Protein AF-A0A8X7XKI8-F1 (afdb_monomer)

Solvent-accessible surface area (backbone atoms only — not comparable to full-atom 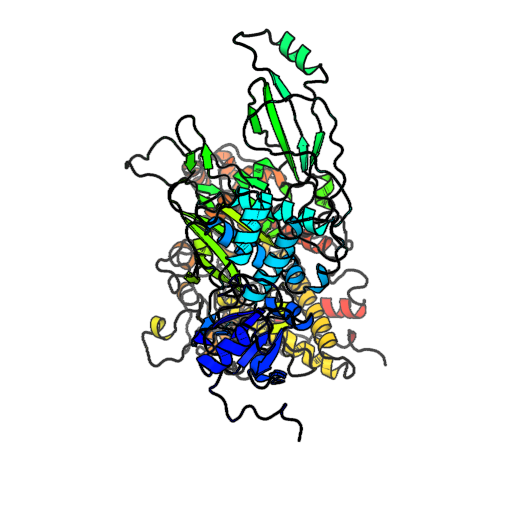values): 49864 Å² total; per-residue (Å²): 131,81,79,54,76,74,74,88,84,61,87,75,66,38,64,89,49,58,65,86,49,62,82,71,33,8,79,81,78,65,38,65,64,62,23,27,33,31,42,64,69,33,50,34,17,28,37,76,48,90,88,21,52,34,20,47,44,11,65,76,69,71,45,36,50,29,34,31,75,81,79,74,44,35,31,35,32,71,85,65,44,64,51,72,59,82,89,63,60,68,78,62,74,77,64,50,76,70,56,58,76,39,56,57,48,50,60,66,74,30,58,16,75,82,65,44,71,34,39,60,62,62,47,15,34,56,60,88,70,28,33,35,33,55,45,38,44,54,50,51,50,53,71,34,63,60,52,31,54,49,36,41,34,58,78,76,57,71,79,59,54,70,55,91,88,58,61,48,46,46,45,53,53,33,47,22,52,48,46,24,59,43,50,31,69,61,33,57,49,58,51,47,56,51,54,56,41,49,50,34,41,22,62,63,49,72,60,72,46,42,55,84,44,67,56,57,42,64,61,49,48,55,51,48,55,51,46,46,51,56,41,71,50,35,73,62,86,74,85,77,82,89,77,81,92,77,79,90,77,91,79,89,77,96,70,90,79,83,74,77,74,67,78,67,66,96,89,58,63,43,50,70,49,67,69,50,35,26,43,36,35,37,46,36,62,43,54,65,70,73,91,66,93,72,60,73,67,60,57,54,57,49,55,72,36,78,75,43,35,85,43,79,46,66,42,68,70,80,53,50,79,28,63,64,78,81,74,78,92,69,65,51,102,79,74,44,84,75,73,49,74,42,32,44,43,66,36,50,40,50,28,45,56,72,40,72,42,83,41,78,57,100,72,34,34,28,39,33,21,27,22,32,55,50,85,49,76,34,43,35,42,36,41,58,36,76,44,77,58,100,87,52,69,45,65,55,71,52,25,44,34,57,71,60,55,71,44,66,48,52,80,29,33,38,76,86,36,51,61,71,56,83,77,49,37,25,21,55,45,27,40,30,29,57,46,82,51,86,89,76,45,51,40,31,24,38,37,50,41,69,34,66,76,45,38,32,36,37,46,39,65,45,74,42,84,44,60,79,78,57,61,39,74,35,46,60,32,37,37,31,29,36,69,78,79,56,67,76,56,47,34,60,67,45,20,82,44,78,38,54,36,53,68,49,34,36,78,91,56,62,54,22,33,60,43,52,33,87,88,53,62,45,95,85,37,76,32,51,22,64,49,88,57,101,66,63,86,24,40,58,46,30,71,76,70,72,36,87,85,55,83,73,48,58,35,57,46,61,25,32,93,61,42,40,51,31,55,66,53,33,34,52,54,29,38,53,52,40,46,43,37,53,47,9,56,48,45,46,70,64,33,74,85,55,48,18,66,57,31,31,51,53,32,47,52,51,53,12,36,50,50,45,47,47,44,63,70,62,48,43,42,50,36,38,4,63,71,34,34,58,72,45,57,48,86,85,88,58,64,35,85,74,40,68,29,64,74,52,68,61,39,74,48,24,46,67,51,54,58,63,28,30,54,56,61,48,50,46,22,20,41,96,83,74,42,76,19,87,88,44,55,63,38,52,40,37,79,29,41,23,35,53,47,46,41,74,73,51,69,31,47,48,23,39,52,48,19,64,39,46,46,69,68,35,69,72,38,84,93,53,48,70,53,57,44,40,46,53,27,30,50,41,71,78,40,101,59,47,35,38,50,65,60,50,38,49,51,46,31,54,31,61,52,56,66,21,26,31,57,55,23,49,76,66,74,40,86,62,47,81,45,53,67,50,37,10,61,67,39,73,34,53,69,59,25,46,53,50,35,73,74,46,71,39,50,56,57,30,49,42,45,63,48,34,64,46,31,55,54,35,76,73,26,72,33,5,67,58,31,16,44,54,48,31,48,51,52,33,25,30,53,32,29,30,82,76,33,60,85,25,86,86,65,48,54,72,62,38,45,62,44,58,74,68,64,50,71,68,46,53,46,40,74,46,44,86,54,54,62,40,54,89,40,68,90,48,69,46,76,92,53,93,72,43,42,47,47,87,78,47,73,78,85,70,65,70,66,74,47,74,82,130

Foldseek 3Di:
DDPQPPPPPADDQPLLQADPQDDQAAPPPRDNAQWKQQRNHNGIWHDLDCPTRVQVCCVVVVRFWIARPVVRWIAGPPVGDTHDDPVSPLNAQADDPVRLVCLLQDPDWAAAQVRDTARQLLFFEAQPAACLLVRQLLSVQLLFSLSLSCLNHCVNQVPFAADPPDLLLQLSVLSSRVSSQSRRSHHNDSHHYSVSNQVSVCVVVVNPRHSNAHDHSVVCNVVSVVSNLVSQVHPDDDDDDDDDPDDADDDDDDDDDDDDWRDGPPRRQDQFHGDWKKWWKKFQFAFPPPDDDDDPVVVVVSCPDPSRDIDTDIDGDPAAEFEDDAQDPDDDPVNDRDQAEEFPVVSLCQQLQPDWDWDDYPGTIMIIGIATADGGQKHKYFYDFWDQDPPGIGGRRYQYAAAQFFQACLSSHDPVRSLVDQWRTKGWAKFKAWDDGPRPIAIWMWGQSSNQRWIWIHGRRDIHTDDSVVRSVTRTGMIMIHTFDLFLQPLQAQARDPSLNVQQFDPVAFLLAGDFDPPFDQVPFTAAHFRPDPDALFFFPCVLVVHPPDDGDGDGRGSDPCCQQFPLSRLVSSLLSRQLSVQSVVCCVLAVPDTNVRSNVVSSLLSSLLSLCCCLPFNLCLALHDVLCCVQVPDFPFADSSQRLHDDLCVVLALVCLCQQQDDQWQAFADLLLHADPQQGIDGGLSGGRHCVCCRPVNHSFRSLSSLQAPGGHAQDLVRRHDCSQQFRRNVSNDVGRHGNVVVSLVSLSSSVPWAQQVLCVVLVHDRDFDLVSLCVQLVHSPSSVVQCVVQVGSRRHRNRVSFSSGDADVSHRTHSSSSSSVSNSSSSSQRNDCLRPPHPPNADPVVVVLSNLDDPLLSCLSRYPRFWGAPGSNDHDHDDPNTHGNVRRDHRDPNSVRDDD

InterPro domains:
  IPR001607 Zinc finger, UBP-type [PF02148] (26-87)
  IPR001607 Zinc finger, UBP-type [PS50271] (2-102)
  IPR001607 Zinc finger, UBP-type [SM00290] (25-74)
  IPR010255 Haem peroxidase superfamily [SSF48113] (476-900)
  IPR013083 Zinc finger, RING/FYVE/PHD-type [G3DSA:3.30.40.10] (12-94)
  IPR019791 Haem peroxidase, animal-type [PF03098] (476-875)
  IPR019791 Haem peroxidase, animal-type [PR00457] (556-574)
  IPR019791 Haem peroxidase, animal-type [PR00457] (574-594)
  IPR019791 Haem peroxidase, animal-type [PR00457] (599-625)
  IPR019791 Haem peroxidase, animal-type [PR00457] (653-663)
  IPR019791 Haem peroxidase, animal-type [PR00457] (781-801)
  IPR019791 Haem peroxidase, animal-type [PR00457] (852-866)
  IPR019791 Haem peroxidase, animal-type [PS50292] (335-902)
  IPR028889 Ubiquitin specific protease UPS, catalytic domain [PS50235] (123-484)
  IPR033809 USP39 [cd02669] (14-479)
  IPR037120 Haem peroxidase domain superfamily, animal type [G3DSA:1.10.640.10] (458-901)
  IPR038765 Papain-like cysteine peptidase superfamily [SSF54001] (114-479)

Structure (mmCIF, N/CA/C/O backbone):
data_AF-A0A8X7XKI8-F1
#
_entry.id   AF-A0A8X7XKI8-F1
#
loop_
_atom_site.group_PDB
_atom_site.id
_atom_site.type_symbol
_atom_site.label_atom_id
_atom_site.label_alt_id
_atom_site.label_comp_id
_atom_site.label_asym_id
_atom_site.label_entity_id
_atom_site.label_seq_id
_atom_site.pdbx_PDB_ins_code
_atom_site.Cartn_x
_atom_site.Cartn_y
_atom_site.Cartn_z
_atom_site.occupancy
_atom_site.B_iso_or_equiv
_atom_site.auth_seq_id
_atom_site.auth_comp_id
_atom_site.auth_asym_id
_atom_site.auth_atom_id
_atom_site.pdbx_PDB_model_num
ATOM 1 N N . MET A 1 1 ? -40.555 -46.086 19.972 1.00 31.30 1 MET A N 1
ATOM 2 C CA . MET A 1 1 ? -39.617 -44.953 19.784 1.00 31.30 1 MET A CA 1
ATOM 3 C C . MET A 1 1 ? -38.862 -45.158 18.476 1.00 31.30 1 MET A C 1
ATOM 5 O O . MET A 1 1 ? -38.449 -46.289 18.243 1.00 31.30 1 MET A O 1
ATOM 9 N N . PRO A 1 2 ? -38.700 -44.150 17.600 1.00 39.44 2 PRO A N 1
ATOM 10 C CA . PRO A 1 2 ? -37.952 -44.333 16.360 1.00 39.44 2 PRO A CA 1
ATOM 11 C C . PRO A 1 2 ? -36.458 -44.473 16.683 1.00 39.44 2 PRO A C 1
ATOM 13 O O . PRO A 1 2 ? -35.900 -43.626 17.376 1.00 39.44 2 PRO A O 1
ATOM 16 N N . LYS A 1 3 ? -35.811 -45.527 16.170 1.00 48.75 3 LYS A N 1
ATOM 17 C CA . LYS A 1 3 ? -34.384 -45.859 16.378 1.00 48.75 3 LYS A CA 1
ATOM 18 C C . LYS A 1 3 ? -33.384 -44.771 15.920 1.00 48.75 3 LYS A C 1
ATOM 20 O O . LYS A 1 3 ? -32.195 -44.903 16.174 1.00 48.75 3 LYS A O 1
ATOM 25 N N . GLY A 1 4 ? -33.839 -43.681 15.298 1.00 43.78 4 GLY A N 1
ATOM 26 C CA . GLY A 1 4 ? -32.994 -42.650 14.679 1.00 43.78 4 GLY A CA 1
ATOM 27 C C . GLY A 1 4 ? -32.200 -41.725 15.617 1.00 43.78 4 GLY A C 1
ATOM 28 O O . GLY A 1 4 ? -31.599 -40.784 15.117 1.00 43.78 4 GLY A O 1
ATOM 29 N N . LYS A 1 5 ? -32.196 -41.939 16.945 1.00 44.00 5 LYS A N 1
ATOM 30 C CA . LYS A 1 5 ? -31.480 -41.082 17.924 1.00 44.00 5 LYS A CA 1
ATOM 31 C C . LYS A 1 5 ? -30.510 -41.808 18.875 1.00 44.00 5 LYS A C 1
ATOM 33 O O . LYS A 1 5 ? -29.902 -41.154 19.714 1.00 44.00 5 LYS A O 1
ATOM 38 N N . LEU A 1 6 ? -30.346 -43.132 18.786 1.00 46.47 6 LEU A N 1
ATOM 39 C CA . LEU A 1 6 ? -29.453 -43.885 19.684 1.00 46.47 6 LEU A CA 1
ATOM 40 C C . LEU A 1 6 ? -28.097 -44.167 19.015 1.00 46.47 6 LEU A C 1
ATOM 42 O O . LEU A 1 6 ? -27.876 -45.243 18.472 1.00 46.47 6 LEU A O 1
ATOM 46 N N . PHE A 1 7 ? -27.177 -43.201 19.084 1.00 48.62 7 PHE A N 1
ATOM 47 C CA . PHE A 1 7 ? -25.768 -43.364 18.678 1.00 48.62 7 PHE A CA 1
ATOM 48 C C . PHE A 1 7 ? -24.886 -43.980 19.795 1.00 48.62 7 PHE A C 1
ATOM 50 O O . PHE A 1 7 ? -23.698 -44.204 19.607 1.00 48.62 7 PHE A O 1
ATOM 57 N N . LEU A 1 8 ? -25.449 -44.276 20.974 1.00 45.81 8 LEU A N 1
ATOM 58 C CA . LEU A 1 8 ? -24.689 -44.599 22.197 1.00 45.81 8 LEU A CA 1
ATOM 59 C C . LEU A 1 8 ? -24.107 -46.027 22.287 1.00 45.81 8 LEU A C 1
ATOM 61 O O . LEU A 1 8 ? -23.495 -46.351 23.299 1.00 45.81 8 LEU A O 1
ATOM 65 N N . THR A 1 9 ? -24.292 -46.896 21.287 1.00 47.06 9 THR A N 1
ATOM 66 C CA . THR A 1 9 ? -23.933 -48.333 21.390 1.00 47.06 9 THR A CA 1
ATOM 67 C C . THR A 1 9 ? -22.872 -48.823 20.402 1.00 47.06 9 THR A C 1
ATOM 69 O O . THR A 1 9 ? -22.491 -49.988 20.473 1.00 47.06 9 THR A O 1
ATOM 72 N N . PHE A 1 10 ? -22.345 -47.966 19.521 1.00 54.78 10 PHE A N 1
ATOM 73 C CA . PHE A 1 10 ? -21.377 -48.375 18.495 1.00 54.78 10 PHE A CA 1
ATOM 74 C C . PHE A 1 10 ? -20.021 -47.674 18.662 1.00 54.78 10 PHE A C 1
ATOM 76 O O . PHE A 1 10 ? -19.984 -46.529 19.118 1.00 54.78 10 PHE A O 1
ATOM 83 N N . PRO A 1 11 ? -18.898 -48.326 18.295 1.00 53.81 11 PRO A N 1
ATOM 84 C CA . PRO A 1 11 ? -17.582 -47.694 18.322 1.00 53.81 11 PRO A CA 1
ATOM 85 C C . PRO A 1 11 ? -17.582 -46.407 17.485 1.00 53.81 11 PRO A C 1
ATOM 87 O O . PRO A 1 11 ? -18.062 -46.392 16.348 1.00 53.81 11 PRO A O 1
ATOM 90 N N . PHE A 1 12 ? -17.068 -45.321 18.072 1.00 58.25 12 PHE A N 1
ATOM 91 C CA . PHE A 1 12 ? -17.040 -44.005 17.436 1.00 58.25 12 PHE A CA 1
ATOM 92 C C . PHE A 1 12 ? -16.298 -44.055 16.086 1.00 58.25 12 PHE A C 1
ATOM 94 O O . PHE A 1 12 ? -15.262 -44.718 15.987 1.00 58.25 12 PHE A O 1
ATOM 101 N N . PRO A 1 13 ? -16.782 -43.332 15.056 1.00 60.78 13 PRO A N 1
ATOM 102 C CA . PRO A 1 13 ? -16.089 -43.191 13.779 1.00 60.78 13 PRO A CA 1
ATOM 103 C C . PRO A 1 13 ? -14.624 -42.795 13.974 1.00 60.78 13 PRO A C 1
ATOM 105 O O . PRO A 1 13 ? -14.326 -41.772 14.601 1.00 60.78 13 PRO A O 1
ATOM 108 N N . ASN A 1 14 ? -13.701 -43.581 13.419 1.00 66.56 14 ASN A N 1
ATOM 109 C CA . ASN A 1 14 ? -12.286 -43.249 13.474 1.00 66.56 14 ASN A CA 1
ATOM 110 C C . ASN A 1 14 ? -11.953 -42.267 12.344 1.00 66.56 14 ASN A C 1
ATOM 112 O O . ASN A 1 14 ? -11.643 -42.659 11.223 1.00 66.56 14 ASN A O 1
ATOM 116 N N . ARG A 1 15 ? -11.997 -40.968 12.648 1.00 70.56 15 ARG A N 1
ATOM 117 C CA . ARG A 1 15 ? -11.736 -39.899 11.669 1.00 70.56 15 ARG A CA 1
ATOM 118 C C . ARG A 1 15 ? -10.315 -39.923 11.083 1.00 70.56 15 ARG A C 1
ATOM 120 O O . ARG A 1 15 ? -10.110 -39.368 10.012 1.00 70.56 15 ARG A O 1
ATOM 127 N N . SER A 1 16 ? -9.352 -40.597 11.724 1.00 67.00 16 SER A N 1
ATOM 128 C CA . SER A 1 16 ? -7.964 -40.678 11.229 1.00 67.00 16 SER A CA 1
ATOM 129 C C . SER A 1 16 ? -7.794 -41.541 9.971 1.00 67.00 16 SER A C 1
ATOM 131 O O . SER A 1 16 ? -6.854 -41.330 9.208 1.00 67.00 16 SER A O 1
ATOM 133 N N . VAL A 1 17 ? -8.712 -42.485 9.727 1.00 73.06 17 VAL A N 1
ATOM 134 C CA . VAL A 1 17 ? -8.670 -43.396 8.567 1.00 73.06 17 VAL A CA 1
ATOM 135 C C . VAL A 1 17 ? -9.597 -42.963 7.432 1.00 73.06 17 VAL A C 1
ATOM 137 O O . VAL A 1 17 ? -9.664 -43.632 6.403 1.00 73.06 17 VAL A O 1
ATOM 140 N N . LEU A 1 18 ? -10.337 -41.866 7.615 1.00 73.81 18 LEU A N 1
ATOM 141 C CA . LEU A 1 18 ? -11.233 -41.342 6.595 1.00 73.81 18 LEU A CA 1
ATOM 142 C C . LEU A 1 18 ? -10.432 -40.544 5.577 1.00 73.81 18 LEU A C 1
ATOM 144 O O . LEU A 1 18 ? -9.862 -39.499 5.883 1.00 73.81 18 LEU A O 1
ATOM 148 N N . ASP A 1 19 ? -10.426 -41.049 4.352 1.00 70.50 19 ASP A N 1
ATOM 149 C CA . ASP A 1 19 ? -9.867 -40.362 3.205 1.00 70.50 19 ASP A CA 1
ATOM 150 C C . ASP A 1 19 ? -10.939 -40.300 2.120 1.00 70.50 19 ASP A C 1
ATOM 152 O O . ASP A 1 19 ? -11.390 -41.332 1.620 1.00 70.50 19 ASP A O 1
ATOM 156 N N . PHE A 1 20 ? -11.409 -39.090 1.821 1.00 73.50 20 PHE A N 1
ATOM 157 C CA . PHE A 1 20 ? -12.444 -38.819 0.819 1.00 73.50 20 PHE A CA 1
ATOM 158 C C . PHE A 1 20 ? -11.851 -38.213 -0.462 1.00 73.50 20 PHE A C 1
ATOM 160 O O . PHE A 1 20 ? -12.576 -37.627 -1.276 1.00 73.50 20 PHE A O 1
ATOM 167 N N . ASP A 1 21 ? -10.529 -38.311 -0.633 1.00 66.56 21 ASP A N 1
ATOM 168 C CA . ASP A 1 21 ? -9.806 -37.750 -1.774 1.00 66.56 21 ASP A CA 1
ATOM 169 C C . ASP A 1 21 ? -9.619 -38.722 -2.939 1.00 66.56 21 ASP A C 1
ATOM 171 O O . ASP A 1 21 ? -9.117 -38.314 -3.984 1.00 66.56 21 ASP A O 1
ATOM 175 N N . PHE A 1 22 ? -10.065 -39.969 -2.791 1.00 68.62 22 PHE A N 1
ATOM 176 C CA . PHE A 1 22 ? -9.957 -41.011 -3.809 1.00 68.62 22 PHE A CA 1
ATOM 177 C C . PHE A 1 22 ? -11.282 -41.294 -4.523 1.00 68.62 22 PHE A C 1
ATOM 179 O O . PHE A 1 22 ? -12.366 -40.885 -4.092 1.00 68.62 22 PHE A O 1
ATOM 186 N N . GLU A 1 23 ? -11.180 -42.037 -5.622 1.00 74.25 23 GLU A N 1
ATOM 187 C CA . GLU A 1 23 ? -12.305 -42.391 -6.472 1.00 74.25 23 GLU A CA 1
ATOM 188 C C . GLU A 1 23 ? -13.380 -43.161 -5.692 1.00 74.25 23 GLU A C 1
ATOM 190 O O . GLU A 1 23 ? -13.117 -44.140 -4.989 1.00 74.25 23 GLU A O 1
ATOM 195 N N . LYS A 1 24 ? -14.631 -42.713 -5.823 1.00 82.38 24 LYS A N 1
ATOM 196 C CA . LYS A 1 24 ? -15.785 -43.230 -5.073 1.00 82.38 24 LYS A CA 1
ATOM 197 C C . LYS A 1 24 ? -16.304 -44.541 -5.677 1.00 82.38 24 LYS A C 1
ATOM 199 O O . LYS A 1 24 ? -17.436 -44.596 -6.157 1.00 82.38 24 LYS A O 1
ATOM 204 N N . LEU A 1 25 ? -15.477 -45.584 -5.684 1.00 85.19 25 LEU A N 1
ATOM 205 C CA . LEU A 1 25 ? -15.806 -46.924 -6.182 1.00 85.19 25 LEU A CA 1
ATOM 206 C C . LEU A 1 25 ? -15.772 -47.966 -5.067 1.00 85.19 25 LEU A C 1
ATOM 208 O O . LEU A 1 25 ? -15.088 -47.805 -4.061 1.00 85.19 25 LEU A O 1
ATOM 212 N N . CYS A 1 26 ? -16.513 -49.057 -5.230 1.00 87.00 26 CYS A N 1
ATOM 213 C CA . CYS A 1 26 ? -16.440 -50.167 -4.290 1.00 87.00 26 CYS A CA 1
ATOM 214 C C . CYS A 1 26 ? -15.079 -50.867 -4.372 1.00 87.00 26 CYS A C 1
ATOM 216 O O . CYS A 1 26 ? -14.704 -51.363 -5.427 1.00 87.00 26 CYS A O 1
ATOM 218 N N . SER A 1 27 ? -14.398 -51.032 -3.239 1.00 87.62 27 SER A N 1
ATOM 219 C CA . SER A 1 27 ? -13.110 -51.731 -3.138 1.00 87.62 27 SER A CA 1
ATOM 220 C C . SER A 1 27 ? -13.171 -53.231 -3.473 1.00 87.62 27 SER A C 1
ATOM 222 O O . SER A 1 27 ? -12.138 -53.889 -3.461 1.00 87.62 27 SER A O 1
ATOM 224 N N . VAL A 1 28 ? -14.364 -53.781 -3.732 1.00 87.44 28 VAL A N 1
ATOM 225 C CA . VAL A 1 28 ? -14.582 -55.192 -4.088 1.00 87.44 28 VAL A CA 1
ATOM 226 C C . VAL A 1 28 ? -15.076 -55.320 -5.528 1.00 87.44 28 VAL A C 1
ATOM 228 O O . VAL A 1 28 ? -14.433 -55.974 -6.337 1.00 87.44 28 VAL A O 1
ATOM 231 N N . SER A 1 29 ? -16.203 -54.683 -5.864 1.00 86.75 29 SER A N 1
ATOM 232 C CA . SER A 1 29 ? -16.816 -54.800 -7.196 1.00 86.75 29 SER A CA 1
ATOM 233 C C . SER A 1 29 ? -16.337 -53.763 -8.210 1.00 86.75 29 SER A C 1
ATOM 235 O O . SER A 1 29 ? -16.736 -53.834 -9.369 1.00 86.75 29 SER A O 1
ATOM 237 N N . LEU A 1 30 ? -15.554 -52.767 -7.781 1.00 85.31 30 LEU A N 1
ATOM 238 C CA . LEU A 1 30 ? -15.132 -51.605 -8.577 1.00 85.31 30 LEU A CA 1
ATOM 239 C C . LEU A 1 30 ? -16.291 -50.758 -9.140 1.00 85.31 30 LEU A C 1
ATOM 241 O O . LEU A 1 30 ? -16.087 -49.878 -9.967 1.00 85.31 30 LEU A O 1
ATOM 245 N N . SER A 1 31 ? -17.521 -50.986 -8.671 1.00 83.69 31 SER A N 1
ATOM 246 C CA . SER A 1 31 ? -18.710 -50.252 -9.111 1.00 83.69 31 SER A CA 1
ATOM 247 C C . SER A 1 31 ? -18.796 -48.859 -8.484 1.00 83.69 31 SER A C 1
ATOM 249 O O . SER A 1 31 ? -18.539 -48.698 -7.289 1.00 83.69 31 SER A O 1
ATOM 251 N N . HIS A 1 32 ? -19.265 -47.881 -9.266 1.00 80.94 32 HIS A N 1
ATOM 252 C CA . HIS A 1 32 ? -19.565 -46.509 -8.827 1.00 80.94 32 HIS A CA 1
ATOM 253 C C . HIS A 1 32 ? -21.018 -46.319 -8.349 1.00 80.94 32 HIS A C 1
ATOM 255 O O . HIS A 1 32 ? -21.407 -45.236 -7.911 1.00 80.94 32 HIS A O 1
ATOM 261 N N . ILE A 1 33 ? -21.859 -47.352 -8.451 1.00 83.75 33 ILE A N 1
ATOM 262 C CA . ILE A 1 33 ? -23.299 -47.241 -8.184 1.00 83.75 33 ILE A CA 1
ATOM 263 C C . ILE A 1 33 ? -23.583 -47.527 -6.709 1.00 83.75 33 ILE A C 1
ATOM 265 O O . ILE A 1 33 ? -23.323 -48.632 -6.237 1.00 83.75 33 ILE A O 1
ATOM 269 N N . ASN A 1 34 ? -24.219 -46.576 -6.012 1.00 87.31 34 ASN A N 1
ATOM 270 C CA . ASN A 1 34 ? -24.615 -46.700 -4.601 1.00 87.31 34 ASN A CA 1
ATOM 271 C C . ASN A 1 34 ? -23.440 -47.094 -3.695 1.00 87.31 34 ASN A C 1
ATOM 273 O O . ASN A 1 34 ? -23.491 -48.120 -3.019 1.00 87.31 34 ASN A O 1
ATOM 277 N N . VAL A 1 35 ? -22.372 -46.300 -3.708 1.00 91.56 35 VAL A N 1
ATOM 278 C CA . VAL A 1 35 ? -21.162 -46.567 -2.923 1.00 91.56 35 VAL A CA 1
ATOM 279 C C . VAL A 1 35 ? -21.267 -45.943 -1.531 1.00 91.56 35 VAL A C 1
ATOM 281 O O . VAL A 1 35 ? -21.688 -44.795 -1.370 1.00 91.56 35 VAL A O 1
ATOM 284 N N . TYR A 1 36 ? -20.874 -46.721 -0.529 1.00 90.94 36 TYR A N 1
ATOM 285 C CA . TYR A 1 36 ? -20.927 -46.398 0.888 1.00 90.94 36 TYR A CA 1
ATOM 286 C C . TYR A 1 36 ? -19.522 -46.439 1.493 1.00 90.94 36 TYR A C 1
ATOM 288 O O . TYR A 1 36 ? -18.858 -47.472 1.433 1.00 90.94 36 TYR A O 1
ATOM 296 N N . ALA A 1 37 ? -19.075 -45.345 2.105 1.00 89.50 37 ALA A N 1
ATOM 297 C CA . ALA A 1 37 ? -17.833 -45.309 2.868 1.00 89.50 37 ALA A CA 1
ATOM 298 C C . ALA A 1 37 ? -18.064 -45.821 4.288 1.00 89.50 37 ALA A C 1
ATOM 300 O O . ALA A 1 37 ? -18.897 -45.288 5.017 1.00 89.50 37 ALA A O 1
ATOM 301 N N . CYS A 1 38 ? -17.316 -46.844 4.686 1.00 89.75 38 CYS A N 1
ATOM 302 C CA . CYS A 1 38 ? -17.315 -47.360 6.046 1.00 89.75 38 CYS A CA 1
ATOM 303 C C . CYS A 1 38 ? -16.558 -46.392 6.965 1.00 89.75 38 CYS A C 1
ATOM 305 O O . CYS A 1 38 ? -15.335 -46.279 6.869 1.00 89.75 38 CYS A O 1
ATOM 307 N N . LEU A 1 39 ? -17.247 -45.749 7.911 1.00 85.44 39 LEU A N 1
ATOM 308 C CA . LEU A 1 39 ? -16.647 -44.705 8.751 1.00 85.44 39 LEU A CA 1
ATOM 309 C C . LEU A 1 39 ? -15.686 -45.226 9.837 1.00 85.44 39 LEU A C 1
ATOM 311 O O . LEU A 1 39 ? -15.090 -44.443 10.573 1.00 85.44 39 LEU A O 1
ATOM 315 N N . ILE A 1 40 ? -15.539 -46.547 9.948 1.00 85.06 40 ILE A N 1
ATOM 316 C CA . ILE A 1 40 ? -14.622 -47.188 10.901 1.00 85.06 40 ILE A CA 1
ATOM 317 C C . ILE A 1 40 ? -13.258 -47.499 10.273 1.00 85.06 40 ILE A C 1
ATOM 319 O O . ILE A 1 40 ? -12.244 -47.415 10.956 1.00 85.06 40 ILE A O 1
ATOM 323 N N . CYS A 1 41 ? -13.209 -47.829 8.975 1.00 84.88 41 CYS A N 1
ATOM 324 C CA . CYS A 1 41 ? -11.970 -48.223 8.288 1.00 84.88 41 CYS A CA 1
ATOM 325 C C . CYS A 1 41 ? -11.650 -47.432 7.016 1.00 84.88 41 CYS A C 1
ATOM 327 O O . CYS A 1 41 ? -10.650 -47.727 6.371 1.00 84.88 41 CYS A O 1
ATOM 329 N N . GLY A 1 42 ? -12.508 -46.494 6.609 1.00 83.69 42 GLY A N 1
ATOM 330 C CA . GLY A 1 42 ? -12.312 -45.652 5.426 1.00 83.69 42 GLY A CA 1
ATOM 331 C C . GLY A 1 42 ? -12.568 -46.331 4.074 1.00 83.69 42 GLY A C 1
ATOM 332 O O . GLY A 1 42 ? -12.630 -45.639 3.065 1.00 83.69 42 GLY A O 1
ATOM 333 N N . LYS A 1 43 ? -12.760 -47.658 4.019 1.00 88.19 43 LYS A N 1
ATOM 334 C CA . LYS A 1 43 ? -12.988 -48.400 2.761 1.00 88.19 43 LYS A CA 1
ATOM 335 C C . LYS A 1 43 ? -14.391 -48.187 2.187 1.00 88.19 43 LYS A C 1
ATOM 337 O O . LYS A 1 43 ? -15.350 -47.951 2.925 1.00 88.19 43 LYS A O 1
ATOM 342 N N . TYR A 1 44 ? -14.515 -48.320 0.868 1.00 92.62 44 TYR A N 1
ATOM 343 C CA . TYR A 1 44 ? -15.746 -48.052 0.125 1.00 92.62 44 TYR A CA 1
ATOM 344 C C . TYR A 1 44 ? -16.406 -49.349 -0.357 1.00 92.62 44 TYR A C 1
ATOM 346 O O . TYR A 1 44 ? -15.756 -50.223 -0.930 1.00 92.62 44 TYR A O 1
ATOM 354 N N . PHE A 1 45 ? -17.719 -49.476 -0.181 1.00 92.31 45 PHE A N 1
ATOM 355 C CA . PHE A 1 45 ? -18.461 -50.695 -0.500 1.00 92.31 45 PHE A CA 1
ATOM 356 C C . PHE A 1 45 ? -19.760 -50.412 -1.252 1.00 92.31 45 PHE A C 1
ATOM 358 O O . PHE A 1 45 ? -20.434 -49.417 -1.008 1.00 92.31 45 PHE A O 1
ATOM 365 N N . GLN A 1 46 ? -20.131 -51.299 -2.174 1.00 94.19 46 GLN A N 1
ATOM 366 C CA . GLN A 1 46 ? -21.334 -51.140 -2.984 1.00 94.19 46 GLN A CA 1
ATOM 367 C C . GLN A 1 46 ? -22.587 -51.603 -2.237 1.00 94.19 46 GLN A C 1
ATOM 369 O O . GLN A 1 46 ? -22.612 -52.710 -1.697 1.00 94.19 46 GLN A O 1
ATOM 374 N N . GLY A 1 47 ? -23.646 -50.796 -2.330 1.00 90.38 47 GLY A N 1
ATOM 375 C CA . GLY A 1 47 ? -25.034 -51.099 -1.985 1.00 90.38 47 GLY A CA 1
ATOM 376 C C . GLY A 1 47 ? -25.310 -51.231 -0.487 1.00 90.38 47 GLY A C 1
ATOM 377 O O . GLY A 1 47 ? -24.410 -51.481 0.300 1.00 90.38 47 GLY A O 1
ATOM 378 N N . ARG A 1 48 ? -26.587 -51.151 -0.098 1.00 90.94 48 ARG A N 1
ATOM 379 C CA . ARG A 1 48 ? -27.058 -51.323 1.298 1.00 90.94 48 ARG A CA 1
ATOM 380 C C . ARG A 1 48 ? -27.937 -52.556 1.546 1.00 90.94 48 ARG A C 1
ATOM 382 O O . ARG A 1 48 ? -28.336 -52.807 2.674 1.00 90.94 48 ARG A O 1
ATOM 389 N N . GLY A 1 49 ? -28.328 -53.265 0.485 1.00 86.75 49 GLY A N 1
ATOM 390 C CA . GLY A 1 49 ? -29.219 -54.424 0.594 1.00 86.75 49 GLY A CA 1
ATOM 391 C C . GLY A 1 49 ? -28.518 -55.648 1.190 1.00 86.75 49 GLY A C 1
ATOM 392 O O . GLY A 1 49 ? -27.299 -55.721 1.177 1.00 86.75 49 GLY A O 1
ATOM 393 N N . LEU A 1 50 ? -29.287 -56.648 1.623 1.00 84.19 50 LEU A N 1
ATOM 394 C CA . LEU A 1 50 ? -28.803 -57.867 2.303 1.00 84.19 50 LEU A CA 1
ATOM 395 C C . LEU A 1 50 ? -27.645 -58.610 1.603 1.00 84.19 50 LEU A C 1
ATOM 397 O O . LEU A 1 50 ? -26.852 -59.269 2.262 1.00 84.19 50 LEU A O 1
ATOM 401 N N . LYS A 1 51 ? -27.545 -58.517 0.271 1.00 86.88 51 LYS A N 1
ATOM 402 C CA . LYS A 1 51 ? -26.488 -59.159 -0.539 1.00 86.88 51 LYS A CA 1
ATOM 403 C C . LYS A 1 51 ? -25.387 -58.194 -0.992 1.00 86.88 51 LYS A C 1
ATOM 405 O O . LYS A 1 51 ? -24.601 -58.523 -1.875 1.00 86.88 51 LYS A O 1
ATOM 410 N N . SER A 1 52 ? -25.377 -56.970 -0.476 1.00 91.12 52 SER A N 1
ATOM 411 C CA . SER A 1 52 ? -24.431 -55.945 -0.896 1.00 91.12 52 SER A CA 1
ATOM 412 C C . SER A 1 52 ? -23.087 -56.102 -0.191 1.00 91.12 52 SER A C 1
ATOM 414 O O . SER A 1 52 ? -22.983 -56.716 0.876 1.00 91.12 52 SER A O 1
ATOM 416 N N . HIS A 1 53 ? -22.044 -55.506 -0.766 1.00 92.94 53 HIS A N 1
ATOM 417 C CA . HIS A 1 53 ? -20.724 -55.522 -0.148 1.00 92.94 53 HIS A CA 1
ATOM 418 C C . HIS A 1 53 ? -20.699 -54.710 1.148 1.00 92.94 53 HIS A C 1
ATOM 420 O O . HIS A 1 53 ? -20.039 -55.136 2.087 1.00 92.94 53 HIS A O 1
ATOM 426 N N . ALA A 1 54 ? -21.441 -53.596 1.247 1.00 91.25 54 ALA A N 1
ATOM 427 C CA . ALA A 1 54 ? -21.465 -52.818 2.491 1.00 91.25 54 ALA A CA 1
ATOM 428 C C . ALA A 1 54 ? -22.200 -53.567 3.613 1.00 91.25 54 ALA A C 1
ATOM 430 O O . ALA A 1 54 ? -21.734 -53.571 4.749 1.00 91.25 54 ALA A O 1
ATOM 431 N N . TYR A 1 55 ? -23.296 -54.266 3.288 1.00 91.88 55 TYR A N 1
ATOM 432 C CA . TYR A 1 55 ? -24.013 -55.106 4.248 1.00 91.88 55 TYR A CA 1
ATOM 433 C C . TYR A 1 55 ? -23.133 -56.269 4.719 1.00 91.88 55 TYR A C 1
ATOM 435 O O . TYR A 1 55 ? -22.948 -56.455 5.920 1.00 91.88 55 TYR A O 1
ATOM 443 N N . THR A 1 56 ? -22.516 -56.996 3.783 1.00 90.94 56 THR A N 1
ATOM 444 C CA . THR A 1 56 ? -21.616 -58.118 4.101 1.00 90.94 56 THR A CA 1
ATOM 445 C C . THR A 1 56 ? -20.434 -57.653 4.952 1.00 90.94 56 THR A C 1
ATOM 447 O O . THR A 1 56 ? -20.142 -58.259 5.979 1.00 90.94 56 THR A O 1
ATOM 450 N N . HIS A 1 57 ? -19.813 -56.525 4.587 1.00 91.88 57 HIS A N 1
ATOM 451 C CA . HIS A 1 57 ? -18.722 -55.908 5.346 1.00 91.88 57 HIS A CA 1
ATOM 452 C C . HIS A 1 57 ? -19.150 -55.537 6.772 1.00 91.88 57 HIS A C 1
ATOM 454 O O . HIS A 1 57 ? -18.403 -55.780 7.718 1.00 91.88 57 HIS A O 1
ATOM 460 N N . SER A 1 58 ? -20.363 -54.999 6.937 1.00 91.19 58 SER A N 1
ATOM 461 C CA . SER A 1 58 ? -20.883 -54.604 8.251 1.00 91.19 58 SER A CA 1
ATOM 462 C C . SER A 1 58 ? -21.032 -55.774 9.219 1.00 91.19 58 SER A C 1
ATOM 464 O O . SER A 1 58 ? -20.714 -55.643 10.397 1.00 91.19 58 SER A O 1
ATOM 466 N N . VAL A 1 59 ? -21.461 -56.932 8.709 1.00 88.88 59 VAL A N 1
ATOM 467 C CA . VAL A 1 59 ? -21.633 -58.153 9.501 1.00 88.88 59 VAL A CA 1
ATOM 468 C C . VAL A 1 59 ? -20.284 -58.829 9.742 1.00 88.88 59 VAL A C 1
ATOM 470 O O . VAL A 1 59 ? -20.012 -59.268 10.853 1.00 88.88 59 VAL A O 1
ATOM 473 N N . GLN A 1 60 ? -19.424 -58.887 8.721 1.00 89.75 60 GLN A N 1
ATOM 474 C CA . GLN A 1 60 ? -18.141 -59.589 8.782 1.00 89.75 60 GLN A CA 1
ATOM 475 C C . GLN A 1 60 ? -17.128 -58.911 9.711 1.00 89.75 60 GLN A C 1
ATOM 477 O O . GLN A 1 60 ? -16.402 -59.597 10.426 1.00 89.75 60 GLN A O 1
ATOM 482 N N . PHE A 1 61 ? -17.057 -57.580 9.684 1.00 85.44 61 PHE A N 1
ATOM 483 C CA . PHE A 1 61 ? -16.053 -56.807 10.422 1.00 85.44 61 PHE A CA 1
ATOM 484 C C . PHE A 1 61 ? -16.644 -56.001 11.579 1.00 85.44 61 PHE A C 1
ATOM 486 O O . PHE A 1 61 ? -15.944 -55.156 12.120 1.00 85.44 61 PHE A O 1
ATOM 493 N N . THR A 1 62 ? -17.929 -56.201 11.905 1.00 86.50 62 THR A N 1
ATOM 494 C CA . THR A 1 62 ? -18.674 -55.419 12.915 1.00 86.50 62 THR A CA 1
ATOM 495 C C . THR A 1 62 ? -18.554 -53.900 12.723 1.00 86.50 62 THR A C 1
ATOM 497 O O . THR A 1 62 ? -18.587 -53.110 13.669 1.00 86.50 62 THR A O 1
ATOM 500 N N . HIS A 1 63 ? -18.422 -53.461 11.465 1.00 89.88 63 HIS A N 1
ATOM 501 C CA . HIS A 1 63 ? -18.375 -52.047 11.117 1.00 89.88 63 HIS A CA 1
ATOM 502 C C . HIS A 1 63 ? -19.762 -51.548 10.759 1.00 89.88 63 HIS A C 1
ATOM 504 O O . HIS A 1 63 ? -20.230 -51.798 9.655 1.00 89.88 63 HIS A O 1
ATOM 510 N N . HIS A 1 64 ? -20.407 -50.826 11.670 1.00 88.75 64 HIS A N 1
ATOM 511 C CA . HIS A 1 64 ? -21.835 -50.552 11.530 1.00 88.75 64 HIS A CA 1
ATOM 512 C C . HIS A 1 64 ? -22.184 -49.205 10.900 1.00 88.75 64 HIS A C 1
ATOM 514 O O . HIS A 1 64 ? -23.312 -49.027 10.462 1.00 88.75 64 HIS A O 1
ATOM 520 N N . VAL A 1 65 ? -21.246 -48.262 10.795 1.00 88.06 65 VAL A N 1
ATOM 521 C CA . VAL A 1 65 ? -21.546 -46.890 10.351 1.00 88.06 65 VAL A CA 1
ATOM 522 C C . VAL A 1 65 ? -21.028 -46.639 8.937 1.00 88.06 65 VAL A C 1
ATOM 524 O O . VAL A 1 65 ? -19.825 -46.735 8.682 1.00 88.06 65 VAL A O 1
ATOM 527 N N . PHE A 1 66 ? -21.927 -46.261 8.026 1.00 88.88 66 PHE A N 1
ATOM 528 C CA . PHE A 1 66 ? -21.614 -46.005 6.622 1.00 88.88 66 PHE A CA 1
ATOM 529 C C . PHE A 1 66 ? -22.157 -44.662 6.136 1.00 88.88 66 PHE A C 1
ATOM 531 O O . PHE A 1 66 ? -23.274 -44.282 6.465 1.00 88.88 66 PHE A O 1
ATOM 538 N N . LEU A 1 67 ? -21.407 -43.974 5.279 1.00 87.88 67 LEU A N 1
ATOM 539 C CA . LEU A 1 67 ? -21.835 -42.769 4.569 1.00 87.88 67 LEU A CA 1
ATOM 540 C C . LEU A 1 67 ? -22.111 -43.099 3.104 1.00 87.88 67 LEU A C 1
ATOM 542 O O . LEU A 1 67 ? -21.215 -43.555 2.400 1.00 87.88 67 LEU A O 1
ATOM 546 N N . ASN A 1 68 ? -23.317 -42.823 2.613 1.00 88.19 68 ASN A N 1
ATOM 547 C CA . ASN A 1 68 ? -23.581 -42.853 1.178 1.00 88.19 68 ASN A CA 1
ATOM 548 C C . ASN A 1 68 ? -22.837 -41.691 0.498 1.00 88.19 68 ASN A C 1
ATOM 550 O O . ASN A 1 68 ? -23.137 -40.526 0.748 1.00 88.19 68 ASN A O 1
ATOM 554 N N . LEU A 1 69 ? -21.891 -42.007 -0.387 1.00 82.94 69 LEU A N 1
ATOM 555 C CA . LEU A 1 69 ? -20.999 -41.024 -1.013 1.00 82.94 69 LEU A CA 1
ATOM 556 C C . LEU A 1 69 ? -21.664 -40.161 -2.101 1.00 82.94 69 LEU A C 1
ATOM 558 O O . LEU A 1 69 ? -21.030 -39.224 -2.603 1.00 82.94 69 LEU A O 1
ATOM 562 N N . HIS A 1 70 ? -22.909 -40.482 -2.470 1.00 78.94 70 HIS A N 1
ATOM 563 C CA . HIS A 1 70 ? -23.725 -39.730 -3.422 1.00 78.94 70 HIS A CA 1
ATOM 564 C C . HIS A 1 70 ? -24.781 -38.872 -2.719 1.00 78.94 70 HIS A C 1
ATOM 566 O O . HIS A 1 70 ? -24.872 -37.679 -2.980 1.00 78.94 70 HIS A O 1
ATOM 572 N N . THR A 1 71 ? -25.564 -39.460 -1.810 1.00 81.06 71 THR A N 1
ATOM 573 C CA . THR A 1 71 ? -26.642 -38.736 -1.114 1.00 81.06 71 THR A CA 1
ATOM 574 C C . THR A 1 71 ? -26.171 -38.012 0.143 1.00 81.06 71 THR A C 1
ATOM 576 O O . THR A 1 71 ? -26.964 -37.291 0.736 1.00 81.06 71 THR A O 1
ATOM 579 N N . LEU A 1 72 ? -24.931 -38.254 0.586 1.00 78.44 72 LEU A N 1
ATOM 580 C CA . LEU A 1 72 ? -24.344 -37.722 1.822 1.00 78.44 72 LEU A CA 1
ATOM 581 C C . LEU A 1 72 ? -25.151 -38.062 3.086 1.00 78.44 72 LEU A C 1
ATOM 583 O O . LEU A 1 72 ? -25.135 -37.337 4.074 1.00 78.44 72 LEU A O 1
ATOM 587 N N . LYS A 1 73 ? -25.869 -39.188 3.045 1.00 83.31 73 LYS A N 1
ATOM 588 C CA . LYS A 1 73 ? -26.683 -39.687 4.157 1.00 83.31 73 LYS A CA 1
ATOM 589 C C . LYS A 1 73 ? -25.957 -40.810 4.873 1.00 83.31 73 LYS A C 1
ATOM 591 O O . LYS A 1 73 ? -25.390 -41.694 4.222 1.00 83.31 73 LYS A O 1
ATOM 596 N N . PHE A 1 74 ? -26.023 -40.800 6.196 1.00 87.00 74 PHE A N 1
ATOM 597 C CA . PHE A 1 74 ? -25.426 -41.827 7.036 1.00 87.00 74 PHE A CA 1
ATOM 598 C C . PHE A 1 74 ? -26.406 -42.974 7.250 1.00 87.00 74 PHE A C 1
ATOM 600 O O . PHE A 1 74 ? -27.609 -42.763 7.365 1.00 87.00 74 PHE A O 1
ATOM 607 N N . TYR A 1 75 ? -25.896 -44.195 7.301 1.00 88.31 75 TYR A N 1
ATOM 608 C CA . TYR A 1 75 ? -26.679 -45.405 7.489 1.00 88.31 75 TYR A CA 1
ATOM 609 C C . TYR A 1 75 ? -25.977 -46.337 8.464 1.00 88.31 75 TYR A C 1
ATOM 611 O O . TYR A 1 75 ? -24.760 -46.520 8.400 1.00 88.31 75 TYR A O 1
ATOM 619 N N . CYS A 1 76 ? -26.767 -46.945 9.343 1.00 88.19 76 CYS A N 1
ATOM 620 C CA . CYS A 1 76 ? -26.322 -48.058 10.160 1.00 88.19 76 CYS A CA 1
ATOM 621 C C . CYS A 1 76 ? -26.579 -49.354 9.386 1.00 88.19 76 CYS A C 1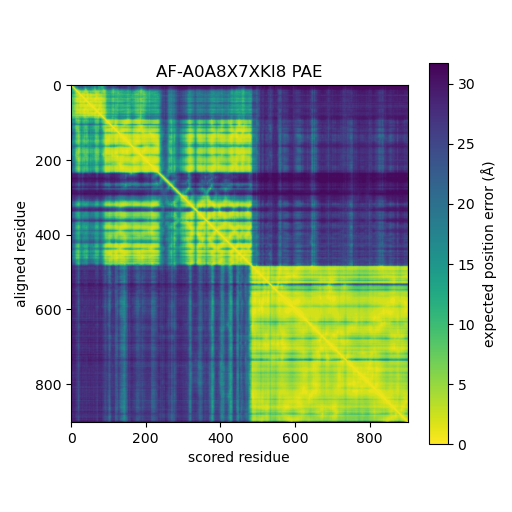
ATOM 623 O O . CYS A 1 76 ? -27.709 -49.575 8.964 1.00 88.19 76 CYS A O 1
ATOM 625 N N . LEU A 1 77 ? -25.572 -50.199 9.172 1.00 88.25 77 LEU A N 1
ATOM 626 C CA . LEU A 1 77 ? -25.725 -51.550 8.614 1.00 88.25 77 LEU A CA 1
ATOM 627 C C . LEU A 1 77 ? -25.222 -52.568 9.648 1.00 88.25 77 LEU A C 1
ATOM 629 O O . LEU A 1 77 ? -24.269 -52.262 10.358 1.00 88.25 77 LEU A O 1
ATOM 633 N N . PRO A 1 78 ? -25.822 -53.763 9.777 1.00 84.19 78 PRO A N 1
ATOM 634 C CA . PRO A 1 78 ? -26.830 -54.354 8.892 1.00 84.19 78 PRO A CA 1
ATOM 635 C C . PRO A 1 78 ? -28.266 -53.843 9.100 1.00 84.19 78 PRO A C 1
ATOM 637 O O . PRO A 1 78 ? -29.097 -54.027 8.217 1.00 84.19 78 PRO A O 1
ATOM 640 N N . ASP A 1 79 ? -28.560 -53.161 10.210 1.00 84.50 79 ASP A N 1
ATOM 641 C CA . ASP A 1 79 ? -29.928 -52.760 10.598 1.00 84.50 79 ASP A CA 1
ATOM 642 C C . ASP A 1 79 ? -30.639 -51.817 9.605 1.00 84.50 79 ASP A C 1
ATOM 644 O O . ASP A 1 79 ? -31.859 -51.655 9.650 1.00 84.50 79 ASP A O 1
ATOM 648 N N . ASN A 1 80 ? -29.878 -51.201 8.701 1.00 86.81 80 ASN A N 1
ATOM 649 C CA . ASN A 1 80 ? -30.305 -50.415 7.547 1.00 86.81 80 ASN A CA 1
ATOM 650 C C . ASN A 1 80 ? -31.275 -49.266 7.872 1.00 86.81 80 ASN A C 1
ATOM 652 O O . ASN A 1 80 ? -32.271 -49.058 7.175 1.00 86.81 80 ASN A O 1
ATOM 656 N N . TYR A 1 81 ? -30.962 -48.486 8.909 1.00 84.56 81 TYR A N 1
ATOM 657 C CA . TYR A 1 81 ? -31.646 -47.227 9.214 1.00 84.56 81 TYR A CA 1
ATOM 658 C C . TYR A 1 81 ? -30.746 -46.017 8.947 1.00 84.56 81 TYR A C 1
ATOM 660 O O . TYR A 1 81 ? -29.524 -46.095 9.075 1.00 84.56 81 TYR A O 1
ATOM 668 N N . GLU A 1 82 ? -31.358 -44.898 8.555 1.00 85.31 82 GLU A N 1
ATOM 669 C CA . GLU A 1 82 ? -30.656 -43.626 8.358 1.00 85.31 82 GLU A CA 1
ATOM 670 C C . GLU A 1 82 ? -30.244 -43.044 9.711 1.00 85.31 82 GLU A C 1
ATOM 672 O O . GLU A 1 82 ? -31.038 -43.008 10.655 1.00 85.31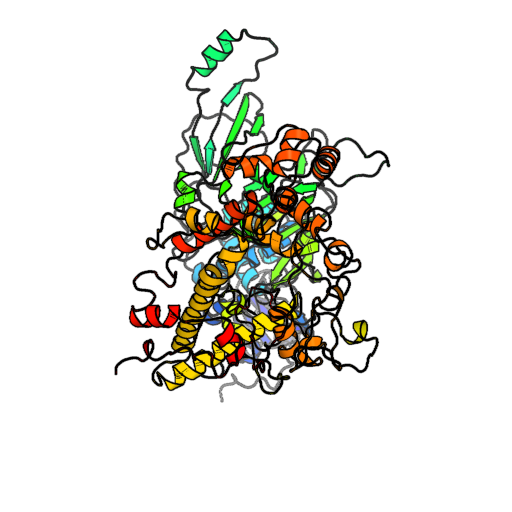 82 GLU A O 1
ATOM 677 N N . ILE A 1 83 ? -28.998 -42.596 9.797 1.00 81.06 83 ILE A N 1
ATOM 678 C CA . ILE A 1 83 ? -28.453 -41.949 10.977 1.00 81.06 83 ILE A CA 1
ATOM 679 C C . ILE A 1 83 ? -28.487 -40.438 10.751 1.00 81.06 83 ILE A C 1
ATOM 681 O O . ILE A 1 83 ? -27.944 -39.937 9.768 1.00 81.06 83 ILE A O 1
ATOM 685 N N . ILE A 1 84 ? -29.133 -39.715 11.663 1.00 77.56 84 ILE A N 1
ATOM 686 C CA . ILE A 1 84 ? -29.257 -38.257 11.613 1.00 77.56 84 ILE A CA 1
ATOM 687 C C . ILE A 1 84 ? -28.548 -37.713 12.850 1.00 77.56 84 ILE A C 1
ATOM 689 O O . ILE A 1 84 ? -29.112 -37.722 13.943 1.00 77.56 84 ILE A O 1
ATOM 693 N N . ASP A 1 85 ? -27.297 -37.287 12.681 1.00 69.38 85 ASP A N 1
ATOM 694 C CA . ASP A 1 85 ? -26.457 -36.781 13.766 1.00 69.38 85 ASP A CA 1
ATOM 695 C C . ASP A 1 85 ? -25.644 -35.567 13.297 1.00 69.38 85 ASP A C 1
ATOM 697 O O . ASP A 1 85 ? -24.909 -35.637 12.311 1.00 69.38 85 ASP A O 1
ATOM 701 N N . SER A 1 86 ? -25.768 -34.454 14.023 1.00 64.44 86 SER A N 1
ATOM 702 C CA . SER A 1 86 ? -25.074 -33.196 13.727 1.00 64.44 86 SER A CA 1
ATOM 703 C C . SER A 1 86 ? -23.549 -33.287 13.880 1.00 64.44 86 SER A C 1
ATOM 705 O O . SER A 1 86 ? -22.823 -32.458 13.339 1.00 64.44 86 SER A O 1
ATOM 707 N N . SER A 1 87 ? -23.031 -34.285 14.603 1.00 64.31 87 SER A N 1
ATOM 708 C CA . SER A 1 87 ? -21.588 -34.504 14.783 1.00 64.31 87 SER A CA 1
ATOM 709 C C . SER A 1 87 ? -20.880 -35.090 13.554 1.00 64.31 87 SER A C 1
ATOM 711 O O . SER A 1 87 ? -19.651 -35.177 13.561 1.00 64.31 87 SER A O 1
ATOM 713 N N . LEU A 1 88 ? -21.635 -35.479 12.519 1.00 65.31 88 LEU A N 1
ATOM 714 C CA . LEU A 1 88 ? -21.135 -36.049 11.261 1.00 65.31 88 LEU A CA 1
ATOM 715 C C . LEU A 1 88 ? -21.238 -35.078 10.068 1.00 65.31 88 LEU A C 1
ATOM 717 O O . LEU A 1 88 ? -20.881 -35.430 8.942 1.00 65.31 88 LEU A O 1
ATOM 721 N N . GLU A 1 89 ? -21.725 -33.852 10.289 1.00 62.69 89 GLU A N 1
ATOM 722 C CA . GLU A 1 89 ? -21.838 -32.810 9.253 1.00 62.69 89 GLU A CA 1
ATOM 723 C C . GLU A 1 89 ? -20.473 -32.273 8.770 1.00 62.69 89 GLU A C 1
ATOM 725 O O . GLU A 1 89 ? -20.397 -31.587 7.755 1.00 62.69 89 GLU A O 1
ATOM 730 N N . ASP A 1 90 ? -19.378 -32.590 9.465 1.00 62.09 90 ASP A N 1
ATOM 731 C CA . ASP A 1 90 ? -18.001 -32.189 9.145 1.00 62.09 90 ASP A CA 1
ATOM 732 C C . ASP A 1 90 ? -17.417 -32.873 7.893 1.00 62.09 90 ASP A C 1
ATOM 734 O O . ASP A 1 90 ? -16.391 -32.435 7.375 1.00 62.09 90 ASP A O 1
ATOM 738 N N . ILE A 1 91 ? -18.071 -33.915 7.373 1.00 62.78 91 ILE A N 1
ATOM 739 C CA . ILE A 1 91 ? -17.504 -34.798 6.344 1.00 62.78 91 ILE A CA 1
ATOM 740 C C . ILE A 1 91 ? -17.592 -34.228 4.912 1.00 62.78 91 ILE A C 1
ATOM 742 O O . ILE A 1 91 ? -16.791 -34.614 4.059 1.00 62.78 91 ILE A O 1
ATOM 746 N N . THR A 1 92 ? -18.504 -33.288 4.621 1.00 63.59 92 THR A N 1
ATOM 747 C CA . THR A 1 92 ? -18.609 -32.690 3.271 1.00 63.59 92 THR A CA 1
ATOM 748 C C . THR A 1 92 ? -18.563 -31.161 3.323 1.00 63.59 92 THR A C 1
ATOM 750 O O . THR A 1 92 ? -19.453 -30.552 3.914 1.00 63.59 92 THR A O 1
ATOM 753 N N . PRO A 1 93 ? -17.568 -30.505 2.696 1.00 75.44 93 PRO A N 1
ATOM 754 C CA . PRO A 1 93 ? -17.416 -29.061 2.808 1.00 75.44 93 PRO A CA 1
ATOM 755 C C . PRO A 1 93 ? -18.465 -28.315 1.972 1.00 75.44 93 PRO A C 1
ATOM 757 O O . PRO A 1 93 ? -18.441 -28.339 0.740 1.00 75.44 93 PRO A O 1
ATOM 760 N N . THR A 1 94 ? -19.367 -27.606 2.649 1.00 80.69 94 THR A N 1
ATOM 761 C CA . THR A 1 94 ? -20.334 -26.681 2.040 1.00 80.69 94 THR A CA 1
ATOM 762 C C . THR A 1 94 ? -20.067 -25.250 2.492 1.00 80.69 94 THR A C 1
ATOM 764 O O . THR A 1 94 ? -19.803 -25.007 3.671 1.00 80.69 94 THR A O 1
ATOM 767 N N . PHE A 1 95 ? -20.185 -24.289 1.576 1.00 85.06 95 PHE A N 1
ATOM 768 C CA . PHE A 1 95 ? -19.940 -22.876 1.855 1.00 85.06 95 PHE A CA 1
ATOM 769 C C . PHE A 1 95 ? -21.203 -22.054 1.631 1.00 85.06 95 PHE A C 1
ATOM 771 O O . PHE A 1 95 ? -21.847 -22.156 0.592 1.00 85.06 95 PHE A O 1
ATOM 778 N N . THR A 1 96 ? -21.547 -21.214 2.606 1.00 86.19 96 THR A N 1
ATOM 779 C CA . THR A 1 96 ? -22.621 -20.227 2.462 1.00 86.19 96 THR A CA 1
ATOM 780 C C . THR A 1 96 ? -22.059 -18.912 1.923 1.00 86.19 96 THR A C 1
ATOM 782 O O . THR A 1 96 ? -20.910 -18.566 2.202 1.00 86.19 96 THR A O 1
ATOM 785 N N . LYS A 1 97 ? -22.888 -18.110 1.243 1.00 82.31 97 LYS A N 1
ATOM 786 C CA . LYS A 1 97 ? -22.517 -16.764 0.752 1.00 82.31 97 LYS A CA 1
ATOM 787 C C . LYS A 1 97 ? -21.879 -15.880 1.827 1.00 82.31 97 LYS A C 1
ATOM 789 O O . LYS A 1 97 ? -20.915 -15.164 1.566 1.00 82.31 97 LYS A O 1
ATOM 794 N N . GLN A 1 98 ? -22.403 -15.946 3.053 1.00 79.00 98 GLN A N 1
ATOM 795 C CA . GLN A 1 98 ? -21.866 -15.202 4.195 1.00 79.00 98 GLN A CA 1
ATOM 796 C C . GLN A 1 98 ? -20.476 -15.700 4.604 1.00 79.00 98 GLN A C 1
ATOM 798 O O . GLN A 1 98 ? -19.593 -14.883 4.864 1.00 79.00 98 GLN A O 1
ATOM 803 N N . HIS A 1 99 ? -20.271 -17.020 4.622 1.00 82.75 99 HIS A N 1
ATOM 804 C CA . HIS A 1 99 ? -18.975 -17.616 4.923 1.00 82.75 99 HIS A CA 1
ATOM 805 C C . HIS A 1 99 ? -17.942 -17.231 3.855 1.00 82.75 99 HIS A C 1
ATOM 807 O O . HIS A 1 99 ? -16.879 -16.722 4.204 1.00 82.75 99 HIS A O 1
ATOM 813 N N . ILE A 1 100 ? -18.293 -17.331 2.569 1.00 81.88 100 ILE A N 1
ATOM 814 C CA . ILE A 1 100 ? -17.424 -16.953 1.442 1.00 81.88 100 ILE A CA 1
ATOM 815 C C . ILE A 1 100 ? -17.007 -15.484 1.515 1.00 81.88 100 ILE A C 1
ATOM 817 O O . ILE A 1 100 ? -15.825 -15.171 1.398 1.00 81.88 100 ILE A O 1
ATOM 821 N N . ALA A 1 101 ? -17.944 -14.576 1.802 1.00 75.06 101 ALA A N 1
ATOM 822 C CA . ALA A 1 101 ? -17.655 -13.149 1.962 1.00 75.06 101 ALA A CA 1
ATOM 823 C C . ALA A 1 101 ? -16.735 -12.820 3.160 1.00 75.06 101 ALA A C 1
ATOM 825 O O . ALA A 1 101 ? -16.266 -11.681 3.286 1.00 75.06 101 ALA A O 1
ATOM 826 N N . SER A 1 102 ? -16.513 -13.786 4.057 1.00 79.69 102 SER A N 1
ATOM 827 C CA . SER A 1 102 ? -15.639 -13.666 5.225 1.00 79.69 102 SER A CA 1
ATOM 828 C C . SER A 1 102 ? -14.296 -14.392 5.089 1.00 79.69 102 SER A C 1
ATOM 830 O O . SER A 1 102 ? -13.413 -14.101 5.889 1.00 79.69 102 SER A O 1
ATOM 832 N N . LEU A 1 103 ? -14.112 -15.261 4.084 1.00 79.31 103 LEU A N 1
ATOM 833 C CA . LEU A 1 103 ? -12.893 -16.071 3.918 1.00 79.31 103 LEU A CA 1
ATOM 834 C C . LEU A 1 103 ? -11.633 -15.208 3.780 1.00 79.31 103 LEU A C 1
ATOM 836 O O . LEU A 1 103 ? -10.663 -15.424 4.495 1.00 79.31 103 LEU A O 1
ATOM 840 N N . ASP A 1 104 ? -11.677 -14.161 2.952 1.00 69.75 104 ASP A N 1
ATOM 841 C CA . ASP A 1 104 ? -10.544 -13.231 2.780 1.00 69.75 104 ASP A CA 1
ATOM 842 C C . ASP A 1 104 ? -10.333 -12.287 3.969 1.00 69.75 104 ASP A C 1
ATOM 844 O O . ASP A 1 104 ? -9.447 -11.434 3.936 1.00 69.75 104 ASP A O 1
ATOM 848 N N . LYS A 1 105 ? -11.190 -12.379 4.994 1.00 70.69 105 LYS A N 1
ATOM 849 C CA . LYS A 1 105 ? -11.212 -11.456 6.132 1.00 70.69 105 LYS A CA 1
ATOM 850 C C . LYS A 1 105 ? -10.762 -12.069 7.444 1.00 70.69 105 LYS A C 1
ATOM 852 O O . LYS A 1 105 ? -10.734 -11.378 8.453 1.00 70.69 105 LYS A O 1
ATOM 857 N N . GLN A 1 106 ? -10.487 -13.368 7.460 1.00 65.94 106 GLN A N 1
ATOM 858 C CA . GLN A 1 106 ? -10.198 -14.098 8.684 1.00 65.94 106 GLN A CA 1
ATOM 859 C C . GLN A 1 106 ? -8.770 -14.633 8.640 1.00 65.94 106 GLN A C 1
ATOM 861 O O . GLN A 1 106 ? -8.424 -15.433 7.782 1.00 65.94 106 GLN A O 1
ATOM 866 N N . GLY A 1 107 ? -7.946 -14.218 9.603 1.00 69.44 107 GLY A N 1
ATOM 867 C CA . GLY A 1 107 ? -6.602 -14.760 9.828 1.00 69.44 107 GLY A CA 1
ATOM 868 C C . GLY A 1 107 ? -6.548 -15.934 10.805 1.00 69.44 107 GLY A C 1
ATOM 869 O O . GLY A 1 107 ? -5.487 -16.245 11.341 1.00 69.44 107 GLY A O 1
ATOM 870 N N . ARG A 1 108 ? -7.694 -16.555 11.104 1.00 76.19 108 ARG A N 1
ATOM 871 C CA . ARG A 1 108 ? -7.790 -17.593 12.131 1.00 76.19 108 ARG A CA 1
ATOM 872 C C . ARG A 1 108 ? -7.170 -18.896 11.634 1.00 76.19 108 ARG A C 1
ATOM 874 O O . ARG A 1 108 ? -7.612 -19.440 10.630 1.00 76.19 108 ARG A O 1
ATOM 881 N N . LEU A 1 109 ? -6.227 -19.439 12.403 1.00 82.31 109 LEU A N 1
ATOM 882 C CA . LEU A 1 109 ? -5.772 -20.815 12.224 1.00 82.31 109 LEU A CA 1
ATOM 883 C C . LEU A 1 109 ? -6.871 -21.800 12.618 1.00 82.31 109 LEU A C 1
ATOM 885 O O . LEU A 1 109 ? -7.475 -21.699 13.692 1.00 82.31 109 LEU A O 1
ATOM 889 N N . TYR A 1 110 ? -7.091 -22.775 11.750 1.00 85.69 110 TYR A N 1
ATOM 890 C CA . TYR A 1 110 ? -7.970 -23.904 11.993 1.00 85.69 110 TYR A CA 1
ATOM 891 C C . TYR A 1 110 ? -7.136 -25.109 12.384 1.00 85.69 110 TYR A C 1
ATOM 893 O O . TYR A 1 110 ? -5.967 -25.224 12.019 1.00 85.69 110 TYR A O 1
ATOM 901 N N . ARG A 1 111 ? -7.735 -25.990 13.179 1.00 83.31 111 ARG A N 1
ATOM 902 C CA . ARG A 1 111 ? -7.082 -27.203 13.647 1.00 83.31 111 ARG A CA 1
ATOM 903 C C . ARG A 1 111 ? -7.701 -28.389 12.932 1.00 83.31 111 ARG A C 1
ATOM 905 O O . ARG A 1 111 ? -8.912 -28.585 13.016 1.00 83.31 111 ARG A O 1
ATOM 912 N N . ALA A 1 112 ? -6.865 -29.140 12.231 1.00 82.44 112 ALA A N 1
ATOM 913 C CA . ALA A 1 112 ? -7.236 -30.419 11.664 1.00 82.44 112 ALA A CA 1
ATOM 914 C C . ALA A 1 112 ? -7.469 -31.454 12.778 1.00 82.44 112 ALA A C 1
ATOM 916 O O . ALA A 1 112 ? -7.067 -31.253 13.929 1.00 82.44 112 ALA A O 1
ATOM 917 N N . TYR A 1 113 ? -8.131 -32.565 12.451 1.00 74.50 113 TYR A N 1
ATOM 918 C CA . TYR A 1 113 ? -8.445 -33.609 13.433 1.00 74.50 113 TYR A CA 1
ATOM 919 C C . TYR A 1 113 ? -7.187 -34.260 14.035 1.00 74.50 113 TYR A C 1
ATOM 921 O O . TYR A 1 113 ? -7.173 -34.599 15.215 1.00 74.50 113 TYR A O 1
ATOM 929 N N . ASP A 1 114 ? -6.114 -34.375 13.251 1.00 74.00 114 ASP A N 1
ATOM 930 C CA . ASP A 1 114 ? -4.793 -34.844 13.700 1.00 74.00 114 ASP A CA 1
ATOM 931 C C . ASP A 1 114 ? -4.061 -33.859 14.640 1.00 74.00 114 ASP A C 1
ATOM 933 O O . ASP A 1 114 ? -2.994 -34.162 15.169 1.00 74.00 114 ASP A O 1
ATOM 937 N N . GLY A 1 115 ? -4.648 -32.686 14.885 1.00 76.25 115 GLY A N 1
ATOM 938 C CA . GLY A 1 115 ? -4.115 -31.655 15.760 1.00 76.25 115 GLY A CA 1
ATOM 939 C C . GLY A 1 115 ? -3.257 -30.608 15.052 1.00 76.25 115 GLY A C 1
ATOM 940 O O . GLY A 1 115 ? -2.922 -29.615 15.705 1.00 76.25 115 GLY A O 1
ATOM 941 N N . THR A 1 116 ? -2.957 -30.780 13.762 1.00 83.06 116 THR A N 1
ATOM 942 C CA . THR A 1 116 ? -2.146 -29.855 12.958 1.00 83.06 116 THR A CA 1
ATOM 943 C C . THR A 1 116 ? -2.917 -28.573 12.662 1.00 83.06 116 THR A C 1
ATOM 945 O O . THR A 1 116 ? -4.105 -28.603 12.339 1.00 83.06 116 THR A O 1
ATOM 948 N N . THR A 1 117 ? -2.260 -27.422 12.764 1.00 89.00 117 THR A N 1
ATOM 949 C CA . THR A 1 117 ? -2.881 -26.127 12.457 1.00 89.00 117 THR A CA 1
ATOM 950 C C . THR A 1 117 ? -2.629 -25.713 11.015 1.00 89.00 117 THR A C 1
ATOM 952 O O . THR A 1 117 ? -1.514 -25.871 10.528 1.00 89.00 117 THR A O 1
ATOM 955 N N . TYR A 1 118 ? -3.626 -25.129 10.356 1.00 89.75 118 TYR A N 1
ATOM 956 C CA . TYR A 1 118 ? -3.516 -24.638 8.981 1.00 89.75 118 TYR A CA 1
ATOM 957 C C . TYR A 1 118 ? -4.433 -23.430 8.736 1.00 89.75 118 TYR A C 1
ATOM 959 O O . TYR A 1 118 ? -5.345 -23.156 9.523 1.00 89.75 118 TYR A O 1
ATOM 967 N N . LEU A 1 119 ? -4.197 -22.700 7.643 1.00 90.12 119 LEU A N 1
ATOM 968 C CA . LEU A 1 119 ? -5.107 -21.663 7.146 1.00 90.12 119 LEU A CA 1
ATOM 969 C C . LEU A 1 119 ? -5.857 -22.198 5.916 1.00 90.12 119 LEU A C 1
ATOM 971 O O . LEU A 1 119 ? -5.216 -22.754 5.025 1.00 90.12 119 LEU A O 1
ATOM 975 N N . PRO A 1 120 ? -7.188 -22.039 5.825 1.00 91.06 120 PRO A N 1
ATOM 976 C CA . PRO A 1 120 ? -7.942 -22.351 4.617 1.00 91.06 120 PRO A CA 1
ATOM 977 C C . PRO A 1 120 ? -7.320 -21.692 3.383 1.00 91.06 120 PRO A C 1
ATOM 979 O O . PRO A 1 120 ? -6.975 -20.514 3.409 1.00 91.06 120 PRO A O 1
ATOM 982 N N . GLY A 1 121 ? -7.140 -22.464 2.313 1.00 88.62 121 GLY A N 1
ATOM 983 C CA . GLY A 1 121 ? -6.455 -22.020 1.097 1.00 88.62 121 GLY A CA 1
ATOM 984 C C . GLY A 1 121 ? -4.923 -22.089 1.159 1.00 88.62 121 GLY A C 1
ATOM 985 O O . GLY A 1 121 ? -4.301 -22.233 0.113 1.00 88.62 121 GLY A O 1
ATOM 986 N N . ILE A 1 122 ? -4.313 -22.073 2.349 1.00 93.38 122 ILE A N 1
ATOM 987 C CA . ILE A 1 122 ? -2.872 -22.288 2.569 1.00 93.38 122 ILE A CA 1
ATOM 988 C C . ILE A 1 122 ? -2.677 -23.704 3.127 1.00 93.38 122 ILE A C 1
ATOM 990 O O . ILE A 1 122 ? -2.381 -23.926 4.302 1.00 93.38 122 ILE A O 1
ATOM 994 N N . VAL A 1 123 ? -2.934 -24.681 2.265 1.00 91.56 123 VAL A N 1
ATOM 995 C CA . VAL A 1 123 ? -2.968 -26.108 2.601 1.00 91.56 123 VAL A CA 1
ATOM 996 C C . VAL A 1 123 ? -2.118 -26.850 1.589 1.00 91.56 123 VAL A C 1
ATOM 998 O O . VAL A 1 123 ? -2.306 -26.643 0.395 1.00 91.56 123 VAL A O 1
ATOM 1001 N N . GLY A 1 124 ? -1.207 -27.712 2.038 1.00 90.62 124 GLY A N 1
ATOM 1002 C CA . GLY A 1 124 ? -0.338 -28.461 1.132 1.00 90.62 124 GLY A CA 1
ATOM 1003 C C . GLY A 1 124 ? -1.123 -29.389 0.194 1.00 90.62 124 GLY A C 1
ATOM 1004 O O . GLY A 1 124 ? -2.119 -29.994 0.599 1.00 90.62 124 GLY A O 1
ATOM 1005 N N . LEU A 1 125 ? -0.673 -29.517 -1.055 1.00 91.44 125 LEU A N 1
ATOM 1006 C CA . LEU A 1 125 ? -1.212 -30.478 -2.020 1.00 91.44 125 LEU A CA 1
ATOM 1007 C C . LEU A 1 125 ? -0.280 -31.677 -2.146 1.00 91.44 125 LEU A C 1
ATOM 1009 O O . LEU A 1 125 ? 0.929 -31.526 -2.295 1.00 91.44 125 LEU A O 1
ATOM 1013 N N . ASN A 1 126 ? -0.846 -32.881 -2.115 1.00 87.81 126 ASN A N 1
ATOM 1014 C CA . ASN A 1 126 ? -0.042 -34.094 -2.193 1.00 87.81 126 ASN A CA 1
ATOM 1015 C C . ASN A 1 126 ? 0.646 -34.242 -3.565 1.00 87.81 126 ASN A C 1
ATOM 1017 O O . ASN A 1 126 ? 0.012 -34.113 -4.621 1.00 87.81 126 ASN A O 1
ATOM 1021 N N . ASN A 1 127 ? 1.942 -34.549 -3.547 1.00 82.88 127 ASN A N 1
ATOM 1022 C CA . ASN A 1 127 ? 2.702 -34.903 -4.738 1.00 82.88 127 ASN A CA 1
ATOM 1023 C C . ASN A 1 127 ? 2.749 -36.422 -4.855 1.00 82.88 127 ASN A C 1
ATOM 1025 O O . ASN A 1 127 ? 3.420 -37.116 -4.098 1.00 82.88 127 ASN A O 1
ATOM 1029 N N . ILE A 1 128 ? 1.963 -36.942 -5.788 1.00 76.62 128 ILE A N 1
ATOM 1030 C CA . ILE A 1 128 ? 1.780 -38.376 -5.986 1.00 76.62 128 ILE A CA 1
ATOM 1031 C C . ILE A 1 128 ? 3.017 -38.957 -6.672 1.00 76.62 128 ILE A C 1
ATOM 1033 O O . ILE A 1 128 ? 3.443 -40.057 -6.325 1.00 76.62 128 ILE A O 1
ATOM 1037 N N . LYS A 1 129 ? 3.579 -38.226 -7.645 1.00 81.94 129 LYS A N 1
ATOM 1038 C CA . LYS A 1 129 ? 4.867 -38.526 -8.285 1.00 81.94 129 LYS A CA 1
ATOM 1039 C C . LYS A 1 129 ? 5.533 -37.250 -8.800 1.00 81.94 129 LYS A C 1
ATOM 1041 O O . LYS A 1 129 ? 6.517 -36.807 -8.231 1.00 81.94 129 LYS A O 1
ATOM 1046 N N . ALA A 1 130 ? 5.018 -36.704 -9.899 1.00 84.94 130 ALA A N 1
ATOM 1047 C CA . ALA A 1 130 ? 5.626 -35.589 -10.617 1.00 84.94 130 ALA A CA 1
ATOM 1048 C C . ALA A 1 130 ? 4.550 -34.571 -11.027 1.00 84.94 130 ALA A C 1
ATOM 1050 O O . ALA A 1 130 ? 4.444 -34.203 -12.194 1.00 84.94 130 ALA A O 1
ATOM 1051 N N . ASN A 1 131 ? 3.676 -34.199 -10.084 1.00 87.19 131 ASN A N 1
ATOM 1052 C CA . ASN A 1 131 ? 2.515 -33.328 -10.321 1.00 87.19 131 ASN A CA 1
ATOM 1053 C C . ASN A 1 131 ? 2.597 -31.968 -9.612 1.00 87.19 131 ASN A C 1
ATOM 1055 O O . ASN A 1 131 ? 1.601 -31.247 -9.552 1.00 87.19 131 ASN A O 1
ATOM 1059 N N . ASP A 1 132 ? 3.770 -31.606 -9.111 1.00 90.69 132 ASP A N 1
ATOM 1060 C CA . ASP A 1 132 ? 4.075 -30.307 -8.509 1.00 90.69 132 ASP A CA 1
ATOM 1061 C C . ASP A 1 132 ? 3.753 -29.121 -9.446 1.00 90.69 132 ASP A C 1
ATOM 1063 O O . ASP A 1 132 ? 3.162 -28.139 -8.999 1.00 90.69 132 ASP A O 1
ATOM 1067 N N . TYR A 1 133 ? 4.003 -29.245 -10.758 1.00 92.25 133 TYR A N 1
ATOM 1068 C CA . TYR A 1 133 ? 3.632 -28.242 -11.776 1.00 92.25 133 TYR A CA 1
ATOM 1069 C C . TYR A 1 133 ? 2.129 -27.922 -11.784 1.00 92.25 133 TYR A C 1
ATOM 1071 O O . TYR A 1 133 ? 1.722 -26.770 -11.947 1.00 92.25 133 TYR A O 1
ATOM 1079 N N . ALA A 1 134 ? 1.286 -28.940 -11.593 1.00 93.19 134 ALA A N 1
ATOM 1080 C CA . ALA A 1 134 ? -0.157 -28.775 -11.521 1.00 93.19 134 ALA A CA 1
ATOM 1081 C C . ALA A 1 134 ? -0.573 -28.259 -10.141 1.00 93.19 134 ALA A C 1
ATOM 1083 O O . ALA A 1 134 ? -1.437 -27.388 -10.055 1.00 93.19 134 ALA A O 1
ATOM 1084 N N . ASN A 1 135 ? 0.072 -28.735 -9.070 1.00 94.56 135 ASN A N 1
ATOM 1085 C CA . ASN A 1 135 ? -0.189 -28.292 -7.702 1.00 94.56 135 ASN A CA 1
ATOM 1086 C C . ASN A 1 135 ? -0.010 -26.778 -7.567 1.00 94.56 135 ASN A C 1
ATOM 1088 O O . ASN A 1 135 ? -0.936 -26.098 -7.126 1.00 94.56 135 ASN A O 1
ATOM 1092 N N . VAL A 1 136 ? 1.128 -26.229 -8.003 1.00 94.56 136 VAL A N 1
ATOM 1093 C CA . VAL A 1 136 ? 1.389 -24.784 -7.903 1.00 94.56 136 VAL A CA 1
ATOM 1094 C C . VAL A 1 136 ? 0.385 -23.955 -8.704 1.00 94.56 136 VAL A C 1
ATOM 1096 O O . VAL A 1 136 ? -0.053 -22.909 -8.238 1.00 94.56 136 VAL A O 1
ATOM 1099 N N . VAL A 1 137 ? -0.060 -24.432 -9.869 1.00 93.06 137 VAL A N 1
ATOM 1100 C CA . VAL A 1 137 ? -1.079 -23.740 -10.673 1.00 93.06 137 VAL A CA 1
ATOM 1101 C C . VAL A 1 137 ? -2.444 -23.780 -9.993 1.00 93.06 137 VAL A C 1
ATOM 1103 O O . VAL A 1 137 ? -3.126 -22.758 -9.919 1.00 93.06 137 VAL A O 1
ATOM 1106 N N . LEU A 1 138 ? -2.847 -24.936 -9.465 1.00 94.75 138 LEU A N 1
ATOM 1107 C CA . LEU A 1 138 ? -4.106 -25.081 -8.736 1.00 94.75 138 LEU A CA 1
ATOM 1108 C C . LEU A 1 138 ? -4.115 -24.202 -7.476 1.00 94.75 138 LEU A C 1
ATOM 1110 O O . LEU A 1 138 ? -5.132 -23.571 -7.201 1.00 94.75 138 LEU A O 1
ATOM 1114 N N . GLN A 1 139 ? -2.984 -24.084 -6.774 1.00 94.12 139 GLN A N 1
ATOM 1115 C CA . GLN A 1 139 ? -2.818 -23.169 -5.637 1.00 94.12 139 GLN A CA 1
ATOM 1116 C C . GLN A 1 139 ? -2.878 -21.699 -6.053 1.00 94.12 139 GLN A C 1
ATOM 1118 O O . GLN A 1 139 ? -3.585 -20.909 -5.426 1.00 94.12 139 GLN A O 1
ATOM 1123 N N . ALA A 1 140 ? -2.202 -21.329 -7.144 1.00 89.06 140 ALA A N 1
ATOM 1124 C CA . ALA A 1 140 ? -2.248 -19.969 -7.673 1.00 89.06 140 ALA A CA 1
ATOM 1125 C C . ALA A 1 140 ? -3.688 -19.550 -8.000 1.00 89.06 140 ALA A C 1
ATOM 1127 O O . ALA A 1 140 ? -4.120 -18.462 -7.629 1.00 89.06 140 ALA A O 1
ATOM 1128 N N . LEU A 1 141 ? -4.454 -20.435 -8.647 1.00 88.12 141 LEU A N 1
ATOM 1129 C CA . LEU A 1 141 ? -5.859 -20.201 -8.984 1.00 88.12 141 LEU A CA 1
ATOM 1130 C C . LEU A 1 141 ? -6.786 -20.254 -7.759 1.00 88.12 141 LEU A C 1
ATOM 1132 O O . LEU A 1 141 ? -7.776 -19.525 -7.713 1.00 88.12 141 LEU A O 1
ATOM 1136 N N . SER A 1 142 ? -6.460 -21.080 -6.762 1.00 92.31 142 SER A N 1
ATOM 1137 C CA . SER A 1 142 ? -7.172 -21.173 -5.480 1.00 92.31 142 SER A CA 1
ATOM 1138 C C . SER A 1 142 ? -7.161 -19.854 -4.719 1.00 92.31 142 SER A C 1
ATOM 1140 O O . SER A 1 142 ? -8.164 -19.474 -4.112 1.00 92.31 142 SER A O 1
ATOM 1142 N N . ASN A 1 143 ? -6.054 -19.116 -4.806 1.00 86.00 143 ASN A N 1
ATOM 1143 C CA . ASN A 1 143 ? -5.903 -17.827 -4.147 1.00 86.00 143 ASN A CA 1
ATOM 1144 C C . ASN A 1 143 ? -6.446 -16.642 -4.966 1.00 86.00 143 ASN A C 1
ATOM 1146 O O . ASN A 1 143 ? -6.211 -15.501 -4.597 1.00 86.00 143 ASN A O 1
ATOM 1150 N N . VAL A 1 144 ? -7.179 -16.870 -6.064 1.00 82.19 144 VAL A N 1
ATOM 1151 C CA . VAL A 1 144 ? -7.868 -15.808 -6.819 1.00 82.19 144 VAL A CA 1
ATOM 1152 C C . VAL A 1 144 ? -9.314 -15.697 -6.311 1.00 82.19 144 VAL A C 1
ATOM 1154 O O . VAL A 1 144 ? -10.144 -16.533 -6.682 1.00 82.19 144 VAL A O 1
ATOM 1157 N N . PRO A 1 145 ? -9.676 -14.676 -5.504 1.00 81.25 145 PRO A N 1
ATOM 1158 C CA . PRO A 1 145 ? -10.952 -14.645 -4.789 1.00 81.25 145 PRO A CA 1
ATOM 1159 C C . PRO A 1 145 ? -12.202 -14.796 -5.668 1.00 81.25 145 PRO A C 1
ATOM 1161 O O . PRO A 1 145 ? -13.049 -15.619 -5.324 1.00 81.25 145 PRO A O 1
ATOM 1164 N N . PRO A 1 146 ? -12.358 -14.103 -6.817 1.00 74.44 146 PRO A N 1
ATOM 1165 C CA . PRO A 1 146 ? -13.559 -14.273 -7.639 1.00 74.44 146 PRO A CA 1
ATOM 1166 C C . PRO A 1 146 ? -13.690 -15.678 -8.241 1.00 74.44 146 PRO A C 1
ATOM 1168 O O . PRO A 1 146 ? -14.789 -16.231 -8.275 1.00 74.44 146 PRO A O 1
ATOM 1171 N N . LEU A 1 147 ? -12.571 -16.264 -8.686 1.00 80.69 147 LEU A N 1
ATOM 1172 C CA . LEU A 1 147 ? -12.522 -17.622 -9.235 1.00 80.69 147 LEU A CA 1
ATOM 1173 C C . LEU A 1 147 ? -12.860 -18.640 -8.147 1.00 80.69 147 LEU A C 1
ATOM 1175 O O . LEU A 1 147 ? -13.765 -19.453 -8.314 1.00 80.69 147 LEU A O 1
ATOM 1179 N N . ARG A 1 148 ? -12.181 -18.542 -7.004 1.00 89.06 148 ARG A N 1
ATOM 1180 C CA . ARG A 1 148 ? -12.429 -19.374 -5.832 1.00 89.06 148 ARG A CA 1
ATOM 1181 C C . ARG A 1 148 ? -13.894 -19.318 -5.415 1.00 89.06 148 ARG A C 1
ATOM 1183 O O . ARG A 1 148 ? -14.536 -20.357 -5.328 1.00 89.06 148 ARG A O 1
ATOM 1190 N N . ASN A 1 149 ? -14.438 -18.122 -5.190 1.00 84.62 149 ASN A N 1
ATOM 1191 C CA . ASN A 1 149 ? -15.805 -17.935 -4.694 1.00 84.62 149 ASN A CA 1
ATOM 1192 C C . ASN A 1 149 ? -16.842 -18.595 -5.606 1.00 84.62 149 ASN A C 1
ATOM 1194 O O . ASN A 1 149 ? -17.786 -19.208 -5.116 1.00 84.62 149 ASN A O 1
ATOM 1198 N N . TYR A 1 150 ? -16.635 -18.520 -6.922 1.00 83.94 150 TYR A N 1
ATOM 1199 C CA . TYR A 1 150 ? -17.491 -19.194 -7.890 1.00 83.94 150 TYR A CA 1
ATOM 1200 C C . TYR A 1 150 ? -17.481 -20.713 -7.715 1.00 83.94 150 TYR A C 1
ATOM 1202 O O . TYR A 1 150 ? -18.540 -21.332 -7.712 1.00 83.94 150 TYR A O 1
ATOM 1210 N N . PHE A 1 151 ? -16.296 -21.300 -7.537 1.00 91.12 151 PHE A N 1
ATOM 1211 C CA . PHE A 1 151 ? -16.112 -22.746 -7.421 1.00 91.12 151 PHE A CA 1
ATOM 1212 C C . PHE A 1 151 ? -16.443 -23.322 -6.034 1.00 91.12 151 PHE A C 1
ATOM 1214 O O . PHE A 1 151 ? -16.733 -24.517 -5.934 1.00 91.12 151 PHE A O 1
ATOM 1221 N N . LEU A 1 152 ? -16.457 -22.491 -4.986 1.00 89.56 152 LEU A N 1
ATOM 1222 C CA . LEU A 1 152 ? -16.905 -22.875 -3.640 1.00 89.56 152 LEU A CA 1
ATOM 1223 C C . LEU A 1 152 ? -18.419 -23.126 -3.559 1.00 89.56 152 LEU A C 1
ATOM 1225 O O . LEU A 1 152 ? -18.857 -23.925 -2.731 1.00 89.56 152 LEU A O 1
ATOM 1229 N N . GLU A 1 153 ? -19.209 -22.485 -4.421 1.00 87.50 153 GLU A N 1
ATOM 1230 C CA . GLU A 1 153 ? -20.659 -22.680 -4.527 1.00 87.50 153 GLU A CA 1
ATOM 1231 C C . GLU A 1 153 ? -20.996 -23.541 -5.747 1.00 87.50 153 GLU A C 1
ATOM 1233 O O . GLU A 1 153 ? -20.952 -23.083 -6.885 1.00 87.50 153 GLU A O 1
ATOM 1238 N N . GLU A 1 154 ? -21.379 -24.797 -5.521 1.00 86.50 154 GLU A N 1
ATOM 1239 C CA . GLU A 1 154 ? -21.690 -25.731 -6.614 1.00 86.50 154 GLU A CA 1
ATOM 1240 C C . GLU A 1 154 ? -22.888 -25.293 -7.471 1.00 86.50 154 GLU A C 1
ATOM 1242 O O . GLU A 1 154 ? -22.894 -25.498 -8.688 1.00 86.50 154 GLU A O 1
ATOM 1247 N N . GLU A 1 155 ? -23.858 -24.596 -6.873 1.00 84.94 155 GLU A N 1
ATOM 1248 C CA . GLU A 1 155 ? -25.024 -24.034 -7.568 1.00 84.94 155 GLU A CA 1
ATOM 1249 C C . GLU A 1 155 ? -24.638 -23.127 -8.749 1.00 84.94 155 GLU A C 1
ATOM 1251 O O . GLU A 1 155 ? -25.371 -23.055 -9.741 1.00 84.94 155 GLU A O 1
ATOM 1256 N N . ASN A 1 156 ? -23.467 -22.481 -8.680 1.00 82.88 156 ASN A N 1
ATOM 1257 C CA . ASN A 1 156 ? -22.991 -21.558 -9.707 1.00 82.88 156 ASN A CA 1
ATOM 1258 C C . ASN A 1 156 ? -22.688 -22.237 -11.048 1.00 82.88 156 ASN A C 1
ATOM 1260 O O . ASN A 1 156 ? -22.736 -21.570 -12.086 1.00 82.88 156 ASN A O 1
ATOM 1264 N N . TYR A 1 157 ? -22.368 -23.535 -11.047 1.00 84.88 157 TYR A N 1
ATOM 1265 C CA . TYR A 1 157 ? -21.995 -24.272 -12.258 1.00 84.88 157 TYR A CA 1
ATOM 1266 C C . TYR A 1 157 ? -22.786 -25.566 -12.481 1.00 84.88 157 TYR A C 1
ATOM 1268 O O . TYR A 1 157 ? -22.889 -26.010 -13.623 1.00 84.88 157 TYR A O 1
ATOM 1276 N N . GLN A 1 158 ? -23.412 -26.158 -11.461 1.00 84.19 158 GLN A N 1
ATOM 1277 C CA . GLN A 1 158 ? -24.135 -27.434 -11.581 1.00 84.19 158 GLN A CA 1
ATOM 1278 C C . GLN A 1 158 ? -25.261 -27.410 -12.633 1.00 84.19 158 GLN A C 1
ATOM 1280 O O . GLN A 1 158 ? -25.482 -28.405 -13.334 1.00 84.19 158 GLN A O 1
ATOM 1285 N N . SER A 1 159 ? -25.953 -26.273 -12.757 1.00 81.19 159 SER A N 1
ATOM 1286 C CA . SER A 1 159 ? -27.112 -26.071 -13.640 1.00 81.19 159 SER A CA 1
ATOM 1287 C C . SER A 1 159 ? -26.754 -25.756 -15.103 1.00 81.19 159 SER A C 1
ATOM 1289 O O . SER A 1 159 ? -27.646 -25.618 -15.945 1.00 81.19 159 SER A O 1
ATOM 1291 N N . ILE A 1 160 ? -25.462 -25.666 -15.442 1.00 82.69 160 ILE A N 1
ATOM 1292 C CA . ILE A 1 160 ? -25.006 -25.388 -16.809 1.00 82.69 160 ILE A CA 1
ATOM 1293 C C . ILE A 1 160 ? -25.355 -26.570 -17.729 1.00 82.69 160 ILE A C 1
ATOM 1295 O O . ILE A 1 160 ? -25.067 -27.734 -17.431 1.00 82.69 160 ILE A O 1
ATOM 1299 N N . LYS A 1 161 ? -25.986 -26.264 -18.872 1.00 79.38 161 LYS A N 1
ATOM 1300 C CA . LYS A 1 161 ? -26.370 -27.256 -19.892 1.00 79.38 161 LYS A CA 1
ATOM 1301 C C . LYS A 1 161 ? -25.135 -27.810 -20.598 1.00 79.38 161 LYS A C 1
ATOM 1303 O O . LYS A 1 161 ? -24.339 -27.037 -21.124 1.00 79.38 161 LYS A O 1
ATOM 1308 N N . ARG A 1 162 ? -25.032 -29.138 -20.674 1.00 80.50 162 ARG A N 1
ATOM 1309 C CA . ARG A 1 162 ? -23.870 -29.866 -21.205 1.00 80.50 162 ARG A CA 1
ATOM 1310 C C . ARG A 1 162 ? -24.208 -30.600 -22.507 1.00 80.50 162 ARG A C 1
ATOM 1312 O O . ARG A 1 162 ? -25.324 -31.114 -22.623 1.00 80.50 162 ARG A O 1
ATOM 1319 N N . PRO A 1 163 ? -23.280 -30.684 -23.472 1.00 78.44 163 PRO A N 1
ATOM 1320 C CA . PRO A 1 163 ? -23.396 -31.617 -24.587 1.00 78.44 163 PRO A CA 1
ATOM 1321 C C . PRO A 1 163 ? -23.424 -33.081 -24.096 1.00 78.44 163 PRO A C 1
ATOM 1323 O O . PRO A 1 163 ? -22.750 -33.407 -23.115 1.00 78.44 163 PRO A O 1
ATOM 1326 N N . PRO A 1 164 ? -24.158 -33.992 -24.761 1.00 75.94 164 PRO A N 1
ATOM 1327 C CA . PRO A 1 164 ? -24.078 -35.422 -24.465 1.00 75.94 164 PRO A CA 1
ATOM 1328 C C . PRO A 1 164 ? -22.642 -35.940 -24.649 1.00 75.94 164 PRO A C 1
ATOM 1330 O O . PRO A 1 164 ? -22.029 -35.689 -25.684 1.00 75.94 164 PRO A O 1
ATOM 1333 N N . GLY A 1 165 ? -22.107 -36.655 -23.654 1.00 77.06 165 GLY A N 1
ATOM 1334 C CA . GLY A 1 165 ? -20.738 -37.194 -23.692 1.00 77.06 165 GLY A CA 1
ATOM 1335 C C . GLY A 1 165 ? -19.621 -36.180 -23.400 1.00 77.06 165 GLY A C 1
ATOM 1336 O O . GLY A 1 165 ? -18.455 -36.485 -23.644 1.00 77.06 165 GLY A O 1
ATOM 1337 N N . ASP A 1 166 ? -19.945 -34.986 -22.891 1.00 81.88 166 ASP A N 1
ATOM 1338 C CA . ASP A 1 166 ? -18.946 -33.976 -22.531 1.00 81.88 166 ASP A CA 1
ATOM 1339 C C . ASP A 1 166 ? -18.129 -34.375 -21.293 1.00 81.88 166 ASP A C 1
ATOM 1341 O O . ASP A 1 166 ? -18.573 -34.242 -20.150 1.00 81.88 166 ASP A O 1
ATOM 1345 N N . ILE A 1 167 ? -16.903 -34.838 -21.536 1.00 86.50 167 ILE A N 1
ATOM 1346 C CA . ILE A 1 167 ? -15.934 -35.153 -20.484 1.00 86.50 167 ILE A CA 1
ATOM 1347 C C . ILE A 1 167 ? -15.310 -33.897 -19.858 1.00 86.50 167 ILE A C 1
ATOM 1349 O O . ILE A 1 167 ? -14.856 -33.964 -18.722 1.00 86.50 167 ILE A O 1
ATOM 1353 N N . MET A 1 168 ? -15.301 -32.747 -20.546 1.00 85.38 168 MET A N 1
ATOM 1354 C CA . MET A 1 168 ? -14.580 -31.545 -20.095 1.00 85.38 168 MET A CA 1
ATOM 1355 C C . MET A 1 168 ? -15.227 -30.923 -18.859 1.00 85.38 168 MET A C 1
ATOM 1357 O O . MET A 1 168 ? -14.535 -30.348 -18.020 1.00 85.38 168 MET A O 1
ATOM 1361 N N . PHE A 1 169 ? -16.542 -31.081 -18.697 1.00 87.38 169 PHE A N 1
ATOM 1362 C CA . PHE A 1 169 ? -17.248 -30.615 -17.506 1.00 87.38 169 PHE A CA 1
ATOM 1363 C C . PHE A 1 169 ? -16.791 -31.322 -16.219 1.00 87.38 169 PHE A C 1
ATOM 1365 O O . PHE A 1 169 ? -16.910 -30.754 -15.133 1.00 87.38 169 PHE A O 1
ATOM 1372 N N . LEU A 1 170 ? -16.190 -32.514 -16.326 1.00 87.81 170 LEU A N 1
ATOM 1373 C CA . LEU A 1 170 ? -15.581 -33.189 -15.181 1.00 87.81 170 LEU A CA 1
ATOM 1374 C C . LEU A 1 170 ? -14.487 -32.324 -14.535 1.00 87.81 170 LEU A C 1
ATOM 1376 O O . LEU A 1 170 ? -14.372 -32.319 -13.312 1.00 87.81 170 LEU A O 1
ATOM 1380 N N . LEU A 1 171 ? -13.744 -31.529 -15.321 1.00 90.81 171 LEU A N 1
ATOM 1381 C CA . LEU A 1 171 ? -12.759 -30.577 -14.789 1.00 90.81 171 LEU A CA 1
ATOM 1382 C C . LEU A 1 171 ? -13.411 -29.528 -13.896 1.00 90.81 171 LEU A C 1
ATOM 1384 O O . LEU A 1 171 ? -12.890 -29.235 -12.829 1.00 90.81 171 LEU A O 1
ATOM 1388 N N . VAL A 1 172 ? -14.555 -28.981 -14.312 1.00 89.75 172 VAL A N 1
ATOM 1389 C CA . VAL A 1 172 ? -15.294 -27.963 -13.550 1.00 89.75 172 VAL A CA 1
ATOM 1390 C C . VAL A 1 172 ? -15.739 -28.541 -12.207 1.00 89.75 172 VAL A C 1
ATOM 1392 O O . VAL A 1 172 ? -15.531 -27.923 -11.164 1.00 89.75 172 VAL A O 1
ATOM 1395 N N . GLN A 1 173 ? -16.294 -29.756 -12.223 1.00 89.00 173 GLN A N 1
ATOM 1396 C CA . GLN A 1 173 ? -16.765 -30.430 -11.014 1.00 89.00 173 GLN A CA 1
ATOM 1397 C C . GLN A 1 173 ? -15.611 -30.763 -10.064 1.00 89.00 173 GLN A C 1
ATOM 1399 O O . GLN A 1 173 ? -15.657 -30.387 -8.894 1.00 89.00 173 GLN A O 1
ATOM 1404 N N . ARG A 1 174 ? -14.549 -31.407 -10.564 1.00 90.94 174 ARG A N 1
ATOM 1405 C CA . ARG A 1 174 ? -13.394 -31.791 -9.739 1.00 90.94 174 ARG A CA 1
ATOM 1406 C C . ARG A 1 174 ? -12.603 -30.591 -9.235 1.00 90.94 174 ARG A C 1
ATOM 1408 O O . ARG A 1 174 ? -12.126 -30.622 -8.104 1.00 90.94 174 ARG A O 1
ATOM 1415 N N . PHE A 1 175 ? -12.528 -29.511 -10.008 1.00 93.94 175 PHE A N 1
ATOM 1416 C CA . PHE A 1 175 ? -11.901 -28.274 -9.554 1.00 93.94 175 PHE A CA 1
ATOM 1417 C C . PHE A 1 175 ? -12.714 -27.619 -8.437 1.00 93.94 175 PHE A C 1
ATOM 1419 O O . PHE A 1 175 ? -12.148 -27.211 -7.429 1.00 93.94 175 PHE A O 1
ATOM 1426 N N . GLY A 1 176 ? -14.044 -27.597 -8.555 1.00 91.19 176 GLY A N 1
ATOM 1427 C CA . GLY A 1 176 ? -14.927 -27.130 -7.487 1.00 91.19 176 GLY A CA 1
ATOM 1428 C C . GLY A 1 176 ? -14.873 -27.988 -6.221 1.00 91.19 176 GLY A C 1
ATOM 1429 O O . GLY A 1 176 ? -14.892 -27.464 -5.109 1.00 91.19 176 GLY A O 1
ATOM 1430 N N . GLU A 1 177 ? -14.769 -29.310 -6.353 1.00 89.50 177 GLU A N 1
ATOM 1431 C CA . GLU A 1 177 ? -14.518 -30.210 -5.219 1.00 89.50 177 GLU A CA 1
ATOM 1432 C C . GLU A 1 177 ? -13.168 -29.914 -4.550 1.00 89.50 177 GLU A C 1
ATOM 1434 O O . GLU A 1 177 ? -13.112 -29.771 -3.329 1.00 89.50 177 GLU A O 1
ATOM 1439 N N . LEU A 1 178 ? -12.096 -29.761 -5.336 1.00 92.50 178 LEU A N 1
ATOM 1440 C CA . LEU A 1 178 ? -10.766 -29.436 -4.823 1.00 92.50 178 LEU A CA 1
ATOM 1441 C C . LEU A 1 178 ? -10.748 -28.082 -4.103 1.00 92.50 178 LEU A C 1
ATOM 1443 O O . LEU A 1 178 ? -10.211 -27.990 -3.003 1.00 92.50 178 LEU A O 1
ATOM 1447 N N . MET A 1 179 ? -11.381 -27.051 -4.673 1.00 93.12 179 MET A N 1
ATOM 1448 C CA . MET A 1 179 ? -11.496 -25.728 -4.047 1.00 93.12 179 MET A CA 1
ATOM 1449 C C . MET A 1 179 ? -12.182 -25.803 -2.690 1.00 93.12 179 MET A C 1
ATOM 1451 O O . MET A 1 179 ? -11.691 -25.241 -1.712 1.00 93.12 179 MET A O 1
ATOM 1455 N N . ARG A 1 180 ? -13.289 -26.545 -2.604 1.00 91.94 180 ARG A N 1
ATOM 1456 C CA . ARG A 1 180 ? -14.012 -26.726 -1.343 1.00 91.94 180 ARG A CA 1
ATOM 1457 C C . ARG A 1 180 ? -13.177 -27.461 -0.298 1.00 91.94 180 ARG A C 1
ATOM 1459 O O . ARG A 1 180 ? -13.277 -27.113 0.871 1.00 91.94 180 ARG A O 1
ATOM 1466 N N . LYS A 1 181 ? -12.335 -28.419 -0.700 1.00 89.38 181 LYS A N 1
ATOM 1467 C CA . LYS A 1 181 ? -11.402 -29.125 0.198 1.00 89.38 181 LYS A CA 1
ATOM 1468 C C . LYS A 1 181 ? -10.253 -28.231 0.673 1.00 89.38 181 LYS A C 1
ATOM 1470 O O . LYS A 1 181 ? -9.972 -28.185 1.868 1.00 89.38 181 LYS A O 1
ATOM 1475 N N . LEU A 1 182 ? -9.625 -27.481 -0.235 1.00 91.75 182 LEU A N 1
ATOM 1476 C 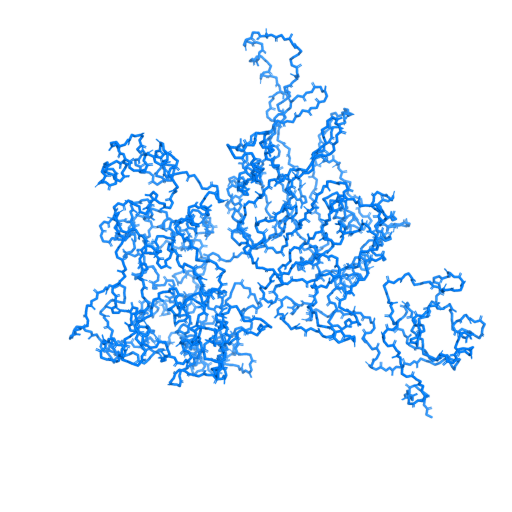CA . LEU A 1 182 ? -8.530 -26.555 0.088 1.00 91.75 182 LEU A CA 1
ATOM 1477 C C . LEU A 1 182 ? -8.969 -25.456 1.061 1.00 91.75 182 LEU A C 1
ATOM 1479 O O . LEU A 1 182 ? -8.240 -25.115 1.990 1.00 91.75 182 LEU A O 1
ATOM 1483 N N . TRP A 1 183 ? -10.177 -24.926 0.877 1.00 92.25 183 TRP A N 1
ATOM 1484 C CA . TRP A 1 183 ? -10.728 -23.854 1.709 1.00 92.25 183 TRP A CA 1
ATOM 1485 C C . TRP A 1 183 ? -11.590 -24.356 2.870 1.00 92.25 183 TRP A C 1
ATOM 1487 O O . TRP A 1 183 ? -12.238 -23.554 3.542 1.00 92.25 183 TRP A O 1
ATOM 1497 N N . ASN A 1 184 ? -11.627 -25.666 3.123 1.00 89.12 184 ASN A N 1
ATOM 1498 C CA . ASN A 1 184 ? -12.428 -26.227 4.203 1.00 89.12 184 ASN A CA 1
ATOM 1499 C C . ASN A 1 184 ? -11.823 -25.851 5.571 1.00 89.12 184 ASN A C 1
ATOM 1501 O O . ASN A 1 184 ? -10.691 -26.240 5.867 1.00 89.12 184 ASN A O 1
ATOM 1505 N N . PRO A 1 185 ? -12.565 -25.163 6.455 1.00 85.56 185 PRO A N 1
ATOM 1506 C CA . PRO A 1 185 ? -12.107 -24.861 7.813 1.00 85.56 185 PRO A CA 1
ATOM 1507 C C . PRO A 1 185 ? -12.102 -26.073 8.761 1.00 85.56 185 PRO A C 1
ATOM 1509 O O . PRO A 1 185 ? -11.664 -25.953 9.902 1.00 85.56 185 PRO A O 1
ATOM 1512 N N . ARG A 1 186 ? -12.642 -27.224 8.344 1.00 83.44 186 ARG A N 1
ATOM 1513 C CA . ARG A 1 186 ? -12.782 -28.437 9.164 1.00 83.44 186 ARG A CA 1
ATOM 1514 C C . ARG A 1 186 ? -12.181 -29.657 8.463 1.00 83.44 186 ARG A C 1
ATOM 1516 O O . ARG A 1 186 ? -12.842 -30.678 8.313 1.00 83.44 186 ARG A O 1
ATOM 1523 N N . ASN A 1 187 ? -10.951 -29.543 7.970 1.00 80.44 187 ASN A N 1
ATOM 1524 C CA . ASN A 1 187 ? -10.267 -30.677 7.358 1.00 80.44 187 ASN A CA 1
ATOM 1525 C C . ASN A 1 187 ? -9.838 -31.699 8.410 1.00 80.44 187 ASN A C 1
ATOM 1527 O O . ASN A 1 187 ? -9.461 -31.357 9.529 1.00 80.44 187 ASN A O 1
ATOM 1531 N N . PHE A 1 188 ? -9.830 -32.971 8.019 1.00 79.12 188 PHE A N 1
ATOM 1532 C CA . PHE A 1 188 ? -9.276 -34.036 8.854 1.00 79.12 188 PHE A CA 1
ATOM 1533 C C . PHE A 1 188 ? -7.746 -33.960 8.941 1.00 79.12 188 PHE A C 1
ATOM 1535 O O . PHE A 1 188 ? -7.187 -34.312 9.977 1.00 79.12 188 PHE A O 1
ATOM 1542 N N . LYS A 1 189 ? -7.096 -33.454 7.882 1.00 80.00 189 LYS A N 1
ATOM 1543 C CA . LYS A 1 189 ? -5.641 -33.307 7.736 1.00 80.00 189 LYS A CA 1
ATOM 1544 C C . LYS A 1 189 ? -5.295 -31.907 7.220 1.00 80.00 189 LYS A C 1
ATOM 1546 O O . LYS A 1 189 ? -6.067 -31.319 6.467 1.00 80.00 189 LYS A O 1
ATOM 1551 N N . ALA A 1 190 ? -4.116 -31.387 7.555 1.00 83.00 190 ALA A N 1
ATOM 1552 C CA . ALA A 1 190 ? -3.619 -30.092 7.059 1.00 83.00 190 ALA A CA 1
ATOM 1553 C C . ALA A 1 190 ? -3.068 -30.135 5.611 1.00 83.00 190 ALA A C 1
ATOM 1555 O O . ALA A 1 190 ? -2.262 -29.293 5.217 1.00 83.00 190 ALA A O 1
ATOM 1556 N N . HIS A 1 191 ? -3.488 -31.119 4.817 1.00 85.62 191 HIS A N 1
ATOM 1557 C CA . HIS A 1 191 ? -3.141 -31.280 3.407 1.00 85.62 191 HIS A CA 1
ATOM 1558 C C . HIS A 1 191 ? -4.300 -31.933 2.646 1.00 85.62 191 HIS A C 1
ATOM 1560 O O . HIS A 1 191 ? -5.129 -32.619 3.245 1.00 85.62 191 HIS A O 1
ATOM 1566 N N . VAL A 1 192 ? -4.343 -31.734 1.328 1.00 88.81 192 VAL A N 1
ATOM 1567 C CA . VAL A 1 192 ? -5.379 -32.277 0.436 1.00 88.81 192 VAL A CA 1
ATOM 1568 C C . VAL A 1 192 ? -4.721 -33.039 -0.708 1.00 88.81 192 VAL A C 1
ATOM 1570 O O . VAL A 1 192 ? -3.723 -32.594 -1.278 1.00 88.81 192 VAL A O 1
ATOM 1573 N N . SER A 1 193 ? -5.270 -34.193 -1.079 1.00 86.75 193 SER A N 1
ATOM 1574 C CA . SER A 1 193 ? -4.818 -34.916 -2.265 1.00 86.75 193 SER A CA 1
ATOM 1575 C C . SER A 1 193 ? -5.546 -34.408 -3.519 1.00 86.75 193 SER A C 1
ATOM 1577 O O . SER A 1 193 ? -6.775 -34.479 -3.599 1.00 86.75 193 SER A O 1
ATOM 1579 N N . PRO A 1 194 ? -4.818 -33.926 -4.546 1.00 89.31 194 PRO A N 1
ATOM 1580 C CA . PRO A 1 194 ? -5.416 -33.492 -5.805 1.00 89.31 194 PRO A CA 1
ATOM 1581 C C . PRO A 1 194 ? -5.706 -34.661 -6.765 1.00 89.31 194 PRO A C 1
ATOM 1583 O O . PRO A 1 194 ? -5.969 -34.415 -7.939 1.00 89.31 194 PRO A O 1
ATOM 1586 N N . HIS A 1 195 ? -5.656 -35.924 -6.319 1.00 85.62 195 HIS A N 1
ATOM 1587 C CA . HIS A 1 195 ? -5.712 -37.102 -7.197 1.00 85.62 195 HIS A CA 1
ATOM 1588 C C . HIS A 1 195 ? -6.894 -37.089 -8.176 1.00 85.62 195 HIS A C 1
ATOM 1590 O O . HIS A 1 195 ? -6.676 -37.156 -9.382 1.00 85.62 195 HIS A O 1
ATOM 1596 N N . GLU A 1 196 ? -8.128 -36.932 -7.687 1.00 84.88 196 GLU A N 1
ATOM 1597 C CA . GLU A 1 196 ? -9.333 -36.884 -8.535 1.00 84.88 196 GLU A CA 1
ATOM 1598 C C . GLU A 1 196 ? -9.294 -35.742 -9.553 1.00 84.88 196 GLU A C 1
ATOM 1600 O O . GLU A 1 196 ? -9.701 -35.898 -10.707 1.00 84.88 196 GLU A O 1
ATOM 1605 N N . MET A 1 197 ? -8.774 -34.586 -9.131 1.00 91.88 197 MET A N 1
ATOM 1606 C CA . MET A 1 197 ? -8.593 -33.444 -10.015 1.00 91.88 197 MET A CA 1
ATOM 1607 C C . MET A 1 197 ? -7.594 -33.776 -11.122 1.00 91.88 197 MET A C 1
ATOM 1609 O O . MET A 1 197 ? -7.850 -33.511 -12.295 1.00 91.88 197 MET A O 1
ATOM 1613 N N . LEU A 1 198 ? -6.478 -34.412 -10.772 1.00 90.38 198 LEU A N 1
ATOM 1614 C CA . LEU A 1 198 ? -5.453 -34.799 -11.729 1.00 90.38 198 LEU A CA 1
ATOM 1615 C C . LEU A 1 198 ? -5.906 -35.933 -12.654 1.00 90.38 198 LEU A C 1
ATOM 1617 O O . LEU A 1 198 ? -5.538 -35.925 -13.823 1.00 90.38 198 LEU A O 1
ATOM 1621 N N . GLN A 1 199 ? -6.743 -36.867 -12.200 1.00 88.12 199 GLN A N 1
ATOM 1622 C CA . GLN A 1 199 ? -7.349 -37.874 -13.079 1.00 88.12 199 GLN A CA 1
ATOM 1623 C C . GLN A 1 199 ? -8.269 -37.225 -14.115 1.00 88.12 199 GLN A C 1
ATOM 1625 O O . GLN A 1 199 ? -8.183 -37.535 -15.306 1.00 88.12 199 GLN A O 1
ATOM 1630 N N . ALA A 1 200 ? -9.090 -36.257 -13.695 1.00 90.38 200 ALA A N 1
ATOM 1631 C CA . ALA A 1 200 ? -9.889 -35.465 -14.625 1.00 90.38 200 ALA A CA 1
ATOM 1632 C C . ALA A 1 200 ? -8.998 -34.702 -15.616 1.00 90.38 200 ALA A C 1
ATOM 1634 O O . ALA A 1 200 ? -9.299 -34.676 -16.809 1.00 90.38 200 ALA A O 1
ATOM 1635 N N . VAL A 1 201 ? -7.870 -34.148 -15.157 1.00 92.75 201 VAL A N 1
ATOM 1636 C CA . VAL A 1 201 ? -6.860 -33.516 -16.019 1.00 92.75 201 VAL A CA 1
ATOM 1637 C C . VAL A 1 201 ? -6.295 -34.500 -17.038 1.00 92.75 201 VAL A C 1
ATOM 1639 O O . VAL A 1 201 ? -6.296 -34.193 -18.228 1.00 92.75 201 VAL A O 1
ATOM 1642 N N . VAL A 1 202 ? -5.854 -35.685 -16.618 1.00 92.31 202 VAL A N 1
ATOM 1643 C CA . VAL A 1 202 ? -5.300 -36.719 -17.507 1.00 92.31 202 VAL A CA 1
ATOM 1644 C C . VAL A 1 202 ? -6.319 -37.109 -18.574 1.00 92.31 202 VAL A C 1
ATOM 1646 O O . VAL A 1 202 ? -5.985 -37.165 -19.759 1.00 92.31 202 VAL A O 1
ATOM 1649 N N . LEU A 1 203 ? -7.571 -37.336 -18.173 1.00 90.06 203 LEU A N 1
ATOM 1650 C CA . LEU A 1 203 ? -8.648 -37.723 -19.076 1.00 90.06 203 LEU A CA 1
ATOM 1651 C C . LEU A 1 203 ? -8.970 -36.610 -20.083 1.00 90.06 203 LEU A C 1
ATOM 1653 O O . LEU A 1 203 ? -8.964 -36.840 -21.293 1.00 90.06 203 LEU A O 1
ATOM 1657 N N . CYS A 1 204 ? -9.204 -35.390 -19.598 1.00 91.06 204 CYS A N 1
ATOM 1658 C CA . CYS A 1 204 ? -9.647 -34.264 -20.421 1.00 91.06 204 CYS A CA 1
ATOM 1659 C C . CYS A 1 204 ? -8.530 -33.700 -21.305 1.00 91.06 204 CYS A C 1
ATOM 1661 O O . CYS A 1 204 ? -8.788 -33.202 -22.400 1.00 91.06 204 CYS A O 1
ATOM 1663 N N . SER A 1 205 ? -7.276 -33.807 -20.864 1.00 90.50 205 SER A N 1
ATOM 1664 C CA . SER A 1 205 ? -6.101 -33.434 -21.656 1.00 90.50 205 SER A CA 1
ATOM 1665 C C . SER A 1 205 ? -5.653 -34.531 -22.622 1.00 90.50 205 SER A C 1
ATOM 1667 O O . SER A 1 205 ? -4.682 -34.333 -23.347 1.00 90.50 205 SER A O 1
ATOM 1669 N N . LYS A 1 206 ? -6.332 -35.691 -22.637 1.00 91.38 206 LYS A N 1
ATOM 1670 C CA . LYS A 1 206 ? -5.960 -36.873 -23.432 1.00 91.38 206 LYS A CA 1
ATOM 1671 C C . LYS A 1 206 ? -4.515 -37.322 -23.174 1.00 91.38 206 LYS A C 1
ATOM 1673 O O . LYS A 1 206 ? -3.790 -37.660 -24.103 1.00 91.38 206 LYS A O 1
ATOM 1678 N N . LYS A 1 207 ? -4.120 -37.357 -21.897 1.00 88.62 207 LYS A N 1
ATOM 1679 C CA . LYS A 1 207 ? -2.780 -37.724 -21.398 1.00 88.62 207 LYS A CA 1
ATOM 1680 C C . LYS A 1 207 ? -1.654 -36.741 -21.752 1.00 88.62 207 LYS A C 1
ATOM 1682 O O . LYS A 1 207 ? -0.486 -37.108 -21.608 1.00 88.62 207 LYS A O 1
ATOM 1687 N N . ASN A 1 208 ? -1.968 -35.507 -22.153 1.00 87.00 208 ASN A N 1
ATOM 1688 C CA . ASN A 1 208 ? -0.948 -34.464 -22.321 1.00 87.00 208 ASN A CA 1
ATOM 1689 C C . ASN A 1 208 ? -0.350 -34.034 -20.973 1.00 87.00 208 ASN A C 1
ATOM 1691 O O . ASN A 1 208 ? 0.858 -33.839 -20.879 1.00 87.00 208 ASN A O 1
ATOM 1695 N N . PHE A 1 209 ? -1.173 -33.958 -19.923 1.00 91.50 209 PHE A N 1
ATOM 1696 C CA . PHE A 1 209 ? -0.735 -33.674 -18.555 1.00 91.50 209 PHE A CA 1
ATOM 1697 C C . PHE A 1 209 ? -0.918 -34.927 -17.703 1.00 91.50 209 PHE A C 1
ATOM 1699 O O . PHE A 1 209 ? -2.042 -35.383 -17.494 1.00 91.50 209 PHE A O 1
ATOM 1706 N N . GLN A 1 210 ? 0.194 -35.526 -17.274 1.00 87.81 210 GLN A N 1
ATOM 1707 C CA . GLN A 1 210 ? 0.216 -36.795 -16.544 1.00 87.81 210 GLN A CA 1
ATOM 1708 C C . GLN A 1 210 ? 0.621 -36.589 -15.084 1.00 87.81 210 GLN A C 1
ATOM 1710 O O . GLN A 1 210 ? 1.247 -35.594 -14.732 1.00 87.81 210 GLN A O 1
ATOM 1715 N N . ILE A 1 211 ? 0.272 -37.557 -14.234 1.00 86.75 211 ILE A N 1
ATOM 1716 C CA . ILE A 1 211 ? 0.676 -37.582 -12.818 1.00 86.75 211 ILE A CA 1
ATOM 1717 C C . ILE A 1 211 ? 2.103 -38.131 -12.677 1.00 86.75 211 ILE A C 1
ATOM 1719 O O . ILE A 1 211 ? 2.860 -37.730 -11.799 1.00 86.75 211 ILE A O 1
ATOM 1723 N N . THR A 1 212 ? 2.476 -39.073 -13.548 1.00 85.81 212 THR A N 1
ATOM 1724 C CA . THR A 1 212 ? 3.763 -39.783 -13.507 1.00 85.81 212 THR A CA 1
ATOM 1725 C C . THR A 1 212 ? 4.889 -39.068 -14.243 1.00 85.81 212 THR A C 1
ATOM 1727 O O . THR A 1 212 ? 6.035 -39.489 -14.126 1.00 85.81 212 THR A O 1
ATOM 1730 N N . LYS A 1 213 ? 4.572 -38.033 -15.024 1.00 86.94 213 LYS A N 1
ATOM 1731 C CA . LYS A 1 213 ? 5.531 -37.248 -15.797 1.00 86.94 213 LYS A CA 1
ATOM 1732 C C . LYS A 1 213 ? 5.235 -35.770 -15.580 1.00 86.94 213 LYS A C 1
ATOM 1734 O O . LYS A 1 213 ? 4.121 -35.338 -15.873 1.00 86.94 213 LYS A O 1
ATOM 1739 N N . GLN A 1 214 ? 6.239 -35.035 -15.112 1.00 85.56 214 GLN A N 1
ATOM 1740 C CA . GLN A 1 214 ? 6.151 -33.594 -14.914 1.00 85.56 214 GLN A CA 1
ATOM 1741 C C . GLN A 1 214 ? 5.880 -32.900 -16.251 1.00 85.56 214 GLN A C 1
ATOM 1743 O O . GLN A 1 214 ? 6.527 -33.196 -17.262 1.00 85.56 214 GLN A O 1
ATOM 1748 N N . GLY A 1 215 ? 4.878 -32.028 -16.260 1.00 87.62 215 GLY A N 1
ATOM 1749 C CA . GLY A 1 215 ? 4.606 -31.103 -17.351 1.00 87.62 215 GLY A CA 1
ATOM 1750 C C . GLY A 1 215 ? 5.134 -29.712 -17.025 1.00 87.62 215 GLY A C 1
ATOM 1751 O O . GLY A 1 215 ? 5.614 -29.458 -15.922 1.00 87.62 215 GLY A O 1
ATOM 1752 N N . ASP A 1 216 ? 5.001 -28.796 -17.978 1.00 89.00 216 ASP A N 1
ATOM 1753 C CA . ASP A 1 216 ? 5.280 -27.389 -17.729 1.00 89.00 216 ASP A CA 1
ATOM 1754 C C . ASP A 1 216 ? 4.065 -26.706 -17.076 1.00 89.00 216 ASP A C 1
ATOM 1756 O O . ASP A 1 216 ? 2.928 -26.834 -17.548 1.00 89.00 216 ASP A O 1
ATOM 1760 N N . ALA A 1 217 ? 4.291 -25.967 -15.984 1.00 90.19 217 ALA A N 1
ATOM 1761 C CA . ALA A 1 217 ? 3.226 -25.264 -15.271 1.00 9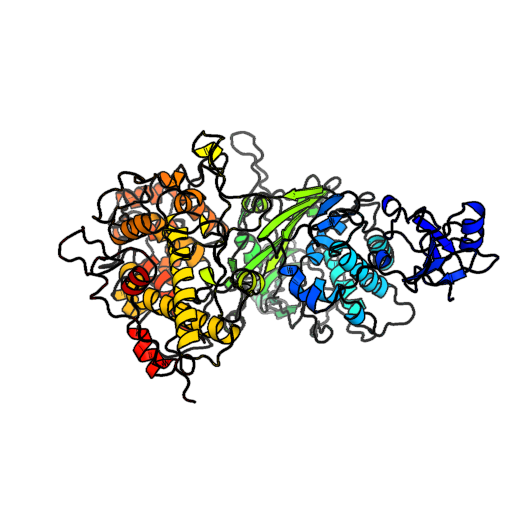0.19 217 ALA A CA 1
ATOM 1762 C C . ALA A 1 217 ? 2.503 -24.212 -16.141 1.00 90.19 217 ALA A C 1
ATOM 1764 O O . ALA A 1 217 ? 1.298 -24.015 -15.972 1.00 90.19 217 ALA A O 1
ATOM 1765 N N . VAL A 1 218 ? 3.177 -23.558 -17.098 1.00 87.75 218 VAL A N 1
ATOM 1766 C CA . VAL A 1 218 ? 2.523 -22.594 -17.997 1.00 87.75 218 VAL A CA 1
ATOM 1767 C C . VAL A 1 218 ? 1.622 -23.296 -19.002 1.00 87.75 218 VAL A C 1
ATOM 1769 O O . VAL A 1 218 ? 0.503 -22.840 -19.235 1.00 87.75 218 VAL A O 1
ATOM 1772 N N . ASP A 1 219 ? 2.072 -24.416 -19.569 1.00 88.50 219 ASP A N 1
ATOM 1773 C CA . ASP A 1 219 ? 1.293 -25.177 -20.545 1.00 88.50 219 ASP A CA 1
ATOM 1774 C C . ASP A 1 219 ? 0.034 -25.721 -19.874 1.00 88.50 219 ASP A C 1
ATOM 1776 O O . ASP A 1 219 ? -1.071 -25.614 -20.417 1.00 88.50 219 ASP A O 1
ATOM 1780 N N . PHE A 1 220 ? 0.192 -26.223 -18.645 1.00 91.75 220 PHE A N 1
ATOM 1781 C CA . PHE A 1 220 ? -0.918 -26.663 -17.818 1.00 91.75 220 PHE A CA 1
ATOM 1782 C C . PHE A 1 220 ? -1.877 -25.515 -17.496 1.00 91.75 220 PHE A C 1
ATOM 1784 O O . PHE A 1 220 ? -3.067 -25.660 -17.754 1.00 91.75 220 PHE A O 1
ATOM 1791 N N . LEU A 1 221 ? -1.397 -24.363 -17.009 1.00 86.31 221 LEU A N 1
ATOM 1792 C CA . LEU A 1 221 ? -2.232 -23.184 -16.732 1.00 86.31 221 LEU A CA 1
ATOM 1793 C C . LEU A 1 221 ? -3.023 -22.743 -17.971 1.00 86.31 221 LEU A C 1
ATOM 1795 O O . LEU A 1 221 ? -4.228 -22.493 -17.891 1.00 86.31 221 LEU A O 1
ATOM 1799 N N . SER A 1 222 ? -2.347 -22.671 -19.116 1.00 82.62 222 SER A N 1
ATOM 1800 C CA . SER A 1 222 ? -2.913 -22.233 -20.393 1.00 82.62 222 SER A CA 1
ATOM 1801 C C . SER A 1 222 ? -4.017 -23.166 -20.858 1.00 82.62 222 SER A C 1
ATOM 1803 O O . SER A 1 222 ? -5.124 -22.725 -21.173 1.00 82.62 222 SER A O 1
ATOM 1805 N N . TRP A 1 223 ? -3.740 -24.468 -20.884 1.00 90.94 223 TRP A N 1
ATOM 1806 C CA . TRP A 1 223 ? -4.735 -25.473 -21.228 1.00 90.94 223 TRP A CA 1
ATOM 1807 C C . TRP A 1 223 ? -5.884 -25.475 -20.220 1.00 90.94 223 TRP A C 1
ATOM 1809 O O . TRP A 1 223 ? -7.045 -25.497 -20.622 1.00 90.94 223 TRP A O 1
ATOM 1819 N N . PHE A 1 224 ? -5.578 -25.403 -18.927 1.00 88.62 224 PHE A N 1
ATOM 1820 C CA . PHE A 1 224 ? -6.554 -25.552 -17.860 1.00 88.62 224 PHE A CA 1
ATOM 1821 C C . PHE A 1 224 ? -7.560 -24.399 -17.827 1.00 88.62 224 PHE A C 1
ATOM 1823 O O . PHE A 1 224 ? -8.765 -24.644 -17.797 1.00 88.62 224 PHE A O 1
ATOM 1830 N N . LEU A 1 225 ? -7.101 -23.145 -17.925 1.00 81.19 225 LEU A N 1
ATOM 1831 C CA . LEU A 1 225 ? -7.995 -21.984 -18.002 1.00 81.19 225 LEU A CA 1
ATOM 1832 C C . LEU A 1 225 ? -8.876 -22.016 -19.258 1.00 81.19 225 LEU A C 1
ATOM 1834 O O . LEU A 1 225 ? -10.071 -21.726 -19.177 1.00 81.19 225 LEU A O 1
ATOM 1838 N N . ASN A 1 226 ? -8.316 -22.414 -20.405 1.00 79.88 226 ASN A N 1
ATOM 1839 C CA . ASN A 1 226 ? -9.079 -22.576 -21.644 1.00 79.88 226 ASN A CA 1
ATOM 1840 C C . ASN A 1 226 ? -10.117 -23.701 -21.543 1.00 79.88 226 ASN A C 1
ATOM 1842 O O . ASN A 1 226 ? -11.257 -23.536 -21.977 1.00 79.88 226 ASN A O 1
ATOM 1846 N N . ALA A 1 227 ? -9.742 -24.834 -20.950 1.00 86.56 227 ALA A N 1
ATOM 1847 C CA . ALA A 1 227 ? -10.620 -25.979 -20.754 1.00 86.56 227 ALA A CA 1
ATOM 1848 C C . ALA A 1 227 ? -11.772 -25.642 -19.797 1.00 86.56 227 ALA A C 1
ATOM 1850 O O . ALA A 1 227 ? -12.927 -25.927 -20.118 1.00 86.56 227 ALA A O 1
ATOM 1851 N N . LEU A 1 228 ? -11.485 -24.968 -18.676 1.00 83.50 228 LEU A N 1
ATOM 1852 C CA . LEU A 1 228 ? -12.507 -24.465 -17.755 1.00 83.50 228 LEU A CA 1
ATOM 1853 C C . LEU A 1 228 ? -13.450 -23.480 -18.449 1.00 83.50 228 LEU A C 1
ATOM 1855 O O . LEU A 1 228 ? -14.664 -23.577 -18.279 1.00 83.50 228 LEU A O 1
ATOM 1859 N N . HIS A 1 229 ? -12.912 -22.559 -19.254 1.00 77.81 229 HIS A N 1
ATOM 1860 C CA . HIS A 1 229 ? -13.725 -21.616 -20.017 1.00 77.81 229 HIS A CA 1
ATOM 1861 C C . HIS A 1 229 ? -14.669 -22.314 -20.994 1.00 77.81 229 HIS A C 1
ATOM 1863 O O . HIS A 1 229 ? -15.870 -22.040 -20.991 1.00 77.81 229 HIS A O 1
ATOM 1869 N N . GLY A 1 230 ? -14.137 -23.238 -21.797 1.00 80.12 230 GLY A N 1
ATOM 1870 C CA . GLY A 1 230 ? -14.925 -24.013 -22.749 1.00 80.12 230 GLY A CA 1
ATOM 1871 C C . GLY A 1 230 ? -16.032 -24.812 -22.061 1.00 80.12 230 GLY A C 1
ATOM 1872 O O . GLY A 1 230 ? -17.184 -24.745 -22.484 1.00 80.12 230 GLY A O 1
ATOM 1873 N N . ALA A 1 231 ? -15.707 -25.498 -20.963 1.00 83.50 231 ALA A N 1
ATOM 1874 C CA . ALA A 1 231 ? -16.660 -26.310 -20.209 1.00 83.50 231 ALA A CA 1
ATOM 1875 C C . ALA A 1 231 ? -17.762 -25.474 -19.529 1.00 83.50 231 ALA A C 1
ATOM 1877 O O . ALA A 1 231 ? -18.925 -25.878 -19.497 1.00 83.50 231 ALA A O 1
ATOM 1878 N N . LEU A 1 232 ? -17.433 -24.280 -19.025 1.00 80.81 232 LEU A N 1
ATOM 1879 C CA . LEU A 1 232 ? -18.402 -23.357 -18.420 1.00 80.81 232 LEU A CA 1
ATOM 1880 C C . LEU A 1 232 ? -19.269 -22.614 -19.458 1.00 80.81 232 LEU A C 1
ATOM 1882 O O . LEU A 1 232 ? -20.284 -22.017 -19.097 1.00 80.81 232 LEU A O 1
ATOM 1886 N N . GLY A 1 233 ? -18.917 -22.671 -20.748 1.00 69.69 233 GLY A N 1
ATOM 1887 C CA . GLY A 1 233 ? -19.679 -22.078 -21.856 1.00 69.69 233 GLY A CA 1
ATOM 1888 C C . GLY A 1 233 ? -20.967 -22.829 -22.239 1.00 69.69 233 GLY A C 1
ATOM 1889 O O . GLY A 1 233 ? -21.805 -22.292 -22.975 1.00 69.69 233 GLY A O 1
ATOM 1890 N N . GLY A 1 234 ? -21.159 -24.050 -21.731 1.00 70.31 234 GLY A N 1
ATOM 1891 C CA . GLY A 1 234 ? -22.322 -24.897 -22.003 1.00 70.31 234 GLY A CA 1
ATOM 1892 C C . GLY A 1 234 ? -22.447 -25.323 -23.475 1.00 70.31 234 GLY A C 1
ATOM 1893 O O . GLY A 1 234 ? -21.460 -25.559 -24.160 1.00 70.31 234 GLY A O 1
ATOM 1894 N N . THR A 1 235 ? -23.671 -25.414 -24.008 1.00 64.88 235 THR A N 1
ATOM 1895 C CA . THR A 1 235 ? -23.920 -25.877 -25.395 1.00 64.88 235 THR A CA 1
ATOM 1896 C C . THR A 1 235 ? -23.664 -24.827 -26.483 1.00 64.88 235 THR A C 1
ATOM 1898 O O . THR A 1 235 ? -23.877 -25.094 -27.668 1.00 64.88 235 THR A O 1
ATOM 1901 N N . ARG A 1 236 ? -23.247 -23.608 -26.122 1.00 58.62 236 ARG A N 1
ATOM 1902 C CA . ARG A 1 236 ? -22.988 -22.540 -27.094 1.00 58.62 236 ARG A CA 1
ATOM 1903 C C . ARG A 1 236 ? -21.583 -22.713 -27.674 1.00 58.62 236 ARG A C 1
ATOM 1905 O O . ARG A 1 236 ? -20.605 -22.295 -27.066 1.00 58.62 236 ARG A O 1
ATOM 1912 N N . LYS A 1 237 ? -21.481 -23.274 -28.885 1.00 41.88 237 LYS A N 1
ATOM 1913 C CA . LYS A 1 237 ? -20.249 -23.215 -29.688 1.00 41.88 237 LYS A CA 1
ATOM 1914 C C . LYS A 1 237 ? -19.937 -21.753 -30.022 1.00 41.88 237 LYS A C 1
ATOM 1916 O O . LYS A 1 237 ? -20.565 -21.174 -30.902 1.00 41.88 237 LYS A O 1
ATOM 1921 N N . LYS A 1 238 ? -18.940 -21.169 -29.365 1.00 35.03 238 LYS A N 1
ATOM 1922 C CA . LYS A 1 238 ? -18.156 -20.084 -29.959 1.00 35.03 238 LYS A CA 1
ATOM 1923 C C . LYS A 1 238 ? -16.742 -20.624 -30.179 1.00 35.03 238 LYS A C 1
ATOM 1925 O O . LYS A 1 238 ? -16.036 -20.829 -29.197 1.00 35.03 238 LYS A O 1
ATOM 1930 N N . PRO A 1 239 ? -16.358 -20.957 -31.422 1.00 30.97 239 PRO A N 1
ATOM 1931 C CA . PRO A 1 239 ? -15.014 -21.441 -31.699 1.00 30.97 239 PRO A CA 1
ATOM 1932 C C . PRO A 1 239 ? -13.992 -20.314 -31.499 1.00 30.97 239 PRO A C 1
ATOM 1934 O O . PRO A 1 239 ? -14.236 -19.172 -31.883 1.00 30.97 239 PRO A O 1
ATOM 1937 N N . TRP A 1 240 ? -12.845 -20.664 -30.922 1.00 30.95 240 TRP A N 1
ATOM 1938 C CA . TRP A 1 240 ? -11.602 -19.907 -31.058 1.00 30.95 240 TRP A CA 1
ATOM 1939 C C . TRP A 1 240 ? -10.888 -20.327 -32.352 1.00 30.95 240 TRP A C 1
ATOM 1941 O O . TRP A 1 240 ? -10.831 -21.528 -32.628 1.00 30.95 240 TRP A O 1
ATOM 1951 N N . PRO A 1 241 ? -10.260 -19.400 -33.094 1.00 28.75 241 PRO A N 1
ATOM 1952 C CA . PRO A 1 241 ? -9.046 -19.689 -33.840 1.00 28.75 241 PRO A CA 1
ATOM 1953 C C . PRO A 1 241 ? -7.857 -19.703 -32.867 1.00 28.75 241 PRO A C 1
ATOM 1955 O O . PRO A 1 241 ? -7.712 -18.821 -32.021 1.00 28.75 241 PRO A O 1
ATOM 1958 N N . ILE A 1 242 ? -7.021 -20.730 -32.973 1.00 28.23 242 ILE A N 1
ATOM 1959 C CA . ILE A 1 242 ? -5.789 -20.899 -32.198 1.00 28.23 242 ILE A CA 1
ATOM 1960 C C . ILE A 1 242 ? -4.795 -19.793 -32.578 1.00 28.23 242 ILE A C 1
ATOM 1962 O O . ILE A 1 242 ? -4.484 -19.619 -33.751 1.00 28.23 242 ILE A O 1
ATOM 1966 N N . GLY A 1 243 ? -4.272 -19.085 -31.577 1.00 27.89 243 GLY A N 1
ATOM 1967 C CA . GLY A 1 243 ? -3.148 -18.160 -31.702 1.00 27.89 243 GLY A CA 1
ATOM 1968 C C . GLY A 1 243 ? -2.119 -18.424 -30.607 1.00 27.89 243 GLY A C 1
ATOM 1969 O O . GLY A 1 243 ? -1.983 -17.644 -29.671 1.00 27.89 243 GLY A O 1
ATOM 1970 N N . THR A 1 244 ? -1.416 -19.551 -30.691 1.00 28.50 244 THR A N 1
ATOM 1971 C CA . THR A 1 244 ? -0.176 -19.791 -29.942 1.00 28.50 244 THR A CA 1
ATOM 1972 C C . THR A 1 244 ? 0.907 -18.857 -30.472 1.00 28.50 244 THR A C 1
ATOM 1974 O O . THR A 1 244 ? 1.444 -19.083 -31.553 1.00 28.50 244 THR A O 1
ATOM 1977 N N . ILE A 1 245 ? 1.284 -17.824 -29.717 1.00 32.25 245 ILE A N 1
ATOM 1978 C CA . ILE A 1 245 ? 2.572 -17.156 -29.940 1.00 32.25 245 ILE A CA 1
ATOM 1979 C C . ILE A 1 245 ? 3.623 -17.925 -29.132 1.00 32.25 245 ILE A C 1
ATOM 1981 O O . ILE A 1 245 ? 3.961 -17.557 -28.010 1.00 32.25 245 ILE A O 1
ATOM 1985 N N . GLY A 1 246 ? 4.124 -19.021 -29.711 1.00 24.55 246 GLY A N 1
ATOM 1986 C CA . GLY A 1 246 ? 5.272 -19.754 -29.180 1.00 24.55 246 GLY A CA 1
ATOM 1987 C C . GLY A 1 246 ? 5.465 -21.152 -29.769 1.00 24.55 246 GLY A C 1
ATOM 1988 O O . GLY A 1 246 ? 4.868 -22.099 -29.279 1.00 24.55 246 GLY A O 1
ATOM 1989 N N . GLY A 1 247 ? 6.371 -21.279 -30.746 1.00 24.86 247 GLY A N 1
ATOM 1990 C CA . GLY A 1 247 ? 6.972 -22.556 -31.164 1.00 24.86 247 GLY A CA 1
ATOM 1991 C C . GLY A 1 247 ? 6.705 -22.907 -32.627 1.00 24.86 247 GLY A C 1
ATOM 1992 O O . GLY A 1 247 ? 5.560 -23.082 -33.017 1.00 24.86 247 GLY A O 1
ATOM 1993 N N . GLY A 1 248 ? 7.766 -22.966 -33.435 1.00 28.39 248 GLY A N 1
ATOM 1994 C CA . GLY A 1 248 ? 7.710 -23.066 -34.894 1.00 28.39 248 GLY A CA 1
ATOM 1995 C C . GLY A 1 248 ? 6.978 -24.291 -35.453 1.00 28.39 248 GLY A C 1
ATOM 1996 O O . GLY A 1 248 ? 7.064 -25.395 -34.921 1.00 28.39 248 GLY A O 1
ATOM 1997 N N . GLY A 1 249 ? 6.310 -24.065 -36.584 1.00 22.11 249 GLY A N 1
ATOM 1998 C CA . GLY A 1 249 ? 5.672 -25.079 -37.418 1.00 22.11 249 GLY A CA 1
ATOM 1999 C C . GLY A 1 249 ? 4.735 -24.419 -38.428 1.00 22.11 249 GLY A C 1
ATOM 2000 O O . GLY A 1 249 ? 3.616 -24.056 -38.087 1.00 22.11 249 GLY A O 1
ATOM 2001 N N . CYS A 1 250 ? 5.214 -24.210 -39.655 1.00 25.23 250 CYS A N 1
ATOM 2002 C CA . CYS A 1 250 ? 4.431 -23.708 -40.783 1.00 25.23 250 CYS A CA 1
ATOM 2003 C C . CYS A 1 250 ? 3.202 -24.576 -41.060 1.00 25.23 250 CYS A C 1
ATOM 2005 O O . CYS A 1 250 ? 3.355 -25.788 -41.111 1.00 25.23 250 CYS A O 1
ATOM 2007 N N . LEU A 1 251 ? 2.059 -23.955 -41.371 1.00 22.38 251 LEU A N 1
ATOM 2008 C CA . LEU A 1 251 ? 1.116 -24.382 -42.414 1.00 22.38 251 LEU A CA 1
ATOM 2009 C C . LEU A 1 251 ? 0.253 -23.162 -42.792 1.00 22.38 251 LEU A C 1
ATOM 2011 O O . LEU A 1 251 ? -0.351 -22.530 -41.932 1.00 22.38 251 LEU A O 1
ATOM 2015 N N . GLY A 1 252 ? 0.300 -22.791 -44.074 1.00 23.86 252 GLY A N 1
ATOM 2016 C CA . GLY A 1 252 ? -0.281 -21.567 -44.623 1.00 23.86 252 GLY A CA 1
ATOM 2017 C C . GLY A 1 252 ? -1.809 -21.551 -44.679 1.00 23.86 252 GLY A C 1
ATOM 2018 O O . GLY A 1 252 ? -2.463 -22.591 -44.726 1.00 23.86 252 GLY A O 1
ATOM 2019 N N . GLY A 1 253 ? -2.358 -20.338 -44.722 1.00 20.78 253 GLY A N 1
ATOM 2020 C CA . GLY A 1 253 ? -3.772 -20.081 -44.968 1.00 20.78 253 GLY A CA 1
ATOM 2021 C C . GLY A 1 253 ? -4.132 -18.635 -44.647 1.00 20.78 253 GLY A C 1
ATOM 2022 O O . GLY A 1 253 ? -4.288 -18.271 -43.486 1.00 20.78 253 GLY A O 1
ATOM 2023 N N . SER A 1 254 ? -4.261 -17.815 -45.684 1.00 23.97 254 SER A N 1
ATOM 2024 C CA . SER A 1 254 ? -4.833 -16.472 -45.644 1.00 23.97 254 SER A CA 1
ATOM 2025 C C . SER A 1 254 ? -6.269 -16.517 -45.102 1.00 23.97 254 SER A C 1
ATOM 2027 O O . SER A 1 254 ? -7.157 -17.123 -45.697 1.00 23.97 254 SER A O 1
ATOM 2029 N N . GLY A 1 255 ? -6.514 -15.874 -43.957 1.00 21.31 255 GLY A N 1
ATOM 2030 C CA . GLY A 1 255 ? -7.848 -15.793 -43.363 1.00 21.31 255 GLY A CA 1
ATOM 2031 C C . GLY A 1 255 ? -7.934 -14.736 -42.266 1.00 21.31 255 GLY A C 1
ATOM 2032 O O . GLY A 1 255 ? -7.377 -14.906 -41.186 1.00 21.31 255 GLY A O 1
ATOM 2033 N N . LEU A 1 256 ? -8.662 -13.649 -42.540 1.00 21.84 256 LEU A N 1
ATOM 2034 C CA . LEU A 1 256 ? -9.015 -12.609 -41.569 1.00 21.84 256 LEU A CA 1
ATOM 2035 C C . LEU A 1 256 ? -9.705 -13.216 -40.331 1.00 21.84 256 LEU A C 1
ATOM 2037 O O . LEU A 1 256 ? -10.861 -13.639 -40.396 1.00 21.84 256 LEU A O 1
ATOM 2041 N N . ALA A 1 257 ? -9.031 -13.203 -39.179 1.00 23.89 257 ALA A N 1
ATOM 2042 C CA . ALA A 1 257 ? -9.605 -13.631 -37.907 1.00 23.89 257 ALA A CA 1
ATOM 2043 C C . ALA A 1 257 ? -10.338 -12.462 -37.221 1.00 23.89 257 ALA A C 1
ATOM 2045 O O . ALA A 1 257 ? -9.740 -11.649 -36.522 1.00 23.89 257 ALA A O 1
ATOM 2046 N N . ARG A 1 258 ? -11.664 -12.372 -37.395 1.00 21.31 258 ARG A N 1
ATOM 2047 C CA . ARG A 1 258 ? -12.523 -11.516 -36.555 1.00 21.31 258 ARG A CA 1
ATOM 2048 C C . ARG A 1 258 ? -12.752 -12.195 -35.197 1.00 21.31 258 ARG A C 1
ATOM 2050 O O . ARG A 1 258 ? -13.521 -13.149 -35.109 1.00 21.31 258 ARG A O 1
ATOM 2057 N N . GLY A 1 259 ? -12.106 -11.705 -34.137 1.00 26.44 259 GLY A N 1
ATOM 2058 C CA . GLY A 1 259 ? -12.309 -12.174 -32.760 1.00 26.44 259 GLY A CA 1
ATOM 2059 C C . GLY A 1 259 ? -13.579 -11.595 -32.120 1.00 26.44 259 GLY A C 1
ATOM 2060 O O . GLY A 1 259 ? -13.700 -10.385 -31.944 1.00 26.44 259 GLY A O 1
ATOM 2061 N N . LEU A 1 260 ? -14.542 -12.449 -31.755 1.00 23.47 260 LEU A N 1
ATOM 2062 C CA . LEU A 1 260 ? -15.708 -12.073 -30.939 1.00 23.47 260 LEU A CA 1
ATOM 2063 C C . LEU A 1 260 ? -15.374 -12.157 -29.431 1.00 23.47 260 LEU A C 1
ATOM 2065 O O . LEU A 1 260 ? -14.612 -13.034 -29.031 1.00 23.47 260 LEU A O 1
ATOM 2069 N N . PRO A 1 261 ? -15.973 -11.309 -28.568 1.00 28.53 261 PRO A N 1
ATOM 2070 C CA . PRO A 1 261 ? -15.608 -11.204 -27.152 1.00 28.53 261 PRO A CA 1
ATOM 2071 C C . PRO A 1 261 ? -15.930 -12.460 -26.320 1.00 28.53 261 PRO A C 1
ATOM 2073 O O . PRO A 1 261 ? -17.013 -13.051 -26.439 1.00 28.53 261 PRO A O 1
ATOM 2076 N N . LEU A 1 262 ? -15.010 -12.801 -25.404 1.00 32.31 262 LEU A N 1
ATOM 2077 C CA . LEU A 1 262 ? -15.192 -13.794 -24.338 1.00 32.31 262 LEU A CA 1
ATOM 2078 C C . LEU A 1 262 ? -16.311 -13.338 -23.393 1.00 32.31 262 LEU A C 1
ATOM 2080 O O . LEU A 1 262 ? -16.235 -12.268 -22.790 1.00 32.31 262 LEU A O 1
ATOM 2084 N N . THR A 1 263 ? -17.366 -14.143 -23.276 1.00 33.09 263 THR A N 1
ATOM 2085 C CA . THR A 1 263 ? -18.527 -13.853 -22.420 1.00 33.09 263 THR A CA 1
ATOM 2086 C C . THR A 1 263 ? -18.748 -15.030 -21.476 1.00 33.09 263 THR A C 1
ATOM 2088 O O . THR A 1 263 ? -19.211 -16.086 -21.895 1.00 33.09 263 THR A O 1
ATOM 2091 N N . TRP A 1 264 ? -18.366 -14.851 -20.210 1.00 40.91 264 TRP A N 1
ATOM 2092 C CA . TRP A 1 264 ? -18.667 -15.772 -19.108 1.00 40.91 264 TRP A CA 1
ATOM 2093 C C . TRP A 1 264 ? -20.129 -15.591 -18.638 1.00 40.91 264 TRP A C 1
ATOM 2095 O O . TRP A 1 264 ? -20.750 -14.572 -18.966 1.00 40.91 264 TRP A O 1
ATOM 2105 N N . PRO A 1 265 ? -20.713 -16.542 -17.882 1.00 35.41 265 PRO A N 1
ATOM 2106 C CA . PRO A 1 265 ? -22.034 -16.370 -17.269 1.00 35.41 265 PRO A CA 1
ATOM 2107 C C . PRO A 1 265 ? -22.109 -15.095 -16.404 1.00 35.41 265 PRO A C 1
ATOM 2109 O O . PRO A 1 265 ? -21.123 -14.701 -15.778 1.00 35.41 265 PRO A O 1
ATOM 2112 N N . ARG A 1 266 ? -23.276 -14.428 -16.359 1.00 35.41 266 ARG A N 1
ATOM 2113 C CA . ARG A 1 266 ? -23.471 -13.185 -15.581 1.00 35.41 266 ARG A CA 1
ATOM 2114 C C . ARG A 1 266 ? -23.100 -13.420 -14.107 1.00 35.41 266 ARG A C 1
ATOM 2116 O O . ARG A 1 266 ? -23.720 -14.257 -13.465 1.00 35.41 266 ARG A O 1
ATOM 2123 N N . GLY A 1 267 ? -22.128 -12.662 -13.587 1.00 35.78 267 GLY A N 1
ATOM 2124 C CA . GLY A 1 267 ? -21.691 -12.712 -12.181 1.00 35.78 267 GLY A CA 1
ATOM 2125 C C . GLY A 1 267 ? -20.278 -13.263 -11.943 1.00 35.78 267 GLY A C 1
ATOM 2126 O O . GLY A 1 267 ? -19.736 -13.049 -10.864 1.00 35.78 267 GLY A O 1
ATOM 2127 N N . LEU A 1 268 ? -19.647 -13.897 -12.941 1.00 36.09 268 LEU A N 1
ATOM 2128 C CA . LEU A 1 268 ? -18.273 -14.399 -12.848 1.00 36.09 268 LEU A CA 1
ATOM 2129 C C . LEU A 1 268 ? -17.282 -13.441 -13.542 1.00 36.09 268 LEU A C 1
ATOM 2131 O O . LEU A 1 268 ? -17.054 -13.531 -14.747 1.00 36.09 268 LEU A O 1
ATOM 2135 N N . GLN A 1 269 ? -16.685 -12.515 -12.785 1.00 40.16 269 GLN A N 1
ATOM 2136 C CA . GLN A 1 269 ? -15.529 -11.723 -13.231 1.00 40.16 269 GLN A CA 1
ATOM 2137 C C . GLN A 1 269 ? -14.244 -12.475 -12.876 1.00 40.16 269 GLN A C 1
ATOM 2139 O O . GLN A 1 269 ? -13.655 -12.271 -11.819 1.00 40.16 269 GLN A O 1
ATOM 2144 N N . LEU A 1 270 ? -13.821 -13.391 -13.747 1.00 38.66 270 LEU A N 1
ATOM 2145 C CA . LEU A 1 270 ? -12.479 -13.965 -13.651 1.00 38.66 270 LEU A CA 1
ATOM 2146 C C . LEU A 1 270 ? -11.401 -12.907 -13.942 1.00 38.66 270 LEU A C 1
ATOM 2148 O O . LEU A 1 270 ? -11.721 -11.884 -14.556 1.00 38.66 270 LEU A O 1
ATOM 2152 N N . PRO A 1 271 ? -10.120 -13.208 -13.642 1.00 36.75 271 PRO A N 1
ATOM 2153 C CA . PRO A 1 271 ? -8.934 -12.539 -14.204 1.00 36.75 271 PRO A CA 1
ATOM 2154 C C . PRO A 1 271 ? -8.957 -12.283 -15.728 1.00 36.75 271 PRO A C 1
ATOM 2156 O O . PRO A 1 271 ? -8.004 -11.764 -16.281 1.00 36.75 271 PRO A O 1
ATOM 2159 N N . VAL A 1 272 ? -9.992 -12.714 -16.457 1.00 37.97 272 VAL A N 1
ATOM 2160 C CA . VAL A 1 272 ? -9.978 -12.865 -17.915 1.00 37.97 272 VAL A CA 1
ATOM 2161 C C . VAL A 1 272 ? -11.300 -12.429 -18.589 1.00 37.97 272 VAL A C 1
ATOM 2163 O O . VAL A 1 272 ? -11.646 -12.898 -19.670 1.00 37.97 272 VAL A O 1
ATOM 2166 N N . GLY A 1 273 ? -12.125 -11.586 -17.956 1.00 26.25 273 GLY A N 1
ATOM 2167 C CA . GLY A 1 273 ? -13.572 -11.627 -18.228 1.00 26.25 273 GLY A CA 1
ATOM 2168 C C . GLY A 1 273 ? -14.346 -10.347 -18.528 1.00 26.25 273 GLY A C 1
ATOM 2169 O O . GLY A 1 273 ? -15.483 -10.255 -18.085 1.00 26.25 273 GLY A O 1
ATOM 2170 N N . SER A 1 274 ? -13.827 -9.388 -19.296 1.00 24.17 274 SER A N 1
ATOM 2171 C CA . SER A 1 274 ? -14.678 -8.614 -20.226 1.00 24.17 274 SER A CA 1
ATOM 2172 C C . SER A 1 274 ? -13.785 -7.921 -21.250 1.00 24.17 274 SER A C 1
ATOM 2174 O O . SER A 1 274 ? -13.000 -7.081 -20.864 1.00 24.17 274 SER A O 1
ATOM 2176 N N . GLY A 1 275 ? -13.858 -8.248 -22.541 1.00 33.34 275 GLY A N 1
ATOM 2177 C CA . GLY A 1 275 ? -13.275 -7.420 -23.616 1.00 33.34 275 GLY A CA 1
ATOM 2178 C C . GLY A 1 275 ? -11.771 -7.108 -23.539 1.00 33.34 275 GLY A C 1
ATOM 2179 O O . GLY A 1 275 ? -11.392 -5.964 -23.758 1.00 33.34 275 GLY A O 1
ATOM 2180 N N . LEU A 1 276 ? -10.932 -8.095 -23.213 1.00 39.97 276 LEU A N 1
ATOM 2181 C CA . LEU A 1 276 ? -9.471 -7.967 -23.272 1.00 39.97 276 LEU A CA 1
ATOM 2182 C C . LEU A 1 276 ? -9.018 -7.880 -24.724 1.00 39.97 276 LEU A C 1
ATOM 2184 O O . LEU A 1 276 ? -9.361 -8.749 -25.528 1.00 39.97 276 LEU A O 1
ATOM 2188 N N . ARG A 1 277 ? -8.260 -6.846 -25.054 1.00 38.75 277 ARG A N 1
ATOM 2189 C CA . ARG A 1 277 ? -7.829 -6.556 -26.412 1.00 38.75 277 ARG A CA 1
ATOM 2190 C C . ARG A 1 277 ? -6.350 -6.153 -26.359 1.00 38.75 277 ARG A C 1
ATOM 2192 O O . ARG A 1 277 ? -5.928 -5.336 -25.541 1.00 38.75 277 ARG A O 1
ATOM 2199 N N . LEU A 1 278 ? -5.536 -6.812 -27.159 1.00 37.06 278 LEU A N 1
ATOM 2200 C CA . LEU A 1 278 ? -4.133 -6.521 -27.392 1.00 37.06 278 LEU A CA 1
ATOM 2201 C C . LEU A 1 278 ? -4.054 -6.111 -28.848 1.00 37.06 278 LEU A C 1
ATOM 2203 O O . LEU A 1 278 ? -4.396 -6.922 -29.709 1.00 37.06 278 LEU A O 1
ATOM 2207 N N . LEU A 1 279 ? -3.615 -4.891 -29.120 1.00 39.28 279 LEU A N 1
ATOM 2208 C CA . LEU A 1 279 ? -3.241 -4.512 -30.471 1.00 39.28 279 LEU A CA 1
ATOM 2209 C C . LEU A 1 279 ? -1.910 -5.207 -30.767 1.00 39.28 279 LEU A C 1
ATOM 2211 O O . LEU A 1 279 ? -0.874 -4.844 -30.210 1.00 39.28 279 LEU A O 1
ATOM 2215 N N . GLN A 1 280 ? -1.947 -6.261 -31.582 1.00 38.97 280 GLN A N 1
ATOM 2216 C CA . GLN A 1 280 ? -0.767 -6.725 -32.298 1.00 38.97 280 GLN A CA 1
ATOM 2217 C C . GLN A 1 280 ? -0.609 -5.777 -33.481 1.00 38.97 280 GLN A C 1
ATOM 2219 O O . GLN A 1 280 ? -1.335 -5.883 -34.472 1.00 38.97 280 GLN A O 1
ATOM 2224 N N . GLY A 1 281 ? 0.287 -4.812 -33.335 1.00 32.62 281 GLY A N 1
ATOM 2225 C CA . GLY A 1 281 ? 0.821 -4.101 -34.480 1.00 32.62 281 GLY A CA 1
ATOM 2226 C C . GLY A 1 281 ? 1.935 -4.942 -35.086 1.00 32.62 281 GLY A C 1
ATOM 2227 O O . GLY A 1 281 ? 2.714 -5.551 -34.354 1.00 32.62 281 GLY A O 1
ATOM 2228 N N . LEU A 1 282 ? 2.047 -4.896 -36.408 1.00 38.31 282 LEU A N 1
ATOM 2229 C CA . LEU A 1 282 ? 3.206 -5.319 -37.191 1.00 38.31 282 LEU A CA 1
ATOM 2230 C C . LEU A 1 282 ? 3.243 -6.829 -37.542 1.00 38.31 282 LEU A C 1
ATOM 2232 O O . LEU A 1 282 ? 3.529 -7.703 -36.732 1.00 38.31 282 LEU A O 1
ATOM 2236 N N . GLU A 1 283 ? 2.946 -7.128 -38.804 1.00 33.28 283 GLU A N 1
ATOM 2237 C CA . GLU A 1 283 ? 3.606 -8.182 -39.577 1.00 33.28 283 GLU A CA 1
ATOM 2238 C C . GLU A 1 283 ? 4.374 -7.431 -40.665 1.00 33.28 283 GLU A C 1
ATOM 2240 O O . GLU A 1 283 ? 3.856 -7.220 -41.755 1.00 33.28 283 GLU A O 1
ATOM 2245 N N . LEU A 1 284 ? 5.579 -6.938 -40.367 1.00 34.88 284 LEU A N 1
ATOM 2246 C CA . LEU A 1 284 ? 6.499 -6.597 -41.454 1.00 34.88 284 LEU A CA 1
ATOM 2247 C C . LEU A 1 284 ? 7.031 -7.923 -41.971 1.00 34.88 284 LEU A C 1
ATOM 2249 O O . LEU A 1 284 ? 7.917 -8.480 -41.335 1.00 34.88 284 LEU A O 1
ATOM 2253 N N . GLY A 1 285 ? 6.486 -8.461 -43.058 1.00 33.28 285 GLY A N 1
ATOM 2254 C CA . GLY A 1 285 ? 7.053 -9.642 -43.700 1.00 33.28 285 GLY A CA 1
ATOM 2255 C C . GLY A 1 285 ? 8.435 -9.317 -44.256 1.00 33.28 285 GLY A C 1
ATOM 2256 O O . GLY A 1 285 ? 8.573 -9.037 -45.431 1.00 33.28 285 GLY A O 1
ATOM 2257 N N . VAL A 1 286 ? 9.497 -9.345 -43.456 1.00 38.34 286 VAL A N 1
ATOM 2258 C CA . VAL A 1 286 ? 10.851 -9.404 -44.000 1.00 38.34 286 VAL A CA 1
ATOM 2259 C C . VAL A 1 286 ? 11.042 -10.850 -44.431 1.00 38.34 286 VAL A C 1
ATOM 2261 O O . VAL A 1 286 ? 11.547 -11.684 -43.675 1.00 38.34 286 VAL A O 1
ATOM 2264 N N . HIS A 1 287 ? 10.611 -11.178 -45.652 1.00 36.91 287 HIS A N 1
ATOM 2265 C CA . HIS A 1 287 ? 11.128 -12.364 -46.322 1.00 36.91 287 HIS A CA 1
ATOM 2266 C C . HIS A 1 287 ? 12.637 -12.356 -46.127 1.00 36.91 287 HIS A C 1
ATOM 2268 O O . HIS A 1 287 ? 13.284 -11.324 -46.326 1.00 36.91 287 HIS A O 1
ATOM 2274 N N . SER A 1 288 ? 13.193 -13.481 -45.673 1.00 34.81 288 SER A N 1
ATOM 2275 C CA . SER A 1 288 ? 14.635 -13.640 -45.688 1.00 34.81 288 SER A CA 1
ATOM 2276 C C . SER A 1 288 ? 15.073 -13.388 -47.124 1.00 34.81 288 SER A C 1
ATOM 2278 O O . SER A 1 288 ? 14.847 -14.226 -47.998 1.00 34.81 288 SER A O 1
ATOM 2280 N N . LEU A 1 289 ? 15.646 -12.208 -47.348 1.00 38.91 289 LEU A N 1
ATOM 2281 C CA . LEU A 1 289 ? 16.499 -11.900 -48.472 1.00 38.91 289 LEU A CA 1
ATOM 2282 C C . LEU A 1 289 ? 17.509 -13.042 -48.501 1.00 38.91 289 LEU A C 1
ATOM 2284 O O . LEU A 1 289 ? 18.394 -13.122 -47.646 1.00 38.91 289 LEU A O 1
ATOM 2288 N N . GLN A 1 290 ? 17.293 -14.005 -49.397 1.00 33.47 290 GLN A N 1
ATOM 2289 C CA . GLN A 1 290 ? 18.293 -15.016 -49.679 1.00 33.47 290 GLN A CA 1
ATOM 2290 C C . GLN A 1 290 ? 19.548 -14.247 -50.073 1.00 33.47 290 GLN A C 1
ATOM 2292 O O . GLN A 1 290 ? 19.524 -13.521 -51.057 1.00 33.47 290 GLN A O 1
ATOM 2297 N N . HIS A 1 291 ? 20.586 -14.350 -49.241 1.00 37.78 291 HIS A N 1
ATOM 2298 C CA . HIS A 1 291 ? 21.974 -13.991 -49.522 1.00 37.78 291 HIS A CA 1
ATOM 2299 C C . HIS A 1 291 ? 22.191 -13.088 -50.754 1.00 37.78 291 HIS A C 1
ATOM 2301 O O . HIS A 1 291 ? 22.535 -13.570 -51.828 1.00 37.78 291 HIS A O 1
ATOM 2307 N N . GLY A 1 292 ? 22.029 -11.774 -50.590 1.00 39.06 292 GLY A N 1
ATOM 2308 C CA . GLY A 1 292 ? 22.332 -10.814 -51.649 1.00 39.06 292 GLY A CA 1
ATOM 2309 C C . GLY A 1 292 ? 21.978 -9.390 -51.243 1.00 39.06 292 GLY A C 1
ATOM 2310 O O . GLY A 1 292 ? 20.852 -9.113 -50.845 1.00 39.06 292 GLY A O 1
ATOM 2311 N N . VAL A 1 293 ? 22.954 -8.488 -51.312 1.00 39.84 293 VAL A N 1
ATOM 2312 C CA . VAL A 1 293 ? 22.761 -7.043 -51.146 1.00 39.84 293 VAL A CA 1
ATOM 2313 C C . VAL A 1 293 ? 21.891 -6.548 -52.308 1.00 39.84 293 VAL A C 1
ATOM 2315 O O . VAL A 1 293 ? 22.396 -6.399 -53.416 1.00 39.84 293 VAL A O 1
ATOM 2318 N N . GLN A 1 294 ? 20.593 -6.332 -52.079 1.00 51.38 294 GLN A N 1
ATOM 2319 C CA . GLN A 1 294 ? 19.738 -5.611 -53.030 1.00 51.38 294 GLN A CA 1
ATOM 2320 C C . GLN A 1 294 ? 19.925 -4.086 -52.876 1.00 51.38 294 GLN A C 1
ATOM 2322 O O . GLN A 1 294 ? 20.195 -3.620 -51.762 1.00 51.38 294 GLN A O 1
ATOM 2327 N N . PRO A 1 295 ? 19.804 -3.294 -53.961 1.00 56.75 295 PRO A N 1
ATOM 2328 C CA . PRO A 1 295 ? 19.904 -1.834 -53.915 1.00 56.75 295 PRO A CA 1
ATOM 2329 C C . PRO A 1 295 ? 18.811 -1.212 -53.030 1.00 56.75 295 PRO A C 1
ATOM 2331 O O . PRO A 1 295 ? 17.694 -1.721 -52.960 1.00 56.75 295 PRO A O 1
ATOM 2334 N N . ALA A 1 296 ? 19.107 -0.084 -52.375 1.00 57.62 296 ALA A N 1
ATOM 2335 C CA . ALA A 1 296 ? 18.177 0.598 -51.464 1.00 57.62 296 ALA A CA 1
ATOM 2336 C C . ALA A 1 296 ? 16.810 0.942 -52.103 1.00 57.62 296 ALA A C 1
ATOM 2338 O O . ALA A 1 296 ? 15.793 0.908 -51.413 1.00 57.62 296 ALA A O 1
ATOM 2339 N N . GLU A 1 297 ? 16.783 1.183 -53.416 1.00 58.34 297 GLU A N 1
ATOM 2340 C CA . GLU A 1 297 ? 15.574 1.478 -54.200 1.00 58.34 297 GLU A CA 1
ATOM 2341 C C . GLU A 1 297 ? 14.574 0.306 -54.232 1.00 58.34 297 GLU A C 1
ATOM 2343 O O . GLU A 1 297 ? 13.363 0.511 -54.179 1.00 58.34 297 GLU A O 1
ATOM 2348 N N . GLU A 1 298 ? 15.056 -0.941 -54.250 1.00 58.25 298 GLU A N 1
ATOM 2349 C CA . GLU A 1 298 ? 14.199 -2.136 -54.285 1.00 58.25 298 GLU A CA 1
ATOM 2350 C C . GLU A 1 298 ? 13.523 -2.374 -52.922 1.00 58.25 298 GLU A C 1
ATOM 2352 O O . GLU A 1 298 ? 12.371 -2.803 -52.840 1.00 58.25 298 GLU A O 1
ATOM 2357 N N . LYS A 1 299 ? 14.203 -1.994 -51.832 1.00 58.97 299 LYS A N 1
ATOM 2358 C CA . LYS A 1 299 ? 13.658 -2.027 -50.468 1.00 58.97 299 LYS A CA 1
ATOM 2359 C C . LYS A 1 299 ? 12.564 -0.973 -50.263 1.00 58.97 299 LYS A C 1
ATOM 2361 O O . LYS A 1 299 ? 11.572 -1.261 -49.599 1.00 58.97 299 LYS A O 1
ATOM 2366 N N . GLU A 1 300 ? 12.721 0.219 -50.838 1.00 59.91 300 GLU A N 1
ATOM 2367 C CA . GLU A 1 300 ? 11.677 1.254 -50.831 1.00 59.91 300 GLU A CA 1
ATOM 2368 C C . GLU A 1 300 ? 10.455 0.846 -51.665 1.00 59.91 300 GLU A C 1
ATOM 2370 O O . GLU A 1 300 ? 9.324 1.043 -51.221 1.00 59.91 300 GLU A O 1
ATOM 2375 N N . ALA A 1 301 ? 10.658 0.193 -52.815 1.00 63.25 301 ALA A N 1
ATOM 2376 C CA . ALA A 1 301 ? 9.563 -0.340 -53.627 1.00 63.25 301 ALA A CA 1
ATOM 2377 C C . ALA A 1 301 ? 8.758 -1.433 -52.896 1.00 63.25 301 ALA A C 1
ATOM 2379 O O . ALA A 1 301 ? 7.531 -1.463 -52.989 1.00 63.25 301 ALA A O 1
ATOM 2380 N N . LEU A 1 302 ? 9.421 -2.299 -52.119 1.00 63.34 302 LEU A N 1
ATOM 2381 C CA . LEU A 1 302 ? 8.752 -3.317 -51.297 1.00 63.34 302 LEU A CA 1
ATOM 2382 C C . LEU A 1 302 ? 7.950 -2.708 -50.137 1.00 63.34 302 LEU A C 1
ATOM 2384 O O . LEU A 1 302 ? 6.867 -3.199 -49.833 1.00 63.34 302 LEU A O 1
ATOM 2388 N N . LEU A 1 303 ? 8.423 -1.613 -49.531 1.00 62.69 303 LEU A N 1
ATOM 2389 C CA . LEU A 1 303 ? 7.682 -0.896 -48.482 1.00 62.69 303 LEU A CA 1
ATOM 2390 C C . LEU A 1 303 ? 6.388 -0.246 -49.003 1.00 62.69 303 LEU A C 1
ATOM 2392 O O . LEU A 1 303 ? 5.473 -0.010 -48.218 1.00 62.69 303 LEU A O 1
ATOM 2396 N N . ALA A 1 304 ? 6.274 0.015 -50.309 1.00 62.53 304 ALA A N 1
ATOM 2397 C CA . ALA A 1 304 ? 5.045 0.520 -50.926 1.00 62.53 304 ALA A CA 1
ATOM 2398 C C . ALA A 1 304 ? 3.969 -0.565 -51.142 1.00 62.53 304 ALA A C 1
ATOM 2400 O O . ALA A 1 304 ? 2.816 -0.236 -51.422 1.00 62.53 304 ALA A O 1
ATOM 2401 N N . ASN A 1 305 ? 4.317 -1.849 -51.016 1.00 68.50 305 ASN A N 1
ATOM 2402 C CA . ASN A 1 305 ? 3.381 -2.959 -51.172 1.00 68.50 305 ASN A CA 1
ATOM 2403 C C . ASN A 1 305 ? 2.574 -3.179 -49.873 1.00 68.50 305 ASN A C 1
ATOM 2405 O O . ASN A 1 305 ? 3.143 -3.240 -48.783 1.00 68.50 305 ASN A O 1
ATOM 2409 N N . GLU A 1 306 ? 1.247 -3.335 -49.982 1.00 61.62 306 GLU A N 1
ATOM 2410 C CA . GLU A 1 306 ? 0.321 -3.529 -48.846 1.00 61.62 306 GLU A CA 1
ATOM 2411 C C . GLU A 1 306 ? 0.680 -4.738 -47.966 1.00 61.62 306 GLU A C 1
ATOM 2413 O O . GLU A 1 306 ? 0.335 -4.789 -46.785 1.00 61.62 306 GLU A O 1
ATOM 2418 N N . GLU A 1 307 ? 1.390 -5.720 -48.521 1.00 60.00 307 GLU A N 1
ATOM 2419 C CA . GLU A 1 307 ? 1.877 -6.883 -47.779 1.00 60.00 307 GLU A CA 1
ATOM 2420 C C . GLU A 1 307 ? 2.891 -6.519 -46.681 1.00 60.00 307 GLU A C 1
ATOM 2422 O O . GLU A 1 307 ? 2.899 -7.165 -45.633 1.00 60.00 307 GLU A O 1
ATOM 2427 N N . TYR A 1 308 ? 3.667 -5.449 -46.890 1.00 58.22 308 TYR A N 1
ATOM 2428 C CA . TYR A 1 308 ? 4.714 -4.942 -45.996 1.00 58.22 308 TYR A CA 1
ATOM 2429 C C . TYR A 1 308 ? 4.256 -3.710 -45.195 1.00 58.22 308 TYR A C 1
ATOM 2431 O O . TYR A 1 308 ? 5.059 -3.071 -44.520 1.00 58.22 308 TYR A O 1
ATOM 2439 N N . GLN A 1 309 ? 2.972 -3.357 -45.267 1.00 60.47 309 GLN A N 1
ATOM 2440 C CA . GLN A 1 309 ? 2.376 -2.285 -44.472 1.00 60.47 309 GLN A CA 1
ATOM 2441 C C . GLN A 1 309 ? 1.937 -2.790 -43.092 1.00 60.47 309 GLN A C 1
ATOM 2443 O O . GLN A 1 309 ? 1.712 -3.983 -42.872 1.00 60.47 309 GLN A O 1
ATOM 2448 N N . GLU A 1 310 ? 1.798 -1.872 -42.133 1.00 59.62 310 GLU A N 1
ATOM 2449 C CA . GLU A 1 310 ? 1.413 -2.235 -40.771 1.00 59.62 310 GLU A CA 1
ATOM 2450 C C . GLU A 1 310 ? 0.001 -2.824 -40.717 1.00 59.62 310 GLU A C 1
ATOM 2452 O O . GLU A 1 310 ? -0.998 -2.159 -40.989 1.00 59.62 310 GLU A O 1
ATOM 2457 N N . LYS A 1 311 ? -0.089 -4.088 -40.294 1.00 64.06 311 LYS A N 1
ATOM 2458 C CA . LYS A 1 311 ? -1.361 -4.749 -40.003 1.00 64.06 311 LYS A CA 1
ATOM 2459 C C . LYS A 1 311 ? -1.653 -4.688 -38.514 1.00 64.06 311 LYS A C 1
ATOM 2461 O O . LYS A 1 311 ? -0.803 -4.997 -37.678 1.00 64.06 311 LYS A O 1
ATOM 2466 N N . MET A 1 312 ? -2.886 -4.312 -38.203 1.00 62.06 312 MET A N 1
ATOM 2467 C CA . MET A 1 312 ? -3.403 -4.221 -36.847 1.00 62.06 312 MET A CA 1
ATOM 2468 C C . MET A 1 312 ? -4.340 -5.400 -36.590 1.00 62.06 312 MET A C 1
ATOM 2470 O O . MET A 1 312 ? -5.385 -5.517 -37.232 1.00 62.06 312 MET A O 1
ATOM 2474 N N . SER A 1 313 ? -3.982 -6.281 -35.655 1.00 64.75 313 SER A N 1
ATOM 2475 C CA . SER A 1 313 ? -4.848 -7.389 -35.242 1.00 64.75 313 SER A CA 1
ATOM 2476 C C . SER A 1 313 ? -5.073 -7.381 -33.738 1.00 64.75 313 SER A C 1
ATOM 2478 O O . SER A 1 313 ? -4.148 -7.337 -32.932 1.00 64.75 313 SER A O 1
ATOM 2480 N N . GLU A 1 314 ? -6.340 -7.392 -33.349 1.00 61.75 314 GLU A N 1
ATOM 2481 C CA . GLU A 1 314 ? -6.738 -7.284 -31.955 1.00 61.75 314 GLU A CA 1
ATOM 2482 C C . GLU A 1 314 ? -7.029 -8.675 -31.378 1.00 61.75 314 GLU A C 1
ATOM 2484 O O . GLU A 1 314 ? -7.846 -9.424 -31.918 1.00 61.75 314 GLU A O 1
ATOM 2489 N N . SER A 1 315 ? -6.360 -9.044 -30.283 1.00 62.72 315 SER A N 1
ATOM 2490 C CA . SER A 1 315 ? -6.467 -10.387 -29.687 1.00 62.72 315 SER A CA 1
ATOM 2491 C C . SER A 1 315 ? -6.619 -10.352 -28.166 1.00 62.72 315 SER A C 1
ATOM 2493 O O . SER A 1 315 ? -6.120 -9.451 -27.503 1.00 62.72 315 SER A O 1
ATOM 2495 N N . SER A 1 316 ? -7.320 -11.327 -27.587 1.00 60.69 316 SER A N 1
ATOM 2496 C CA . SER A 1 316 ? -7.416 -11.479 -26.128 1.00 60.69 316 SER A CA 1
ATOM 2497 C C . SER A 1 316 ? -6.283 -12.362 -25.600 1.00 60.69 316 SER A C 1
ATOM 2499 O O . SER A 1 316 ? -5.903 -13.330 -26.255 1.00 60.69 316 SER A O 1
ATOM 2501 N N . PHE A 1 317 ? -5.788 -12.078 -24.393 1.00 65.00 317 PHE A N 1
ATOM 2502 C CA . PHE A 1 317 ? -4.761 -12.880 -23.720 1.00 65.00 317 PHE A CA 1
ATOM 2503 C C . PHE A 1 317 ? -5.256 -13.411 -22.367 1.00 65.00 317 PHE A C 1
ATOM 2505 O O . PHE A 1 317 ? -6.070 -12.774 -21.700 1.00 65.00 317 PHE A O 1
ATOM 2512 N N . LEU A 1 318 ? -4.752 -14.583 -21.964 1.00 65.38 318 LEU A N 1
ATOM 2513 C CA . LEU A 1 318 ? -4.951 -15.153 -20.621 1.00 65.38 318 LEU A CA 1
ATOM 2514 C C . LEU A 1 318 ? -3.885 -14.678 -19.630 1.00 65.38 318 LEU A C 1
ATOM 2516 O O . LEU A 1 318 ? -4.157 -14.486 -18.449 1.00 65.38 318 LEU A O 1
ATOM 2520 N N . TYR A 1 319 ? -2.668 -14.510 -20.131 1.00 74.69 319 TYR A N 1
ATOM 2521 C CA . TYR A 1 319 ? -1.483 -14.093 -19.400 1.00 74.69 319 TYR A CA 1
ATOM 2522 C C . TYR A 1 319 ? -0.565 -13.338 -20.361 1.00 74.69 319 TYR A C 1
ATOM 2524 O O . TYR A 1 319 ? -0.601 -13.559 -21.576 1.00 74.69 319 TYR A O 1
ATOM 2532 N N . LEU A 1 320 ? 0.273 -12.457 -19.826 1.00 82.50 320 LEU A N 1
ATOM 2533 C CA . LEU A 1 320 ? 1.311 -11.787 -20.601 1.00 82.50 320 LEU A CA 1
ATOM 2534 C C . LEU A 1 320 ? 2.601 -12.596 -20.517 1.00 82.50 320 LEU A C 1
ATOM 2536 O O . LEU A 1 320 ? 3.108 -12.866 -19.433 1.00 82.50 320 LEU A O 1
ATOM 2540 N N . THR A 1 321 ? 3.125 -12.994 -21.675 1.00 86.44 321 THR A N 1
ATOM 2541 C CA . THR A 1 321 ? 4.414 -13.695 -21.757 1.00 86.44 321 THR A CA 1
ATOM 2542 C C . THR A 1 321 ? 5.550 -12.681 -21.745 1.00 86.44 321 THR A C 1
ATOM 2544 O O . THR A 1 321 ? 5.706 -11.935 -22.716 1.00 86.44 321 THR A O 1
ATOM 2547 N N . LEU A 1 322 ? 6.332 -12.672 -20.674 1.00 87.88 322 LEU A N 1
ATOM 2548 C CA . LEU A 1 322 ? 7.506 -11.836 -20.475 1.00 87.88 322 LEU A CA 1
ATOM 2549 C C . LEU A 1 322 ? 8.741 -12.622 -20.915 1.00 87.88 322 LEU A C 1
ATOM 2551 O O . LEU A 1 322 ? 9.038 -13.690 -20.377 1.00 87.88 322 LEU A O 1
ATOM 2555 N N . ASP A 1 323 ? 9.435 -12.120 -21.929 1.00 87.31 323 ASP A N 1
ATOM 2556 C CA . ASP A 1 323 ? 10.628 -12.768 -22.459 1.00 87.31 323 ASP A CA 1
ATOM 2557 C C . ASP A 1 323 ? 11.859 -12.274 -21.693 1.00 87.31 323 ASP A C 1
ATOM 2559 O O . ASP A 1 323 ? 12.124 -11.074 -21.649 1.00 87.31 323 ASP A O 1
ATOM 2563 N N . LEU A 1 324 ? 12.609 -13.197 -21.088 1.00 86.50 324 LEU A N 1
ATOM 2564 C CA . LEU A 1 324 ? 13.878 -12.874 -20.441 1.00 86.50 324 LEU A CA 1
ATOM 2565 C C . LEU A 1 324 ? 14.971 -12.652 -21.497 1.00 86.50 324 LEU A C 1
ATOM 2567 O O . LEU A 1 324 ? 15.001 -13.383 -22.494 1.00 86.50 324 LEU A O 1
ATOM 2571 N N . PRO A 1 325 ? 15.904 -11.708 -21.283 1.00 85.00 325 PRO A N 1
ATOM 2572 C CA . PRO A 1 325 ? 17.094 -11.623 -22.118 1.00 85.00 325 PRO A CA 1
ATOM 2573 C C . PRO A 1 325 ? 17.931 -12.895 -21.965 1.00 85.00 325 PRO A C 1
ATOM 2575 O O . PRO A 1 325 ? 17.901 -13.561 -20.927 1.00 85.00 325 PRO A O 1
ATOM 2578 N N . THR A 1 326 ? 18.683 -13.241 -23.005 1.00 78.88 326 THR A N 1
ATOM 2579 C CA . THR A 1 326 ? 19.592 -14.391 -22.977 1.00 78.88 326 THR A CA 1
ATOM 2580 C C . THR A 1 326 ? 20.611 -14.235 -21.853 1.00 78.88 326 THR A C 1
ATOM 2582 O O . THR A 1 326 ? 21.177 -13.154 -21.679 1.00 78.88 326 THR A O 1
ATOM 2585 N N . ALA A 1 327 ? 20.853 -15.313 -21.105 1.00 69.88 327 ALA A N 1
ATOM 2586 C CA . ALA A 1 327 ? 21.856 -15.306 -20.049 1.00 69.88 327 ALA A CA 1
ATOM 2587 C C . ALA A 1 327 ? 23.240 -14.935 -20.630 1.00 69.88 327 ALA A C 1
ATOM 2589 O O . ALA A 1 327 ? 23.577 -15.413 -21.719 1.00 69.88 327 ALA A O 1
ATOM 2590 N N . PRO A 1 328 ? 24.040 -14.092 -19.949 1.00 66.38 328 PRO A N 1
ATOM 2591 C CA . PRO A 1 328 ? 25.381 -13.750 -20.410 1.00 66.38 328 PRO A CA 1
ATOM 2592 C C . PRO A 1 328 ? 26.237 -15.010 -20.580 1.00 66.38 328 PRO A C 1
ATOM 2594 O O . PRO A 1 328 ? 26.292 -15.853 -19.689 1.00 66.38 328 PRO A O 1
ATOM 2597 N N . LEU A 1 329 ? 26.918 -15.131 -21.722 1.00 61.66 329 LEU A N 1
ATOM 2598 C CA . LEU A 1 329 ? 27.792 -16.273 -22.034 1.00 61.66 329 LEU A CA 1
ATOM 2599 C C . LEU A 1 329 ? 29.130 -16.241 -21.269 1.00 61.66 329 LEU A C 1
ATOM 2601 O O . LEU A 1 329 ? 29.828 -17.251 -21.224 1.00 61.66 329 LEU A O 1
ATOM 2605 N N . TYR A 1 330 ? 29.494 -15.098 -20.679 1.00 57.84 330 TYR A N 1
ATOM 2606 C CA . TYR A 1 330 ? 30.792 -14.865 -20.042 1.00 57.84 330 TYR A CA 1
ATOM 2607 C C . TYR A 1 330 ? 30.667 -14.814 -18.514 1.00 57.84 330 TYR A C 1
ATOM 2609 O O . TYR A 1 330 ? 29.748 -14.192 -17.981 1.00 57.84 330 TYR A O 1
ATOM 2617 N N . LYS A 1 331 ? 31.609 -15.463 -17.820 1.00 54.91 331 LYS A N 1
ATOM 2618 C CA . LYS A 1 331 ? 31.792 -15.363 -16.363 1.00 54.91 331 LYS A CA 1
ATOM 2619 C C . LYS A 1 331 ? 32.511 -14.054 -16.008 1.00 54.91 331 LYS A C 1
ATOM 2621 O O . LYS A 1 331 ? 33.162 -13.466 -16.869 1.00 54.91 331 LYS A O 1
ATOM 2626 N N . ASP A 1 332 ? 32.392 -13.601 -14.761 1.00 52.38 332 ASP A N 1
ATOM 2627 C CA . ASP A 1 332 ? 33.100 -12.400 -14.290 1.00 52.38 332 ASP A CA 1
ATOM 2628 C C . ASP A 1 332 ? 34.613 -12.639 -14.091 1.00 52.38 332 ASP A C 1
ATOM 2630 O O . ASP A 1 332 ? 35.101 -13.765 -14.219 1.00 52.38 332 ASP A O 1
ATOM 2634 N N . GLU A 1 333 ? 35.359 -11.580 -13.751 1.00 51.41 333 GLU A N 1
ATOM 2635 C CA . GLU A 1 333 ? 36.816 -11.607 -13.509 1.00 51.41 333 GLU A CA 1
ATOM 2636 C C . GLU A 1 333 ? 37.265 -12.587 -12.399 1.00 51.41 333 GLU A C 1
ATOM 2638 O O . GLU A 1 333 ? 38.455 -12.871 -12.270 1.00 51.41 333 GLU A O 1
ATOM 2643 N N . LYS A 1 334 ? 36.333 -13.120 -11.598 1.00 44.47 334 LYS A N 1
ATOM 2644 C CA . LYS A 1 334 ? 36.544 -14.077 -10.502 1.00 44.47 334 LYS A CA 1
ATOM 2645 C C . LYS A 1 334 ? 36.006 -15.480 -10.813 1.00 44.47 334 LYS A C 1
ATOM 2647 O O . LYS A 1 334 ? 35.885 -16.286 -9.890 1.00 44.47 334 LYS A O 1
ATOM 2652 N N . GLU A 1 335 ? 35.685 -15.794 -12.074 1.00 45.03 335 GLU A N 1
ATOM 2653 C CA . GLU A 1 335 ? 35.164 -17.105 -12.511 1.00 45.03 335 GLU A CA 1
ATOM 2654 C C . GLU A 1 335 ? 33.838 -17.514 -11.828 1.00 45.03 335 GLU A C 1
ATOM 2656 O O . GLU A 1 335 ? 33.452 -18.688 -11.851 1.00 45.03 335 GLU A O 1
ATOM 2661 N N . GLN A 1 336 ? 33.095 -16.565 -11.243 1.00 50.25 336 GLN A N 1
ATOM 2662 C CA . GLN A 1 336 ? 31.806 -16.848 -10.610 1.00 50.25 336 GLN A CA 1
ATOM 2663 C C . GLN A 1 336 ? 30.656 -16.739 -11.620 1.00 50.25 336 GLN A C 1
ATOM 2665 O O . GLN A 1 336 ? 30.612 -15.845 -12.468 1.00 50.25 336 GLN A O 1
ATOM 2670 N N . LEU A 1 337 ? 29.695 -17.665 -11.525 1.00 50.66 337 LEU A N 1
ATOM 2671 C CA . LEU A 1 337 ? 28.419 -17.581 -12.236 1.00 50.66 337 LEU A CA 1
ATOM 2672 C C . LEU A 1 337 ? 27.612 -16.423 -11.632 1.00 50.66 337 LEU A C 1
ATOM 2674 O O . LEU A 1 337 ? 26.920 -16.603 -10.632 1.00 50.66 337 LEU A O 1
ATOM 2678 N N . ILE A 1 338 ? 27.705 -15.229 -12.220 1.00 56.41 338 ILE A N 1
ATOM 2679 C CA . ILE A 1 338 ? 26.789 -14.137 -11.885 1.00 56.41 338 ILE A CA 1
ATOM 2680 C C . ILE A 1 338 ? 25.389 -14.580 -12.308 1.00 56.41 338 ILE A C 1
ATOM 2682 O O . ILE A 1 338 ? 25.139 -14.797 -13.492 1.00 56.41 338 ILE A O 1
ATOM 2686 N N . ILE A 1 339 ? 24.472 -14.704 -11.348 1.00 65.88 339 ILE A N 1
ATOM 2687 C CA . ILE A 1 339 ? 23.050 -14.871 -11.644 1.00 65.88 339 ILE A CA 1
ATOM 2688 C C . ILE A 1 339 ? 22.561 -13.541 -12.242 1.00 65.88 339 ILE A C 1
ATOM 2690 O O . ILE A 1 339 ? 22.562 -12.529 -11.532 1.00 65.88 339 ILE A O 1
ATOM 2694 N N . PRO A 1 340 ? 22.178 -13.493 -13.532 1.00 72.19 340 PRO A N 1
ATOM 2695 C CA . PRO A 1 340 ? 21.756 -12.247 -14.156 1.00 72.19 340 PRO A CA 1
ATOM 2696 C C . PRO A 1 340 ? 20.472 -11.737 -13.497 1.00 72.19 340 PRO A C 1
ATOM 2698 O O . PRO A 1 340 ? 19.604 -12.521 -13.116 1.00 72.19 340 PRO A O 1
ATOM 2701 N N . GLN A 1 341 ? 20.343 -10.419 -13.362 1.00 74.75 341 GLN A N 1
ATOM 2702 C CA . GLN A 1 341 ? 19.151 -9.784 -12.804 1.00 74.75 341 GLN A CA 1
ATOM 2703 C C . GLN A 1 341 ? 18.545 -8.820 -13.813 1.00 74.75 341 GLN A C 1
ATOM 2705 O O . GLN A 1 341 ? 19.269 -8.067 -14.465 1.00 74.75 341 GLN A O 1
ATOM 2710 N N . VAL A 1 342 ? 17.218 -8.824 -13.926 1.00 79.69 342 VAL A N 1
ATOM 2711 C CA . VAL A 1 342 ? 16.487 -7.963 -14.861 1.00 79.69 342 VAL A CA 1
ATOM 2712 C C . VAL A 1 342 ? 15.266 -7.352 -14.176 1.00 79.69 342 VAL A C 1
ATOM 2714 O O . VAL A 1 342 ? 14.466 -8.086 -13.604 1.00 79.69 342 VAL A O 1
ATOM 2717 N N . PRO A 1 343 ? 15.079 -6.025 -14.245 1.00 78.50 343 PRO A N 1
ATOM 2718 C CA . PRO A 1 343 ? 13.847 -5.370 -13.811 1.00 78.50 343 PRO A CA 1
ATOM 2719 C C . PRO A 1 343 ? 12.601 -5.883 -14.553 1.00 78.50 343 PRO A C 1
ATOM 2721 O O . PRO A 1 343 ? 12.628 -6.045 -15.775 1.00 78.50 343 PRO A O 1
ATOM 2724 N N . LEU A 1 344 ? 11.476 -6.053 -13.854 1.00 82.81 344 LEU A N 1
ATOM 2725 C CA . LEU A 1 344 ? 10.185 -6.452 -14.436 1.00 82.81 344 LEU A CA 1
ATOM 2726 C C . LEU A 1 344 ? 9.748 -5.510 -15.564 1.00 82.81 344 LEU A C 1
ATOM 2728 O O . LEU A 1 344 ? 9.215 -5.942 -16.583 1.00 82.81 344 LEU A O 1
ATOM 2732 N N . PHE A 1 345 ? 10.010 -4.218 -15.406 1.00 81.94 345 PHE A N 1
ATOM 2733 C CA . PHE A 1 345 ? 9.597 -3.186 -16.351 1.00 81.94 345 PHE A CA 1
ATOM 2734 C C . PHE A 1 345 ? 10.356 -3.302 -17.683 1.00 81.94 345 PHE A C 1
ATOM 2736 O O . PHE A 1 345 ? 9.785 -3.048 -18.741 1.00 81.94 345 PHE A O 1
ATOM 2743 N N . ASN A 1 346 ? 11.593 -3.814 -17.668 1.00 82.50 346 ASN A N 1
ATOM 2744 C CA . ASN A 1 346 ? 12.358 -4.058 -18.893 1.00 82.50 346 ASN A CA 1
ATOM 2745 C C . ASN A 1 346 ? 11.718 -5.156 -19.750 1.00 82.50 346 ASN A C 1
ATOM 2747 O O . ASN A 1 346 ? 11.671 -5.040 -20.971 1.00 82.50 346 ASN A O 1
ATOM 2751 N N . ILE A 1 347 ? 11.208 -6.218 -19.123 1.00 85.94 347 ILE A N 1
ATOM 2752 C CA . ILE A 1 347 ? 10.539 -7.316 -19.836 1.00 85.94 347 ILE A CA 1
ATOM 2753 C C . ILE A 1 347 ? 9.065 -7.000 -20.149 1.00 85.94 347 ILE A C 1
ATOM 2755 O O . ILE A 1 347 ? 8.506 -7.563 -21.092 1.00 85.94 347 ILE A O 1
ATOM 2759 N N . LEU A 1 348 ? 8.446 -6.061 -19.421 1.00 84.06 348 LEU A N 1
ATOM 2760 C CA . LEU A 1 348 ? 7.129 -5.498 -19.745 1.00 84.06 348 LEU A CA 1
ATOM 2761 C C . LEU A 1 348 ? 7.164 -4.496 -20.905 1.00 84.06 348 LEU A C 1
ATOM 2763 O O . LEU A 1 348 ? 6.138 -4.327 -21.564 1.00 84.06 348 LEU A O 1
ATOM 2767 N N . ALA A 1 349 ? 8.321 -3.895 -21.213 1.00 81.00 349 ALA A N 1
ATOM 2768 C CA . ALA A 1 349 ? 8.496 -2.981 -22.348 1.00 81.00 349 ALA A CA 1
ATOM 2769 C C . ALA A 1 349 ? 7.969 -3.562 -23.668 1.00 81.00 349 ALA A C 1
ATOM 2771 O O . ALA A 1 349 ? 7.455 -2.830 -24.501 1.00 81.00 349 ALA A O 1
ATOM 2772 N N . LYS A 1 350 ? 7.965 -4.892 -23.814 1.00 82.06 350 LYS A N 1
ATOM 2773 C CA . LYS A 1 350 ? 7.311 -5.611 -24.916 1.00 82.06 350 LYS A CA 1
ATOM 2774 C C . LYS A 1 350 ? 5.880 -5.139 -25.232 1.00 82.06 350 LYS A C 1
ATOM 2776 O O . LYS A 1 350 ? 5.461 -5.280 -26.377 1.00 82.06 350 LYS A O 1
ATOM 2781 N N . PHE A 1 351 ? 5.126 -4.639 -24.249 1.00 82.81 351 PHE A N 1
ATOM 2782 C CA . PHE A 1 351 ? 3.701 -4.308 -24.372 1.00 82.81 351 PHE A CA 1
ATOM 2783 C C . PHE A 1 351 ? 3.384 -2.805 -24.433 1.00 82.81 351 PHE A C 1
ATOM 2785 O O . PHE A 1 351 ? 2.224 -2.433 -24.277 1.00 82.81 351 PHE A O 1
ATOM 2792 N N . ASN A 1 352 ? 4.377 -1.937 -24.642 1.00 76.81 352 ASN A N 1
ATOM 2793 C CA . ASN A 1 352 ? 4.198 -0.477 -24.674 1.00 76.81 352 ASN A CA 1
ATOM 2794 C C . ASN A 1 352 ? 3.800 0.105 -26.049 1.00 76.81 352 ASN A C 1
ATOM 2796 O O . ASN A 1 352 ? 3.716 1.320 -26.171 1.00 76.81 352 ASN A O 1
ATOM 2800 N N . GLY A 1 353 ? 3.627 -0.723 -27.085 1.00 74.19 353 GLY A N 1
ATOM 2801 C CA . GLY A 1 353 ? 3.363 -0.298 -28.471 1.00 74.19 353 GLY A CA 1
ATOM 2802 C C . GLY A 1 353 ? 4.550 0.313 -29.222 1.00 74.19 353 GLY A C 1
ATOM 2803 O O . GLY A 1 353 ? 4.436 0.611 -30.413 1.00 74.19 353 GLY A O 1
ATOM 2804 N N . LEU A 1 354 ? 5.699 0.460 -28.562 1.00 76.81 354 LEU A N 1
ATOM 2805 C CA . LEU A 1 354 ? 6.936 1.014 -29.115 1.00 76.81 354 LEU A CA 1
ATOM 2806 C C . LEU A 1 354 ? 7.968 -0.081 -29.396 1.00 76.81 354 LEU A C 1
ATOM 2808 O O . LEU A 1 354 ? 8.621 -0.066 -30.432 1.00 76.81 354 LEU A O 1
ATOM 2812 N N . THR A 1 355 ? 8.130 -1.033 -28.477 1.00 74.88 355 THR A N 1
ATOM 2813 C CA . THR A 1 355 ? 9.165 -2.063 -28.564 1.00 74.88 355 THR A CA 1
ATOM 2814 C C . THR A 1 355 ? 8.804 -3.112 -29.613 1.00 74.88 355 THR A C 1
ATOM 2816 O O . THR A 1 355 ? 7.826 -3.849 -29.480 1.00 74.88 355 THR A O 1
ATOM 2819 N N . GLU A 1 356 ? 9.635 -3.198 -30.648 1.00 75.56 356 GLU A N 1
ATOM 2820 C CA . GLU A 1 356 ? 9.541 -4.214 -31.691 1.00 75.56 356 GLU A CA 1
ATOM 2821 C C . GLU A 1 356 ? 10.225 -5.508 -31.257 1.00 75.56 356 GLU A C 1
ATOM 2823 O O . GLU A 1 356 ? 11.327 -5.512 -30.705 1.00 75.56 356 GLU A O 1
ATOM 2828 N N . LYS A 1 357 ? 9.571 -6.634 -31.532 1.00 71.62 357 LYS A N 1
ATOM 2829 C CA . LYS A 1 357 ? 10.113 -7.967 -31.307 1.00 71.62 357 LYS A CA 1
ATOM 2830 C C . LYS A 1 357 ? 10.190 -8.728 -32.618 1.00 71.62 357 LYS A C 1
ATOM 2832 O O . LYS A 1 357 ? 9.172 -8.931 -33.274 1.00 71.62 357 LYS A O 1
ATOM 2837 N N . GLU A 1 358 ? 11.382 -9.204 -32.952 1.00 72.06 358 GLU A N 1
ATOM 2838 C CA . GLU A 1 358 ? 11.599 -10.075 -34.104 1.00 72.06 358 GLU A CA 1
ATOM 2839 C C . GLU A 1 358 ? 11.061 -11.487 -33.827 1.00 72.06 358 GLU A C 1
ATOM 2841 O O . GLU A 1 358 ? 11.321 -12.100 -32.787 1.00 72.06 358 GLU A O 1
ATOM 2846 N N . TYR A 1 359 ? 10.315 -12.017 -34.785 1.00 66.31 359 TYR A N 1
ATOM 2847 C CA . TYR A 1 359 ? 9.843 -13.387 -34.842 1.00 66.31 359 TYR A CA 1
ATOM 2848 C C . TYR A 1 359 ? 10.328 -14.004 -36.145 1.00 66.31 359 TYR A C 1
ATOM 2850 O O . TYR A 1 359 ? 10.117 -13.455 -37.220 1.00 66.31 359 TYR A O 1
ATOM 2858 N N . LYS A 1 360 ? 10.962 -15.170 -36.048 1.00 66.25 360 LYS A N 1
ATOM 2859 C CA . LYS A 1 360 ? 11.466 -15.905 -37.209 1.00 66.25 360 LYS A CA 1
ATOM 2860 C C . LYS A 1 360 ? 10.600 -17.130 -37.444 1.00 66.25 360 LYS A C 1
ATOM 2862 O O . LYS A 1 360 ? 10.389 -17.929 -36.529 1.00 66.25 360 LYS A O 1
ATOM 2867 N N . THR A 1 361 ? 10.107 -17.287 -38.663 1.00 64.25 361 THR A N 1
ATOM 2868 C CA . THR A 1 361 ? 9.524 -18.538 -39.157 1.00 64.25 361 THR A CA 1
ATOM 2869 C C . THR A 1 361 ? 10.453 -19.166 -40.189 1.00 64.25 361 THR A C 1
ATOM 2871 O O . THR A 1 361 ? 11.501 -18.621 -40.512 1.00 64.25 361 THR A O 1
ATOM 2874 N N . TYR A 1 362 ? 10.086 -20.335 -40.715 1.00 53.00 362 TYR A N 1
ATOM 2875 C CA . TYR A 1 362 ? 10.896 -21.048 -41.708 1.00 53.00 362 TYR A CA 1
ATOM 2876 C C . TYR A 1 362 ? 11.058 -20.287 -43.043 1.00 53.00 362 TYR A C 1
ATOM 2878 O O . TYR A 1 362 ? 11.963 -20.607 -43.805 1.00 53.00 362 TYR A O 1
ATOM 2886 N N . LYS A 1 363 ? 10.190 -19.306 -43.343 1.00 51.75 363 LYS A N 1
ATOM 2887 C CA . LYS A 1 363 ? 10.181 -18.567 -44.624 1.00 51.75 363 LYS A CA 1
ATOM 2888 C C . LYS A 1 363 ? 10.314 -17.045 -44.488 1.00 51.75 363 LYS A C 1
ATOM 2890 O O . LYS A 1 363 ? 10.731 -16.390 -45.441 1.00 51.75 363 LYS A O 1
ATOM 2895 N N . GLU A 1 364 ? 9.963 -16.489 -43.330 1.00 58.12 364 GLU A N 1
ATOM 2896 C CA . GLU A 1 364 ? 9.834 -15.043 -43.115 1.00 58.12 364 GLU A CA 1
ATOM 2897 C C . GLU A 1 364 ? 10.264 -14.650 -41.701 1.00 58.12 364 GLU A C 1
ATOM 2899 O O . GLU A 1 364 ? 9.965 -15.353 -40.727 1.00 58.12 364 GLU A O 1
ATOM 2904 N N . ASN A 1 365 ? 10.912 -13.493 -41.594 1.00 60.00 365 ASN A N 1
ATOM 2905 C CA . ASN A 1 365 ? 11.113 -12.777 -40.344 1.00 60.00 365 ASN A CA 1
ATOM 2906 C C . ASN A 1 365 ? 10.057 -11.677 -40.266 1.00 60.00 365 ASN A C 1
ATOM 2908 O O . ASN A 1 365 ? 9.938 -10.883 -41.192 1.00 60.00 365 ASN A O 1
ATOM 2912 N N . PHE A 1 366 ? 9.316 -11.597 -39.169 1.00 64.81 366 PHE A N 1
ATOM 2913 C CA . PHE A 1 366 ? 8.403 -10.489 -38.931 1.00 64.81 366 PHE A CA 1
ATOM 2914 C C . PHE A 1 366 ? 8.658 -9.820 -37.597 1.00 64.81 366 PHE A C 1
ATOM 2916 O O . PHE A 1 366 ? 8.911 -10.463 -36.581 1.00 64.81 366 PHE A O 1
ATOM 2923 N N . LEU A 1 367 ? 8.598 -8.497 -37.603 1.00 64.94 367 LEU A N 1
ATOM 2924 C CA . LEU A 1 367 ? 8.619 -7.692 -36.392 1.00 64.94 367 LEU A CA 1
ATOM 2925 C C . LEU A 1 367 ? 7.180 -7.578 -35.883 1.00 64.94 367 LEU A C 1
ATOM 2927 O O . LEU A 1 367 ? 6.283 -7.426 -36.702 1.00 64.94 367 LEU A O 1
ATOM 2931 N N . LYS A 1 368 ? 6.972 -7.683 -34.563 1.00 70.81 368 LYS A N 1
ATOM 2932 C CA . LYS A 1 368 ? 5.692 -7.472 -33.859 1.00 70.81 368 LYS A CA 1
ATOM 2933 C C . LYS A 1 368 ? 5.851 -6.429 -32.761 1.00 70.81 368 LYS A C 1
ATOM 2935 O O . LYS A 1 368 ? 6.795 -6.503 -31.978 1.00 70.81 368 LYS A O 1
ATOM 2940 N N . ARG A 1 369 ? 4.881 -5.526 -32.649 1.00 72.81 369 ARG A N 1
ATOM 2941 C CA . ARG A 1 369 ? 4.673 -4.611 -31.522 1.00 72.81 369 ARG A CA 1
ATOM 2942 C C . ARG A 1 369 ? 3.407 -5.021 -30.783 1.00 72.81 369 ARG A C 1
ATOM 2944 O O . ARG A 1 369 ? 2.395 -5.361 -31.394 1.00 72.81 369 ARG A O 1
ATOM 2951 N N . PHE A 1 370 ? 3.453 -4.992 -29.458 1.00 77.81 370 PHE A N 1
ATOM 2952 C CA . PHE A 1 370 ? 2.286 -5.297 -28.639 1.00 77.81 370 PHE A CA 1
ATOM 2953 C C . PHE A 1 370 ? 1.891 -4.067 -27.839 1.00 77.81 370 PHE A C 1
ATOM 2955 O O . PHE A 1 370 ? 2.752 -3.400 -27.275 1.00 77.81 370 PHE A O 1
ATOM 2962 N N . GLN A 1 371 ? 0.593 -3.800 -27.755 1.00 77.81 371 GLN A N 1
ATOM 2963 C CA . GLN A 1 371 ? 0.039 -2.728 -26.934 1.00 77.81 371 GLN A CA 1
ATOM 2964 C C . GLN A 1 371 ? -1.164 -3.252 -26.149 1.00 77.81 371 GLN A C 1
ATOM 2966 O O . GLN A 1 371 ? -2.067 -3.877 -26.721 1.00 77.81 371 GLN A O 1
ATOM 2971 N N . LEU A 1 372 ? -1.198 -3.001 -24.836 1.00 78.75 372 LEU A N 1
ATOM 2972 C CA . LEU A 1 372 ? -2.354 -3.346 -24.007 1.00 78.75 372 LEU A CA 1
ATOM 2973 C C . LEU A 1 372 ? -3.494 -2.356 -24.278 1.00 78.75 372 LEU A C 1
ATOM 2975 O O . LEU A 1 372 ? -3.276 -1.153 -24.333 1.00 78.75 372 LEU A O 1
ATOM 2979 N N . THR A 1 373 ? -4.731 -2.834 -24.408 1.00 73.19 373 THR A N 1
ATOM 2980 C CA . THR A 1 373 ? -5.905 -1.941 -24.547 1.00 73.19 373 THR A CA 1
ATOM 2981 C C . THR A 1 373 ? -6.990 -2.209 -23.507 1.00 73.19 373 THR A C 1
ATOM 2983 O O . THR A 1 373 ? -8.012 -1.535 -23.474 1.00 73.19 373 THR A O 1
ATOM 2986 N N . LYS A 1 374 ? -6.778 -3.188 -22.624 1.00 65.75 374 LYS A N 1
ATOM 2987 C CA . LYS A 1 374 ? -7.597 -3.391 -21.430 1.00 65.75 374 LYS A CA 1
ATOM 2988 C C . LYS A 1 374 ? -6.842 -4.219 -20.405 1.00 65.75 374 LYS A C 1
ATOM 2990 O O . LYS A 1 374 ? -6.214 -5.211 -20.781 1.00 65.75 374 LYS A O 1
ATOM 2995 N N . LEU A 1 375 ? -6.953 -3.860 -19.127 1.00 68.00 375 LEU A N 1
ATOM 2996 C CA . LEU A 1 375 ? -6.347 -4.626 -18.041 1.00 68.00 375 LEU A CA 1
ATOM 2997 C C . LEU A 1 375 ? -7.393 -5.445 -17.265 1.00 68.00 375 LEU A C 1
ATOM 2999 O O . LEU A 1 375 ? -8.510 -4.978 -17.033 1.00 68.00 375 LEU A O 1
ATOM 3003 N N . PRO A 1 376 ? -7.069 -6.686 -16.870 1.00 64.81 376 PRO A N 1
ATOM 3004 C CA . PRO A 1 376 ? -7.941 -7.479 -16.018 1.00 64.81 376 PRO A CA 1
ATOM 3005 C C . PRO A 1 376 ? -7.740 -7.156 -14.529 1.00 64.81 376 PRO A C 1
ATOM 3007 O O . PRO A 1 376 ? -6.610 -6.916 -14.127 1.00 64.81 376 PRO A O 1
ATOM 3010 N N . PRO A 1 377 ? -8.770 -7.287 -13.668 1.00 60.41 377 PRO A N 1
ATOM 3011 C CA . PRO A 1 377 ? -8.630 -7.077 -12.218 1.00 60.41 377 PRO A CA 1
ATOM 3012 C C . PRO A 1 377 ? -7.558 -7.950 -11.551 1.00 60.41 377 PRO A C 1
ATOM 3014 O O . PRO A 1 377 ? -6.983 -7.559 -10.541 1.00 60.41 377 PRO A O 1
ATOM 3017 N N . TYR A 1 378 ? -7.294 -9.121 -12.135 1.00 69.56 378 TYR A N 1
ATOM 3018 C CA . TYR A 1 378 ? -6.182 -9.992 -11.785 1.00 69.56 378 TYR A CA 1
ATOM 3019 C C . TYR A 1 378 ? -5.387 -10.259 -13.050 1.00 69.56 378 TYR A C 1
ATOM 3021 O O . TYR A 1 378 ? -5.930 -10.808 -14.008 1.00 69.56 378 TYR A O 1
ATOM 3029 N N . LEU A 1 379 ? -4.119 -9.878 -13.062 1.00 78.75 379 LEU A N 1
ATOM 3030 C CA . LEU A 1 379 ? -3.251 -10.084 -14.213 1.00 78.75 379 LEU A CA 1
ATOM 3031 C C . LEU A 1 379 ? -2.269 -11.215 -13.941 1.00 78.75 379 LEU A C 1
ATOM 3033 O O . LEU A 1 379 ? -1.744 -11.320 -12.835 1.00 78.75 379 LEU A O 1
ATOM 3037 N N . ILE A 1 380 ? -2.032 -12.047 -14.957 1.00 81.19 380 ILE A N 1
ATOM 3038 C CA . ILE A 1 380 ? -1.052 -13.128 -14.902 1.00 81.19 380 ILE A CA 1
ATOM 3039 C C . ILE A 1 380 ? 0.161 -12.759 -15.756 1.00 81.19 380 ILE A C 1
ATOM 3041 O O . ILE A 1 380 ? 0.021 -12.513 -16.958 1.00 81.19 380 ILE A O 1
ATOM 3045 N N . PHE A 1 381 ? 1.349 -12.786 -15.160 1.00 87.69 381 PHE A N 1
ATOM 3046 C CA . PHE A 1 381 ? 2.610 -12.770 -15.895 1.00 87.69 381 PHE A CA 1
ATOM 3047 C C . PHE A 1 381 ? 3.165 -14.180 -16.009 1.00 87.69 381 PHE A C 1
ATOM 3049 O O . PHE A 1 381 ? 3.241 -14.903 -15.020 1.00 87.69 381 PHE A O 1
ATOM 3056 N N . TYR A 1 382 ? 3.577 -14.554 -17.213 1.00 90.19 382 TYR A N 1
ATOM 3057 C CA . TYR A 1 382 ? 4.367 -15.746 -17.475 1.00 90.19 382 TYR A CA 1
ATOM 3058 C C . TYR A 1 382 ? 5.779 -15.316 -17.860 1.00 90.19 382 TYR A C 1
ATOM 3060 O O . TYR A 1 382 ? 5.978 -14.743 -18.927 1.00 90.19 382 TYR A O 1
ATOM 3068 N N . ILE A 1 383 ? 6.759 -15.596 -17.011 1.00 91.00 383 ILE A N 1
ATOM 3069 C CA . ILE A 1 383 ? 8.165 -15.308 -17.279 1.00 91.00 383 ILE A CA 1
ATOM 3070 C C . ILE A 1 383 ? 8.761 -16.518 -17.999 1.00 91.00 383 ILE A C 1
ATOM 3072 O O . ILE A 1 383 ? 8.925 -17.596 -17.423 1.00 91.00 383 ILE A O 1
ATOM 3076 N N . LYS A 1 384 ? 9.084 -16.347 -19.283 1.00 90.56 384 LYS A N 1
ATOM 3077 C CA . LYS A 1 384 ? 9.542 -17.434 -20.147 1.00 90.56 384 LYS A CA 1
ATOM 3078 C C . LYS A 1 384 ? 10.970 -17.849 -19.791 1.00 90.56 384 LYS A C 1
ATOM 3080 O O . LYS A 1 384 ? 11.932 -17.208 -20.211 1.00 90.56 384 LYS A O 1
ATOM 3085 N N . ARG A 1 385 ? 11.099 -18.942 -19.032 1.00 89.06 385 ARG A N 1
ATOM 3086 C CA . ARG A 1 385 ? 12.395 -19.489 -18.593 1.00 89.06 385 ARG A CA 1
ATOM 3087 C C . ARG A 1 385 ? 12.940 -20.596 -19.476 1.00 89.06 385 ARG A C 1
ATOM 3089 O O . ARG A 1 385 ? 14.150 -20.669 -19.632 1.00 89.06 385 ARG A O 1
ATOM 3096 N N . PHE A 1 386 ? 12.088 -21.449 -20.031 1.00 90.00 386 PHE A N 1
ATOM 3097 C CA . PHE A 1 386 ? 12.542 -22.596 -20.811 1.00 90.00 386 PHE A CA 1
ATOM 3098 C C . PHE A 1 386 ? 12.622 -22.255 -22.298 1.00 90.00 386 PHE A C 1
ATOM 3100 O O . PHE A 1 386 ? 11.638 -21.835 -22.917 1.00 90.00 386 PHE A O 1
ATOM 3107 N N . THR A 1 387 ? 13.799 -22.455 -22.881 1.00 84.88 387 THR A N 1
ATOM 3108 C CA . THR A 1 387 ? 14.039 -22.344 -24.321 1.00 84.88 387 THR A CA 1
ATOM 3109 C C . THR A 1 387 ? 14.649 -23.640 -24.828 1.00 84.88 387 THR A C 1
ATOM 3111 O O . THR A 1 387 ? 15.505 -24.242 -24.191 1.00 84.88 387 THR A O 1
ATOM 3114 N N . LYS A 1 388 ? 14.171 -24.129 -25.974 1.00 82.00 388 LYS A N 1
ATOM 3115 C CA . LYS A 1 388 ? 14.755 -25.305 -26.618 1.00 82.00 388 LYS A CA 1
ATOM 3116 C C . LYS A 1 388 ? 15.801 -24.831 -27.616 1.00 82.00 388 LYS A C 1
ATOM 3118 O O . LYS A 1 388 ? 15.443 -24.176 -28.594 1.00 82.00 388 LYS A O 1
ATOM 3123 N N . ASN A 1 389 ? 17.063 -25.153 -27.358 1.00 78.44 389 ASN A N 1
ATOM 3124 C CA . ASN A 1 389 ? 18.133 -24.979 -28.331 1.00 78.44 389 ASN A CA 1
ATOM 3125 C C . ASN A 1 389 ? 18.235 -26.238 -29.222 1.00 78.44 389 ASN A C 1
ATOM 3127 O O . ASN A 1 389 ? 17.412 -27.154 -29.122 1.00 78.44 389 ASN A O 1
ATOM 3131 N N . ASN A 1 390 ? 19.224 -26.293 -30.118 1.00 79.81 390 ASN A N 1
ATOM 3132 C CA . ASN A 1 390 ? 19.376 -27.417 -31.054 1.00 79.81 390 ASN A CA 1
ATOM 3133 C C . ASN A 1 390 ? 19.647 -28.772 -30.369 1.00 79.81 390 ASN A C 1
ATOM 3135 O O . ASN A 1 390 ? 19.462 -29.810 -31.000 1.00 79.81 390 ASN A O 1
ATOM 3139 N N . PHE A 1 391 ? 20.069 -28.779 -29.101 1.00 78.94 391 PHE A N 1
ATOM 3140 C CA . PHE A 1 391 ? 20.553 -29.969 -28.399 1.00 78.94 391 PHE A CA 1
ATOM 3141 C C . PHE A 1 391 ? 19.699 -30.341 -27.180 1.00 78.94 391 PHE A C 1
ATOM 3143 O O . PHE A 1 391 ? 19.373 -31.510 -26.989 1.00 78.94 391 PHE A O 1
ATOM 3150 N N . PHE A 1 392 ? 19.317 -29.370 -26.354 1.00 80.31 392 PHE A N 1
ATOM 3151 C CA . PHE A 1 392 ? 18.586 -29.578 -25.106 1.00 80.31 392 PHE A CA 1
ATOM 3152 C C . PHE A 1 392 ? 17.664 -28.393 -24.780 1.00 80.31 392 PHE A C 1
ATOM 3154 O O . PHE A 1 392 ? 17.693 -27.339 -25.417 1.00 80.31 392 PHE A O 1
ATOM 3161 N N . VAL A 1 393 ? 16.794 -28.583 -23.788 1.00 83.50 393 VAL A N 1
ATOM 3162 C CA . VAL A 1 393 ? 16.042 -27.478 -23.185 1.00 83.50 393 VAL A CA 1
ATOM 3163 C C . VAL A 1 393 ? 16.943 -26.827 -22.149 1.00 83.50 393 VAL A C 1
ATOM 3165 O O . VAL A 1 393 ? 17.454 -27.507 -21.263 1.00 83.50 393 VAL A O 1
ATOM 3168 N N . GLU A 1 394 ? 17.146 -25.525 -22.267 1.00 85.94 394 GLU A N 1
ATOM 3169 C CA . GLU A 1 394 ? 17.887 -24.720 -21.306 1.00 85.94 394 GLU A CA 1
ATOM 3170 C C . GLU A 1 394 ? 16.912 -23.878 -20.477 1.00 85.94 394 GLU A C 1
ATOM 3172 O O . GLU A 1 394 ? 15.856 -23.452 -20.955 1.00 85.94 394 GLU A O 1
ATOM 3177 N N . LYS A 1 395 ? 17.251 -23.673 -19.203 1.00 88.44 395 LYS A N 1
ATOM 3178 C CA . LYS A 1 395 ? 16.523 -22.777 -18.307 1.00 88.44 395 LYS A CA 1
ATOM 3179 C C . LYS A 1 395 ? 17.294 -21.476 -18.205 1.00 88.44 395 LYS A C 1
ATOM 3181 O O . LYS A 1 395 ? 18.484 -21.494 -17.910 1.00 88.44 395 LYS A O 1
ATOM 3186 N N . ASN A 1 396 ? 16.601 -20.363 -18.377 1.00 87.69 396 ASN A N 1
ATOM 3187 C CA . ASN A 1 396 ? 17.134 -19.043 -18.123 1.00 87.69 396 ASN A CA 1
ATOM 3188 C C . ASN A 1 396 ? 17.131 -18.761 -16.602 1.00 87.69 396 ASN A C 1
ATOM 3190 O O . ASN A 1 396 ? 16.042 -18.656 -16.017 1.00 87.69 396 ASN A O 1
ATOM 3194 N N . PRO A 1 397 ? 18.313 -18.624 -15.962 1.00 85.62 397 PRO A N 1
ATOM 3195 C CA . PRO A 1 397 ? 18.419 -18.431 -14.519 1.00 85.62 397 PRO A CA 1
ATOM 3196 C C . PRO A 1 397 ? 18.232 -16.971 -14.083 1.00 85.62 397 PRO A C 1
ATOM 3198 O O . PRO A 1 397 ? 18.434 -16.644 -12.919 1.00 85.62 397 PRO A O 1
ATOM 3201 N N . THR A 1 398 ? 17.870 -16.069 -15.003 1.00 83.62 398 THR A N 1
ATOM 3202 C CA . THR A 1 398 ? 17.738 -14.638 -14.706 1.00 83.62 398 THR A CA 1
ATOM 3203 C C . THR A 1 398 ? 16.698 -14.389 -13.616 1.00 83.62 398 THR A C 1
ATOM 3205 O O . THR A 1 398 ? 15.527 -14.764 -13.756 1.00 83.62 398 THR A O 1
ATOM 3208 N N . ILE A 1 399 ? 17.103 -13.718 -12.543 1.00 82.50 399 ILE A N 1
ATOM 3209 C CA . ILE A 1 399 ? 16.199 -13.261 -11.491 1.00 82.50 399 ILE A CA 1
ATOM 3210 C C . ILE A 1 399 ? 15.497 -12.004 -11.978 1.00 82.50 399 ILE A C 1
ATOM 3212 O O . ILE A 1 399 ? 16.130 -11.053 -12.439 1.00 82.50 399 ILE A O 1
ATOM 3216 N N . VAL A 1 400 ? 14.168 -12.020 -11.908 1.00 81.81 400 VAL A N 1
ATOM 3217 C CA . VAL A 1 400 ? 13.375 -10.837 -12.224 1.00 81.81 400 VAL A CA 1
ATOM 3218 C C . VAL A 1 400 ? 13.221 -10.047 -10.941 1.00 81.81 400 VAL A C 1
ATOM 3220 O O . VAL A 1 400 ? 12.658 -10.552 -9.974 1.00 81.81 400 VAL A O 1
ATOM 3223 N N . ASN A 1 401 ? 13.698 -8.812 -10.943 1.00 76.38 401 ASN A N 1
ATOM 3224 C CA . ASN A 1 401 ? 13.431 -7.880 -9.863 1.00 76.38 401 ASN A CA 1
ATOM 3225 C C . ASN A 1 401 ? 12.034 -7.297 -10.111 1.00 76.38 401 ASN A C 1
ATOM 3227 O O . ASN A 1 401 ? 11.745 -6.819 -11.208 1.00 76.38 401 ASN A O 1
ATOM 3231 N N . PHE A 1 402 ? 11.135 -7.428 -9.136 1.00 79.12 402 PHE A N 1
ATOM 3232 C CA . PHE A 1 402 ? 9.780 -6.885 -9.213 1.00 79.12 402 PHE A CA 1
ATOM 3233 C C . PHE A 1 402 ? 9.341 -6.352 -7.848 1.00 79.12 402 PHE A C 1
ATOM 3235 O O . PHE A 1 402 ? 9.662 -6.950 -6.816 1.00 79.12 402 PHE A O 1
ATOM 3242 N N . PRO A 1 403 ? 8.558 -5.266 -7.797 1.00 72.19 403 PRO A N 1
ATOM 3243 C CA . PRO A 1 403 ? 7.884 -4.879 -6.573 1.00 72.19 403 PRO A CA 1
ATOM 3244 C C . PRO A 1 403 ? 6.708 -5.830 -6.312 1.00 72.19 403 PRO A C 1
ATOM 3246 O O . PRO A 1 403 ? 5.968 -6.213 -7.215 1.00 72.19 403 PRO A O 1
ATOM 3249 N N . ILE A 1 404 ? 6.530 -6.218 -5.051 1.00 75.00 404 ILE A N 1
ATOM 3250 C CA . ILE A 1 404 ? 5.410 -7.070 -4.618 1.00 75.00 404 ILE A CA 1
ATOM 3251 C C . ILE A 1 404 ? 4.111 -6.278 -4.408 1.00 75.00 404 ILE A C 1
ATOM 3253 O O . ILE A 1 404 ? 3.049 -6.873 -4.283 1.00 75.00 404 ILE A O 1
ATOM 3257 N N . THR A 1 405 ? 4.190 -4.950 -4.355 1.00 70.50 405 THR A N 1
ATOM 3258 C CA . THR A 1 405 ? 3.051 -4.035 -4.239 1.00 70.50 405 THR A CA 1
ATOM 3259 C C . THR A 1 405 ? 3.237 -2.860 -5.193 1.00 70.50 405 THR A C 1
ATOM 3261 O O . THR A 1 405 ? 4.365 -2.442 -5.463 1.00 70.50 405 THR A O 1
ATOM 3264 N N . SER A 1 406 ? 2.138 -2.306 -5.689 1.00 69.56 406 SER A N 1
ATOM 3265 C CA . SER A 1 406 ? 2.107 -1.097 -6.516 1.00 69.56 406 SER A CA 1
ATOM 3266 C C . SER A 1 406 ? 2.850 -1.162 -7.868 1.00 69.56 406 SER A C 1
ATOM 3268 O O . SER A 1 406 ? 3.510 -0.199 -8.262 1.00 69.56 406 SER A O 1
ATOM 3270 N N . VAL A 1 407 ? 2.725 -2.261 -8.617 1.00 74.69 407 VAL A N 1
ATOM 3271 C CA . VAL A 1 407 ? 3.112 -2.366 -10.038 1.00 74.69 407 VAL A CA 1
ATOM 3272 C C . VAL A 1 407 ? 2.130 -1.559 -10.893 1.00 74.69 407 VAL A C 1
ATOM 3274 O O . VAL A 1 407 ? 0.977 -1.957 -11.043 1.00 74.69 407 VAL A O 1
ATOM 3277 N N . ASP A 1 408 ? 2.564 -0.439 -11.469 1.00 76.50 408 ASP A N 1
ATOM 3278 C CA . ASP A 1 408 ? 1.743 0.365 -12.384 1.00 76.50 408 ASP A CA 1
ATOM 3279 C C . ASP A 1 408 ? 1.935 -0.074 -13.842 1.00 76.50 408 ASP A C 1
ATOM 3281 O O . ASP A 1 408 ? 3.059 -0.126 -14.343 1.00 76.50 408 ASP A O 1
ATOM 3285 N N . LEU A 1 409 ? 0.831 -0.398 -14.517 1.00 77.94 409 LEU A N 1
ATOM 3286 C CA . LEU A 1 409 ? 0.819 -0.853 -15.907 1.00 77.94 409 LEU A CA 1
ATOM 3287 C C . LEU A 1 409 ? 0.263 0.175 -16.892 1.00 77.94 409 LEU A C 1
ATOM 3289 O O . LEU A 1 409 ? 0.078 -0.143 -18.069 1.00 77.94 409 LEU A O 1
ATOM 3293 N N . ARG A 1 410 ? -0.017 1.399 -16.436 1.00 76.88 410 ARG A N 1
ATOM 3294 C CA . ARG A 1 410 ? -0.660 2.424 -17.261 1.00 76.88 410 ARG A CA 1
ATOM 3295 C C . ARG A 1 410 ? 0.142 2.789 -18.506 1.00 76.88 410 ARG A C 1
ATOM 3297 O O . ARG A 1 410 ? -0.447 2.928 -19.571 1.00 76.88 410 ARG A O 1
ATOM 3304 N N . GLU A 1 411 ? 1.464 2.881 -18.395 1.00 78.25 411 GLU A N 1
ATOM 3305 C CA . GLU A 1 411 ? 2.354 3.234 -19.515 1.00 78.25 411 GLU A CA 1
ATOM 3306 C C . GLU A 1 411 ? 2.374 2.177 -20.635 1.00 78.25 411 GLU A C 1
ATOM 3308 O O . GLU A 1 411 ? 2.794 2.464 -21.752 1.00 78.25 411 GLU A O 1
ATOM 3313 N N . TYR A 1 412 ? 1.876 0.966 -20.366 1.00 79.62 412 TYR A N 1
ATOM 3314 C CA . TYR A 1 412 ? 1.739 -0.097 -21.363 1.00 79.62 412 TYR A CA 1
ATOM 3315 C C . TYR A 1 412 ? 0.352 -0.120 -22.027 1.00 79.62 412 TYR A C 1
ATOM 3317 O O . TYR A 1 412 ? 0.101 -0.941 -22.912 1.00 79.62 412 TYR A O 1
ATOM 3325 N N . LEU A 1 413 ? -0.574 0.757 -21.621 1.00 75.38 413 LEU A N 1
ATOM 3326 C CA . LEU A 1 413 ? -1.884 0.896 -22.258 1.00 75.38 413 LEU A CA 1
ATOM 3327 C C . LEU A 1 413 ? -1.820 1.846 -23.458 1.00 75.38 413 LEU A C 1
ATOM 3329 O O . LEU A 1 413 ? -1.106 2.845 -23.421 1.00 75.38 413 LEU A O 1
ATOM 3333 N N . ALA A 1 414 ? -2.613 1.573 -24.496 1.00 75.62 414 ALA A N 1
ATOM 3334 C CA . ALA A 1 414 ? -2.830 2.509 -25.597 1.00 75.62 414 ALA A CA 1
ATOM 3335 C C . ALA A 1 414 ? -3.344 3.852 -25.057 1.00 75.62 414 ALA A C 1
ATOM 3337 O O . ALA A 1 414 ? -4.166 3.874 -24.138 1.00 75.62 414 ALA A O 1
ATOM 3338 N N . GLU A 1 415 ? -2.895 4.962 -25.640 1.00 72.12 415 GLU A N 1
ATOM 3339 C CA . GLU A 1 415 ? -3.205 6.323 -25.174 1.00 72.12 415 GLU A CA 1
ATOM 3340 C C . GLU A 1 415 ? -4.721 6.576 -25.056 1.00 72.12 415 GLU A C 1
ATOM 3342 O O . GLU A 1 415 ? -5.198 7.124 -24.063 1.00 72.12 415 GLU A O 1
ATOM 3347 N N . GLU A 1 416 ? -5.498 6.045 -26.003 1.00 72.94 416 GLU A N 1
ATOM 3348 C CA . GLU A 1 416 ? -6.967 6.085 -26.022 1.00 72.94 416 GLU A CA 1
ATOM 3349 C C . GLU A 1 416 ? -7.612 5.412 -24.794 1.00 72.94 416 GLU A C 1
ATOM 3351 O O . GLU A 1 416 ? -8.678 5.813 -24.323 1.00 72.94 416 GLU A O 1
ATOM 3356 N N . VAL A 1 417 ? -6.958 4.383 -24.253 1.00 68.38 417 VAL A N 1
ATOM 33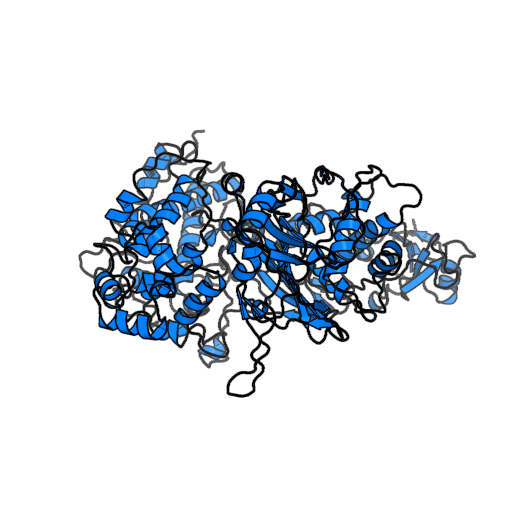57 C CA . VAL A 1 417 ? -7.454 3.550 -23.151 1.00 68.38 417 VAL A CA 1
ATOM 3358 C C . VAL A 1 417 ? -6.993 4.079 -21.803 1.00 68.38 417 VAL A C 1
ATOM 3360 O O . VAL A 1 417 ? -7.738 3.963 -20.825 1.00 68.38 417 VAL A O 1
ATOM 3363 N N . GLN A 1 418 ? -5.814 4.704 -21.739 1.00 69.56 418 GLN A N 1
ATOM 3364 C CA . GLN A 1 418 ? -5.262 5.279 -20.509 1.00 69.56 418 GLN A CA 1
ATOM 3365 C C . GLN A 1 418 ? -6.247 6.234 -19.817 1.00 69.56 418 GLN A C 1
ATOM 3367 O O . GLN A 1 418 ? -6.284 6.274 -18.591 1.00 69.56 418 GLN A O 1
ATOM 3372 N N . ALA A 1 419 ? -7.084 6.951 -20.577 1.00 62.31 419 ALA A N 1
ATOM 3373 C CA . ALA A 1 419 ? -8.115 7.842 -20.037 1.00 62.31 419 ALA A CA 1
ATOM 3374 C C . ALA A 1 419 ? -9.341 7.108 -19.451 1.00 62.31 419 ALA A C 1
ATOM 3376 O O . ALA A 1 419 ? -10.036 7.643 -18.589 1.00 62.31 419 ALA A O 1
ATOM 3377 N N . THR A 1 420 ? -9.629 5.890 -19.915 1.00 59.06 420 THR A N 1
ATOM 3378 C CA . THR A 1 420 ? -10.815 5.113 -19.506 1.00 59.06 420 THR A CA 1
ATOM 3379 C C . THR A 1 420 ? -10.532 4.113 -18.386 1.00 59.06 420 THR A C 1
ATOM 3381 O O . THR A 1 420 ? -11.421 3.829 -17.576 1.00 59.06 420 THR A O 1
ATOM 3384 N N . GLU A 1 421 ? -9.304 3.597 -18.304 1.00 63.66 421 GLU A N 1
ATOM 3385 C CA . GLU A 1 421 ? -8.900 2.627 -17.289 1.00 63.66 421 GLU A CA 1
ATOM 3386 C C . GLU A 1 421 ? -8.610 3.342 -15.957 1.00 63.66 421 GLU A C 1
ATOM 3388 O O . GLU A 1 421 ? -7.631 4.081 -15.804 1.00 63.66 421 GLU A O 1
ATOM 3393 N N . LYS A 1 422 ? -9.498 3.149 -14.975 1.00 59.00 422 LYS A N 1
ATOM 3394 C CA . LYS A 1 422 ? -9.446 3.867 -13.687 1.00 59.00 422 LYS A CA 1
ATOM 3395 C C . LYS A 1 422 ? -8.331 3.367 -12.777 1.00 59.00 422 LYS A C 1
ATOM 3397 O O . LYS A 1 422 ? -7.700 4.169 -12.096 1.00 59.00 422 LYS A O 1
ATOM 3402 N N . ASN A 1 423 ? -8.073 2.063 -12.801 1.00 63.34 423 ASN A N 1
ATOM 3403 C CA . ASN A 1 423 ? -7.116 1.412 -11.922 1.00 63.34 423 ASN A CA 1
ATOM 3404 C C . ASN A 1 423 ? -6.148 0.572 -12.765 1.00 63.34 423 ASN A C 1
ATOM 3406 O O . ASN A 1 423 ? -6.559 -0.404 -13.390 1.00 63.34 423 ASN A O 1
ATOM 3410 N N . ALA A 1 424 ? -4.867 0.937 -12.761 1.00 72.12 424 ALA A N 1
ATOM 3411 C CA . ALA A 1 424 ? -3.806 0.226 -13.483 1.00 72.12 424 ALA A CA 1
ATOM 3412 C C . ALA A 1 424 ? -2.660 -0.241 -12.567 1.00 72.12 424 ALA A C 1
ATOM 3414 O O . ALA A 1 424 ? -1.679 -0.804 -13.044 1.00 72.12 424 ALA A O 1
ATOM 3415 N N . THR A 1 425 ? -2.795 -0.020 -11.259 1.00 72.69 425 THR A N 1
ATOM 3416 C CA . THR A 1 425 ? -1.819 -0.401 -10.235 1.00 72.69 425 THR A CA 1
ATOM 3417 C C . THR A 1 425 ? -2.170 -1.763 -9.652 1.00 72.69 425 THR A C 1
ATOM 3419 O O . THR A 1 425 ? -3.342 -1.989 -9.372 1.00 72.69 425 THR A O 1
ATOM 3422 N N . TYR A 1 426 ? -1.186 -2.634 -9.429 1.00 76.38 426 TYR A N 1
ATOM 3423 C CA . TYR A 1 426 ? -1.380 -4.007 -8.966 1.00 76.38 426 TYR A CA 1
ATOM 3424 C C . TYR A 1 426 ? -0.354 -4.459 -7.902 1.00 76.38 426 TYR A C 1
ATOM 3426 O O . TYR A 1 426 ? 0.793 -4.041 -7.906 1.00 76.38 426 TYR A O 1
ATOM 3434 N N . ASP A 1 427 ? -0.745 -5.403 -7.057 1.00 79.31 427 ASP A N 1
ATOM 3435 C CA . ASP A 1 427 ? -0.039 -6.000 -5.927 1.00 79.31 427 ASP A CA 1
ATOM 3436 C C . ASP A 1 427 ? 0.034 -7.503 -6.128 1.00 79.31 427 ASP A C 1
ATOM 3438 O O . ASP A 1 427 ? -0.981 -8.146 -6.367 1.00 79.31 427 ASP A O 1
ATOM 3442 N N . LEU A 1 428 ? 1.205 -8.092 -5.977 1.00 85.88 428 LEU A N 1
ATOM 3443 C CA . LEU A 1 428 ? 1.408 -9.528 -6.087 1.00 85.88 428 LEU A CA 1
ATOM 3444 C C . LEU A 1 428 ? 0.580 -10.295 -5.045 1.00 85.88 428 LEU A C 1
ATOM 3446 O O . LEU A 1 428 ? 0.593 -9.976 -3.860 1.00 85.88 428 LEU A O 1
ATOM 3450 N N . ILE A 1 429 ? -0.108 -11.345 -5.490 1.00 85.25 429 ILE A N 1
ATOM 3451 C CA . ILE A 1 429 ? -0.892 -12.260 -4.644 1.00 85.25 429 ILE A CA 1
ATOM 3452 C C . ILE A 1 429 ? -0.396 -13.707 -4.715 1.00 85.25 429 ILE A C 1
ATOM 3454 O O . ILE A 1 429 ? -0.680 -14.503 -3.818 1.00 85.25 429 ILE A O 1
ATOM 3458 N N . ALA A 1 430 ? 0.314 -14.063 -5.787 1.00 89.38 430 ALA A N 1
ATOM 3459 C CA . ALA A 1 430 ? 0.922 -15.372 -5.960 1.00 89.38 430 ALA A CA 1
ATOM 3460 C C . ALA A 1 430 ? 2.128 -15.301 -6.912 1.00 89.38 430 ALA A C 1
ATOM 3462 O O . ALA A 1 430 ? 2.158 -14.492 -7.841 1.00 89.38 430 ALA A O 1
ATOM 3463 N N . ASN A 1 431 ? 3.136 -16.132 -6.646 1.00 95.19 431 ASN A N 1
ATOM 3464 C CA . ASN A 1 431 ? 4.385 -16.217 -7.398 1.00 95.19 431 ASN A CA 1
ATOM 3465 C C . ASN A 1 431 ? 4.876 -17.668 -7.441 1.00 95.19 431 ASN A C 1
ATOM 3467 O O . ASN A 1 431 ? 5.438 -18.171 -6.469 1.00 95.19 431 ASN A O 1
ATOM 3471 N N . VAL A 1 432 ? 4.657 -18.336 -8.569 1.00 94.00 432 VAL A N 1
ATOM 3472 C CA . VAL A 1 432 ? 5.167 -19.679 -8.858 1.00 94.00 432 VAL A CA 1
ATOM 3473 C C . VAL A 1 432 ? 6.642 -19.586 -9.220 1.00 94.00 432 VAL A C 1
ATOM 3475 O O . VAL A 1 432 ? 7.032 -18.735 -10.018 1.00 94.00 432 VAL A O 1
ATOM 3478 N N . VAL A 1 433 ? 7.442 -20.495 -8.680 1.00 94.81 433 VAL A N 1
ATOM 3479 C CA . VAL A 1 433 ? 8.882 -20.623 -8.900 1.00 94.81 433 VAL A CA 1
ATOM 3480 C C . VAL A 1 433 ? 9.169 -22.039 -9.383 1.00 94.81 433 VAL A C 1
ATOM 3482 O O . VAL A 1 433 ? 8.536 -22.994 -8.934 1.00 94.81 433 VAL A O 1
ATOM 3485 N N . HIS A 1 434 ? 10.119 -22.168 -10.302 1.00 93.62 434 HIS A N 1
ATOM 3486 C CA . HIS A 1 434 ? 10.695 -23.455 -10.671 1.00 93.62 434 HIS A CA 1
ATOM 3487 C C . HIS A 1 434 ? 12.161 -23.465 -10.254 1.00 93.62 434 HIS A C 1
ATOM 3489 O O . HIS A 1 434 ? 12.928 -22.636 -10.745 1.00 93.62 434 HIS A O 1
ATOM 3495 N N . ASP A 1 435 ? 12.576 -24.430 -9.444 1.00 88.56 435 ASP A N 1
ATOM 3496 C CA . ASP A 1 435 ? 13.962 -24.621 -9.017 1.00 88.56 435 ASP A CA 1
ATOM 3497 C C . ASP A 1 435 ? 14.604 -25.799 -9.761 1.00 88.56 435 ASP A C 1
ATOM 3499 O O . ASP A 1 435 ? 13.936 -26.741 -10.178 1.00 88.56 435 ASP A O 1
ATOM 3503 N N . GLY A 1 436 ? 15.923 -25.750 -9.950 1.00 88.06 436 GLY A N 1
ATOM 3504 C CA . GLY A 1 436 ? 16.667 -26.830 -10.605 1.00 88.06 436 GLY A CA 1
ATOM 3505 C C . GLY A 1 436 ? 16.602 -26.819 -12.138 1.00 88.06 436 GLY A C 1
ATOM 3506 O O . GLY A 1 436 ? 16.284 -25.800 -12.765 1.00 88.06 436 GLY A O 1
ATOM 3507 N N . LYS A 1 437 ? 16.980 -27.957 -12.738 1.00 85.88 437 LYS A N 1
ATOM 3508 C CA . LYS A 1 437 ? 17.126 -28.158 -14.192 1.00 85.88 437 LYS A CA 1
ATOM 3509 C C . LYS A 1 437 ? 15.767 -28.396 -14.873 1.00 85.88 437 LYS A C 1
ATOM 3511 O O . LYS A 1 437 ? 14.880 -28.934 -14.228 1.00 85.88 437 LYS A O 1
ATOM 3516 N N . PRO A 1 438 ? 15.611 -28.116 -16.181 1.00 84.62 438 PRO A N 1
ATOM 3517 C CA . PRO A 1 438 ? 14.351 -28.335 -16.910 1.00 84.62 438 PRO A CA 1
ATOM 3518 C C . PRO A 1 438 ? 13.737 -29.741 -16.832 1.00 84.62 438 PRO A C 1
ATOM 3520 O O . PRO A 1 438 ? 12.543 -29.888 -17.052 1.00 84.62 438 PRO A O 1
ATOM 3523 N N . THR A 1 439 ? 14.539 -30.782 -16.597 1.00 77.69 439 THR A N 1
ATOM 3524 C CA . THR A 1 439 ? 14.091 -32.187 -16.641 1.00 77.69 439 THR A CA 1
ATOM 3525 C C . THR A 1 439 ? 13.923 -32.838 -15.269 1.00 77.69 439 THR A C 1
ATOM 3527 O O . THR A 1 439 ? 13.326 -33.905 -15.186 1.00 77.69 439 THR A O 1
ATOM 3530 N N . GLU A 1 440 ? 14.488 -32.239 -14.220 1.00 81.25 440 GLU A N 1
ATOM 3531 C CA . GLU A 1 440 ? 14.569 -32.796 -12.855 1.00 81.25 440 GLU A CA 1
ATOM 3532 C C . GLU A 1 440 ? 14.236 -31.734 -11.793 1.00 81.25 440 GLU A C 1
ATOM 3534 O O . GLU A 1 440 ? 14.585 -31.875 -10.623 1.00 81.25 440 GLU A O 1
ATOM 3539 N N . GLY A 1 441 ? 13.652 -30.616 -12.218 1.00 86.62 441 GLY A N 1
ATOM 3540 C CA . GLY A 1 441 ? 13.349 -29.489 -11.355 1.00 86.62 441 GLY A CA 1
ATOM 3541 C C . GLY A 1 441 ? 12.087 -29.702 -10.533 1.00 86.62 441 GLY A C 1
ATOM 3542 O O . GLY A 1 441 ? 11.331 -30.652 -10.735 1.00 86.62 441 GLY A O 1
ATOM 3543 N N . SER A 1 442 ? 11.858 -28.789 -9.598 1.00 92.25 442 SER A N 1
ATOM 3544 C CA . SER A 1 442 ? 10.675 -28.797 -8.742 1.00 92.25 442 SER A CA 1
ATOM 3545 C C . SER A 1 442 ? 9.962 -27.458 -8.781 1.00 92.25 442 SER A C 1
ATOM 3547 O O . SER A 1 442 ? 10.604 -26.408 -8.855 1.00 92.25 442 SER A O 1
ATOM 3549 N N . TYR A 1 443 ? 8.640 -27.487 -8.667 1.00 94.06 443 TYR A N 1
ATOM 3550 C CA . TYR A 1 443 ? 7.830 -26.283 -8.548 1.00 94.06 443 TYR A CA 1
ATOM 3551 C C . TYR A 1 443 ? 7.441 -26.000 -7.095 1.00 94.06 443 TYR A C 1
ATOM 3553 O O . TYR A 1 443 ? 6.989 -26.882 -6.367 1.00 94.06 443 TYR A O 1
ATOM 3561 N N . ARG A 1 444 ? 7.535 -24.730 -6.703 1.00 95.38 444 ARG A N 1
ATOM 3562 C CA . ARG A 1 444 ? 6.968 -24.194 -5.458 1.00 95.38 444 ARG A CA 1
ATOM 3563 C C . ARG A 1 444 ? 6.235 -22.888 -5.734 1.00 95.38 444 ARG A C 1
ATOM 3565 O O . ARG A 1 444 ? 6.378 -22.295 -6.804 1.00 95.38 444 ARG A O 1
ATOM 3572 N N . ILE A 1 445 ? 5.415 -22.436 -4.796 1.00 96.25 445 ILE A N 1
ATOM 3573 C CA . ILE A 1 445 ? 4.634 -21.208 -4.952 1.00 96.25 445 ILE A CA 1
ATOM 3574 C C . ILE A 1 445 ? 4.652 -20.370 -3.683 1.00 96.25 445 ILE A C 1
ATOM 3576 O O . ILE A 1 445 ? 4.409 -20.879 -2.597 1.00 96.25 445 ILE A O 1
ATOM 3580 N N . HIS A 1 446 ? 4.869 -19.067 -3.830 1.00 96.75 446 HIS A N 1
ATOM 3581 C CA . HIS A 1 446 ? 4.622 -18.090 -2.776 1.00 96.75 446 HIS A CA 1
ATOM 3582 C C . HIS A 1 446 ? 3.198 -17.554 -2.917 1.00 96.75 446 HIS A C 1
ATOM 3584 O O . HIS A 1 446 ? 2.826 -17.094 -3.996 1.00 96.75 446 HIS A O 1
ATOM 3590 N N . VAL A 1 447 ? 2.403 -17.593 -1.853 1.00 92.38 447 VAL A N 1
ATOM 3591 C CA . VAL A 1 447 ? 0.990 -17.197 -1.846 1.00 92.38 447 VAL A CA 1
ATOM 3592 C C . VAL A 1 447 ? 0.746 -16.189 -0.727 1.00 92.38 447 VAL A C 1
ATOM 3594 O O . VAL A 1 447 ? 1.119 -16.423 0.424 1.00 92.38 447 VAL A O 1
ATOM 3597 N N . LEU A 1 448 ? 0.099 -15.070 -1.056 1.00 88.88 448 LEU A N 1
ATOM 3598 C CA . LEU A 1 448 ? -0.359 -14.083 -0.083 1.00 88.88 448 LEU A CA 1
ATOM 3599 C C . LEU A 1 448 ? -1.660 -14.560 0.564 1.00 88.88 448 LEU A C 1
ATOM 3601 O O . LEU A 1 448 ? -2.689 -14.674 -0.104 1.00 88.88 448 LEU A O 1
ATOM 3605 N N . HIS A 1 449 ? -1.663 -14.759 1.877 1.00 87.12 449 HIS A N 1
ATOM 3606 C CA . HIS A 1 449 ? -2.901 -15.002 2.602 1.00 87.12 449 HIS A CA 1
ATOM 3607 C C . HIS A 1 449 ? -3.611 -13.677 2.917 1.00 87.12 449 HIS A C 1
ATOM 3609 O O . HIS A 1 449 ? -3.231 -12.950 3.843 1.00 87.12 449 HIS A O 1
ATOM 3615 N N . HIS A 1 450 ? -4.674 -13.390 2.160 1.00 74.81 450 HIS A N 1
ATOM 3616 C CA . HIS A 1 450 ? -5.442 -12.138 2.184 1.00 74.81 450 HIS A CA 1
ATOM 3617 C C . HIS A 1 450 ? -5.891 -11.694 3.584 1.00 74.81 450 HIS A C 1
ATOM 3619 O O . HIS A 1 450 ? -5.799 -10.512 3.906 1.00 74.81 450 HIS A O 1
ATOM 3625 N N . GLY A 1 451 ? -6.332 -12.631 4.431 1.00 72.62 451 GLY A N 1
ATOM 3626 C CA . GLY A 1 451 ? -6.820 -12.315 5.776 1.00 72.62 451 GLY A CA 1
ATOM 3627 C C . GLY A 1 451 ? -5.722 -11.908 6.761 1.00 72.62 451 GLY A C 1
ATOM 3628 O O . GLY A 1 451 ? -6.004 -11.209 7.721 1.00 72.62 451 GLY A O 1
ATOM 3629 N N . THR A 1 452 ? -4.473 -12.329 6.536 1.00 77.75 452 THR A N 1
ATOM 3630 C CA . THR A 1 452 ? -3.343 -12.039 7.450 1.00 77.75 452 THR A CA 1
ATOM 3631 C C . THR A 1 452 ? -2.319 -11.061 6.886 1.00 77.75 452 THR A C 1
ATOM 3633 O O . THR A 1 452 ? -1.484 -10.569 7.635 1.00 77.75 452 THR A O 1
ATOM 3636 N N . GLY A 1 453 ? -2.288 -10.862 5.565 1.00 75.69 453 GLY A N 1
ATOM 3637 C CA . GLY A 1 453 ? -1.206 -10.143 4.884 1.00 75.69 453 GLY A CA 1
ATOM 3638 C C . GLY A 1 453 ? 0.152 -10.867 4.873 1.00 75.69 453 GLY A C 1
ATOM 3639 O O . GLY A 1 453 ? 1.135 -10.297 4.408 1.00 75.69 453 GLY A O 1
ATOM 3640 N N . LYS A 1 454 ? 0.231 -12.106 5.385 1.00 82.31 454 LYS A N 1
ATOM 3641 C CA . LYS A 1 454 ? 1.445 -12.933 5.391 1.00 82.31 454 LYS A CA 1
ATOM 3642 C C . LYS A 1 454 ? 1.617 -13.702 4.085 1.00 82.31 454 LYS A C 1
ATOM 3644 O O . LYS A 1 454 ? 0.636 -14.082 3.445 1.00 82.31 454 LYS A O 1
ATOM 3649 N N . TRP A 1 455 ? 2.872 -13.968 3.744 1.00 88.75 455 TRP A N 1
ATOM 3650 C CA . TRP A 1 455 ? 3.252 -14.793 2.608 1.00 88.75 455 TRP A CA 1
ATOM 3651 C C . TRP A 1 455 ? 3.668 -16.184 3.064 1.00 88.75 455 TRP A C 1
ATOM 3653 O O . TRP A 1 455 ? 4.385 -16.337 4.053 1.00 88.75 455 TRP A O 1
ATOM 3663 N N . TYR A 1 456 ? 3.237 -17.179 2.302 1.00 93.06 456 TYR A N 1
ATOM 3664 C CA . TYR A 1 456 ? 3.529 -18.583 2.540 1.00 93.06 456 TYR A CA 1
ATOM 3665 C C . TYR A 1 456 ? 4.164 -19.182 1.296 1.00 93.06 456 TYR A C 1
ATOM 3667 O O . TYR A 1 456 ? 3.652 -18.988 0.197 1.00 93.06 456 TYR A O 1
ATOM 3675 N N . GLU A 1 457 ? 5.255 -19.909 1.458 1.00 95.81 457 GLU A N 1
ATOM 3676 C CA . GLU A 1 457 ? 5.801 -20.795 0.444 1.00 95.81 457 GLU A CA 1
ATOM 3677 C C . GLU A 1 457 ? 5.163 -22.179 0.600 1.00 95.81 457 GLU A C 1
ATOM 3679 O O . GLU A 1 457 ? 5.145 -22.761 1.684 1.00 95.81 457 GLU A O 1
ATOM 3684 N N . LEU A 1 458 ? 4.587 -22.686 -0.486 1.00 93.69 458 LEU A N 1
ATOM 3685 C CA . LEU A 1 458 ? 4.025 -24.022 -0.568 1.00 93.69 458 LEU A CA 1
ATOM 3686 C C . LEU A 1 458 ? 4.832 -24.815 -1.590 1.00 93.69 458 LEU A C 1
ATOM 3688 O O . LEU A 1 458 ? 4.868 -24.471 -2.776 1.00 93.69 458 LEU A O 1
ATOM 3692 N N . GLN A 1 459 ? 5.435 -25.901 -1.125 1.00 90.50 459 GLN A N 1
ATOM 3693 C CA . GLN A 1 459 ? 6.067 -26.908 -1.962 1.00 90.50 459 GLN A CA 1
ATOM 3694 C C . GLN A 1 459 ? 5.444 -28.254 -1.611 1.00 90.50 459 GLN A C 1
ATOM 3696 O O . GLN A 1 459 ? 5.766 -28.876 -0.597 1.00 90.50 459 GLN A O 1
ATOM 3701 N N . ASP A 1 460 ? 4.494 -28.673 -2.443 1.00 87.31 460 ASP A N 1
ATOM 3702 C CA . ASP A 1 460 ? 3.682 -29.864 -2.215 1.00 87.31 460 ASP A CA 1
ATOM 3703 C C . ASP A 1 460 ? 2.997 -29.853 -0.838 1.00 87.31 460 ASP A C 1
ATOM 3705 O O . ASP A 1 460 ? 2.100 -29.042 -0.600 1.00 87.31 460 ASP A O 1
ATOM 3709 N N . LEU A 1 461 ? 3.406 -30.746 0.069 1.00 87.56 461 LEU A N 1
ATOM 3710 C CA . LEU A 1 461 ? 2.865 -30.864 1.424 1.00 87.56 461 LEU A CA 1
ATOM 3711 C C . LEU A 1 461 ? 3.493 -29.876 2.415 1.00 87.56 461 LEU A C 1
ATOM 3713 O O . LEU A 1 461 ? 2.938 -29.668 3.494 1.00 87.56 461 LEU A O 1
ATOM 3717 N N . GLN A 1 462 ? 4.648 -29.299 2.081 1.00 87.69 462 GLN A N 1
ATOM 3718 C CA . GLN A 1 462 ? 5.358 -28.377 2.956 1.00 87.69 462 GLN A CA 1
ATOM 3719 C C . GLN A 1 462 ? 4.793 -26.969 2.795 1.00 87.69 462 GLN A C 1
ATOM 3721 O O . GLN A 1 462 ? 4.643 -26.470 1.681 1.00 87.69 462 GLN A O 1
ATOM 3726 N N . VAL A 1 463 ? 4.486 -26.339 3.927 1.00 92.25 463 VAL A N 1
ATOM 3727 C CA . VAL A 1 463 ? 3.985 -24.967 4.005 1.00 92.25 463 VAL A CA 1
ATOM 3728 C C . VAL A 1 463 ? 4.872 -24.207 4.981 1.00 92.25 463 VAL A C 1
ATOM 3730 O O . VAL A 1 463 ? 4.930 -24.550 6.164 1.00 92.25 463 VAL A O 1
ATOM 3733 N N . THR A 1 464 ? 5.566 -23.185 4.497 1.00 91.00 464 THR A N 1
ATOM 3734 C CA . THR A 1 464 ? 6.523 -22.388 5.270 1.00 91.00 464 THR A CA 1
ATOM 3735 C C . THR A 1 464 ? 6.185 -20.902 5.165 1.00 91.00 464 THR A C 1
ATOM 3737 O O . THR A 1 464 ? 5.748 -20.418 4.127 1.00 91.00 464 THR A O 1
ATOM 3740 N N . ASP A 1 465 ? 6.357 -20.149 6.252 1.00 87.31 465 ASP A N 1
ATOM 3741 C CA . ASP A 1 465 ? 6.258 -18.684 6.199 1.00 87.31 465 ASP A CA 1
ATOM 3742 C C . ASP A 1 465 ? 7.450 -18.130 5.402 1.00 87.31 465 ASP A C 1
ATOM 3744 O O . ASP A 1 465 ? 8.596 -18.482 5.694 1.00 87.31 465 ASP A O 1
ATOM 3748 N N . ILE A 1 466 ? 7.209 -17.212 4.462 1.00 80.19 466 ILE A N 1
ATOM 3749 C CA . ILE A 1 466 ? 8.270 -16.540 3.700 1.00 80.19 466 ILE A CA 1
ATOM 3750 C C . ILE A 1 466 ? 8.192 -15.022 3.866 1.00 80.19 466 ILE A C 1
ATOM 3752 O O . ILE A 1 466 ? 7.116 -14.424 3.912 1.00 80.19 466 ILE A O 1
ATOM 3756 N N . LEU A 1 467 ? 9.354 -14.374 3.970 1.00 72.56 467 LEU A N 1
ATOM 3757 C CA . LEU A 1 467 ? 9.426 -12.918 4.028 1.00 72.56 467 LEU A CA 1
ATOM 3758 C C . LEU A 1 467 ? 9.160 -12.313 2.641 1.00 72.56 467 LEU A C 1
ATOM 3760 O O . LEU A 1 467 ? 9.695 -12.814 1.649 1.00 72.56 467 LEU A O 1
ATOM 3764 N N . PRO A 1 468 ? 8.421 -11.194 2.546 1.00 72.56 468 PRO A N 1
ATOM 3765 C CA . PRO A 1 468 ? 8.091 -10.598 1.256 1.00 72.56 468 PRO A CA 1
ATOM 3766 C C . PRO A 1 468 ? 9.317 -10.210 0.405 1.00 72.56 468 PRO A C 1
ATOM 3768 O O . PRO A 1 468 ? 9.270 -10.279 -0.820 1.00 72.56 468 PRO A O 1
ATOM 3771 N N . GLN A 1 469 ? 10.436 -9.854 1.044 1.00 71.69 469 GLN A N 1
ATOM 3772 C CA . GLN A 1 469 ? 11.704 -9.517 0.385 1.00 71.69 469 GLN A CA 1
ATOM 3773 C C . GLN A 1 469 ? 12.374 -10.727 -0.285 1.00 71.69 469 GLN A C 1
ATOM 3775 O O . GLN A 1 469 ? 13.122 -10.552 -1.241 1.00 71.69 469 GLN A O 1
ATOM 3780 N N . MET A 1 470 ? 12.104 -11.948 0.185 1.00 75.44 470 MET A N 1
ATOM 3781 C CA . MET A 1 470 ? 12.707 -13.172 -0.359 1.00 75.44 470 MET A CA 1
ATOM 3782 C C . MET A 1 470 ? 12.035 -13.620 -1.661 1.00 75.44 470 MET A C 1
ATOM 3784 O O . MET A 1 470 ? 12.639 -14.322 -2.468 1.00 75.44 470 MET A O 1
ATOM 3788 N N . ILE A 1 471 ? 10.796 -13.182 -1.902 1.00 82.19 471 ILE A N 1
ATOM 3789 C CA . ILE A 1 471 ? 10.004 -13.548 -3.084 1.00 82.19 471 ILE A CA 1
ATOM 3790 C C . ILE A 1 471 ? 10.705 -13.081 -4.364 1.00 82.19 471 ILE A C 1
ATOM 3792 O O . ILE A 1 471 ? 10.766 -13.826 -5.341 1.00 82.19 471 ILE A O 1
ATOM 3796 N N . THR A 1 472 ? 11.281 -11.878 -4.352 1.00 80.19 472 THR A N 1
ATOM 3797 C CA . THR A 1 472 ? 11.924 -11.261 -5.523 1.00 80.19 472 THR A CA 1
ATOM 3798 C C . THR A 1 472 ? 13.291 -11.859 -5.847 1.00 80.19 472 THR A C 1
ATOM 3800 O O . THR A 1 472 ? 13.830 -11.593 -6.911 1.00 80.19 472 THR A O 1
ATOM 3803 N N . LEU A 1 473 ? 13.866 -12.651 -4.936 1.00 78.75 473 LEU A N 1
ATOM 3804 C CA . LEU A 1 473 ? 15.159 -13.320 -5.123 1.00 78.75 473 LEU A CA 1
ATOM 3805 C C . LEU A 1 473 ? 15.019 -14.689 -5.802 1.00 78.75 473 LEU A C 1
ATOM 3807 O O . LEU A 1 473 ? 16.016 -15.348 -6.081 1.00 78.75 473 LEU A O 1
ATOM 3811 N N . SER A 1 474 ? 13.785 -15.135 -6.033 1.00 84.62 474 SER A N 1
ATOM 3812 C CA . SER A 1 474 ? 13.484 -16.427 -6.638 1.00 84.62 474 SER A CA 1
ATOM 3813 C C . SER A 1 474 ? 13.350 -16.337 -8.159 1.00 84.62 474 SER A C 1
ATOM 3815 O O . SER A 1 474 ? 13.042 -15.283 -8.720 1.00 84.62 474 SER A O 1
ATOM 3817 N N . GLU A 1 475 ? 13.547 -17.463 -8.848 1.00 85.50 475 GLU A N 1
ATOM 3818 C CA . GLU A 1 475 ? 13.342 -17.586 -10.294 1.00 85.50 475 GLU A CA 1
ATOM 3819 C C . GLU A 1 475 ? 11.837 -17.583 -10.632 1.00 85.50 475 GLU A C 1
ATOM 3821 O O . GLU A 1 475 ? 11.270 -18.586 -11.070 1.00 85.50 475 GLU A O 1
ATOM 3826 N N . ALA A 1 476 ? 11.182 -16.432 -10.438 1.00 85.19 476 ALA A N 1
ATOM 3827 C CA . ALA A 1 476 ? 9.760 -16.222 -10.700 1.00 85.19 476 ALA A CA 1
ATOM 3828 C C . ALA A 1 476 ? 9.374 -16.736 -12.091 1.00 85.19 476 ALA A C 1
ATOM 3830 O O . ALA A 1 476 ? 9.989 -16.361 -13.091 1.00 85.19 476 ALA A O 1
ATOM 3831 N N . TYR A 1 477 ? 8.390 -17.626 -12.142 1.00 84.81 477 TYR A N 1
ATOM 3832 C CA . TYR A 1 477 ? 7.936 -18.323 -13.340 1.00 84.81 477 TYR A CA 1
ATOM 3833 C C . TYR A 1 477 ? 6.545 -17.849 -13.765 1.00 84.81 477 TYR A C 1
ATOM 3835 O O . TYR A 1 477 ? 6.342 -17.473 -14.918 1.00 84.81 477 TYR A O 1
ATOM 3843 N N . ILE A 1 478 ? 5.597 -17.801 -12.824 1.00 78.06 478 ILE A N 1
ATOM 3844 C CA . ILE A 1 478 ? 4.239 -17.283 -13.045 1.00 78.06 478 ILE A CA 1
ATOM 3845 C C . ILE A 1 478 ? 3.880 -16.349 -11.886 1.00 78.06 478 ILE A C 1
ATOM 3847 O O . ILE A 1 478 ? 4.098 -16.711 -10.735 1.00 78.06 478 ILE A O 1
ATOM 3851 N N . GLN A 1 479 ? 3.310 -15.178 -12.167 1.00 76.75 479 GLN A N 1
ATOM 3852 C CA . GLN A 1 479 ? 2.898 -14.201 -11.151 1.00 76.75 479 GLN A CA 1
ATOM 3853 C C . GLN A 1 479 ? 1.436 -13.802 -11.312 1.00 76.75 479 GLN A C 1
ATOM 3855 O O . GLN A 1 479 ? 0.960 -13.691 -12.439 1.00 76.75 479 GLN A O 1
ATOM 3860 N N . GLN A 1 480 ? 0.743 -13.539 -10.204 1.00 58.84 480 GLN A N 1
ATOM 3861 C CA . GLN A 1 480 ? -0.613 -12.984 -10.172 1.00 58.84 480 GLN A CA 1
ATOM 3862 C C . GLN A 1 480 ? -0.646 -11.709 -9.330 1.00 58.84 480 GLN A C 1
ATOM 3864 O O . GLN A 1 480 ? -0.069 -11.706 -8.245 1.00 58.84 480 GLN A O 1
ATOM 3869 N N . ILE A 1 481 ? -1.336 -10.655 -9.785 1.00 62.22 481 ILE A N 1
ATOM 3870 C CA . ILE A 1 481 ? -1.321 -9.322 -9.142 1.00 62.22 481 ILE A CA 1
ATOM 3871 C C . ILE A 1 481 ? -2.744 -8.668 -9.014 1.00 62.22 481 ILE A C 1
ATOM 3873 O O . ILE A 1 481 ? -3.613 -9.023 -9.809 1.00 62.22 481 ILE A O 1
ATOM 3877 N N . ASN A 1 482 ? -3.006 -7.739 -8.059 1.00 48.03 482 ASN A N 1
ATOM 3878 C CA . ASN A 1 482 ? -4.318 -7.144 -7.638 1.00 48.03 482 ASN A CA 1
ATOM 3879 C C . ASN A 1 482 ? -4.267 -5.643 -7.179 1.00 48.03 482 ASN A C 1
ATOM 3881 O O . ASN A 1 482 ? -3.286 -5.221 -6.613 1.00 48.03 482 ASN A O 1
ATOM 3885 N N . GLN A 1 483 ? -5.303 -4.806 -7.293 1.00 48.22 483 GLN A N 1
ATOM 3886 C CA . GLN A 1 483 ? -5.184 -3.319 -7.229 1.00 48.22 483 GLN A CA 1
ATOM 3887 C C . GLN A 1 483 ? -5.280 -2.605 -5.828 1.00 48.22 483 GLN A C 1
ATOM 3889 O O . GLN A 1 483 ? -6.076 -3.036 -4.995 1.00 48.22 483 GLN A O 1
ATOM 3894 N N . LEU A 1 484 ? -4.568 -1.462 -5.595 1.00 56.12 484 LEU A N 1
ATOM 3895 C CA . LEU A 1 484 ? -4.639 -0.527 -4.411 1.00 56.12 484 LEU A CA 1
ATOM 3896 C C . LEU A 1 484 ? -5.323 0.842 -4.698 1.00 56.12 484 LEU A C 1
ATOM 3898 O O . LEU A 1 484 ? -5.503 1.219 -5.853 1.00 56.12 484 LEU A O 1
ATOM 3902 N N . THR A 1 485 ? -5.654 1.631 -3.650 1.00 61.16 485 THR A N 1
ATOM 3903 C CA . THR A 1 485 ? -6.270 2.982 -3.754 1.00 61.16 485 THR A CA 1
ATOM 3904 C C . THR A 1 485 ? -5.246 4.129 -3.793 1.00 61.16 485 THR A C 1
ATOM 3906 O O . THR A 1 485 ? -4.399 4.226 -2.910 1.00 61.16 485 THR A O 1
ATOM 3909 N N . SER A 1 486 ? -5.360 5.060 -4.749 1.00 74.81 486 SER A N 1
ATOM 3910 C CA . SER A 1 486 ? -4.418 6.186 -4.927 1.00 74.81 486 SER A CA 1
ATOM 3911 C C . SER A 1 486 ? -4.803 7.504 -4.231 1.00 74.81 486 SER A C 1
ATOM 3913 O O . SER A 1 486 ? -4.017 8.451 -4.219 1.00 74.81 486 SER A O 1
ATOM 3915 N N . PHE A 1 487 ? -6.011 7.598 -3.676 1.00 85.81 487 PHE A N 1
ATOM 3916 C CA . PHE A 1 487 ? -6.572 8.841 -3.135 1.00 85.81 487 PHE A CA 1
ATOM 3917 C C . PHE A 1 487 ? -6.021 9.205 -1.746 1.00 85.81 487 PHE A C 1
ATOM 3919 O O . PHE A 1 487 ? -5.590 8.344 -0.984 1.00 85.81 487 PHE A O 1
ATOM 3926 N N . ILE A 1 488 ? -6.107 10.489 -1.372 1.00 93.56 488 ILE A N 1
ATOM 3927 C CA . ILE A 1 488 ? -5.898 10.928 0.020 1.00 93.56 488 ILE A CA 1
ATOM 3928 C C . ILE A 1 488 ? -7.232 10.801 0.757 1.00 93.56 488 ILE A C 1
ATOM 3930 O O . ILE A 1 488 ? -7.988 11.762 0.883 1.00 93.56 488 ILE A O 1
ATOM 3934 N N . ASP A 1 489 ? -7.532 9.583 1.195 1.00 92.00 489 ASP A N 1
ATOM 3935 C CA . ASP A 1 489 ? -8.827 9.168 1.753 1.00 92.00 489 ASP A CA 1
ATOM 3936 C C . ASP A 1 489 ? -8.717 8.595 3.176 1.00 92.00 489 ASP A C 1
ATOM 3938 O O . ASP A 1 489 ? -9.640 7.950 3.682 1.00 92.00 489 ASP A O 1
ATOM 3942 N N . ALA A 1 490 ? -7.572 8.833 3.821 1.00 96.75 490 ALA A N 1
ATOM 3943 C CA . ALA A 1 490 ? -7.222 8.283 5.122 1.00 96.75 490 ALA A CA 1
ATOM 3944 C C . ALA A 1 490 ? -7.169 6.734 5.166 1.00 96.75 490 ALA A C 1
ATOM 3946 O O . ALA A 1 490 ? -7.311 6.134 6.233 1.00 96.75 490 ALA A O 1
ATOM 3947 N N . SER A 1 491 ? -6.926 6.059 4.036 1.00 88.00 491 SER A N 1
ATOM 3948 C CA . SER A 1 491 ? -6.758 4.594 3.958 1.00 88.00 491 SER A CA 1
ATOM 3949 C C . SER A 1 491 ? -5.671 4.028 4.880 1.00 88.00 491 SER A C 1
ATOM 3951 O O . SER A 1 491 ? -5.817 2.912 5.361 1.00 88.00 491 SER A O 1
ATOM 3953 N N . MET A 1 492 ? -4.646 4.794 5.260 1.00 90.81 492 MET A N 1
ATOM 3954 C CA . MET A 1 492 ? -3.673 4.368 6.282 1.00 90.81 492 MET A CA 1
ATOM 3955 C C . MET A 1 492 ? -4.271 4.213 7.696 1.00 90.81 492 MET A C 1
ATOM 3957 O O . MET A 1 492 ? -3.679 3.562 8.558 1.00 90.81 492 MET A O 1
ATOM 3961 N N . ILE A 1 493 ? -5.454 4.782 7.943 1.00 96.94 493 ILE A N 1
ATOM 3962 C CA . ILE A 1 493 ? -6.242 4.601 9.170 1.00 96.94 493 ILE A CA 1
ATOM 3963 C C . ILE A 1 493 ? -7.316 3.531 8.957 1.00 96.94 493 ILE A C 1
ATOM 3965 O O . ILE A 1 493 ? -7.528 2.704 9.836 1.00 96.94 493 ILE A O 1
ATOM 3969 N N . TYR A 1 494 ? -7.977 3.531 7.794 1.00 94.44 494 TYR A N 1
ATOM 3970 C CA . TYR A 1 494 ? -9.178 2.722 7.542 1.00 94.44 494 TYR A CA 1
ATOM 3971 C C . TYR A 1 494 ? -8.951 1.427 6.755 1.00 94.44 494 TYR A C 1
ATOM 3973 O O . TYR A 1 494 ? -9.873 0.630 6.651 1.00 94.44 494 TYR A O 1
ATOM 3981 N N . GLY A 1 495 ? -7.765 1.206 6.200 1.00 80.50 495 GLY A N 1
ATOM 3982 C CA . GLY A 1 495 ? -7.456 0.106 5.291 1.00 80.50 495 GLY A CA 1
ATOM 3983 C C . GLY A 1 495 ? -7.899 0.366 3.849 1.00 80.50 495 GLY A C 1
ATOM 3984 O O . GLY A 1 495 ? -8.874 1.072 3.590 1.00 80.50 495 GLY A O 1
ATOM 3985 N N . SER A 1 496 ? -7.198 -0.256 2.900 1.00 75.38 496 SER A N 1
ATOM 3986 C CA . SER A 1 496 ? -7.543 -0.222 1.464 1.00 75.38 496 SER A CA 1
ATOM 3987 C C . SER A 1 496 ? -8.401 -1.415 1.022 1.00 75.38 496 SER A C 1
ATOM 3989 O O . SER A 1 496 ? -8.754 -1.531 -0.149 1.00 75.38 496 SER A O 1
ATOM 3991 N N . THR A 1 497 ? -8.758 -2.312 1.947 1.00 65.75 497 THR A N 1
ATOM 3992 C CA . THR A 1 497 ? -9.632 -3.462 1.686 1.00 65.75 497 THR A CA 1
ATOM 3993 C C . THR A 1 497 ? -10.770 -3.520 2.700 1.00 65.75 497 THR A C 1
ATOM 3995 O O . THR A 1 497 ? -10.619 -3.154 3.865 1.00 65.75 497 THR A O 1
ATOM 3998 N N . ASN A 1 498 ? -11.921 -4.056 2.284 1.00 66.12 498 ASN A N 1
ATOM 3999 C CA . ASN A 1 498 ? -13.079 -4.239 3.169 1.00 66.12 498 ASN A CA 1
ATOM 4000 C C . ASN A 1 498 ? -12.812 -5.199 4.343 1.00 66.12 498 ASN A C 1
ATOM 4002 O O . ASN A 1 498 ? -13.601 -5.238 5.284 1.00 66.12 498 ASN A O 1
ATOM 4006 N N . SER A 1 499 ? -11.767 -6.026 4.247 1.00 68.94 499 SER A N 1
ATOM 4007 C CA . SER A 1 499 ? -11.317 -6.911 5.322 1.00 68.94 499 SER A CA 1
ATOM 4008 C C . SER A 1 499 ? -10.738 -6.093 6.472 1.00 68.94 499 SER A C 1
ATOM 4010 O O . SER A 1 499 ? -11.349 -5.994 7.537 1.00 68.94 499 SER A O 1
ATOM 4012 N N . VAL A 1 500 ? -9.622 -5.420 6.185 1.00 73.06 500 VAL A N 1
ATOM 4013 C CA . VAL A 1 500 ? -8.868 -4.608 7.140 1.00 73.06 500 VAL A CA 1
ATOM 4014 C C . VAL A 1 500 ? -9.766 -3.513 7.710 1.00 73.06 500 VAL A C 1
ATOM 4016 O O . VAL A 1 500 ? -9.830 -3.336 8.922 1.00 73.06 500 VAL A O 1
ATOM 4019 N N . ALA A 1 501 ? -10.572 -2.863 6.864 1.00 79.50 501 ALA A N 1
ATOM 4020 C CA . ALA A 1 501 ? -11.527 -1.851 7.308 1.00 79.50 501 ALA A CA 1
ATOM 4021 C C . ALA A 1 501 ? -12.560 -2.373 8.312 1.00 79.50 501 ALA A C 1
ATOM 4023 O O . ALA A 1 501 ? -13.006 -1.624 9.177 1.00 79.50 501 ALA A O 1
ATOM 4024 N N . LYS A 1 502 ? -12.971 -3.642 8.202 1.00 81.75 502 LYS A N 1
ATOM 4025 C CA . LYS A 1 502 ? -13.920 -4.256 9.134 1.00 81.75 502 LYS A CA 1
ATOM 4026 C C . LYS A 1 502 ? -13.239 -4.669 10.438 1.00 81.75 502 LYS A C 1
ATOM 4028 O O . LYS A 1 502 ? -13.840 -4.502 11.491 1.00 81.75 502 LYS A O 1
ATOM 4033 N N . GLU A 1 503 ? -12.024 -5.204 10.365 1.00 86.19 503 GLU A N 1
ATOM 4034 C CA . GLU A 1 503 ? -11.250 -5.644 11.532 1.00 86.19 503 GLU A CA 1
ATOM 4035 C C . GLU A 1 503 ? -10.808 -4.469 12.415 1.00 86.19 503 GLU A C 1
ATOM 4037 O O . GLU A 1 503 ? -10.841 -4.564 13.638 1.00 86.19 503 GLU A O 1
ATOM 4042 N N . LEU A 1 504 ? -10.500 -3.323 11.805 1.00 93.88 504 LEU A N 1
ATOM 4043 C CA . LEU A 1 504 ? -10.139 -2.096 12.518 1.00 93.88 504 LEU A CA 1
ATOM 4044 C C . LEU A 1 504 ? -11.323 -1.402 13.202 1.00 93.88 504 LEU A C 1
ATOM 4046 O O . LEU A 1 504 ? -11.120 -0.411 13.897 1.00 93.88 504 LEU A O 1
ATOM 4050 N N . ARG A 1 505 ? -12.560 -1.872 13.010 1.00 96.31 505 ARG A N 1
ATOM 4051 C CA . ARG A 1 505 ? -13.764 -1.276 13.604 1.00 96.31 505 ARG A CA 1
ATOM 4052 C C . ARG A 1 505 ? -14.153 -1.976 14.894 1.00 96.31 505 ARG A C 1
ATOM 4054 O O . ARG A 1 505 ? -14.140 -3.201 14.986 1.00 96.31 505 ARG A O 1
ATOM 4061 N N . ASP A 1 506 ? -14.625 -1.196 15.855 1.00 96.56 506 ASP A N 1
ATOM 4062 C CA . ASP A 1 506 ? -15.321 -1.738 17.009 1.00 96.56 506 ASP A CA 1
ATOM 4063 C C . ASP A 1 506 ? -16.774 -2.048 16.632 1.00 96.56 506 ASP A C 1
ATOM 4065 O O . ASP A 1 506 ? -17.648 -1.181 16.596 1.00 96.56 506 ASP A O 1
ATOM 4069 N N . LEU A 1 507 ? -17.019 -3.316 16.311 1.00 93.88 507 LEU A N 1
ATOM 4070 C CA . LEU A 1 507 ? -18.340 -3.827 15.946 1.00 93.88 507 LEU A CA 1
ATOM 4071 C C . LEU A 1 507 ? -19.124 -4.375 17.148 1.00 93.88 507 LEU A C 1
ATOM 4073 O O . LEU A 1 507 ? -20.184 -4.969 16.959 1.00 93.88 507 LEU A O 1
ATOM 4077 N N . THR A 1 508 ? -18.616 -4.213 18.376 1.00 94.06 508 THR A N 1
ATOM 4078 C CA . THR A 1 508 ? -19.298 -4.687 19.595 1.00 94.06 508 THR A CA 1
ATOM 4079 C C . THR A 1 508 ? -20.459 -3.785 20.011 1.00 94.06 508 THR A C 1
ATOM 4081 O O . THR A 1 508 ? -21.306 -4.182 20.809 1.00 94.06 508 THR A O 1
ATOM 4084 N N . ASN A 1 509 ? -20.514 -2.571 19.465 1.00 93.12 509 ASN A N 1
ATOM 4085 C CA . ASN A 1 509 ? -21.523 -1.564 19.755 1.00 93.12 509 ASN A CA 1
ATOM 4086 C C . ASN A 1 509 ? -21.920 -0.798 18.484 1.00 93.12 509 ASN A C 1
ATOM 4088 O O . ASN A 1 509 ? -21.393 -1.016 17.395 1.00 93.12 509 ASN A O 1
ATOM 4092 N N . ASN A 1 510 ? -22.879 0.117 18.631 1.00 93.81 510 ASN A N 1
ATOM 4093 C CA . ASN A 1 510 ? -23.426 0.907 17.529 1.00 93.81 510 ASN A CA 1
ATOM 4094 C C . ASN A 1 510 ? -22.900 2.356 17.521 1.00 93.81 510 ASN A C 1
ATOM 4096 O O . ASN A 1 510 ? -23.621 3.268 17.117 1.00 93.81 510 ASN A O 1
ATOM 4100 N N . PHE A 1 511 ? -21.681 2.595 18.017 1.00 96.12 511 PHE A N 1
ATOM 4101 C CA . PHE A 1 511 ? -21.097 3.941 18.110 1.00 96.12 511 PHE A CA 1
ATOM 4102 C C . PHE A 1 511 ? -20.194 4.310 16.932 1.00 96.12 511 PHE A C 1
ATOM 4104 O O . PHE A 1 511 ? -19.774 5.459 16.850 1.00 96.12 511 PHE A O 1
ATOM 4111 N N . GLY A 1 512 ? -19.924 3.371 16.019 1.00 97.50 512 GLY A N 1
ATOM 4112 C CA . GLY A 1 512 ? -19.129 3.636 14.817 1.00 97.50 512 GLY A CA 1
ATOM 4113 C C . GLY A 1 512 ? -17.661 3.938 15.109 1.00 97.50 512 GLY A C 1
ATOM 4114 O O . GLY A 1 512 ? -17.077 4.749 14.406 1.00 97.50 512 GLY A O 1
ATOM 4115 N N . LEU A 1 513 ? -17.098 3.327 16.156 1.00 98.62 513 LEU A N 1
ATOM 4116 C CA . LEU A 1 513 ? -15.718 3.533 16.600 1.00 98.62 513 LEU A CA 1
ATOM 4117 C C . LEU A 1 513 ? -14.735 2.627 15.841 1.00 98.62 513 LEU A C 1
ATOM 4119 O O . LEU A 1 513 ? -15.107 1.573 15.313 1.00 98.62 513 LEU A O 1
ATOM 4123 N N . LEU A 1 514 ? -13.460 3.009 15.847 1.00 98.50 514 LEU A N 1
ATOM 4124 C CA . LEU A 1 514 ? -12.346 2.108 15.571 1.00 98.50 514 LEU A CA 1
ATOM 4125 C C . LEU A 1 514 ? -12.006 1.300 16.828 1.00 98.50 514 LEU A C 1
ATOM 4127 O O . LEU A 1 514 ? -12.111 1.800 17.952 1.00 98.50 514 LEU A O 1
ATOM 4131 N N . ALA A 1 515 ? -11.593 0.052 16.621 1.00 97.69 515 ALA A N 1
ATOM 4132 C CA . ALA A 1 515 ? -11.122 -0.835 17.671 1.00 97.69 515 ALA A CA 1
ATOM 4133 C C . ALA A 1 515 ? -9.857 -0.264 18.321 1.00 97.69 515 ALA A C 1
ATOM 4135 O O . ALA A 1 515 ? -9.007 0.311 17.645 1.00 97.69 515 ALA A O 1
ATOM 4136 N N . VAL A 1 516 ? -9.736 -0.444 19.634 1.00 97.75 516 VAL A N 1
ATOM 4137 C CA . VAL A 1 516 ? -8.623 0.064 20.444 1.00 97.75 516 VAL A CA 1
ATOM 4138 C C . VAL A 1 516 ? -7.957 -1.076 21.204 1.00 97.75 516 VAL A C 1
ATOM 4140 O O . VAL A 1 516 ? -8.521 -2.169 21.328 1.00 97.75 516 VAL A O 1
ATOM 4143 N N . ASN A 1 517 ? -6.749 -0.835 21.702 1.00 97.12 517 ASN A N 1
ATOM 4144 C CA . ASN A 1 517 ? -6.055 -1.785 22.558 1.00 97.12 517 ASN A CA 1
ATOM 4145 C C . ASN A 1 517 ? -6.857 -2.051 23.840 1.00 97.12 517 ASN A C 1
ATOM 4147 O O . ASN A 1 517 ? -7.380 -1.122 24.451 1.00 97.12 517 ASN A O 1
ATOM 4151 N N . LYS A 1 518 ? -6.961 -3.322 24.234 1.00 93.81 518 LYS A N 1
ATOM 4152 C CA . LYS A 1 518 ? -7.692 -3.733 25.443 1.00 93.81 518 LYS A CA 1
ATOM 4153 C C . LYS A 1 518 ? -6.778 -3.965 26.643 1.00 93.81 518 LYS A C 1
ATOM 4155 O O . LYS A 1 518 ? -7.268 -3.960 27.766 1.00 93.81 518 LYS A O 1
ATOM 4160 N N . ASP A 1 519 ? -5.486 -4.160 26.394 1.00 93.31 519 ASP A N 1
ATOM 4161 C CA . ASP A 1 519 ? -4.509 -4.549 27.409 1.00 93.31 519 ASP A CA 1
ATOM 4162 C C . ASP A 1 519 ? -3.757 -3.330 27.956 1.00 93.31 519 ASP A C 1
ATOM 4164 O O . ASP A 1 519 ? -3.395 -3.295 29.131 1.00 93.31 519 ASP A O 1
ATOM 4168 N N . TYR A 1 520 ? -3.551 -2.314 27.113 1.00 95.69 520 TYR A N 1
ATOM 4169 C CA . TYR A 1 520 ? -2.795 -1.113 27.457 1.00 95.69 520 TYR A CA 1
ATOM 4170 C C . TYR A 1 520 ? -3.501 0.170 27.035 1.00 95.69 520 TYR A C 1
ATOM 4172 O O . TYR A 1 520 ? -4.115 0.256 25.973 1.00 95.69 520 TYR A O 1
ATOM 4180 N N . SER A 1 521 ? -3.306 1.206 27.843 1.00 94.88 521 SER A N 1
ATOM 4181 C CA . SER A 1 521 ? -3.671 2.590 27.544 1.00 94.88 521 SER A CA 1
ATOM 4182 C C . SER A 1 521 ? -2.475 3.504 27.786 1.00 94.88 521 SER A C 1
ATOM 4184 O O . SER A 1 521 ? -1.587 3.168 28.565 1.00 94.88 521 SER A O 1
ATOM 4186 N N . ASP A 1 522 ? -2.494 4.679 27.177 1.00 94.38 522 ASP A N 1
ATOM 4187 C CA . ASP A 1 522 ? -1.474 5.718 27.316 1.00 94.38 522 ASP A CA 1
ATOM 4188 C C . ASP A 1 522 ? -2.036 6.858 28.174 1.00 94.38 522 ASP A C 1
ATOM 4190 O O . ASP A 1 522 ? -2.779 7.691 27.664 1.00 94.38 522 ASP A O 1
ATOM 4194 N N . ASP A 1 523 ? -1.791 6.835 29.489 1.00 88.81 523 ASP A N 1
ATOM 4195 C CA . ASP A 1 523 ? -2.347 7.798 30.460 1.00 88.81 523 ASP A CA 1
ATOM 4196 C C . ASP A 1 523 ? -3.876 7.998 30.330 1.00 88.81 523 ASP A C 1
ATOM 4198 O O . ASP A 1 523 ? -4.407 9.107 30.417 1.00 88.81 523 ASP A O 1
ATOM 4202 N N . GLY A 1 524 ? -4.607 6.900 30.097 1.00 88.62 524 GLY A N 1
ATOM 4203 C CA . GLY A 1 524 ? -6.061 6.904 29.897 1.00 88.62 524 GLY A CA 1
ATOM 4204 C C . GLY A 1 524 ? -6.520 7.207 28.464 1.00 88.62 524 GLY A C 1
ATOM 4205 O O . GLY A 1 524 ? -7.723 7.193 28.205 1.00 88.62 524 GLY A O 1
ATOM 4206 N N . TYR A 1 525 ? -5.598 7.441 27.525 1.00 94.75 525 TYR A N 1
ATOM 4207 C CA . TYR A 1 525 ? -5.889 7.542 26.096 1.00 94.75 525 TYR A CA 1
ATOM 4208 C C . TYR A 1 525 ? -5.766 6.192 25.379 1.00 94.75 525 TYR A C 1
ATOM 4210 O O . TYR A 1 525 ? -4.932 5.346 25.712 1.00 94.75 525 TYR A O 1
ATOM 4218 N N . ASP A 1 526 ? -6.575 6.030 24.330 1.00 97.56 526 ASP A N 1
ATOM 4219 C CA . ASP A 1 526 ? -6.619 4.823 23.505 1.00 97.56 526 ASP A CA 1
ATOM 4220 C C . ASP A 1 526 ? -5.282 4.580 22.768 1.00 97.56 526 ASP A C 1
ATOM 4222 O O . ASP A 1 526 ? -4.656 5.513 22.248 1.00 97.56 526 ASP A O 1
ATOM 4226 N N . LEU A 1 527 ? -4.865 3.316 22.672 1.00 98.25 527 LEU A N 1
ATOM 4227 C CA . LEU A 1 527 ? -3.783 2.853 21.794 1.00 98.25 527 LEU A CA 1
ATOM 4228 C C . LEU A 1 527 ? -4.351 2.040 20.623 1.00 98.25 527 LEU A C 1
ATOM 4230 O O . LEU A 1 527 ? -5.474 1.533 20.689 1.00 98.25 527 LEU A O 1
ATOM 4234 N N . LEU A 1 528 ? -3.564 1.892 19.553 1.00 97.81 528 LEU A N 1
ATOM 4235 C CA . LEU A 1 528 ? -3.904 0.997 18.443 1.00 97.81 528 LEU A CA 1
ATOM 4236 C C . LEU A 1 528 ? -4.083 -0.452 18.950 1.00 97.81 528 LEU A C 1
ATOM 4238 O O . LEU A 1 528 ? -3.363 -0.881 19.859 1.00 97.81 528 LEU A O 1
ATOM 4242 N N . PRO A 1 529 ? -5.013 -1.234 18.379 1.00 96.12 529 PRO A N 1
ATOM 4243 C CA . PRO A 1 529 ? -5.154 -2.644 18.727 1.00 96.12 529 PRO A CA 1
ATOM 4244 C C . PRO A 1 529 ? -3.904 -3.424 18.294 1.00 96.12 529 PRO A C 1
ATOM 4246 O O . PRO A 1 529 ? -3.203 -3.013 17.372 1.00 96.12 529 PRO A O 1
ATOM 4249 N N . PHE A 1 530 ? -3.596 -4.545 18.944 1.00 92.75 530 PHE A N 1
ATOM 4250 C CA . PHE A 1 530 ? -2.510 -5.423 18.496 1.00 92.75 530 PHE A CA 1
ATOM 4251 C C . PHE A 1 530 ? -2.934 -6.286 17.305 1.00 92.75 530 PHE A C 1
ATOM 4253 O O . PHE A 1 530 ? -4.092 -6.685 17.192 1.00 92.75 530 PHE A O 1
ATOM 4260 N N . GLN A 1 531 ? -1.980 -6.607 16.430 1.00 83.56 531 GLN A N 1
ATOM 4261 C CA . GLN A 1 531 ? -2.182 -7.592 15.371 1.00 83.56 531 GLN A CA 1
ATOM 4262 C C . GLN A 1 531 ? -2.348 -8.983 15.979 1.00 83.56 531 GLN A C 1
ATOM 4264 O O . GLN A 1 531 ? -1.522 -9.432 16.775 1.00 83.56 531 GLN A O 1
ATOM 4269 N N . ASN A 1 532 ? -3.382 -9.699 15.547 1.00 65.69 532 ASN A N 1
ATOM 4270 C CA . ASN A 1 532 ? -3.638 -11.069 15.972 1.00 65.69 532 ASN A CA 1
ATOM 4271 C C . ASN A 1 532 ? -2.822 -12.054 15.112 1.00 65.69 532 ASN A C 1
ATOM 4273 O O . ASN A 1 532 ? -3.366 -12.833 14.332 1.00 65.69 532 ASN A O 1
ATOM 4277 N N . ALA A 1 533 ? -1.492 -11.951 15.174 1.00 55.94 533 ALA A N 1
ATOM 4278 C CA . ALA A 1 533 ? -0.580 -12.761 14.373 1.00 55.94 533 ALA A CA 1
ATOM 4279 C C . ALA A 1 533 ? 0.138 -13.808 15.233 1.00 55.94 533 ALA A C 1
ATOM 4281 O O . ALA A 1 533 ? 0.713 -13.500 16.270 1.00 55.94 533 ALA A O 1
ATOM 4282 N N . THR A 1 534 ? 0.210 -15.043 14.734 1.00 41.25 534 THR A N 1
ATOM 4283 C CA . THR A 1 534 ? 0.956 -16.164 15.343 1.00 41.25 534 THR A CA 1
ATOM 4284 C C . THR A 1 534 ? 2.469 -15.969 15.433 1.00 41.25 534 THR A C 1
ATOM 4286 O O . THR A 1 534 ? 3.157 -16.772 16.056 1.00 41.25 534 THR A O 1
ATOM 4289 N N . ARG A 1 535 ? 3.003 -14.913 14.809 1.00 44.47 535 ARG A N 1
ATOM 4290 C CA . ARG A 1 535 ? 4.423 -14.554 14.846 1.00 44.47 535 ARG A CA 1
ATOM 4291 C C . ARG A 1 535 ? 4.533 -13.034 14.854 1.00 44.47 535 ARG A C 1
ATOM 4293 O O . ARG A 1 535 ? 3.951 -12.395 13.978 1.00 44.47 535 ARG A O 1
ATOM 4300 N N . ASN A 1 536 ? 5.229 -12.487 15.850 1.00 61.78 536 ASN A N 1
ATOM 4301 C CA . ASN A 1 536 ? 5.434 -11.052 16.014 1.00 61.78 536 ASN A CA 1
ATOM 4302 C C . ASN A 1 536 ? 6.577 -10.595 15.097 1.00 61.78 536 ASN A C 1
ATOM 4304 O O . ASN A 1 536 ? 7.711 -11.024 15.286 1.00 61.78 536 ASN A O 1
ATOM 4308 N N . PHE A 1 537 ? 6.279 -9.762 14.097 1.00 66.62 537 PHE A N 1
ATOM 4309 C CA . PHE A 1 537 ? 7.308 -9.135 13.254 1.00 66.62 537 PHE A CA 1
ATOM 4310 C C . PHE A 1 537 ? 8.016 -7.979 13.964 1.00 66.62 537 PHE A C 1
ATOM 4312 O O . PHE A 1 537 ? 9.054 -7.513 13.502 1.00 66.62 537 PHE A O 1
ATOM 4319 N N . CYS A 1 538 ? 7.448 -7.508 15.074 1.00 79.81 538 CYS A N 1
ATOM 4320 C CA . CYS A 1 538 ? 8.064 -6.478 15.875 1.00 79.81 538 CYS A CA 1
ATOM 4321 C C . CYS A 1 538 ? 9.213 -7.046 16.697 1.00 79.81 538 CYS A C 1
ATOM 4323 O O . CYS A 1 538 ? 9.193 -8.206 17.111 1.00 79.81 538 CYS A O 1
ATOM 4325 N N . ALA A 1 539 ? 10.230 -6.211 16.898 1.00 78.31 539 ALA A N 1
ATOM 4326 C CA . ALA A 1 539 ? 11.457 -6.584 17.568 1.00 78.31 539 ALA A CA 1
ATOM 4327 C C . ALA A 1 539 ? 11.153 -7.151 18.960 1.00 78.31 539 ALA A C 1
ATOM 4329 O O . ALA A 1 539 ? 10.430 -6.541 19.754 1.00 78.31 539 ALA A O 1
ATOM 4330 N N . THR A 1 540 ? 11.735 -8.314 19.244 1.00 82.12 540 THR A N 1
ATOM 4331 C CA . THR A 1 540 ? 11.593 -9.006 20.524 1.00 82.12 540 THR A CA 1
ATOM 4332 C C . THR A 1 540 ? 12.250 -8.181 21.622 1.00 82.12 540 THR A C 1
ATOM 4334 O O . THR A 1 540 ? 13.464 -7.959 21.614 1.00 82.12 540 THR A O 1
ATOM 4337 N N . ARG A 1 541 ? 11.447 -7.702 22.570 1.00 87.19 541 ARG A N 1
ATOM 4338 C CA . ARG A 1 541 ? 11.881 -6.765 23.604 1.00 87.19 541 ARG A CA 1
ATOM 4339 C C . ARG A 1 541 ? 12.963 -7.379 24.478 1.00 87.19 541 ARG A C 1
ATOM 4341 O O . ARG A 1 541 ? 13.979 -6.726 24.681 1.00 87.19 541 ARG A O 1
ATOM 4348 N N . SER A 1 542 ? 12.785 -8.621 24.921 1.00 87.00 542 SER A N 1
ATOM 4349 C CA . SER A 1 542 ? 13.757 -9.332 25.760 1.00 87.00 542 SER A CA 1
ATOM 4350 C C . SER A 1 542 ? 15.136 -9.458 25.109 1.00 87.00 542 SER A C 1
ATOM 4352 O O . SER A 1 542 ? 16.152 -9.333 25.792 1.00 87.00 542 SER A O 1
ATOM 4354 N N . ILE A 1 543 ? 15.190 -9.614 23.781 1.00 82.88 543 ILE A N 1
ATOM 4355 C CA . ILE A 1 543 ? 16.442 -9.632 23.009 1.00 82.88 543 ILE A CA 1
ATOM 4356 C C . ILE A 1 543 ? 17.074 -8.235 22.980 1.00 82.88 543 ILE A C 1
ATOM 4358 O O . ILE A 1 543 ? 18.270 -8.091 23.233 1.00 82.88 543 ILE A O 1
ATOM 4362 N N . VAL A 1 544 ? 16.278 -7.196 22.712 1.00 84.62 544 VAL A N 1
ATOM 4363 C CA . VAL A 1 544 ? 16.763 -5.809 22.602 1.00 84.62 544 VAL A CA 1
ATOM 4364 C C . VAL A 1 544 ? 17.234 -5.258 23.953 1.00 84.62 544 VAL A C 1
ATOM 4366 O O . VAL A 1 544 ? 18.272 -4.600 24.015 1.00 84.62 544 VAL A O 1
ATOM 4369 N N . THR A 1 545 ? 16.505 -5.521 25.042 1.00 86.12 545 THR A N 1
ATOM 4370 C CA . THR A 1 545 ? 16.848 -5.047 26.395 1.00 86.12 545 THR A CA 1
ATOM 4371 C C . THR A 1 545 ? 17.803 -5.976 27.137 1.00 86.12 545 THR A C 1
ATOM 4373 O O . THR A 1 545 ? 18.287 -5.601 28.201 1.00 86.12 545 THR A O 1
ATOM 4376 N N . LYS A 1 546 ? 18.096 -7.163 26.584 1.00 87.44 546 LYS A N 1
ATOM 4377 C CA . LYS A 1 546 ? 18.886 -8.228 27.228 1.00 87.44 546 LYS A CA 1
ATOM 4378 C C . LYS A 1 546 ? 18.337 -8.627 28.601 1.00 87.44 546 LYS A C 1
ATOM 4380 O O . LYS A 1 546 ? 19.098 -8.947 29.510 1.00 87.44 546 LYS A O 1
ATOM 4385 N N . ASP A 1 547 ? 17.016 -8.606 28.738 1.00 89.12 547 ASP A N 1
ATOM 4386 C CA . ASP A 1 547 ? 16.316 -8.951 29.971 1.00 89.12 547 ASP A CA 1
ATOM 4387 C C . ASP A 1 547 ? 15.182 -9.934 29.641 1.00 89.12 547 ASP A C 1
ATOM 4389 O O . ASP A 1 547 ? 14.205 -9.538 29.007 1.00 89.12 547 ASP A O 1
ATOM 4393 N N . PRO A 1 548 ? 15.292 -11.216 30.029 1.00 86.88 548 PRO A N 1
ATOM 4394 C CA . PRO A 1 548 ? 14.286 -12.227 29.720 1.00 86.88 548 PRO A CA 1
ATOM 4395 C C . PRO A 1 548 ? 12.995 -12.075 30.540 1.00 86.88 548 PRO A C 1
ATOM 4397 O O . PRO A 1 548 ? 12.016 -12.754 30.243 1.00 86.88 548 PRO A O 1
ATOM 4400 N N . SER A 1 549 ? 12.975 -11.220 31.569 1.00 89.62 549 SER A N 1
ATOM 4401 C CA . SER A 1 549 ? 11.808 -11.018 32.437 1.00 89.62 549 SER A CA 1
ATOM 4402 C C . SER A 1 549 ? 10.792 -10.013 31.883 1.00 89.62 549 SER A C 1
ATOM 4404 O O . SER A 1 549 ? 9.686 -9.890 32.412 1.00 89.62 549 SER A O 1
ATOM 4406 N N . VAL A 1 550 ? 11.142 -9.293 30.810 1.00 90.94 550 VAL A N 1
ATOM 4407 C CA . VAL A 1 550 ? 10.283 -8.248 30.245 1.00 90.94 550 VAL A CA 1
ATOM 4408 C C . VAL A 1 550 ? 9.121 -8.829 29.449 1.00 90.94 550 VAL A C 1
ATOM 4410 O O . VAL A 1 550 ? 9.256 -9.785 28.690 1.00 90.94 550 VAL A O 1
ATOM 4413 N N . GLN A 1 551 ? 7.966 -8.179 29.564 1.00 89.31 551 GLN A N 1
ATOM 4414 C CA . GLN A 1 551 ? 6.801 -8.526 28.764 1.00 89.31 551 GLN A CA 1
ATOM 4415 C C . GLN A 1 551 ? 6.988 -8.103 27.300 1.00 89.31 551 GLN A C 1
ATOM 4417 O O . GLN A 1 551 ? 7.314 -6.943 27.014 1.00 89.31 551 GLN A O 1
ATOM 4422 N N . GLU A 1 552 ? 6.747 -9.049 26.391 1.00 89.88 552 GLU A N 1
ATOM 4423 C CA . GLU A 1 552 ? 6.759 -8.844 24.942 1.00 89.88 552 GLU A CA 1
ATOM 4424 C C . GLU A 1 552 ? 5.530 -8.068 24.459 1.00 89.88 552 GLU A C 1
ATOM 4426 O O . GLU A 1 552 ? 4.443 -8.177 25.027 1.00 89.88 552 GLU A O 1
ATOM 4431 N N . VAL A 1 553 ? 5.699 -7.301 23.378 1.00 90.44 553 VAL A N 1
ATOM 4432 C CA . VAL A 1 553 ? 4.638 -6.456 22.807 1.00 90.44 553 VAL A CA 1
ATOM 4433 C C . VAL A 1 553 ? 4.476 -6.754 21.316 1.00 90.44 553 VAL A C 1
ATOM 4435 O O . VAL A 1 553 ? 5.431 -6.559 20.555 1.00 90.44 553 VAL A O 1
ATOM 4438 N N . PRO A 1 554 ? 3.292 -7.215 20.872 1.00 89.94 554 PRO A N 1
ATOM 4439 C CA . PRO A 1 554 ? 2.994 -7.404 19.456 1.00 89.94 554 PRO A CA 1
ATOM 4440 C C . PRO A 1 554 ? 3.019 -6.095 18.662 1.00 89.94 554 PRO A C 1
ATOM 4442 O O . PRO A 1 554 ? 2.833 -5.009 19.212 1.00 89.94 554 PRO A O 1
ATOM 4445 N N . CYS A 1 555 ? 3.174 -6.193 17.342 1.00 88.25 555 CYS A N 1
ATOM 4446 C CA . CYS A 1 555 ? 2.914 -5.060 16.458 1.00 88.25 555 CYS A CA 1
ATOM 4447 C C . CYS A 1 555 ? 1.481 -4.535 16.604 1.00 88.25 555 CYS A C 1
ATOM 4449 O O . CYS A 1 555 ? 0.525 -5.303 16.720 1.00 88.25 555 CYS A O 1
ATOM 4451 N N . PHE A 1 556 ? 1.321 -3.220 16.499 1.00 93.12 556 PHE A N 1
ATOM 4452 C CA . PHE A 1 556 ? 0.020 -2.578 16.365 1.00 93.12 556 PHE A CA 1
ATOM 4453 C C . PHE A 1 556 ? -0.624 -2.860 15.002 1.00 93.12 556 PHE A C 1
ATOM 4455 O O . PHE A 1 556 ? 0.055 -3.035 13.989 1.00 93.12 556 PHE A O 1
ATOM 4462 N N . MET A 1 557 ? -1.947 -2.876 14.954 1.00 90.06 557 MET A N 1
ATOM 4463 C CA . MET A 1 557 ? -2.737 -2.996 13.740 1.00 90.06 557 MET A CA 1
ATOM 4464 C C . MET A 1 557 ? -3.279 -1.620 13.339 1.00 90.06 557 MET A C 1
ATOM 4466 O O . MET A 1 557 ? -3.774 -0.868 14.176 1.00 90.06 557 MET A O 1
ATOM 4470 N N . ALA A 1 558 ? -3.180 -1.295 12.052 1.00 90.56 558 ALA A N 1
ATOM 4471 C CA . ALA A 1 558 ? -3.680 -0.056 11.464 1.00 90.56 558 ALA A CA 1
ATOM 4472 C C . ALA A 1 558 ? -4.130 -0.309 10.014 1.00 90.56 558 ALA A C 1
ATOM 4474 O O . ALA A 1 558 ? -3.999 -1.424 9.508 1.00 90.56 558 ALA A O 1
ATOM 4475 N N . GLY A 1 559 ? -4.647 0.724 9.342 1.00 80.12 559 GLY A N 1
ATOM 4476 C CA . GLY A 1 559 ? -5.046 0.638 7.933 1.00 80.12 559 GLY A CA 1
ATOM 4477 C C . GLY A 1 559 ? -3.883 0.376 6.973 1.00 80.12 559 GLY A C 1
ATOM 4478 O O . GLY A 1 559 ? -4.068 -0.297 5.962 1.00 80.12 559 GLY A O 1
ATOM 4479 N N . ASP A 1 560 ? -2.685 0.860 7.311 1.00 82.38 560 ASP A N 1
ATOM 4480 C CA . ASP A 1 560 ? -1.440 0.564 6.597 1.00 82.38 560 ASP A CA 1
ATOM 4481 C C . ASP A 1 560 ? -0.564 -0.412 7.398 1.00 82.38 560 ASP A C 1
ATOM 4483 O O . ASP A 1 560 ? -0.366 -0.246 8.606 1.00 82.38 560 ASP A O 1
ATOM 4487 N N . SER A 1 561 ? -0.003 -1.418 6.722 1.00 77.75 561 SER A N 1
ATOM 4488 C CA . SER A 1 561 ? 0.802 -2.468 7.360 1.00 77.75 561 SER A CA 1
ATOM 4489 C C . SER A 1 561 ? 2.123 -1.961 7.950 1.00 77.75 561 SER A C 1
ATOM 4491 O O . SER A 1 561 ? 2.702 -2.618 8.816 1.00 77.75 561 SER A O 1
ATOM 4493 N N . ARG A 1 562 ? 2.592 -0.778 7.537 1.00 78.31 562 ARG A N 1
ATOM 4494 C CA . ARG A 1 562 ? 3.861 -0.179 7.972 1.00 78.31 562 ARG A CA 1
ATOM 4495 C C . ARG A 1 562 ? 3.715 0.720 9.192 1.00 78.31 562 ARG A C 1
ATOM 4497 O O . ARG A 1 562 ? 4.697 1.328 9.592 1.00 78.31 562 ARG A O 1
ATOM 4504 N N . ALA A 1 563 ? 2.553 0.786 9.844 1.00 86.69 563 ALA A N 1
ATOM 4505 C CA . ALA A 1 563 ? 2.345 1.658 11.008 1.00 86.69 563 ALA A CA 1
ATOM 4506 C C . ALA A 1 563 ? 3.347 1.442 12.165 1.00 86.69 563 ALA A C 1
ATOM 4508 O O . ALA A 1 563 ? 3.530 2.338 12.988 1.00 86.69 563 ALA A O 1
ATOM 4509 N N . ASN A 1 564 ? 4.005 0.276 12.226 1.00 89.25 564 ASN A N 1
ATOM 4510 C CA . ASN A 1 564 ? 5.042 -0.052 13.213 1.00 89.25 564 ASN A CA 1
ATOM 4511 C C . ASN A 1 564 ? 6.469 0.171 12.708 1.00 89.25 564 ASN A C 1
ATOM 4513 O O . ASN A 1 564 ? 7.397 -0.158 13.439 1.00 89.25 564 ASN A O 1
ATOM 4517 N N . GLU A 1 565 ? 6.666 0.683 11.487 1.00 85.88 565 GLU A N 1
ATOM 4518 C CA . GLU A 1 565 ? 7.999 0.869 10.910 1.00 85.88 565 GLU A CA 1
ATOM 4519 C C . GLU A 1 565 ? 8.880 1.611 11.902 1.00 85.88 565 GLU A C 1
ATOM 4521 O O . GLU A 1 565 ? 9.904 1.073 12.275 1.00 85.88 565 GLU A O 1
ATOM 4526 N N . ASN A 1 566 ? 8.441 2.757 12.426 1.00 92.12 566 ASN A N 1
ATOM 4527 C CA . ASN A 1 566 ? 9.090 3.433 13.545 1.00 92.12 566 ASN A CA 1
ATOM 4528 C C . ASN A 1 566 ? 8.055 4.024 14.516 1.00 92.12 566 ASN A C 1
ATOM 4530 O O . ASN A 1 566 ? 6.903 4.276 14.156 1.00 92.12 566 ASN A O 1
ATOM 4534 N N . ILE A 1 567 ? 8.491 4.306 15.744 1.00 96.44 567 ILE A N 1
ATOM 4535 C CA . ILE A 1 567 ? 7.608 4.760 16.831 1.00 96.44 567 ILE A CA 1
ATOM 4536 C C . ILE A 1 567 ? 6.957 6.132 16.581 1.00 96.44 567 ILE A C 1
ATOM 4538 O O . ILE A 1 567 ? 5.872 6.393 17.097 1.00 96.44 567 ILE A O 1
ATOM 4542 N N . ALA A 1 568 ? 7.571 7.008 15.776 1.00 97.12 568 ALA A N 1
ATOM 4543 C CA . ALA A 1 568 ? 6.970 8.294 15.417 1.00 97.12 568 ALA A CA 1
ATOM 4544 C C . ALA A 1 568 ? 5.801 8.120 14.441 1.00 97.12 568 ALA A C 1
ATOM 4546 O O . ALA A 1 568 ? 4.765 8.766 14.599 1.00 97.12 568 ALA A O 1
ATOM 4547 N N . LEU A 1 569 ? 5.925 7.197 13.483 1.00 97.00 569 LEU A N 1
ATOM 4548 C CA . LEU A 1 569 ? 4.820 6.821 12.607 1.00 97.00 569 LEU A CA 1
ATOM 4549 C C . LEU A 1 569 ? 3.670 6.208 13.421 1.00 97.00 569 LEU A C 1
ATOM 4551 O O . LEU A 1 569 ? 2.526 6.644 13.291 1.00 97.00 569 LEU A O 1
ATOM 4555 N N . THR A 1 570 ? 3.973 5.284 14.337 1.00 97.56 570 THR A N 1
ATOM 4556 C CA . THR A 1 570 ? 2.974 4.691 15.243 1.00 97.56 570 THR A CA 1
ATOM 4557 C C . THR A 1 570 ? 2.233 5.749 16.069 1.00 97.56 570 THR A C 1
ATOM 4559 O O . THR A 1 570 ? 1.009 5.673 16.212 1.00 97.56 570 THR A O 1
ATOM 4562 N N . ALA A 1 571 ? 2.943 6.763 16.575 1.00 98.19 571 ALA A N 1
ATOM 4563 C CA . ALA A 1 571 ? 2.349 7.868 17.327 1.00 98.19 571 ALA A CA 1
ATOM 4564 C C . ALA A 1 571 ? 1.331 8.663 16.487 1.00 98.19 571 ALA A C 1
ATOM 4566 O O . ALA A 1 571 ? 0.234 8.954 16.966 1.00 98.19 571 ALA A O 1
ATOM 4567 N N . ILE A 1 572 ? 1.643 8.948 15.217 1.00 98.06 572 ILE A N 1
ATOM 4568 C CA . ILE A 1 572 ? 0.728 9.650 14.302 1.00 98.06 572 ILE A CA 1
ATOM 4569 C C . ILE A 1 572 ? -0.506 8.792 13.981 1.00 98.06 572 ILE A C 1
ATOM 4571 O O . ILE A 1 572 ? -1.628 9.296 14.042 1.00 98.06 572 ILE A O 1
ATOM 4575 N N . HIS A 1 573 ? -0.332 7.496 13.695 1.00 98.56 573 HIS A N 1
ATOM 4576 C CA . HIS A 1 573 ? -1.466 6.583 13.482 1.00 98.56 573 HIS A CA 1
ATOM 4577 C C . HIS A 1 573 ? -2.382 6.519 14.712 1.00 98.56 573 HIS A C 1
ATOM 4579 O O . HIS A 1 573 ? -3.605 6.584 14.581 1.00 98.56 573 HIS A O 1
ATOM 4585 N N . THR A 1 574 ? -1.794 6.451 15.908 1.00 98.69 574 THR A N 1
ATOM 4586 C CA . THR A 1 574 ? -2.532 6.435 17.177 1.00 98.69 574 THR A CA 1
ATOM 4587 C C . THR A 1 574 ? -3.315 7.733 17.382 1.00 98.69 574 THR A C 1
ATOM 4589 O O . THR A 1 574 ? -4.500 7.690 17.708 1.00 98.69 574 THR A O 1
ATOM 4592 N N . MET A 1 575 ? -2.699 8.892 17.124 1.00 98.38 575 MET A N 1
ATOM 4593 C CA . MET A 1 575 ? -3.360 10.199 17.219 1.00 98.38 575 MET A CA 1
ATOM 4594 C C . MET A 1 575 ? -4.595 10.286 16.312 1.00 98.38 575 MET A C 1
ATOM 4596 O O . MET A 1 575 ? -5.641 10.771 16.739 1.00 98.38 575 MET A O 1
ATOM 4600 N N . PHE A 1 576 ? -4.513 9.795 15.074 1.00 98.56 576 PHE A N 1
ATOM 4601 C CA . PHE A 1 576 ? -5.654 9.846 14.159 1.00 98.56 576 PHE A CA 1
ATOM 4602 C C . PHE A 1 576 ? -6.733 8.794 14.436 1.00 98.56 576 PHE A C 1
ATOM 4604 O O . PHE A 1 576 ? -7.907 9.053 14.162 1.00 98.56 576 PHE A O 1
ATOM 4611 N N . LEU A 1 577 ? -6.381 7.646 15.023 1.00 98.69 577 LEU A N 1
ATOM 4612 C CA . LEU A 1 577 ? -7.374 6.727 15.586 1.00 98.69 577 LEU A CA 1
ATOM 4613 C C . LEU A 1 577 ? -8.167 7.409 16.706 1.00 98.69 577 LEU A C 1
ATOM 4615 O O . LEU A 1 577 ? -9.400 7.342 16.718 1.00 98.69 577 LEU A O 1
ATOM 4619 N N . ARG A 1 578 ? -7.475 8.107 17.618 1.00 98.62 578 ARG A N 1
ATOM 4620 C CA . ARG A 1 578 ? -8.119 8.874 18.694 1.00 98.62 578 ARG A CA 1
ATOM 4621 C C . ARG A 1 578 ? -9.045 9.944 18.116 1.00 98.62 578 ARG A C 1
ATOM 4623 O O . ARG A 1 578 ? -10.189 10.045 18.558 1.00 98.62 578 ARG A O 1
ATOM 4630 N N . GLU A 1 579 ? -8.611 10.643 17.064 1.00 98.75 579 GLU A N 1
ATOM 4631 C CA . GLU A 1 579 ? -9.429 11.676 16.421 1.00 98.75 579 GLU A CA 1
ATOM 4632 C C . GLU A 1 579 ? -10.705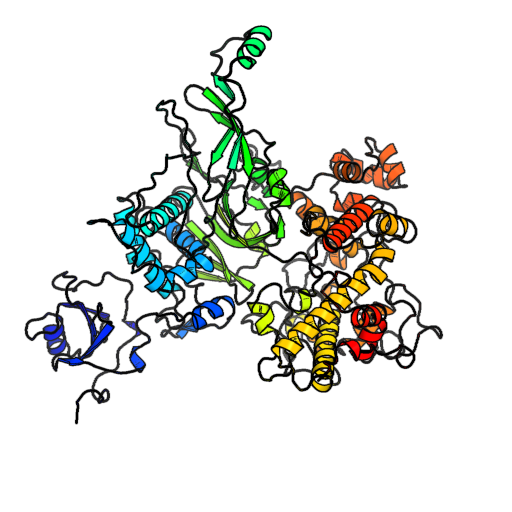 11.099 15.801 1.00 98.75 579 GLU A C 1
ATOM 4634 O O . GLU A 1 579 ? -11.784 11.662 15.989 1.00 98.75 579 GLU A O 1
ATOM 4639 N N . HIS A 1 580 ? -10.625 9.941 15.136 1.00 98.75 580 HIS A N 1
ATOM 4640 C CA . HIS A 1 580 ? -11.819 9.239 14.665 1.00 98.75 580 HIS A CA 1
ATOM 4641 C C . HIS A 1 580 ? -12.780 8.956 15.827 1.00 98.75 580 HIS A C 1
ATOM 4643 O O . HIS A 1 580 ? -13.939 9.371 15.796 1.00 98.75 580 HIS A O 1
ATOM 4649 N N . ASN A 1 581 ? -12.302 8.301 16.887 1.00 98.69 581 ASN A N 1
ATOM 4650 C CA . ASN A 1 581 ? -13.150 7.9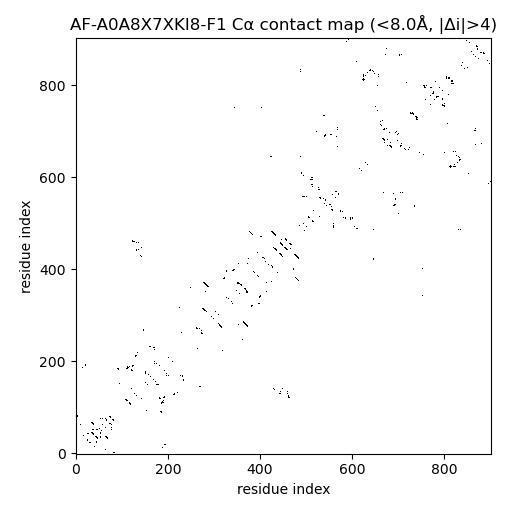24 18.018 1.00 98.69 581 ASN A CA 1
ATOM 4651 C C . ASN A 1 581 ? -13.746 9.147 18.731 1.00 98.69 581 ASN A C 1
ATOM 4653 O O . ASN A 1 581 ? -14.895 9.105 19.177 1.00 98.69 581 ASN A O 1
ATOM 4657 N N . ARG A 1 582 ? -13.009 10.260 18.810 1.00 98.56 582 ARG A N 1
ATOM 4658 C CA . ARG A 1 582 ? -13.494 11.528 19.365 1.00 98.56 582 ARG A CA 1
ATOM 4659 C C . ARG A 1 582 ? -14.636 12.107 18.529 1.00 98.56 582 ARG A C 1
ATOM 4661 O O . ARG A 1 582 ? -15.683 12.439 19.089 1.00 98.56 582 ARG A O 1
ATOM 4668 N N . ILE A 1 583 ? -14.473 12.191 17.208 1.00 98.62 583 ILE A N 1
ATOM 4669 C CA . ILE A 1 583 ? -15.510 12.699 16.296 1.00 98.62 583 ILE A CA 1
ATOM 4670 C C . ILE A 1 583 ? -16.737 11.782 16.311 1.00 98.62 583 ILE A C 1
ATOM 4672 O O . ILE A 1 583 ? -17.856 12.275 16.424 1.00 98.62 583 ILE A O 1
ATOM 4676 N N . ALA A 1 584 ? -16.553 10.462 16.262 1.00 98.62 584 ALA A N 1
ATOM 4677 C CA . ALA A 1 584 ? -17.649 9.495 16.316 1.00 98.62 584 ALA A CA 1
ATOM 4678 C C . ALA A 1 584 ? -18.479 9.642 17.607 1.00 98.62 584 ALA A C 1
ATOM 4680 O O . ALA A 1 584 ? -19.710 9.700 17.558 1.00 98.62 584 ALA A O 1
ATOM 4681 N N . LYS A 1 585 ? -17.824 9.828 18.766 1.00 98.31 585 LYS A N 1
ATOM 4682 C CA . LYS A 1 585 ? -18.493 10.136 20.047 1.00 98.31 585 LYS A CA 1
ATOM 4683 C C . LYS A 1 585 ? -19.274 11.460 19.993 1.00 98.31 585 LYS A C 1
ATOM 4685 O O . LYS A 1 585 ? -20.355 11.548 20.578 1.00 98.31 585 LYS A O 1
ATOM 4690 N N . ILE A 1 586 ? -18.765 12.482 19.299 1.00 98.06 586 ILE A N 1
ATOM 4691 C CA . ILE A 1 586 ? -19.471 13.761 19.095 1.00 98.06 586 ILE A CA 1
ATOM 4692 C C . ILE A 1 586 ? -20.689 13.565 18.188 1.00 98.06 586 ILE A C 1
ATOM 4694 O O . ILE A 1 586 ? -21.784 13.983 18.556 1.00 98.06 586 ILE A O 1
ATOM 4698 N N . PHE A 1 587 ? -20.538 12.891 17.048 1.00 98.19 587 PHE A N 1
ATOM 4699 C CA . PHE A 1 587 ? -21.640 12.602 16.128 1.00 98.19 587 PHE A CA 1
ATOM 4700 C C . PHE A 1 587 ? -22.723 11.748 16.769 1.00 98.19 587 PHE A C 1
ATOM 4702 O O . PHE A 1 587 ? -23.901 12.030 16.569 1.00 98.19 587 PHE A O 1
ATOM 4709 N N . ARG A 1 588 ? -22.359 10.789 17.624 1.00 96.38 588 ARG A N 1
ATOM 4710 C CA . ARG A 1 588 ? -23.329 10.013 18.398 1.00 96.38 588 ARG A CA 1
ATOM 4711 C C . ARG A 1 588 ? -24.188 10.890 19.314 1.00 96.38 588 ARG A C 1
ATOM 4713 O O . ARG A 1 588 ? -25.382 10.638 19.442 1.00 96.38 588 ARG A O 1
ATOM 4720 N N . LYS A 1 589 ? -23.592 11.906 19.949 1.00 96.38 589 LYS A N 1
ATOM 4721 C CA . LYS A 1 589 ? -24.313 12.871 20.799 1.00 96.38 589 LYS A CA 1
ATOM 4722 C C . LYS A 1 589 ? -25.137 13.861 19.975 1.00 96.38 589 LYS A C 1
ATOM 4724 O O . LYS A 1 589 ? -26.243 14.205 20.372 1.00 96.38 589 LYS A O 1
ATOM 4729 N N . LEU A 1 590 ? -24.594 14.319 18.847 1.00 96.19 590 LEU A N 1
ATOM 4730 C CA . LEU A 1 590 ? -25.222 15.313 17.977 1.00 96.19 590 LEU A CA 1
ATOM 4731 C C . LEU A 1 590 ? -26.411 14.737 17.195 1.00 96.19 590 LEU A C 1
ATOM 4733 O O . LEU A 1 590 ? -27.399 15.437 16.990 1.00 96.19 590 LEU A O 1
ATOM 4737 N N . ASN A 1 591 ? -26.312 13.465 16.798 1.00 96.50 591 ASN A N 1
ATOM 4738 C CA . ASN A 1 591 ? -27.283 12.732 15.994 1.00 96.50 591 ASN A CA 1
ATOM 4739 C C . ASN A 1 591 ? -27.618 11.366 16.638 1.00 96.50 591 ASN A C 1
ATOM 4741 O O . ASN A 1 591 ? -27.169 10.324 16.148 1.00 96.50 591 ASN A O 1
ATOM 4745 N N . PRO A 1 592 ? -28.418 11.322 17.723 1.00 94.81 592 PRO A N 1
ATOM 4746 C CA . PRO A 1 592 ? -28.772 10.074 18.413 1.00 94.81 592 PRO A CA 1
ATOM 4747 C C . PRO A 1 592 ? -29.505 9.036 17.544 1.00 94.81 592 PRO A C 1
ATOM 4749 O O . PRO A 1 592 ? -29.553 7.856 17.896 1.00 94.81 592 PRO A O 1
ATOM 4752 N N . GLN A 1 593 ? -30.064 9.455 16.410 1.00 94.25 593 GLN A N 1
ATOM 4753 C CA . GLN A 1 593 ? -30.737 8.614 15.422 1.00 94.25 593 GLN A CA 1
ATOM 4754 C C . GLN A 1 593 ? -29.780 7.885 14.466 1.00 94.25 593 GLN A C 1
ATOM 4756 O O . GLN A 1 593 ? -30.186 6.923 13.818 1.00 94.25 593 GLN A O 1
ATOM 4761 N N . TRP A 1 594 ? -28.521 8.321 14.342 1.00 96.31 594 TRP A N 1
ATOM 4762 C CA . TRP A 1 594 ? -27.560 7.646 13.468 1.00 96.31 594 TRP A CA 1
ATOM 4763 C C . TRP A 1 594 ? -27.118 6.311 14.067 1.00 96.31 594 TRP A C 1
ATOM 4765 O O . TRP A 1 594 ? -26.813 6.212 15.261 1.00 96.31 594 TRP A O 1
ATOM 4775 N N . ASN A 1 595 ? -27.059 5.288 13.213 1.00 96.12 595 ASN A N 1
ATOM 4776 C CA . ASN A 1 595 ? -26.455 4.008 13.560 1.00 96.12 595 ASN A CA 1
ATOM 4777 C C . ASN A 1 595 ? -24.921 4.075 13.426 1.00 96.12 595 ASN A C 1
ATOM 4779 O O . ASN A 1 595 ? -24.360 5.033 12.892 1.00 96.12 595 ASN A O 1
ATOM 4783 N N . GLY A 1 596 ? -24.240 3.039 13.904 1.00 95.81 596 GLY A N 1
ATOM 4784 C CA . GLY A 1 596 ? -22.785 2.959 13.932 1.00 95.81 596 GLY A CA 1
ATOM 4785 C C . GLY A 1 596 ? -22.147 2.930 12.546 1.00 95.81 596 GLY A C 1
ATOM 4786 O O . GLY A 1 596 ? -21.039 3.427 12.397 1.00 95.81 596 GLY A O 1
ATOM 4787 N N . GLU A 1 597 ? -22.830 2.413 11.519 1.00 96.44 597 GLU A N 1
ATOM 4788 C CA . GLU A 1 597 ? -22.332 2.486 10.138 1.00 96.44 597 GLU A CA 1
ATOM 4789 C C . GLU A 1 597 ? -22.351 3.928 9.627 1.00 96.44 597 GLU A C 1
ATOM 4791 O O . GLU A 1 597 ? -21.345 4.404 9.109 1.00 96.44 597 GLU A O 1
ATOM 4796 N N . THR A 1 598 ? -23.459 4.647 9.819 1.00 97.19 598 THR A N 1
ATOM 4797 C CA . THR A 1 598 ? -23.571 6.059 9.438 1.00 97.19 598 THR A CA 1
ATOM 4798 C C . THR A 1 598 ? -22.540 6.907 10.176 1.00 97.19 598 THR A C 1
ATOM 4800 O O . THR A 1 598 ? -21.845 7.693 9.538 1.00 97.19 598 THR A O 1
ATOM 4803 N N . ILE A 1 599 ? -22.387 6.715 11.493 1.00 98.44 599 ILE A N 1
ATOM 4804 C CA . ILE A 1 599 ? -21.379 7.434 12.286 1.00 98.44 599 ILE A CA 1
ATOM 4805 C C . ILE A 1 599 ? -19.974 7.132 11.756 1.00 98.44 599 ILE A C 1
ATOM 4807 O O . ILE A 1 599 ? -19.232 8.066 11.469 1.00 98.44 599 ILE A O 1
ATOM 4811 N N . TYR A 1 600 ? -19.632 5.857 11.546 1.00 98.56 600 TYR A N 1
ATOM 4812 C CA . TYR A 1 600 ? -18.326 5.462 11.018 1.00 98.56 600 TYR A CA 1
ATOM 4813 C C . TYR A 1 600 ? -18.030 6.113 9.659 1.00 98.56 600 TYR A C 1
ATOM 4815 O O . TYR A 1 600 ? -16.946 6.666 9.477 1.00 98.56 600 TYR A O 1
ATOM 4823 N N . GLN A 1 601 ? -18.976 6.082 8.712 1.00 97.31 601 GLN A N 1
ATOM 4824 C CA . GLN A 1 601 ? -18.766 6.639 7.371 1.00 97.31 601 GLN A CA 1
ATOM 4825 C C . GLN A 1 601 ? -18.675 8.169 7.382 1.00 97.31 601 GLN A C 1
ATOM 4827 O O . GLN A 1 601 ? -17.786 8.721 6.735 1.00 97.31 601 GLN A O 1
ATOM 4832 N N . GLU A 1 602 ? -19.530 8.865 8.138 1.00 98.12 602 GLU A N 1
ATOM 4833 C CA . GLU A 1 602 ? -19.463 10.328 8.260 1.00 98.12 602 GLU A CA 1
ATOM 4834 C C . GLU A 1 602 ? -18.173 10.770 8.956 1.00 98.12 602 GLU A C 1
ATOM 4836 O O . GLU A 1 602 ? -17.493 11.688 8.493 1.00 98.12 602 GLU A O 1
ATOM 4841 N N . THR A 1 603 ? -17.765 10.075 10.020 1.00 98.69 603 THR A N 1
ATOM 4842 C CA . THR A 1 603 ? -16.484 10.336 10.680 1.00 98.69 603 THR A CA 1
ATOM 4843 C C . THR A 1 603 ? -15.307 10.053 9.746 1.00 98.69 603 THR A C 1
ATOM 4845 O O . THR A 1 603 ? -14.420 10.898 9.617 1.00 98.69 603 THR A O 1
ATOM 4848 N N . ARG A 1 604 ? -15.301 8.913 9.042 1.00 98.31 604 ARG A N 1
ATOM 4849 C CA . ARG A 1 604 ? -14.272 8.561 8.051 1.00 98.31 604 ARG A CA 1
ATOM 4850 C C . ARG A 1 604 ? -14.135 9.631 6.977 1.00 98.31 604 ARG A C 1
ATOM 4852 O O . ARG A 1 604 ? -13.021 10.042 6.662 1.00 98.31 604 ARG A O 1
ATOM 4859 N N . LYS A 1 605 ? -15.261 10.109 6.455 1.00 98.31 605 LYS A N 1
ATOM 4860 C CA . LYS A 1 605 ? -15.325 11.159 5.439 1.00 98.31 605 LYS A CA 1
ATOM 4861 C C . LYS A 1 605 ? -14.745 12.482 5.945 1.00 98.31 605 LYS A C 1
ATOM 4863 O O . LYS A 1 605 ? -13.965 13.110 5.234 1.00 98.31 605 LYS A O 1
ATOM 4868 N N . VAL A 1 606 ? -15.060 12.886 7.179 1.00 98.62 606 VAL A N 1
ATOM 4869 C CA . VAL A 1 606 ? -14.487 14.094 7.799 1.00 98.62 606 VAL A CA 1
ATOM 4870 C C . VAL A 1 606 ? -12.986 13.955 8.036 1.00 98.62 606 VAL A C 1
ATOM 4872 O O . VAL A 1 606 ? -12.236 14.860 7.685 1.00 98.62 606 VAL A O 1
ATOM 4875 N N . VAL A 1 607 ? -12.521 12.822 8.568 1.00 98.62 607 VAL A N 1
ATOM 4876 C CA . VAL A 1 607 ? -11.083 12.579 8.772 1.00 98.62 607 VAL A CA 1
ATOM 4877 C C . VAL A 1 607 ? -10.332 12.545 7.436 1.00 98.62 607 VAL A C 1
ATOM 4879 O O . VAL A 1 607 ? -9.226 13.077 7.350 1.00 98.62 607 VAL A O 1
ATOM 4882 N N . GLY A 1 608 ? -10.928 11.985 6.378 1.00 98.25 608 GLY A N 1
ATOM 4883 C CA . GLY A 1 608 ? -10.398 12.071 5.014 1.00 98.25 608 GLY A CA 1
ATOM 4884 C C . GLY A 1 608 ? -10.252 13.524 4.550 1.00 98.25 608 GLY A C 1
ATOM 4885 O O . GLY A 1 608 ? -9.171 13.927 4.123 1.00 98.25 608 GLY A O 1
ATOM 4886 N N . ALA A 1 609 ? -11.286 14.348 4.740 1.00 98.56 609 ALA A N 1
ATOM 4887 C CA . ALA A 1 609 ? -11.235 15.778 4.428 1.00 98.56 609 ALA A CA 1
ATOM 4888 C C . ALA A 1 609 ? -10.184 16.535 5.259 1.00 98.56 609 ALA A C 1
ATOM 4890 O O . ALA A 1 609 ? -9.474 17.380 4.720 1.00 98.56 609 ALA A O 1
ATOM 4891 N N . PHE A 1 610 ? -10.023 16.213 6.547 1.00 98.56 610 PHE A N 1
ATOM 4892 C CA . PHE A 1 610 ? -8.969 16.791 7.388 1.00 98.56 610 PHE A CA 1
ATOM 4893 C C . PHE A 1 610 ? -7.580 16.514 6.809 1.00 98.56 610 PHE A C 1
ATOM 4895 O O . PHE A 1 610 ? -6.776 17.439 6.699 1.00 98.56 610 PHE A O 1
ATOM 4902 N N . HIS A 1 611 ? -7.315 15.279 6.372 1.00 98.00 611 HIS A N 1
ATOM 4903 C CA . HIS A 1 611 ? -6.056 14.933 5.709 1.00 98.00 611 HIS A CA 1
ATOM 4904 C C . HIS A 1 611 ? -5.872 15.696 4.400 1.00 98.00 611 HIS A C 1
ATOM 4906 O O . HIS A 1 611 ? -4.811 16.277 4.186 1.00 98.00 611 HIS A O 1
ATOM 4912 N N . GLN A 1 612 ? -6.897 15.750 3.547 1.00 98.00 612 GLN A N 1
ATOM 4913 C CA . GLN A 1 612 ? -6.846 16.522 2.305 1.00 98.00 612 GLN A CA 1
ATOM 4914 C C . GLN A 1 612 ? -6.506 17.996 2.575 1.00 98.00 612 GLN A C 1
ATOM 4916 O O . GLN A 1 612 ? -5.612 18.553 1.943 1.00 98.00 612 GLN A O 1
ATOM 4921 N N . ILE A 1 613 ? -7.150 18.625 3.558 1.00 98.25 613 ILE A N 1
ATOM 4922 C CA . ILE A 1 613 ? -6.922 20.038 3.874 1.00 98.25 613 ILE A CA 1
ATOM 4923 C C . ILE A 1 613 ? -5.517 20.259 4.427 1.00 98.25 613 ILE A C 1
ATOM 4925 O O . ILE A 1 613 ? -4.791 21.097 3.901 1.00 98.25 613 ILE A O 1
ATOM 4929 N N . ILE A 1 614 ? -5.106 19.502 5.446 1.00 97.56 614 ILE A N 1
ATOM 4930 C CA . ILE A 1 614 ? -3.792 19.670 6.084 1.00 97.56 614 ILE A CA 1
ATOM 4931 C C . ILE A 1 614 ? -2.671 19.436 5.063 1.00 97.56 614 ILE A C 1
ATOM 4933 O O . ILE A 1 614 ? -1.722 20.217 4.991 1.00 97.56 614 ILE A O 1
ATOM 4937 N N . MET A 1 615 ? -2.798 18.416 4.209 1.00 96.00 615 MET A N 1
ATOM 4938 C CA . MET A 1 615 ? -1.773 18.119 3.210 1.00 96.00 615 MET A CA 1
ATOM 4939 C C . MET A 1 615 ? -1.635 19.233 2.167 1.00 96.00 615 MET A C 1
ATOM 4941 O O . MET A 1 615 ? -0.516 19.660 1.890 1.00 96.00 615 MET A O 1
ATOM 4945 N N . TYR A 1 616 ? -2.736 19.745 1.609 1.00 97.00 616 TYR A N 1
ATOM 4946 C CA . TYR A 1 616 ? -2.667 20.749 0.538 1.00 97.00 616 TYR A CA 1
ATOM 4947 C C . TYR A 1 616 ? -2.469 22.180 1.040 1.00 97.00 616 TYR A C 1
ATOM 4949 O O . TYR A 1 616 ? -1.827 22.975 0.353 1.00 97.00 616 TYR A O 1
ATOM 4957 N N . ARG A 1 617 ? -3.009 22.519 2.215 1.00 96.00 617 ARG A N 1
ATOM 4958 C CA . ARG A 1 617 ? -2.931 23.868 2.792 1.00 96.00 617 ARG A CA 1
ATOM 4959 C C . ARG A 1 617 ? -1.647 24.085 3.584 1.00 96.00 617 ARG A C 1
ATOM 4961 O O . ARG A 1 617 ? -1.049 25.149 3.468 1.00 96.00 617 ARG A O 1
ATOM 4968 N N . ASP A 1 618 ? -1.224 23.094 4.369 1.00 95.38 618 ASP A N 1
ATOM 4969 C CA . ASP A 1 618 ? -0.182 23.293 5.383 1.00 95.38 618 ASP A CA 1
ATOM 4970 C C . ASP A 1 618 ? 1.144 22.616 5.002 1.00 95.38 618 ASP A C 1
ATOM 4972 O O . ASP A 1 618 ? 2.209 23.209 5.180 1.00 95.38 618 ASP A O 1
ATOM 4976 N N . TYR A 1 619 ? 1.098 21.396 4.451 1.00 96.19 619 TYR A N 1
ATOM 4977 C CA . TYR A 1 619 ? 2.299 20.608 4.146 1.00 96.19 619 TYR A CA 1
ATOM 4978 C C . TYR A 1 619 ? 2.885 20.895 2.755 1.00 96.19 619 TYR A C 1
ATOM 4980 O O . TYR A 1 619 ? 4.048 21.268 2.635 1.00 96.19 619 TYR A O 1
ATOM 4988 N N . LEU A 1 620 ? 2.117 20.758 1.672 1.00 96.81 620 LEU A N 1
ATOM 4989 C CA . LEU A 1 620 ? 2.657 20.910 0.313 1.00 96.81 620 LEU A CA 1
ATOM 4990 C C . LEU A 1 620 ? 3.336 22.265 0.046 1.00 96.81 620 LEU A C 1
ATOM 4992 O O . LEU A 1 620 ? 4.423 22.248 -0.543 1.00 96.81 620 LEU A O 1
ATOM 4996 N N . PRO A 1 621 ? 2.803 23.420 0.501 1.00 96.50 621 PRO A N 1
ATOM 4997 C CA . PRO A 1 621 ? 3.420 24.713 0.210 1.00 96.50 621 PRO A CA 1
ATOM 4998 C C . PRO A 1 621 ? 4.846 24.865 0.737 1.00 96.50 621 PRO A C 1
ATOM 5000 O O . PRO A 1 621 ? 5.656 25.538 0.103 1.00 96.50 621 PRO A O 1
ATOM 5003 N N . ILE A 1 622 ? 5.174 24.229 1.866 1.00 96.12 622 ILE A N 1
ATOM 5004 C CA . ILE A 1 622 ? 6.530 24.262 2.432 1.00 96.12 622 ILE A CA 1
ATOM 5005 C C . ILE A 1 622 ? 7.473 23.240 1.783 1.00 96.12 622 ILE A C 1
ATOM 5007 O O . ILE A 1 622 ? 8.689 23.370 1.911 1.00 96.12 622 ILE A O 1
ATOM 5011 N N . ILE A 1 623 ? 6.934 22.229 1.093 1.00 97.25 623 ILE A N 1
ATOM 5012 C CA . ILE A 1 623 ? 7.726 21.217 0.391 1.00 97.25 623 ILE A CA 1
ATOM 5013 C C . ILE A 1 623 ? 8.090 21.706 -1.006 1.00 97.25 623 ILE A C 1
ATOM 5015 O O . ILE A 1 623 ? 9.274 21.846 -1.308 1.00 97.25 623 ILE A O 1
ATOM 5019 N N . ILE A 1 624 ? 7.097 21.992 -1.850 1.00 97.69 624 ILE A N 1
ATOM 5020 C CA . ILE A 1 624 ? 7.332 22.331 -3.263 1.00 97.69 624 ILE A CA 1
ATOM 5021 C C . ILE A 1 624 ? 7.508 23.838 -3.506 1.00 97.69 624 ILE A C 1
ATOM 5023 O O . ILE A 1 624 ? 7.896 24.239 -4.600 1.00 97.69 624 ILE A O 1
ATOM 5027 N N . GLY A 1 625 ? 7.259 24.673 -2.494 1.00 97.31 625 GLY A N 1
ATOM 5028 C CA . GLY A 1 625 ? 7.405 26.126 -2.566 1.00 97.31 625 GLY A CA 1
ATOM 5029 C C . GLY A 1 625 ? 6.250 26.842 -3.290 1.00 97.31 625 GLY A C 1
ATOM 5030 O O . GLY A 1 625 ? 5.459 26.224 -4.011 1.00 97.31 625 GLY A O 1
ATOM 5031 N N . PRO A 1 626 ? 6.145 28.175 -3.135 1.00 96.00 626 PRO A N 1
ATOM 5032 C CA . PRO A 1 626 ? 5.012 28.962 -3.628 1.00 96.00 626 PRO A CA 1
ATOM 5033 C C . PRO A 1 626 ? 4.880 28.948 -5.155 1.00 96.00 626 PRO A C 1
ATOM 5035 O O . PRO A 1 626 ? 3.772 28.879 -5.675 1.00 96.00 626 PRO A O 1
ATOM 5038 N N . ASN A 1 627 ? 5.994 28.948 -5.892 1.00 95.50 627 ASN A N 1
ATOM 5039 C CA . ASN A 1 627 ? 5.956 28.964 -7.358 1.00 95.50 627 ASN A CA 1
ATOM 5040 C C . ASN A 1 627 ? 5.352 27.672 -7.926 1.00 95.50 627 ASN A C 1
ATOM 5042 O O . ASN A 1 627 ? 4.524 27.722 -8.836 1.00 95.50 627 ASN A O 1
ATOM 5046 N N . ALA A 1 628 ? 5.729 26.513 -7.375 1.00 95.81 628 ALA A N 1
ATOM 5047 C CA . ALA A 1 628 ? 5.160 25.233 -7.784 1.00 95.81 628 ALA A CA 1
ATOM 5048 C C . ALA A 1 628 ? 3.702 25.091 -7.318 1.00 95.81 628 ALA A C 1
ATOM 5050 O O . ALA A 1 628 ? 2.882 24.572 -8.074 1.00 95.81 628 ALA A O 1
ATOM 5051 N N . MET A 1 629 ? 3.354 25.615 -6.134 1.00 96.94 629 MET A N 1
ATOM 5052 C CA . MET A 1 629 ? 1.957 25.695 -5.690 1.00 96.94 629 MET A CA 1
ATOM 5053 C C . MET A 1 629 ? 1.099 26.488 -6.678 1.00 96.94 629 MET A C 1
ATOM 5055 O O . MET A 1 629 ? 0.075 25.985 -7.122 1.00 96.94 629 MET A O 1
ATOM 5059 N N . THR A 1 630 ? 1.531 27.678 -7.096 1.00 95.81 630 THR A N 1
ATOM 5060 C CA . THR A 1 630 ? 0.793 28.482 -8.082 1.00 95.81 630 THR A CA 1
ATOM 5061 C C . THR A 1 630 ? 0.717 27.788 -9.442 1.00 95.81 630 THR A C 1
ATOM 5063 O O . THR A 1 630 ? -0.330 27.815 -10.088 1.00 95.81 630 THR A O 1
ATOM 5066 N N . LYS A 1 631 ? 1.801 27.136 -9.881 1.00 94.81 631 LYS A N 1
ATOM 5067 C CA . LYS A 1 631 ? 1.863 26.471 -11.190 1.00 94.81 631 LYS A CA 1
ATOM 5068 C C . LYS A 1 631 ? 0.978 25.223 -11.269 1.00 94.81 631 LYS A C 1
ATOM 5070 O O . LYS A 1 631 ? 0.229 25.075 -12.230 1.00 94.81 631 LYS A O 1
ATOM 5075 N N . TYR A 1 632 ? 1.063 24.326 -10.287 1.00 92.62 632 TYR A N 1
ATOM 5076 C CA . TYR A 1 632 ? 0.411 23.011 -10.342 1.00 92.62 632 TYR A CA 1
ATOM 5077 C C . TYR A 1 632 ? -0.847 22.928 -9.467 1.00 92.62 632 TYR A C 1
ATOM 5079 O O . TYR A 1 632 ? -1.809 22.251 -9.813 1.00 92.62 632 TYR A O 1
ATOM 5087 N N . LEU A 1 633 ? -0.890 23.637 -8.343 1.00 93.62 633 LEU A N 1
ATOM 5088 C CA . LEU A 1 633 ? -1.924 23.501 -7.310 1.00 93.62 633 LEU A CA 1
ATOM 5089 C C . LEU A 1 633 ? -2.670 24.817 -7.052 1.00 93.62 633 LEU A C 1
ATOM 5091 O O . LEU A 1 633 ? -3.052 25.110 -5.920 1.00 93.62 633 LEU A O 1
ATOM 5095 N N . SER A 1 634 ? -2.923 25.585 -8.116 1.00 87.94 634 SER A N 1
ATOM 5096 C CA . SER A 1 634 ? -3.786 26.773 -8.084 1.00 87.94 634 SER A CA 1
ATOM 5097 C C . SER A 1 634 ? -5.234 26.428 -7.697 1.00 87.94 634 SER A C 1
ATOM 5099 O O . SER A 1 634 ? -5.547 25.282 -7.350 1.00 87.94 634 SER A O 1
ATOM 5101 N N . THR A 1 635 ? -6.132 27.415 -7.743 1.00 90.75 635 THR A N 1
ATOM 5102 C CA . THR A 1 635 ? -7.543 27.279 -7.356 1.00 90.75 635 THR A CA 1
ATOM 5103 C C . THR A 1 635 ? -8.192 26.027 -7.948 1.00 90.75 635 THR A C 1
ATOM 5105 O O . THR A 1 635 ? -8.094 25.763 -9.150 1.00 90.75 635 THR A O 1
ATOM 5108 N N . TYR A 1 636 ? -8.853 25.246 -7.094 1.00 94.00 636 TYR A N 1
ATOM 5109 C CA . TYR A 1 636 ? -9.576 24.049 -7.504 1.00 94.00 636 TYR A CA 1
ATOM 5110 C C . TYR A 1 636 ? -10.735 24.417 -8.442 1.00 94.00 636 TYR A C 1
ATOM 5112 O O . TYR A 1 636 ? -11.535 25.298 -8.135 1.00 94.00 636 TYR A O 1
ATOM 5120 N N . ARG A 1 637 ? -10.813 23.753 -9.603 1.00 90.94 637 ARG A N 1
ATOM 5121 C CA . ARG A 1 637 ? -11.801 24.047 -10.660 1.00 90.94 637 ARG A CA 1
ATOM 5122 C C . ARG A 1 637 ? -12.992 23.083 -10.678 1.00 90.94 637 ARG A C 1
ATOM 5124 O O . ARG A 1 637 ? -13.840 23.195 -11.555 1.00 90.94 637 ARG A O 1
ATOM 5131 N N . GLY A 1 638 ? -13.053 22.151 -9.728 1.00 89.94 638 GLY A N 1
ATOM 5132 C CA . GLY A 1 638 ? -14.021 21.055 -9.728 1.00 89.94 638 GLY A CA 1
ATOM 5133 C C . GLY A 1 638 ? -13.411 19.724 -10.166 1.00 89.94 638 GLY A C 1
ATOM 5134 O O . GLY A 1 638 ? -12.289 19.666 -10.675 1.00 89.94 638 GLY A O 1
ATOM 5135 N N . TYR A 1 639 ? -14.167 18.652 -9.927 1.00 89.50 639 TYR A N 1
ATOM 5136 C CA . TYR A 1 639 ? -13.769 17.292 -10.273 1.00 89.50 639 TYR A CA 1
ATOM 5137 C C . TYR A 1 639 ? -13.775 17.117 -11.791 1.00 89.50 639 TYR A C 1
ATOM 5139 O O . TYR A 1 639 ? -14.733 17.502 -12.463 1.00 89.50 639 TYR A O 1
ATOM 5147 N N . ASN A 1 640 ? -12.725 16.496 -12.318 1.00 83.38 640 ASN A N 1
ATOM 5148 C CA . ASN A 1 640 ? -12.615 16.137 -13.719 1.00 83.38 640 ASN A CA 1
ATOM 5149 C C . ASN A 1 640 ? -12.399 14.625 -13.841 1.00 83.38 640 ASN A C 1
ATOM 5151 O O . ASN A 1 640 ? -11.358 14.098 -13.454 1.00 83.38 640 ASN A O 1
ATOM 5155 N N . ASN A 1 641 ? -13.379 13.930 -14.417 1.00 76.19 641 ASN A N 1
ATOM 5156 C CA . ASN A 1 641 ? -13.333 12.483 -14.622 1.00 76.19 641 ASN A CA 1
ATOM 5157 C C . ASN A 1 641 ? -12.321 12.028 -15.688 1.00 76.19 641 ASN A C 1
ATOM 5159 O O . ASN A 1 641 ? -12.054 10.833 -15.759 1.00 76.19 641 ASN A O 1
ATOM 5163 N N . MET A 1 642 ? -11.767 12.954 -16.476 1.00 73.38 642 MET A N 1
ATOM 5164 C CA . MET A 1 642 ? -10.698 12.700 -17.448 1.00 73.38 642 MET A CA 1
ATOM 5165 C C . MET A 1 642 ? -9.297 12.789 -16.827 1.00 73.38 642 MET A C 1
ATOM 5167 O O . MET A 1 642 ? -8.314 12.464 -17.485 1.00 73.38 642 MET A O 1
ATOM 5171 N N . VAL A 1 643 ? -9.175 13.268 -15.582 1.00 71.25 643 VAL A N 1
ATOM 5172 C CA . VAL A 1 643 ? -7.892 13.300 -14.873 1.00 71.25 643 VAL A CA 1
ATOM 5173 C C . VAL A 1 643 ? -7.650 11.944 -14.230 1.00 71.25 643 VAL A C 1
ATOM 5175 O O . VAL A 1 643 ? -8.447 11.499 -13.410 1.00 71.25 643 VAL A O 1
ATOM 5178 N N . ASP A 1 644 ? -6.520 11.327 -14.560 1.00 67.31 644 ASP A N 1
ATOM 5179 C CA . ASP A 1 644 ? -6.056 10.103 -13.917 1.00 67.31 644 ASP A CA 1
ATOM 5180 C C . ASP A 1 644 ? -5.484 10.394 -12.514 1.00 67.31 644 ASP A C 1
ATOM 5182 O O . ASP A 1 644 ? -4.457 11.073 -12.413 1.00 67.31 644 ASP A O 1
ATOM 5186 N N . PRO A 1 645 ? -6.104 9.883 -11.432 1.00 76.69 645 PRO A N 1
ATOM 5187 C CA . PRO A 1 645 ? -5.640 10.089 -10.067 1.00 76.69 645 PRO A CA 1
ATOM 5188 C C . PRO A 1 645 ? -4.645 9.014 -9.596 1.00 76.69 645 PRO A C 1
ATOM 5190 O O . PRO A 1 645 ? -4.328 8.976 -8.404 1.00 76.69 645 PRO A O 1
ATOM 5193 N N . SER A 1 646 ? -4.201 8.097 -10.461 1.00 68.94 646 SER A N 1
ATOM 5194 C CA . SER A 1 646 ? -3.283 7.020 -10.083 1.00 68.94 646 SER A CA 1
ATOM 5195 C C . SER A 1 646 ? -1.914 7.547 -9.646 1.00 68.94 646 SER A C 1
ATOM 5197 O O . SER A 1 646 ? -1.484 8.639 -10.034 1.00 68.94 646 SER A O 1
ATOM 5199 N N . ILE A 1 647 ? -1.235 6.790 -8.779 1.00 75.12 647 ILE A N 1
ATOM 5200 C CA . ILE A 1 647 ? 0.115 7.137 -8.336 1.00 75.12 647 ILE A CA 1
ATOM 5201 C C . ILE A 1 647 ? 1.110 6.723 -9.414 1.00 75.12 647 ILE A C 1
ATOM 5203 O O . ILE A 1 647 ? 1.288 5.535 -9.659 1.00 75.12 647 ILE A O 1
ATOM 5207 N N . SER A 1 648 ? 1.808 7.698 -9.993 1.00 72.50 648 SER A N 1
ATOM 5208 C CA . SER A 1 648 ? 2.880 7.426 -10.948 1.00 72.50 648 SER A CA 1
ATOM 5209 C C . SER A 1 648 ? 4.051 6.685 -10.293 1.00 72.50 648 SER A C 1
ATOM 5211 O O . SER A 1 648 ? 4.422 6.948 -9.139 1.00 72.50 648 SER A O 1
ATOM 5213 N N . SER A 1 649 ? 4.686 5.789 -11.056 1.00 68.75 649 SER A N 1
ATOM 5214 C CA . SER A 1 649 ? 5.858 5.031 -10.597 1.00 68.75 649 SER A CA 1
ATOM 5215 C C . SER A 1 649 ? 6.960 5.965 -10.081 1.00 68.75 649 SER A C 1
ATOM 5217 O O . SER A 1 649 ? 7.417 5.808 -8.947 1.00 68.75 649 SER A O 1
ATOM 5219 N N . VAL A 1 650 ? 7.302 7.023 -10.831 1.00 78.94 650 VAL A N 1
ATOM 5220 C CA . VAL A 1 650 ? 8.340 8.001 -10.447 1.00 78.94 650 VAL A CA 1
ATOM 5221 C C . VAL A 1 650 ? 8.030 8.740 -9.142 1.00 78.94 650 VAL A C 1
ATOM 5223 O O . VAL A 1 650 ? 8.944 9.059 -8.377 1.00 78.94 650 VAL A O 1
ATOM 5226 N N . PHE A 1 651 ? 6.753 8.994 -8.839 1.00 87.19 651 PHE A N 1
ATOM 5227 C CA . PHE A 1 651 ? 6.369 9.643 -7.590 1.00 87.19 651 PHE A CA 1
ATOM 5228 C C . PHE A 1 651 ? 6.647 8.741 -6.385 1.00 87.19 651 PHE A C 1
ATOM 5230 O O . PHE A 1 651 ? 7.310 9.169 -5.438 1.00 87.19 651 PHE A O 1
ATOM 5237 N N . SER A 1 652 ? 6.169 7.495 -6.426 1.00 80.81 652 SER A N 1
ATOM 5238 C CA . SER A 1 652 ? 6.251 6.554 -5.297 1.00 80.81 652 SER A CA 1
ATOM 5239 C C . SER A 1 652 ? 7.666 6.017 -5.041 1.00 80.81 652 SER A C 1
ATOM 5241 O O . SER A 1 652 ? 8.063 5.764 -3.896 1.00 80.81 652 SER A O 1
ATOM 5243 N N . THR A 1 653 ? 8.450 5.848 -6.102 1.00 74.19 653 THR A N 1
ATOM 5244 C CA . THR A 1 653 ? 9.781 5.231 -6.036 1.00 74.19 653 THR A CA 1
ATOM 5245 C C . THR A 1 653 ? 10.915 6.229 -5.903 1.00 74.19 653 THR A C 1
ATOM 5247 O O . THR A 1 653 ? 11.935 5.885 -5.314 1.00 74.19 653 THR A O 1
ATOM 5250 N N . ALA A 1 654 ? 10.731 7.464 -6.373 1.00 89.06 654 ALA A N 1
ATOM 5251 C CA . ALA A 1 654 ? 11.763 8.489 -6.335 1.00 89.06 654 ALA A CA 1
ATOM 5252 C C . ALA A 1 654 ? 11.270 9.791 -5.698 1.00 89.06 654 ALA A C 1
ATOM 5254 O O . ALA A 1 654 ? 11.693 10.122 -4.593 1.00 89.06 654 ALA A O 1
ATOM 5255 N N . ALA A 1 655 ? 10.375 10.536 -6.350 1.00 95.69 655 ALA A N 1
ATOM 5256 C CA . ALA A 1 655 ? 10.142 11.936 -5.995 1.00 95.69 655 ALA A CA 1
ATOM 5257 C C . ALA A 1 655 ? 9.664 12.120 -4.548 1.00 95.69 655 ALA A C 1
ATOM 5259 O O . ALA A 1 655 ? 10.224 12.938 -3.824 1.00 95.69 655 ALA A O 1
ATOM 5260 N N . PHE A 1 656 ? 8.694 11.327 -4.081 1.00 94.62 656 PHE A N 1
ATOM 5261 C CA . PHE A 1 656 ? 8.169 11.438 -2.714 1.00 94.62 656 PHE A CA 1
ATOM 5262 C C . PHE A 1 656 ? 9.098 10.822 -1.652 1.00 94.62 656 PHE A C 1
ATOM 5264 O O . PHE A 1 656 ? 8.934 11.063 -0.458 1.00 94.62 656 PHE A O 1
ATOM 5271 N N . ARG A 1 657 ? 10.148 10.103 -2.076 1.00 92.31 657 ARG A N 1
ATOM 5272 C CA . ARG A 1 657 ? 11.215 9.593 -1.199 1.00 92.31 657 ARG A CA 1
ATOM 5273 C C . ARG A 1 657 ? 12.275 10.641 -0.858 1.00 92.31 657 ARG A C 1
ATOM 5275 O O . ARG A 1 657 ? 13.242 10.308 -0.171 1.00 92.31 657 ARG A O 1
ATOM 5282 N N . PHE A 1 658 ? 12.105 11.898 -1.283 1.00 95.62 658 PHE A N 1
ATOM 5283 C CA . PHE A 1 658 ? 12.923 13.022 -0.806 1.00 95.62 658 PHE A CA 1
ATOM 5284 C C . PHE A 1 658 ? 12.895 13.131 0.730 1.00 95.62 658 PHE A C 1
ATOM 5286 O O . PHE A 1 658 ? 13.881 13.536 1.342 1.00 95.62 658 PHE A O 1
ATOM 5293 N N . ALA A 1 659 ? 11.779 12.729 1.352 1.00 93.81 659 ALA A N 1
ATOM 5294 C CA . ALA A 1 659 ? 11.561 12.813 2.792 1.00 93.81 659 ALA A CA 1
ATOM 5295 C C . ALA A 1 659 ? 12.591 12.013 3.611 1.00 93.81 659 ALA A C 1
ATOM 5297 O O . ALA A 1 659 ? 12.893 12.386 4.743 1.00 93.81 659 ALA A O 1
ATOM 5298 N N . HIS A 1 660 ? 13.223 10.977 3.045 1.00 95.31 660 HIS A N 1
ATOM 5299 C CA . HIS A 1 660 ? 14.298 10.255 3.740 1.00 95.31 660 HIS A CA 1
ATOM 5300 C C . HIS A 1 660 ? 15.528 11.136 4.018 1.00 95.31 660 HIS A C 1
ATOM 5302 O O . HIS A 1 660 ? 16.272 10.883 4.960 1.00 95.31 660 HIS A O 1
ATOM 5308 N N . LEU A 1 661 ? 15.722 12.212 3.249 1.00 95.69 661 LEU A N 1
ATOM 5309 C CA . LEU A 1 661 ? 16.804 13.184 3.453 1.00 95.69 661 LEU A CA 1
ATOM 5310 C C . LEU A 1 661 ? 16.508 14.159 4.601 1.00 95.69 661 LEU A C 1
ATOM 5312 O O . LEU A 1 661 ? 17.414 14.875 5.042 1.00 95.69 661 LEU A O 1
ATOM 5316 N N . THR A 1 662 ? 15.257 14.179 5.077 1.00 95.06 662 THR A N 1
ATOM 5317 C CA . THR A 1 662 ? 14.792 15.020 6.189 1.00 95.06 662 THR A CA 1
ATOM 5318 C C . THR A 1 662 ? 14.737 14.286 7.527 1.00 95.06 662 THR A C 1
ATOM 5320 O O . THR A 1 662 ? 14.445 14.896 8.557 1.00 95.06 662 THR A O 1
ATOM 5323 N N . VAL A 1 663 ? 15.043 12.986 7.528 1.00 95.50 663 VAL A N 1
ATOM 5324 C CA . VAL A 1 663 ? 15.031 12.143 8.725 1.00 95.50 663 VAL A CA 1
ATOM 5325 C C . VAL A 1 663 ? 16.246 12.445 9.602 1.00 95.50 663 VAL A C 1
ATOM 5327 O O . VAL A 1 663 ? 17.380 12.533 9.128 1.00 95.50 663 VAL A O 1
ATOM 5330 N N . GLN A 1 664 ? 15.989 12.615 10.897 1.00 95.69 664 GLN A N 1
ATOM 5331 C CA . GLN A 1 664 ? 17.012 12.787 11.924 1.00 95.69 664 GLN A CA 1
ATOM 5332 C C . GLN A 1 664 ? 17.523 11.420 12.413 1.00 95.69 664 GLN A C 1
ATOM 5334 O O . GLN A 1 664 ? 16.780 10.440 12.366 1.00 95.69 664 GLN A O 1
ATOM 5339 N N . PRO A 1 665 ? 18.761 11.332 12.932 1.00 95.81 665 PRO A N 1
ATOM 5340 C CA . PRO A 1 665 ? 19.301 10.081 13.467 1.00 95.81 665 PRO A CA 1
ATOM 5341 C C . PRO A 1 665 ? 18.684 9.648 14.795 1.00 95.81 665 PRO A C 1
ATOM 5343 O O . PRO A 1 665 ? 18.967 8.553 15.271 1.00 95.81 665 PRO A O 1
ATOM 5346 N N . PHE A 1 666 ? 17.854 10.499 15.396 1.00 95.56 666 PHE A N 1
ATOM 5347 C CA . PHE A 1 666 ? 17.168 10.218 16.643 1.00 95.56 666 PHE A CA 1
ATOM 5348 C C . PHE A 1 666 ? 15.669 10.438 16.489 1.00 95.56 666 PHE A C 1
ATOM 5350 O O . PHE A 1 666 ? 15.237 11.387 15.830 1.00 95.56 666 PHE A O 1
ATOM 5357 N N . ILE A 1 667 ? 14.888 9.626 17.195 1.00 96.31 667 ILE A N 1
ATOM 5358 C CA . ILE A 1 667 ? 13.540 10.017 17.593 1.00 96.31 667 ILE A CA 1
ATOM 5359 C C . ILE A 1 667 ? 13.653 10.787 18.906 1.00 96.31 667 ILE A C 1
ATOM 5361 O O . ILE A 1 667 ? 14.073 10.246 19.936 1.00 96.31 667 ILE A O 1
ATOM 5365 N N . PHE A 1 668 ? 13.307 12.070 18.847 1.00 96.56 668 PHE A N 1
ATOM 5366 C CA . PHE A 1 668 ? 13.346 12.958 20.000 1.00 96.56 668 PHE A CA 1
ATOM 5367 C C . PHE A 1 668 ? 12.138 12.727 20.905 1.00 96.56 668 PHE A C 1
ATOM 5369 O O . PHE A 1 668 ? 11.008 12.625 20.428 1.00 96.56 668 PHE A O 1
ATOM 5376 N N . ARG A 1 669 ? 12.377 12.668 22.216 1.00 96.88 669 ARG A N 1
ATOM 5377 C CA . ARG A 1 669 ? 11.345 12.488 23.240 1.00 96.88 669 ARG A CA 1
ATOM 5378 C C . ARG A 1 669 ? 11.479 13.578 24.286 1.00 96.88 669 ARG A C 1
ATOM 5380 O O . ARG A 1 669 ? 12.474 13.634 25.010 1.00 96.88 669 ARG A O 1
ATOM 5387 N N . LEU A 1 670 ? 10.479 14.453 24.353 1.00 96.00 670 LEU A N 1
ATOM 5388 C CA . LEU A 1 670 ? 10.510 15.636 25.211 1.00 96.00 670 LEU A CA 1
ATOM 5389 C C . LEU A 1 670 ? 9.498 15.535 26.358 1.00 96.00 670 LEU A C 1
ATOM 5391 O O . LEU A 1 670 ? 8.385 15.023 26.205 1.00 96.00 670 LEU A O 1
ATOM 5395 N N . ASN A 1 671 ? 9.879 16.034 27.529 1.00 94.62 671 ASN A N 1
ATOM 5396 C CA . ASN A 1 671 ? 8.984 16.163 28.675 1.00 94.62 671 ASN A CA 1
ATOM 5397 C C . ASN A 1 671 ? 7.989 17.328 28.475 1.00 94.62 671 ASN A C 1
ATOM 5399 O O . ASN A 1 671 ? 7.975 17.989 27.437 1.00 94.62 671 ASN A O 1
ATOM 5403 N N . ARG A 1 672 ? 7.133 17.582 29.472 1.00 92.62 672 ARG A N 1
ATOM 5404 C CA . ARG A 1 672 ? 6.118 18.651 29.407 1.00 92.62 672 ARG A CA 1
ATOM 5405 C C . ARG A 1 672 ? 6.709 20.062 29.297 1.00 92.62 672 ARG A C 1
ATOM 5407 O O . ARG A 1 672 ? 6.042 20.927 28.754 1.00 92.62 672 ARG A O 1
ATOM 5414 N N . GLY A 1 673 ? 7.941 20.273 29.764 1.00 92.94 673 GLY A N 1
ATOM 5415 C CA . GLY A 1 673 ? 8.676 21.534 29.634 1.00 92.94 673 GLY A CA 1
ATOM 5416 C C . GLY A 1 673 ? 9.532 21.624 28.368 1.00 92.94 673 GLY A C 1
ATOM 5417 O O . GLY A 1 673 ? 10.469 22.415 28.340 1.00 92.94 673 GLY A O 1
ATOM 5418 N N . TYR A 1 674 ? 9.275 20.780 27.358 1.00 94.69 674 TYR A N 1
ATOM 5419 C CA . TYR A 1 674 ? 10.004 20.750 26.083 1.00 94.69 674 TYR A CA 1
ATOM 5420 C C . TYR A 1 674 ? 11.519 20.505 26.195 1.00 94.69 674 TYR A C 1
ATOM 5422 O O . TYR A 1 674 ? 12.283 20.779 25.271 1.00 94.69 674 TYR A O 1
ATOM 5430 N N . GLN A 1 675 ? 11.957 19.915 27.305 1.00 94.44 675 GLN A N 1
ATOM 5431 C CA . GLN A 1 675 ? 13.329 19.456 27.508 1.00 94.44 675 GLN A CA 1
ATOM 5432 C C . GLN A 1 675 ? 13.423 17.957 27.224 1.00 94.44 675 GLN A C 1
ATOM 5434 O O . GLN A 1 675 ? 12.414 17.249 27.261 1.00 94.44 675 GLN A O 1
ATOM 5439 N N . GLN A 1 676 ? 14.631 17.452 26.962 1.00 93.19 676 GLN A N 1
ATOM 5440 C CA . GLN A 1 676 ? 14.845 16.015 26.793 1.00 93.19 676 GLN A CA 1
ATOM 5441 C C . GLN A 1 676 ? 14.268 15.254 27.992 1.00 93.19 676 GLN A C 1
ATOM 5443 O O . GLN A 1 676 ? 14.531 15.589 29.147 1.00 93.19 676 GLN A O 1
ATOM 5448 N N . ASN A 1 677 ? 13.450 14.243 27.710 1.00 91.50 677 ASN A N 1
ATOM 5449 C CA . ASN A 1 677 ? 12.821 13.456 28.756 1.00 91.50 677 ASN A CA 1
ATOM 5450 C C . ASN A 1 677 ? 13.899 12.670 29.524 1.00 91.50 677 ASN A C 1
ATOM 5452 O O . ASN A 1 677 ? 14.677 11.922 28.934 1.00 91.50 677 ASN A O 1
ATOM 5456 N N . THR A 1 678 ? 13.960 12.882 30.839 1.00 90.25 678 THR A N 1
ATOM 5457 C CA . THR A 1 678 ? 14.973 12.293 31.725 1.00 90.25 678 THR A CA 1
ATOM 5458 C C . THR A 1 678 ? 14.729 10.812 31.998 1.00 90.25 678 THR A C 1
ATOM 5460 O O . THR A 1 678 ? 15.682 10.082 32.245 1.00 90.25 678 THR A O 1
ATOM 5463 N N . VAL A 1 679 ? 13.472 10.365 31.925 1.00 91.06 679 VAL A N 1
ATOM 5464 C CA . VAL A 1 679 ? 13.075 8.964 32.123 1.00 91.06 679 VAL A CA 1
ATOM 5465 C C . VAL A 1 679 ? 13.193 8.186 30.811 1.00 91.06 679 VAL A C 1
ATOM 5467 O O . VAL A 1 679 ? 13.719 7.078 30.785 1.00 91.06 679 VAL A O 1
ATOM 5470 N N . TYR A 1 680 ? 12.752 8.791 29.705 1.00 90.75 680 TYR A N 1
ATOM 5471 C CA . TYR A 1 680 ? 12.725 8.174 28.376 1.00 90.75 680 TYR A CA 1
ATOM 5472 C C . TYR A 1 680 ? 13.494 9.039 27.360 1.00 90.75 680 TYR A C 1
ATOM 5474 O O . TYR A 1 680 ? 12.877 9.768 26.581 1.00 90.75 680 TYR A O 1
ATOM 5482 N N . PRO A 1 681 ? 14.840 8.987 27.345 1.00 92.69 681 PRO A N 1
ATOM 5483 C CA . PRO A 1 681 ? 15.681 9.886 26.547 1.00 92.69 681 PRO A CA 1
ATOM 5484 C C . PRO A 1 681 ? 15.544 9.661 25.036 1.00 92.69 681 PRO A C 1
ATOM 5486 O O . PRO A 1 681 ? 14.919 8.705 24.588 1.00 92.69 681 PRO A O 1
ATOM 5489 N N . ASN A 1 682 ? 16.146 10.523 24.216 1.00 95.00 682 ASN A N 1
ATOM 5490 C CA . ASN A 1 682 ? 16.147 10.351 22.757 1.00 95.00 682 ASN A CA 1
ATOM 5491 C C . ASN A 1 682 ? 16.755 8.994 22.355 1.00 95.00 682 ASN A C 1
ATOM 5493 O O . ASN A 1 682 ? 17.717 8.536 22.972 1.00 95.00 682 ASN A O 1
ATOM 5497 N N . VAL A 1 683 ? 16.215 8.363 21.310 1.00 94.56 683 VAL A N 1
ATOM 5498 C CA . VAL A 1 683 ? 16.649 7.028 20.856 1.00 94.56 683 VAL A CA 1
ATOM 5499 C C . VAL A 1 683 ? 17.195 7.121 19.444 1.00 94.56 683 VAL A C 1
ATOM 5501 O O . VAL A 1 683 ? 16.588 7.781 18.604 1.00 94.56 683 VAL A O 1
ATOM 5504 N N . LEU A 1 684 ? 18.317 6.447 19.181 1.00 95.56 684 LEU A N 1
ATOM 5505 C CA . LEU A 1 684 ? 18.837 6.266 17.823 1.00 95.56 684 LEU A CA 1
ATOM 5506 C C . LEU A 1 684 ? 17.795 5.573 16.943 1.00 95.56 684 LEU A C 1
ATOM 5508 O O . LEU A 1 684 ? 17.161 4.610 17.374 1.00 95.56 684 LEU A O 1
ATOM 5512 N N . LEU A 1 685 ? 17.621 6.057 15.719 1.00 94.38 685 LEU A N 1
ATOM 5513 C CA . LEU A 1 685 ? 16.545 5.638 14.828 1.00 94.38 685 LEU A CA 1
ATOM 5514 C C . LEU A 1 685 ? 16.533 4.120 14.591 1.00 94.38 685 LEU A C 1
ATOM 5516 O O . LEU A 1 685 ? 15.456 3.525 14.668 1.00 94.38 685 LEU A O 1
ATOM 5520 N N . HIS A 1 686 ? 17.693 3.474 14.408 1.00 92.12 686 HIS A N 1
ATOM 5521 C CA . HIS A 1 686 ? 17.752 2.019 14.199 1.00 92.12 686 HIS A CA 1
ATOM 5522 C C . HIS A 1 686 ? 17.161 1.208 15.364 1.00 92.12 686 HIS A C 1
ATOM 5524 O O . HIS A 1 686 ? 16.607 0.132 15.152 1.00 92.12 686 HIS A O 1
ATOM 5530 N N . ASN A 1 687 ? 17.193 1.762 16.582 1.00 91.62 687 ASN A N 1
ATOM 5531 C CA . ASN A 1 687 ? 16.628 1.159 17.793 1.00 91.62 687 ASN A CA 1
ATOM 5532 C C . ASN A 1 687 ? 15.138 1.461 18.007 1.00 91.62 687 ASN A C 1
ATOM 5534 O O . ASN A 1 687 ? 14.577 1.100 19.049 1.00 91.62 687 ASN A O 1
ATOM 5538 N N . THR A 1 688 ? 14.512 2.157 17.057 1.00 92.06 688 THR A N 1
ATOM 5539 C CA . THR A 1 688 ? 13.077 2.468 17.058 1.00 92.06 688 THR A CA 1
ATOM 5540 C C . THR A 1 688 ? 12.296 1.686 16.011 1.00 92.06 688 THR A C 1
ATOM 5542 O O . THR A 1 688 ? 11.063 1.728 16.026 1.00 92.06 688 THR A O 1
ATOM 5545 N N . PHE A 1 689 ? 12.990 0.990 15.100 1.00 88.88 689 PHE A N 1
ATOM 5546 C CA . PHE A 1 689 ? 12.314 0.248 14.051 1.00 88.88 689 PHE A CA 1
ATOM 5547 C C . PHE A 1 689 ? 11.591 -0.966 14.632 1.00 88.88 689 PHE A C 1
ATOM 5549 O O . PHE A 1 689 ? 12.210 -1.800 15.292 1.00 88.88 689 PHE A O 1
ATOM 5556 N N . PHE A 1 690 ? 10.283 -1.061 14.393 1.00 88.62 690 PHE A N 1
ATOM 5557 C CA . PHE A 1 690 ? 9.443 -2.160 14.869 1.00 88.62 690 PHE A CA 1
ATOM 5558 C C . PHE A 1 690 ? 9.490 -2.394 16.391 1.00 88.62 690 PHE A C 1
ATOM 5560 O O . PHE A 1 690 ? 9.398 -3.531 16.847 1.00 88.62 690 PHE A O 1
ATOM 5567 N N . THR A 1 691 ? 9.604 -1.334 17.201 1.00 93.12 691 THR A N 1
ATOM 5568 C CA . THR A 1 691 ? 9.625 -1.417 18.678 1.00 93.12 691 THR A CA 1
ATOM 5569 C C . THR A 1 691 ? 8.360 -0.817 19.325 1.00 93.12 691 THR A C 1
ATOM 5571 O O . THR A 1 691 ? 8.454 0.209 20.010 1.00 93.12 691 THR A O 1
ATOM 5574 N N . PRO A 1 692 ? 7.161 -1.414 19.154 1.00 93.50 692 PRO A N 1
ATOM 5575 C CA . PRO A 1 692 ? 5.905 -0.886 19.708 1.00 93.50 692 PRO A CA 1
ATOM 5576 C C . PRO A 1 692 ? 5.920 -0.829 21.241 1.00 93.50 692 PRO A C 1
ATOM 5578 O O . PRO A 1 692 ? 5.263 0.020 21.840 1.00 93.50 692 PRO A O 1
ATOM 5581 N N . TRP A 1 693 ? 6.739 -1.666 21.886 1.00 94.38 693 TRP A N 1
ATOM 5582 C CA . TRP A 1 693 ? 6.934 -1.667 23.334 1.00 94.38 693 TRP A CA 1
ATOM 5583 C C . TRP A 1 693 ? 7.430 -0.327 23.890 1.00 94.38 693 TRP A C 1
ATOM 5585 O O . TRP A 1 693 ? 7.155 -0.028 25.048 1.00 94.38 693 TRP A O 1
ATOM 5595 N N . ARG A 1 694 ? 8.108 0.507 23.088 1.00 95.38 694 ARG A N 1
ATOM 5596 C CA . ARG A 1 694 ? 8.503 1.858 23.515 1.00 95.38 694 ARG A CA 1
ATOM 5597 C C . ARG A 1 694 ? 7.298 2.783 23.675 1.00 95.38 694 ARG A C 1
ATOM 5599 O O . ARG A 1 694 ? 7.292 3.614 24.568 1.00 95.38 694 ARG A O 1
ATOM 5606 N N . ILE A 1 695 ? 6.257 2.622 22.858 1.00 96.62 695 ILE A N 1
ATOM 5607 C CA . ILE A 1 695 ? 5.003 3.365 23.049 1.00 96.62 695 ILE A CA 1
ATOM 5608 C C . ILE A 1 695 ? 4.308 2.884 24.325 1.00 96.62 695 ILE A C 1
ATOM 5610 O O . ILE A 1 695 ? 3.878 3.700 25.130 1.00 96.62 695 ILE A O 1
ATOM 5614 N N . VAL A 1 696 ? 4.241 1.566 24.530 1.00 96.00 696 VAL A N 1
ATOM 5615 C CA . VAL A 1 696 ? 3.520 0.968 25.666 1.00 96.00 696 VAL A CA 1
ATOM 5616 C C . VAL A 1 696 ? 4.202 1.251 27.009 1.00 96.00 696 VAL A C 1
ATOM 5618 O O . VAL A 1 696 ? 3.526 1.565 27.982 1.00 96.00 696 VAL A O 1
ATOM 5621 N N . PHE A 1 697 ? 5.531 1.146 27.074 1.00 94.50 697 PHE A N 1
ATOM 5622 C CA . PHE A 1 697 ? 6.279 1.174 28.336 1.00 94.50 697 PHE A CA 1
ATOM 5623 C C . PHE A 1 697 ? 7.230 2.366 28.494 1.00 94.50 697 PHE A C 1
ATOM 5625 O O . PHE A 1 697 ? 7.769 2.545 29.581 1.00 94.50 697 PHE A O 1
ATOM 5632 N N . GLU A 1 698 ? 7.454 3.183 27.457 1.00 94.44 698 GLU A N 1
ATOM 5633 C CA . GLU A 1 698 ? 8.376 4.331 27.514 1.00 94.44 698 GLU A CA 1
ATOM 5634 C C . GLU A 1 698 ? 7.674 5.685 27.291 1.00 94.44 698 GLU A C 1
ATOM 5636 O O . GLU A 1 698 ? 8.177 6.563 26.583 1.00 94.44 698 GLU A O 1
ATOM 5641 N N . GLY A 1 699 ? 6.518 5.866 27.939 1.00 90.88 699 GLY A N 1
ATOM 5642 C CA . GLY A 1 699 ? 5.868 7.172 28.092 1.00 90.88 699 GLY A CA 1
ATOM 5643 C C . GLY A 1 699 ? 4.890 7.567 26.987 1.00 90.88 699 GLY A C 1
ATOM 5644 O O . GLY A 1 699 ? 4.623 8.759 26.846 1.00 90.88 699 GLY A O 1
ATOM 5645 N N . GLY A 1 700 ? 4.373 6.607 26.216 1.00 95.81 700 GLY A N 1
ATOM 5646 C CA . GLY A 1 700 ? 3.273 6.864 25.293 1.00 95.81 700 GLY A CA 1
ATOM 5647 C C . GLY A 1 700 ? 3.653 7.653 24.046 1.00 95.81 700 GLY A C 1
ATOM 5648 O O . GLY A 1 700 ? 4.812 7.701 23.623 1.00 95.81 700 GLY A O 1
ATOM 5649 N N . VAL A 1 701 ? 2.651 8.283 23.428 1.00 97.44 701 VAL A N 1
ATOM 5650 C CA . VAL A 1 701 ? 2.855 9.076 22.200 1.00 97.44 701 VAL A CA 1
ATOM 5651 C C . VAL A 1 701 ? 3.274 10.516 22.494 1.00 97.44 701 VAL A C 1
ATOM 5653 O O . VAL A 1 701 ? 3.947 11.147 21.682 1.00 97.44 701 VAL A O 1
ATOM 5656 N N . ASP A 1 702 ? 2.916 11.038 23.663 1.00 96.56 702 ASP A N 1
ATOM 5657 C CA . ASP A 1 702 ? 3.072 12.438 24.055 1.00 96.56 702 ASP A CA 1
ATOM 5658 C C . ASP A 1 702 ? 4.511 12.977 23.927 1.00 96.56 702 ASP A C 1
ATOM 5660 O O . ASP A 1 702 ? 4.712 14.006 23.271 1.00 96.56 702 ASP A O 1
ATOM 5664 N N . PRO A 1 703 ? 5.542 12.319 24.500 1.00 97.19 703 PRO A N 1
ATOM 5665 C CA . PRO A 1 703 ? 6.921 12.781 24.377 1.00 97.19 703 PRO A CA 1
ATOM 5666 C C . PRO A 1 703 ? 7.417 12.800 22.933 1.00 97.19 703 PRO A C 1
ATOM 5668 O O . PRO A 1 703 ? 8.208 13.672 22.570 1.00 97.19 703 PRO A O 1
ATOM 5671 N N . ILE A 1 704 ? 6.947 11.851 22.120 1.00 97.69 704 ILE A N 1
ATOM 5672 C CA . ILE A 1 704 ? 7.307 11.721 20.708 1.00 97.69 704 ILE A CA 1
ATOM 5673 C C . ILE A 1 704 ? 6.644 12.836 19.900 1.00 97.69 704 ILE A C 1
ATOM 5675 O O . ILE A 1 704 ? 7.316 13.484 19.104 1.00 97.69 704 ILE A O 1
ATOM 5679 N N . ILE A 1 705 ? 5.359 13.121 20.139 1.00 97.44 705 ILE A N 1
ATOM 5680 C CA . ILE A 1 705 ? 4.640 14.216 19.474 1.00 97.44 705 ILE A CA 1
ATOM 5681 C C . ILE A 1 705 ? 5.288 15.566 19.805 1.00 97.44 705 ILE A C 1
ATOM 5683 O O . ILE A 1 705 ? 5.540 16.338 18.881 1.00 97.44 705 ILE A O 1
ATOM 5687 N N . ARG A 1 706 ? 5.659 15.833 21.070 1.00 96.50 706 ARG A N 1
ATOM 5688 C CA . ARG A 1 706 ? 6.441 17.040 21.424 1.00 96.50 706 ARG A CA 1
ATOM 5689 C C . ARG A 1 706 ? 7.767 17.098 20.662 1.00 96.50 706 ARG A C 1
ATOM 5691 O O . ARG A 1 706 ? 8.136 18.151 20.150 1.00 96.50 706 ARG A O 1
ATOM 5698 N N . GLY A 1 707 ? 8.464 15.967 20.545 1.00 95.81 707 GLY A N 1
ATOM 5699 C CA . GLY A 1 707 ? 9.681 15.858 19.742 1.00 95.81 707 GLY A CA 1
ATOM 5700 C C . GLY A 1 707 ? 9.458 16.204 18.267 1.00 95.81 707 GLY A C 1
ATOM 5701 O O . GLY A 1 707 ? 10.227 16.979 17.706 1.00 95.81 707 GLY A O 1
ATOM 5702 N N . LEU A 1 708 ? 8.389 15.687 17.655 1.00 95.81 708 LEU A N 1
ATOM 5703 C CA . LEU A 1 708 ? 8.055 15.919 16.245 1.00 95.81 708 LEU A CA 1
ATOM 5704 C C . LEU A 1 708 ? 7.727 17.383 15.932 1.00 95.81 708 LEU A C 1
ATOM 5706 O O . LEU A 1 708 ? 8.084 17.854 14.855 1.00 95.81 708 LEU A O 1
ATOM 5710 N N . ILE A 1 709 ? 7.060 18.093 16.845 1.00 95.06 709 ILE A N 1
ATOM 5711 C CA . ILE A 1 709 ? 6.644 19.486 16.609 1.00 95.06 709 ILE A CA 1
ATOM 5712 C C . ILE A 1 709 ? 7.713 20.513 17.000 1.00 95.06 709 ILE A C 1
ATOM 5714 O O . ILE A 1 709 ? 7.735 21.605 16.437 1.00 95.06 709 ILE A O 1
ATOM 5718 N N . SER A 1 710 ? 8.613 20.183 17.932 1.00 92.38 710 SER A N 1
ATOM 5719 C CA . SER A 1 710 ? 9.604 21.143 18.442 1.00 92.38 710 SER A CA 1
ATOM 5720 C C . SER A 1 710 ? 11.014 20.937 17.915 1.00 92.38 710 SER A C 1
ATOM 5722 O O . SER A 1 710 ? 11.790 21.893 17.903 1.00 92.38 710 SER A O 1
ATOM 5724 N N . MET A 1 711 ? 11.371 19.744 17.436 1.00 94.38 711 MET A N 1
ATOM 5725 C CA . MET A 1 711 ? 12.709 19.494 16.899 1.00 94.38 711 MET A CA 1
ATOM 5726 C C . MET A 1 711 ? 12.767 19.746 15.391 1.00 94.38 711 MET A C 1
ATOM 5728 O O . MET A 1 711 ? 11.820 19.437 14.668 1.00 94.38 711 MET A O 1
ATOM 5732 N N . PRO A 1 712 ? 13.872 20.314 14.876 1.00 94.69 712 PRO A N 1
ATOM 5733 C CA . PRO A 1 712 ? 13.991 20.574 13.453 1.00 94.69 712 PRO A CA 1
ATOM 5734 C C . PRO A 1 712 ? 14.118 19.261 12.676 1.00 94.69 712 PRO A C 1
ATOM 5736 O O . PRO A 1 712 ? 14.882 18.369 13.054 1.00 94.69 712 PRO A O 1
ATOM 5739 N N . ALA A 1 713 ? 13.443 19.174 11.531 1.00 94.88 713 ALA A N 1
ATOM 5740 C CA . ALA A 1 713 ? 13.767 18.168 10.527 1.00 94.88 713 ALA A CA 1
ATOM 5741 C C . ALA A 1 713 ? 15.209 18.364 10.032 1.00 94.88 713 ALA A C 1
ATOM 5743 O O . ALA A 1 713 ? 15.730 19.486 10.010 1.00 94.88 713 ALA A O 1
ATOM 5744 N N . LYS A 1 714 ? 15.860 17.282 9.598 1.00 95.62 714 LYS A N 1
ATOM 5745 C CA . LYS A 1 714 ? 17.188 17.384 8.995 1.00 95.62 714 LYS A CA 1
ATOM 5746 C C . LYS A 1 714 ? 17.077 18.197 7.701 1.00 95.62 714 LYS A C 1
ATOM 5748 O O . LYS A 1 714 ? 16.220 17.938 6.859 1.00 95.62 714 LYS A O 1
ATOM 5753 N N . LEU A 1 715 ? 17.958 19.177 7.517 1.00 94.06 715 LEU A N 1
ATOM 5754 C CA . LEU A 1 715 ? 18.038 19.893 6.247 1.00 94.06 715 LEU A CA 1
ATOM 5755 C C . LEU A 1 715 ? 18.763 19.020 5.212 1.00 94.06 715 LEU A C 1
ATOM 5757 O O . LEU A 1 715 ? 19.839 18.478 5.489 1.00 94.06 715 LEU A O 1
ATOM 5761 N N . ASN A 1 716 ? 18.186 18.890 4.017 1.00 93.81 716 ASN A N 1
ATOM 5762 C CA . ASN A 1 716 ? 18.884 18.268 2.900 1.00 93.81 716 ASN A CA 1
ATOM 5763 C C . ASN A 1 716 ? 20.025 19.186 2.443 1.00 93.81 716 ASN A C 1
ATOM 5765 O O . ASN A 1 716 ? 19.796 20.347 2.102 1.00 93.81 716 ASN A O 1
ATOM 5769 N N . ARG A 1 717 ? 21.252 18.666 2.451 1.00 93.31 717 ARG A N 1
ATOM 5770 C CA . ARG A 1 717 ? 22.433 19.356 1.938 1.00 93.31 717 ARG A CA 1
ATOM 5771 C C . ARG A 1 717 ? 23.211 18.409 1.040 1.00 93.31 717 ARG A C 1
ATOM 5773 O O . ARG A 1 717 ? 23.377 17.241 1.379 1.00 93.31 717 ARG A O 1
ATOM 5780 N N . GLN A 1 718 ? 23.740 18.942 -0.055 1.00 95.06 718 GLN A N 1
ATOM 5781 C CA . GLN A 1 718 ? 24.508 18.193 -1.054 1.00 95.06 718 GLN A CA 1
ATOM 5782 C C . GLN A 1 718 ? 25.734 17.461 -0.483 1.00 95.06 718 GLN A C 1
ATOM 5784 O O . GLN A 1 718 ? 26.114 16.418 -1.000 1.00 95.06 718 GLN A O 1
ATOM 5789 N N . ASP A 1 719 ? 26.335 17.988 0.586 1.00 91.88 719 ASP A N 1
ATOM 5790 C CA . ASP A 1 719 ? 27.476 17.398 1.296 1.00 91.88 719 ASP A CA 1
ATOM 5791 C C . ASP A 1 719 ? 27.067 16.414 2.408 1.00 91.88 719 ASP A C 1
ATOM 5793 O O . ASP A 1 719 ? 27.914 15.703 2.943 1.00 91.88 719 ASP A O 1
ATOM 5797 N N . LYS A 1 720 ? 25.782 16.379 2.789 1.00 91.06 720 LYS A N 1
ATOM 5798 C CA . LYS A 1 720 ? 25.245 15.594 3.915 1.00 91.06 720 LYS A CA 1
ATOM 5799 C C . LYS A 1 720 ? 23.825 15.105 3.607 1.00 91.06 720 LYS A C 1
ATOM 5801 O O . LYS A 1 720 ? 22.852 15.548 4.227 1.00 91.06 720 LYS A O 1
ATOM 5806 N N . LEU A 1 721 ? 23.701 14.198 2.637 1.00 92.56 721 LEU A N 1
ATOM 5807 C CA . LEU A 1 721 ? 22.410 13.731 2.116 1.00 92.56 721 LEU A CA 1
ATOM 5808 C C . LEU A 1 721 ? 21.628 12.866 3.118 1.00 92.56 721 LEU A C 1
ATOM 5810 O O . LEU A 1 721 ? 20.613 13.318 3.647 1.00 92.56 721 LEU A O 1
ATOM 5814 N N . MET A 1 722 ? 22.089 11.648 3.407 1.00 94.69 722 MET A N 1
ATOM 5815 C CA . MET A 1 722 ? 21.393 10.684 4.270 1.00 94.69 722 MET A CA 1
ATOM 5816 C C . MET A 1 722 ? 22.273 10.283 5.455 1.00 94.69 722 MET A C 1
ATOM 5818 O O . MET A 1 722 ? 23.484 10.158 5.305 1.00 94.69 722 MET A O 1
ATOM 5822 N N . HIS A 1 723 ? 21.668 10.112 6.634 1.00 93.94 723 HIS A N 1
ATOM 5823 C CA . HIS A 1 723 ? 22.387 9.660 7.826 1.00 93.94 723 HIS A CA 1
ATOM 5824 C C . HIS A 1 723 ? 22.618 8.143 7.795 1.00 93.94 723 HIS A C 1
ATOM 5826 O O . HIS A 1 723 ? 21.760 7.392 7.333 1.00 93.94 723 HIS A O 1
ATOM 5832 N N . ASP A 1 724 ? 23.703 7.682 8.414 1.00 94.62 724 ASP A N 1
ATOM 5833 C CA . ASP A 1 724 ? 24.066 6.259 8.533 1.00 94.62 724 ASP A CA 1
ATOM 5834 C C . ASP A 1 724 ? 23.050 5.409 9.306 1.00 94.62 724 ASP A C 1
ATOM 5836 O O . ASP A 1 724 ? 23.040 4.189 9.204 1.00 94.62 724 ASP A O 1
ATOM 5840 N N . GLU A 1 725 ? 22.111 6.046 10.002 1.00 94.31 725 GLU A N 1
ATOM 5841 C CA . GLU A 1 725 ? 21.006 5.340 10.654 1.00 94.31 725 GLU A CA 1
ATOM 5842 C C . GLU A 1 725 ? 20.036 4.732 9.625 1.00 94.31 725 GLU A C 1
ATOM 5844 O O . GLU A 1 725 ? 19.375 3.740 9.911 1.00 94.31 725 GLU A O 1
ATOM 5849 N N . LEU A 1 726 ? 19.984 5.304 8.416 1.00 92.62 726 LEU A N 1
ATOM 5850 C CA . LEU A 1 726 ? 19.244 4.779 7.267 1.00 92.62 726 LEU A CA 1
ATOM 5851 C C . LEU A 1 726 ? 20.159 4.158 6.206 1.00 92.62 726 LEU A C 1
ATOM 5853 O O . LEU A 1 726 ? 19.701 3.313 5.446 1.00 92.62 726 LEU A O 1
ATOM 5857 N N . ARG A 1 727 ? 21.423 4.589 6.122 1.00 93.00 727 ARG A N 1
ATOM 5858 C CA . ARG A 1 727 ? 22.380 4.145 5.094 1.00 93.00 727 ARG A CA 1
ATOM 5859 C C . ARG A 1 727 ? 23.187 2.903 5.496 1.00 93.00 727 ARG A C 1
ATOM 5861 O O . ARG A 1 727 ? 23.652 2.200 4.620 1.00 93.00 727 ARG A O 1
ATOM 5868 N N . GLU A 1 728 ? 23.368 2.644 6.789 1.00 90.81 728 GLU A N 1
ATOM 5869 C CA . GLU A 1 728 ? 24.199 1.529 7.286 1.00 90.81 728 GLU A CA 1
ATOM 5870 C C . GLU A 1 728 ? 23.447 0.623 8.276 1.00 90.81 728 GLU A C 1
ATOM 5872 O O . GLU A 1 728 ? 23.836 -0.519 8.504 1.00 90.81 728 GLU A O 1
ATOM 5877 N N . ARG A 1 729 ? 22.388 1.132 8.925 1.00 89.00 729 ARG A N 1
ATOM 5878 C CA . ARG A 1 729 ? 21.721 0.463 10.062 1.00 89.00 729 ARG A CA 1
ATOM 5879 C C . ARG A 1 729 ? 20.213 0.293 9.893 1.00 89.00 729 ARG A C 1
ATOM 5881 O O . ARG A 1 729 ? 19.508 0.037 10.874 1.00 89.00 729 ARG A O 1
ATOM 5888 N N . LEU A 1 730 ? 19.690 0.424 8.673 1.00 85.31 730 LEU A N 1
ATOM 5889 C CA . LEU A 1 730 ? 18.257 0.256 8.437 1.00 85.31 730 LEU A CA 1
ATOM 5890 C C . LEU A 1 730 ? 17.830 -1.164 8.845 1.00 85.31 730 LEU A C 1
ATOM 5892 O O . LEU A 1 730 ? 18.399 -2.146 8.374 1.00 85.31 730 LEU A O 1
ATOM 5896 N N . PHE A 1 731 ? 16.821 -1.255 9.716 1.00 79.12 731 PHE A N 1
ATOM 5897 C CA . PHE A 1 731 ? 16.204 -2.505 10.189 1.00 79.12 731 PHE A CA 1
ATOM 5898 C C . PHE A 1 731 ? 17.132 -3.517 10.881 1.00 79.12 731 PHE A C 1
ATOM 5900 O O . PHE A 1 731 ? 16.754 -4.682 11.025 1.00 79.12 731 PHE A O 1
ATOM 5907 N N . GLN A 1 732 ? 18.273 -3.068 11.409 1.00 80.31 732 GLN A N 1
ATOM 5908 C CA . GLN A 1 732 ? 19.272 -3.914 12.076 1.00 80.31 732 GLN A CA 1
ATOM 5909 C C . GLN A 1 732 ? 18.715 -4.777 13.230 1.00 80.31 732 GLN A C 1
ATOM 5911 O O . GLN A 1 732 ? 19.250 -5.840 13.513 1.00 80.31 732 GLN A O 1
ATOM 5916 N N . LEU A 1 733 ? 17.626 -4.361 13.892 1.00 73.12 733 LEU A N 1
ATOM 5917 C CA . LEU A 1 733 ? 16.984 -5.154 14.955 1.00 73.12 733 LEU A CA 1
ATOM 5918 C C . LEU A 1 733 ? 16.127 -6.328 14.449 1.00 73.12 733 LEU A C 1
ATOM 5920 O O . LEU A 1 733 ? 15.729 -7.181 15.238 1.00 73.12 733 LEU A O 1
ATOM 5924 N N . THR A 1 734 ? 15.792 -6.348 13.161 1.00 66.25 734 THR A N 1
ATOM 5925 C CA . THR A 1 734 ? 14.833 -7.299 12.561 1.00 66.25 734 THR A CA 1
ATOM 5926 C C . THR A 1 734 ? 15.395 -8.057 11.358 1.00 66.25 734 THR A C 1
ATOM 5928 O O . THR A 1 734 ? 14.779 -9.013 10.896 1.00 66.25 734 THR A O 1
ATOM 5931 N N . SER A 1 735 ? 16.560 -7.645 10.855 1.00 64.00 735 SER A N 1
ATOM 5932 C CA . SER A 1 735 ? 17.291 -8.269 9.746 1.00 64.00 735 SER A CA 1
ATOM 5933 C C . SER A 1 735 ? 18.647 -8.776 10.243 1.00 64.00 735 SER A C 1
ATOM 5935 O O . SER A 1 735 ? 19.157 -8.261 11.234 1.00 64.00 735 SER A O 1
ATOM 5937 N N . GLN A 1 736 ? 19.227 -9.785 9.579 1.00 56.22 736 GLN A N 1
ATOM 5938 C CA . GLN A 1 736 ? 20.550 -10.313 9.958 1.00 56.22 736 GLN A CA 1
ATOM 5939 C C . GLN A 1 736 ? 21.656 -9.250 9.850 1.00 56.22 736 GLN A C 1
ATOM 5941 O O . GLN A 1 736 ? 22.526 -9.208 10.714 1.00 56.22 736 GLN A O 1
ATOM 5946 N N . ASP A 1 737 ? 21.556 -8.358 8.858 1.00 71.69 737 ASP A N 1
ATOM 5947 C CA . ASP A 1 737 ? 22.471 -7.240 8.623 1.00 71.69 737 ASP A CA 1
ATOM 5948 C C . ASP A 1 737 ? 21.709 -5.910 8.498 1.00 71.69 737 ASP A C 1
ATOM 5950 O O . ASP A 1 737 ? 20.514 -5.880 8.182 1.00 71.69 737 ASP A O 1
ATOM 5954 N N . GLY A 1 738 ? 22.406 -4.795 8.739 1.00 73.94 738 GLY A N 1
ATOM 5955 C CA . GLY A 1 738 ? 21.885 -3.454 8.465 1.00 73.94 738 GLY A CA 1
ATOM 5956 C C . GLY A 1 738 ? 21.804 -3.188 6.960 1.00 73.94 738 GLY A C 1
ATOM 5957 O O . GLY A 1 738 ? 22.721 -3.518 6.213 1.00 73.94 738 GLY A O 1
ATOM 5958 N N . LEU A 1 739 ? 20.696 -2.600 6.505 1.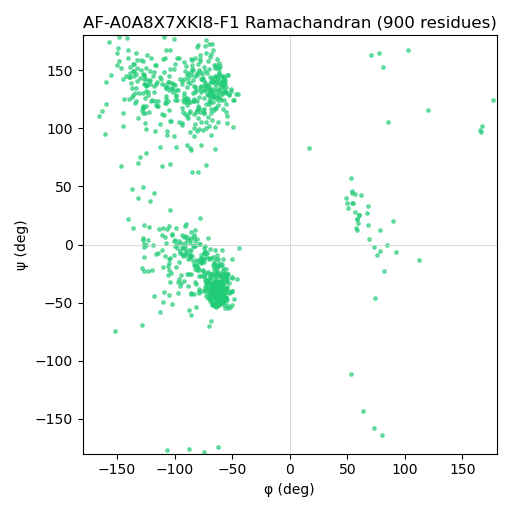00 80.38 739 LEU A N 1
ATOM 5959 C CA . LEU A 1 739 ? 20.487 -2.262 5.094 1.00 80.38 739 LEU A CA 1
ATOM 5960 C C . LEU A 1 739 ? 20.855 -0.795 4.794 1.00 80.38 739 LEU A C 1
ATOM 5962 O O . LEU A 1 739 ? 20.839 0.059 5.685 1.00 80.38 739 LEU A O 1
ATOM 5966 N N . ASP A 1 740 ? 21.097 -0.498 3.513 1.00 88.50 740 ASP A N 1
ATOM 5967 C CA . ASP A 1 740 ? 21.283 0.863 2.993 1.00 88.50 740 ASP A CA 1
ATOM 5968 C C . ASP A 1 740 ? 20.036 1.343 2.240 1.00 88.50 740 ASP A C 1
ATOM 5970 O O . ASP A 1 740 ? 19.772 0.943 1.102 1.00 88.50 740 ASP A O 1
ATOM 5974 N N . LEU A 1 741 ? 19.275 2.252 2.852 1.00 87.94 741 LEU A N 1
ATOM 5975 C CA . LEU A 1 741 ? 18.067 2.810 2.256 1.00 87.94 741 LEU A CA 1
ATOM 5976 C C . LEU A 1 741 ? 18.339 3.608 0.973 1.00 87.94 741 LEU A C 1
ATOM 5978 O O . LEU A 1 741 ? 17.530 3.542 0.050 1.00 87.94 741 LEU A O 1
ATOM 5982 N N . ALA A 1 742 ? 19.438 4.361 0.881 1.00 91.56 742 ALA A N 1
ATOM 5983 C CA . ALA A 1 742 ? 19.747 5.145 -0.316 1.00 91.56 742 ALA A CA 1
ATOM 5984 C C . ALA A 1 742 ? 20.028 4.217 -1.505 1.00 91.56 742 ALA A C 1
ATOM 5986 O O . ALA A 1 742 ? 19.463 4.404 -2.587 1.00 91.56 742 ALA A O 1
ATOM 5987 N N . SER A 1 743 ? 20.830 3.176 -1.275 1.00 87.69 743 SER A N 1
ATOM 5988 C CA . SER A 1 743 ? 21.105 2.137 -2.269 1.00 87.69 743 SER A CA 1
ATOM 5989 C C . SER A 1 743 ? 19.835 1.381 -2.661 1.00 87.69 743 SER A C 1
ATOM 5991 O O . SER A 1 743 ? 19.580 1.195 -3.851 1.00 87.69 743 SER A O 1
ATOM 5993 N N . LEU A 1 744 ? 18.973 1.038 -1.697 1.00 76.06 744 LEU A N 1
ATOM 5994 C CA . LEU A 1 744 ? 17.673 0.416 -1.967 1.00 76.06 744 LEU A CA 1
ATOM 5995 C C . LEU A 1 744 ? 16.753 1.309 -2.804 1.00 76.06 744 LEU A C 1
ATOM 5997 O O . LEU A 1 744 ? 16.034 0.790 -3.651 1.00 76.06 744 LEU A O 1
ATOM 6001 N N . ILE A 1 745 ? 16.751 2.630 -2.602 1.00 78.00 745 ILE A N 1
ATOM 6002 C CA . ILE A 1 745 ? 15.927 3.554 -3.396 1.00 78.00 745 ILE A CA 1
ATOM 6003 C C . ILE A 1 745 ? 16.436 3.649 -4.834 1.00 78.00 745 ILE A C 1
ATOM 6005 O O . ILE A 1 745 ? 15.632 3.568 -5.760 1.00 78.00 745 ILE A O 1
ATOM 6009 N N . MET A 1 746 ? 17.750 3.788 -5.038 1.00 87.94 746 MET A N 1
ATOM 6010 C CA . MET A 1 746 ? 18.331 3.805 -6.388 1.00 87.94 746 MET A CA 1
ATOM 6011 C C . MET A 1 746 ? 18.076 2.476 -7.101 1.00 87.94 746 MET A C 1
ATOM 6013 O O . MET A 1 746 ? 17.563 2.460 -8.218 1.00 87.94 746 MET A O 1
ATOM 6017 N N . GLN A 1 747 ? 18.320 1.354 -6.419 1.00 73.06 747 GLN A N 1
ATOM 6018 C CA . GLN A 1 747 ? 18.041 0.031 -6.963 1.00 73.06 747 GLN A CA 1
ATOM 6019 C C . GLN A 1 747 ? 16.547 -0.167 -7.243 1.00 73.06 747 GLN A C 1
ATOM 6021 O O . GLN A 1 747 ? 16.208 -0.756 -8.263 1.00 73.06 747 GLN A O 1
ATOM 6026 N N . ARG A 1 748 ? 15.649 0.381 -6.410 1.00 61.12 748 ARG A N 1
ATOM 6027 C CA . ARG A 1 748 ? 14.199 0.373 -6.656 1.00 61.12 748 ARG A CA 1
ATOM 6028 C C . ARG A 1 748 ? 13.815 1.215 -7.872 1.00 61.12 748 ARG A C 1
ATOM 6030 O O . ARG A 1 748 ? 12.917 0.832 -8.604 1.00 61.12 748 ARG A O 1
ATOM 6037 N N . GLY A 1 749 ? 14.481 2.342 -8.112 1.00 63.38 749 GLY A N 1
ATOM 6038 C CA . GLY A 1 749 ? 14.268 3.138 -9.323 1.00 63.38 749 GLY A CA 1
ATOM 6039 C C . GLY A 1 749 ? 14.622 2.359 -10.593 1.00 63.38 749 GLY A C 1
ATOM 6040 O O . GLY A 1 749 ? 13.847 2.350 -11.547 1.00 63.38 749 GLY A O 1
ATOM 6041 N N . ARG A 1 750 ? 15.747 1.635 -10.572 1.00 71.88 750 ARG A N 1
ATOM 6042 C CA . ARG A 1 750 ? 16.182 0.752 -11.671 1.00 71.88 750 ARG A CA 1
ATOM 6043 C C . ARG A 1 750 ? 15.254 -0.443 -11.842 1.00 71.88 750 ARG A C 1
ATOM 6045 O O . ARG A 1 750 ? 14.861 -0.760 -12.957 1.00 71.88 750 ARG A O 1
ATOM 6052 N N . ASP A 1 751 ? 14.868 -1.061 -10.728 1.00 50.38 751 ASP A N 1
ATOM 6053 C CA . ASP A 1 751 ? 13.847 -2.108 -10.658 1.00 50.38 751 ASP A CA 1
ATOM 6054 C C . ASP A 1 751 ? 12.532 -1.640 -11.285 1.00 50.38 751 ASP A C 1
ATOM 6056 O O . ASP A 1 751 ? 11.894 -2.407 -11.985 1.00 50.38 751 ASP A O 1
ATOM 6060 N N . HIS A 1 752 ? 12.167 -0.367 -11.120 1.00 54.91 752 HIS A N 1
ATOM 6061 C CA . HIS A 1 752 ? 10.964 0.225 -11.701 1.00 54.91 752 HIS A CA 1
ATOM 6062 C C . HIS A 1 752 ? 11.119 0.744 -13.137 1.00 54.91 752 HIS A C 1
ATOM 6064 O O . HIS A 1 752 ? 10.196 1.371 -13.659 1.00 54.91 752 HIS A O 1
ATOM 6070 N N . GLY A 1 753 ? 12.272 0.516 -13.776 1.00 59.97 753 GLY A N 1
ATOM 6071 C CA . GLY A 1 753 ? 12.539 0.970 -15.142 1.00 59.97 753 GLY A CA 1
ATOM 6072 C C . GLY A 1 753 ? 12.451 2.489 -15.311 1.00 59.97 753 GLY A C 1
ATOM 6073 O O . GLY A 1 753 ? 12.148 2.965 -16.404 1.00 59.97 753 GLY A O 1
ATOM 6074 N N . LEU A 1 754 ? 12.668 3.266 -14.242 1.00 72.81 754 LEU A N 1
ATOM 6075 C CA . LEU A 1 754 ? 12.577 4.719 -14.331 1.00 72.81 754 LEU A CA 1
ATOM 6076 C C . LEU A 1 754 ? 13.631 5.248 -15.301 1.00 72.81 754 LEU A C 1
ATOM 6078 O O . LEU A 1 754 ? 14.812 4.917 -15.194 1.00 72.81 754 LEU A O 1
ATOM 6082 N N . GLN A 1 755 ? 13.212 6.139 -16.198 1.00 82.94 755 GLN A N 1
ATOM 6083 C CA . GLN A 1 755 ? 14.161 6.871 -17.028 1.00 82.94 755 GLN A CA 1
ATOM 6084 C C . GLN A 1 755 ? 15.105 7.708 -16.151 1.00 82.94 755 GLN A C 1
ATOM 6086 O O . GLN A 1 755 ? 14.761 8.105 -15.031 1.00 82.94 755 GLN A O 1
ATOM 6091 N N . GLY A 1 756 ? 16.306 7.977 -16.659 1.00 87.81 756 GLY A N 1
ATOM 6092 C CA . GLY A 1 756 ? 17.304 8.741 -15.922 1.00 87.81 756 GLY A CA 1
ATOM 6093 C C . GLY A 1 756 ? 16.949 10.222 -15.761 1.00 87.81 756 GLY A C 1
ATOM 6094 O O . GLY A 1 756 ? 15.985 10.744 -16.326 1.00 87.81 756 GLY A O 1
ATOM 6095 N N . TYR A 1 757 ? 17.754 10.918 -14.968 1.00 98.19 757 TYR A N 1
ATOM 6096 C CA . TYR A 1 757 ? 17.534 12.292 -14.515 1.00 98.19 757 TYR A CA 1
ATOM 6097 C C . TYR A 1 757 ? 17.152 13.283 -15.629 1.00 98.19 757 TYR A C 1
ATOM 6099 O O . TYR A 1 757 ? 16.178 14.025 -15.479 1.00 98.19 757 TYR A O 1
ATOM 6107 N N . ASN A 1 758 ? 17.862 13.280 -16.763 1.00 98.00 758 ASN A N 1
ATOM 6108 C CA . ASN A 1 758 ? 17.585 14.216 -17.858 1.00 98.00 758 ASN A CA 1
ATOM 6109 C C . ASN A 1 758 ? 16.223 14.006 -18.518 1.00 98.00 758 ASN A C 1
ATOM 6111 O O . ASN A 1 758 ? 15.578 14.990 -18.875 1.00 98.00 758 ASN A O 1
ATOM 6115 N N . ALA A 1 759 ? 15.752 12.765 -18.633 1.00 94.12 759 ALA A N 1
ATOM 6116 C CA . ALA A 1 759 ? 14.439 12.500 -19.205 1.00 94.12 759 ALA A CA 1
ATOM 6117 C C . ALA A 1 759 ? 13.327 13.135 -18.362 1.00 94.12 759 ALA A C 1
ATOM 6119 O O . ALA A 1 759 ? 12.449 13.820 -18.888 1.00 94.12 759 ALA A O 1
ATOM 6120 N N . TRP A 1 760 ? 13.420 13.012 -17.035 1.00 96.62 760 TRP A N 1
ATOM 6121 C CA . TRP A 1 760 ? 12.466 13.641 -16.122 1.00 96.62 760 TRP A CA 1
ATOM 6122 C C . TRP A 1 760 ? 12.613 15.162 -16.054 1.00 96.62 760 TRP A C 1
ATOM 6124 O O . TRP A 1 760 ? 11.618 15.870 -15.893 1.00 96.62 760 TRP A O 1
ATOM 6134 N N . ARG A 1 761 ? 13.824 15.700 -16.246 1.00 98.38 761 ARG A N 1
ATOM 6135 C CA . ARG A 1 761 ? 13.991 17.143 -16.462 1.00 98.38 761 ARG A CA 1
ATOM 6136 C C . ARG A 1 761 ? 13.317 17.606 -17.746 1.00 98.38 761 ARG A C 1
ATOM 6138 O O . ARG A 1 761 ? 12.604 18.605 -17.698 1.00 98.38 761 ARG A O 1
ATOM 6145 N N . GLY A 1 762 ? 13.457 16.857 -18.837 1.00 97.25 762 GLY A N 1
ATOM 6146 C CA . GLY A 1 762 ? 12.740 17.088 -20.090 1.00 97.25 762 GLY A CA 1
ATOM 6147 C C . GLY A 1 762 ? 11.222 17.085 -19.899 1.00 97.25 762 GLY A C 1
ATOM 6148 O O . GLY A 1 762 ? 10.569 18.059 -20.267 1.00 97.25 762 GLY A O 1
ATOM 6149 N N . PHE A 1 763 ? 10.678 16.064 -19.226 1.00 95.38 763 PHE A N 1
ATOM 6150 C CA . PHE A 1 763 ? 9.256 15.977 -18.860 1.00 95.38 763 PHE A CA 1
ATOM 6151 C C . PHE A 1 763 ? 8.767 17.224 -18.105 1.00 95.38 763 PHE A C 1
ATOM 6153 O O . PHE A 1 763 ? 7.689 17.747 -18.374 1.00 95.38 763 PHE A O 1
ATOM 6160 N N . CYS A 1 764 ? 9.583 17.747 -17.188 1.00 97.19 764 CYS A N 1
ATOM 6161 C CA . CYS A 1 764 ? 9.267 18.940 -16.406 1.00 97.19 764 CYS A CA 1
ATOM 6162 C C . CYS A 1 764 ? 9.540 20.278 -17.121 1.00 97.19 764 CYS A C 1
ATOM 6164 O O . CYS A 1 764 ? 9.360 21.338 -16.510 1.00 97.19 764 CYS A O 1
ATOM 6166 N N . GLY A 1 765 ? 9.975 20.259 -18.386 1.00 97.44 765 GLY A N 1
ATOM 6167 C CA . GLY A 1 765 ? 10.343 21.459 -19.145 1.00 97.44 765 GLY A CA 1
ATOM 6168 C C . GLY A 1 765 ? 11.591 22.163 -18.601 1.00 97.44 765 GLY A C 1
ATOM 6169 O O . GLY A 1 765 ? 11.719 23.381 -18.706 1.00 97.44 765 GLY A O 1
ATOM 6170 N N . LEU A 1 766 ? 12.487 21.415 -17.960 1.00 98.00 766 LEU A N 1
ATOM 6171 C CA . LEU A 1 766 ? 13.726 21.899 -17.366 1.00 98.00 766 LEU A CA 1
ATOM 6172 C C . LEU A 1 766 ? 14.927 21.614 -18.290 1.00 98.00 766 LEU A C 1
ATOM 6174 O O . LEU A 1 766 ? 14.909 20.677 -19.087 1.00 98.00 766 LEU A O 1
ATOM 6178 N N . SER A 1 767 ? 16.005 22.398 -18.167 1.00 97.69 767 SER A N 1
ATOM 6179 C CA . SER A 1 767 ? 17.230 22.212 -18.967 1.00 97.69 767 SER A CA 1
ATOM 6180 C C . SER A 1 767 ? 17.874 20.836 -18.745 1.00 97.69 767 SER A C 1
ATOM 6182 O O . SER A 1 767 ? 17.960 20.386 -17.607 1.00 97.69 767 SER A O 1
ATOM 6184 N N . GLN A 1 768 ? 18.350 20.183 -19.809 1.00 98.31 768 GLN A N 1
ATOM 6185 C CA . GLN A 1 768 ? 18.953 18.842 -19.765 1.00 98.31 768 GLN A CA 1
ATOM 6186 C C . GLN A 1 768 ? 20.479 18.941 -19.951 1.00 98.31 768 GLN A C 1
ATOM 6188 O O . GLN A 1 768 ? 20.929 19.077 -21.092 1.00 98.31 768 GLN A O 1
ATOM 6193 N N . PRO A 1 769 ? 21.282 18.932 -18.869 1.00 97.31 769 PRO A N 1
ATOM 6194 C CA . PRO A 1 769 ? 22.730 19.106 -18.955 1.00 97.31 769 PRO A CA 1
ATOM 6195 C C . PRO A 1 769 ? 23.384 17.945 -19.706 1.00 97.31 769 PRO A C 1
ATOM 6197 O O . PRO A 1 769 ? 23.088 16.780 -19.437 1.00 97.31 769 PRO A O 1
ATOM 6200 N N . ARG A 1 770 ? 24.312 18.248 -20.614 1.00 94.94 770 ARG A N 1
ATOM 6201 C CA . ARG A 1 770 ? 25.091 17.251 -21.369 1.00 94.94 770 ARG A CA 1
ATOM 6202 C C . ARG A 1 770 ? 26.518 17.094 -20.856 1.00 94.94 770 ARG A C 1
ATOM 6204 O O . ARG A 1 770 ? 27.122 16.046 -21.054 1.00 94.94 770 ARG A O 1
ATOM 6211 N N . THR A 1 771 ? 27.053 18.120 -20.197 1.00 94.62 771 THR A N 1
ATOM 6212 C CA . THR A 1 771 ? 28.456 18.184 -19.758 1.00 94.62 771 THR A CA 1
ATOM 6213 C C . THR A 1 771 ? 28.580 18.348 -18.240 1.00 94.62 771 THR A C 1
ATOM 6215 O O . THR A 1 771 ? 27.645 18.808 -17.582 1.00 94.62 771 THR A O 1
ATOM 6218 N N . GLU A 1 772 ? 29.752 18.024 -17.669 1.00 97.06 772 GLU A N 1
ATOM 6219 C CA . GLU A 1 772 ? 30.062 18.281 -16.245 1.00 97.06 772 GLU A CA 1
ATOM 6220 C C . GLU A 1 772 ? 29.809 19.748 -15.878 1.00 97.06 772 GLU A C 1
ATOM 6222 O O . GLU A 1 772 ? 29.234 20.035 -14.830 1.00 97.06 772 GLU A O 1
ATOM 6227 N N . ARG A 1 773 ? 30.198 20.683 -16.757 1.00 96.38 773 ARG A N 1
ATOM 6228 C CA . ARG A 1 773 ? 30.031 22.122 -16.528 1.00 96.38 773 ARG A CA 1
ATOM 6229 C C . ARG A 1 773 ? 28.557 22.516 -16.464 1.00 96.38 773 ARG A C 1
ATOM 6231 O O . ARG A 1 773 ? 28.169 23.235 -15.549 1.00 96.38 773 ARG A O 1
ATOM 6238 N N . GLU A 1 774 ? 27.738 22.042 -17.400 1.00 97.62 774 GLU A N 1
ATOM 6239 C CA . GLU A 1 774 ? 26.293 22.309 -17.404 1.00 97.62 774 GLU A CA 1
ATOM 6240 C C . GLU A 1 774 ? 25.594 21.696 -16.189 1.00 97.62 774 GLU A C 1
ATOM 6242 O O . GLU A 1 774 ? 24.773 22.359 -15.553 1.00 97.62 774 GLU A O 1
ATOM 6247 N N . LEU A 1 775 ? 25.949 20.459 -15.822 1.00 98.06 775 LEU A N 1
ATOM 6248 C CA . LEU A 1 775 ? 25.432 19.822 -14.612 1.00 98.06 775 LEU A CA 1
ATOM 6249 C C . LEU A 1 775 ? 25.859 20.611 -13.365 1.00 98.06 775 LEU A C 1
ATOM 6251 O O . LEU A 1 775 ? 25.037 20.870 -12.491 1.00 98.06 775 LEU A O 1
ATOM 6255 N N . GLY A 1 776 ? 27.111 21.068 -13.310 1.00 97.81 776 GLY A N 1
ATOM 6256 C CA . GLY A 1 776 ? 27.639 21.906 -12.234 1.00 97.81 776 GLY A CA 1
ATOM 6257 C C . GLY A 1 776 ? 26.885 23.223 -12.065 1.00 97.81 776 GLY A C 1
ATOM 6258 O O . GLY A 1 776 ? 26.662 23.638 -10.929 1.00 97.81 776 GLY A O 1
ATOM 6259 N N . LEU A 1 777 ? 26.437 23.845 -13.162 1.00 97.62 777 LEU A N 1
ATOM 6260 C CA . LEU A 1 777 ? 25.600 25.050 -13.126 1.00 97.62 777 LEU A CA 1
ATOM 6261 C C . LEU A 1 777 ? 24.201 24.766 -12.562 1.00 97.62 777 LEU A C 1
ATOM 6263 O O . LEU A 1 777 ? 23.709 25.541 -11.748 1.00 97.62 777 LEU A O 1
ATOM 6267 N N . ILE A 1 778 ? 23.574 23.649 -12.943 1.00 97.06 778 ILE A N 1
ATOM 6268 C CA . ILE A 1 778 ? 22.246 23.262 -12.432 1.00 97.06 778 ILE A CA 1
ATOM 6269 C C . ILE A 1 778 ? 22.299 22.914 -10.947 1.00 97.06 778 ILE A C 1
ATOM 6271 O O . ILE A 1 778 ? 21.429 23.325 -10.180 1.00 97.06 778 ILE A O 1
ATOM 6275 N N . LEU A 1 779 ? 23.325 22.170 -10.538 1.00 97.44 779 LEU A N 1
ATOM 6276 C CA . LEU A 1 779 ? 23.518 21.783 -9.146 1.00 97.44 779 LEU A CA 1
ATOM 6277 C C . LEU A 1 779 ? 24.076 22.927 -8.292 1.00 97.44 779 LEU A C 1
ATOM 6279 O O . LEU A 1 779 ? 24.102 22.802 -7.072 1.00 97.44 779 LEU A O 1
ATOM 6283 N N . ASN A 1 780 ? 24.545 24.019 -8.905 1.00 97.19 780 ASN A N 1
ATOM 6284 C CA . ASN A 1 780 ? 25.360 25.043 -8.248 1.00 97.19 780 ASN A CA 1
ATOM 6285 C C . ASN A 1 780 ? 26.548 24.433 -7.467 1.00 97.19 780 ASN A C 1
ATOM 6287 O O . ASN A 1 780 ? 26.890 24.867 -6.368 1.00 97.19 780 ASN A O 1
ATOM 6291 N N . ASN A 1 781 ? 27.129 23.353 -8.004 1.00 97.56 781 ASN A N 1
ATOM 6292 C CA . ASN A 1 781 ? 28.167 22.566 -7.343 1.00 97.56 781 ASN A CA 1
ATOM 6293 C C . ASN A 1 781 ? 28.959 21.724 -8.356 1.00 97.56 781 ASN A C 1
ATOM 6295 O O . ASN A 1 781 ? 28.568 20.615 -8.725 1.00 97.56 781 ASN A O 1
ATOM 6299 N N . VAL A 1 782 ? 30.099 22.257 -8.802 1.00 96.56 782 VAL A N 1
ATOM 6300 C CA . VAL A 1 782 ? 30.956 21.606 -9.809 1.00 96.56 782 VAL A CA 1
ATOM 6301 C C . VAL A 1 782 ? 31.616 20.337 -9.262 1.00 96.56 782 VAL A C 1
ATOM 6303 O O . VAL A 1 782 ? 31.736 19.351 -9.982 1.00 96.56 782 VAL A O 1
ATOM 6306 N N . THR A 1 783 ? 32.005 20.320 -7.984 1.00 97.00 783 THR A N 1
ATOM 6307 C CA . THR A 1 783 ? 32.638 19.148 -7.358 1.00 97.00 783 THR A CA 1
ATOM 6308 C C . THR A 1 783 ? 31.680 17.961 -7.302 1.00 97.00 783 THR A C 1
ATOM 6310 O O . THR A 1 783 ? 32.061 16.843 -7.650 1.00 97.00 783 THR A O 1
ATOM 6313 N N . LEU A 1 784 ? 30.421 18.199 -6.920 1.00 97.12 784 LEU A N 1
ATOM 6314 C CA . LEU A 1 784 ? 29.387 17.167 -6.921 1.00 97.12 784 LEU A CA 1
ATOM 6315 C C . LEU A 1 784 ? 29.049 16.705 -8.339 1.00 97.12 784 LEU A C 1
ATOM 6317 O O . LEU A 1 784 ? 28.934 15.504 -8.573 1.00 97.12 784 LEU A O 1
ATOM 6321 N N . ALA A 1 785 ? 28.939 17.638 -9.290 1.00 98.00 785 ALA A N 1
ATOM 6322 C CA . ALA A 1 785 ? 28.723 17.297 -10.692 1.00 98.00 785 ALA A CA 1
ATOM 6323 C C . ALA A 1 785 ? 29.835 16.382 -11.219 1.00 98.00 785 ALA A C 1
ATOM 6325 O O . ALA A 1 785 ? 29.536 15.341 -11.796 1.00 98.00 785 ALA A O 1
ATOM 6326 N N . ARG A 1 786 ? 31.107 16.693 -10.938 1.00 98.00 786 ARG A N 1
ATOM 6327 C CA . ARG A 1 786 ? 32.246 15.833 -11.288 1.00 98.00 786 ARG A CA 1
ATOM 6328 C C . ARG A 1 786 ? 32.147 14.445 -10.664 1.00 98.00 786 ARG A C 1
ATOM 6330 O O . ARG A 1 786 ? 32.402 13.457 -11.345 1.00 98.00 786 ARG A O 1
ATOM 6337 N N . ALA A 1 787 ? 31.773 14.354 -9.387 1.00 97.56 787 ALA A N 1
ATOM 6338 C CA . ALA A 1 787 ? 31.599 13.068 -8.712 1.00 97.56 787 ALA A CA 1
ATOM 6339 C C . ALA A 1 787 ? 30.487 12.228 -9.364 1.00 97.56 787 ALA A C 1
ATOM 6341 O O . ALA A 1 787 ? 30.682 11.041 -9.613 1.00 97.56 787 ALA A O 1
ATOM 6342 N N . LEU A 1 788 ? 29.356 12.851 -9.707 1.00 97.62 788 LEU A N 1
ATOM 6343 C CA . LEU A 1 788 ? 28.259 12.188 -10.413 1.00 97.62 788 LEU A CA 1
ATOM 6344 C C . LEU A 1 788 ? 28.669 11.750 -11.821 1.00 97.62 788 LEU A C 1
ATOM 6346 O O . LEU A 1 788 ? 28.398 10.615 -12.189 1.00 97.62 788 LEU A O 1
ATOM 6350 N N . ILE A 1 789 ? 29.369 12.591 -12.587 1.00 98.00 789 ILE A N 1
ATOM 6351 C CA . ILE A 1 789 ? 29.878 12.221 -13.917 1.00 98.00 789 ILE A CA 1
ATOM 6352 C C . ILE A 1 789 ? 30.894 11.081 -13.824 1.00 98.00 789 ILE A C 1
ATOM 6354 O O . ILE A 1 789 ? 30.846 10.160 -14.630 1.00 98.00 789 ILE A O 1
ATOM 6358 N N . ARG A 1 790 ? 31.768 11.080 -12.813 1.00 98.00 790 ARG A N 1
ATOM 6359 C CA . ARG A 1 790 ? 32.716 9.982 -12.590 1.00 98.00 790 ARG A CA 1
ATOM 6360 C C . ARG A 1 790 ? 32.013 8.649 -12.314 1.00 98.00 790 ARG A C 1
ATOM 6362 O O . ARG A 1 790 ? 32.528 7.617 -12.726 1.00 98.00 790 ARG A O 1
ATOM 6369 N N . LEU A 1 791 ? 30.875 8.667 -11.615 1.00 97.38 791 LEU A N 1
ATOM 6370 C CA . LEU A 1 791 ? 30.109 7.463 -11.273 1.00 97.38 791 LEU A CA 1
ATOM 6371 C C . LEU A 1 791 ? 29.171 7.004 -12.399 1.00 97.38 791 LEU A C 1
ATOM 6373 O O . LEU A 1 791 ? 29.072 5.811 -12.659 1.00 97.38 791 LEU A O 1
ATOM 6377 N N . TYR A 1 792 ? 28.479 7.936 -13.056 1.00 97.56 792 TYR A N 1
ATOM 6378 C CA . TYR A 1 792 ? 27.404 7.641 -14.012 1.00 97.56 792 TYR A CA 1
ATOM 6379 C C . TYR A 1 792 ? 27.810 7.809 -15.485 1.00 97.56 792 TYR A C 1
ATOM 6381 O O . TYR A 1 792 ? 27.054 7.429 -16.380 1.00 97.56 792 TYR A O 1
ATOM 6389 N N . GLY A 1 793 ? 28.971 8.407 -15.766 1.00 97.81 793 GLY A N 1
ATOM 6390 C CA . GLY A 1 793 ? 29.471 8.731 -17.107 1.00 97.81 793 GLY A CA 1
ATOM 6391 C C . GLY A 1 793 ? 28.756 9.916 -17.768 1.00 97.81 793 GLY A C 1
ATOM 6392 O O . GLY A 1 793 ? 29.399 10.820 -18.293 1.00 97.81 793 GLY A O 1
ATOM 6393 N N . THR A 1 794 ? 27.424 9.951 -17.717 1.00 96.81 794 THR A N 1
ATOM 6394 C CA . THR A 1 794 ? 26.579 10.987 -18.331 1.00 96.81 794 THR A CA 1
ATOM 6395 C C . THR A 1 794 ? 25.423 11.387 -17.408 1.00 96.81 794 THR A C 1
ATOM 6397 O O . THR A 1 794 ? 24.886 10.523 -16.709 1.00 96.81 794 THR A O 1
ATOM 6400 N N . PRO A 1 795 ? 24.960 12.659 -17.424 1.00 97.12 795 PRO A N 1
ATOM 6401 C CA . PRO A 1 795 ? 23.770 13.068 -16.675 1.00 97.12 795 PRO A CA 1
ATOM 6402 C C . PRO A 1 795 ? 22.501 12.290 -17.048 1.00 97.12 795 PRO A C 1
ATOM 6404 O O . PRO A 1 795 ? 21.585 12.187 -16.235 1.00 97.12 795 PRO A O 1
ATOM 6407 N N . ASN A 1 796 ? 22.451 11.704 -18.251 1.00 96.62 796 ASN A N 1
ATOM 6408 C CA . ASN A 1 796 ? 21.335 10.867 -18.697 1.00 96.62 796 ASN A CA 1
ATOM 6409 C C . ASN A 1 796 ? 21.177 9.583 -17.875 1.00 96.62 796 ASN A C 1
ATOM 6411 O O . ASN A 1 796 ? 20.065 9.080 -17.783 1.00 96.62 796 ASN A O 1
ATOM 6415 N N . ASN A 1 797 ? 22.255 9.072 -17.276 1.00 95.81 797 ASN A N 1
ATOM 6416 C CA . ASN A 1 797 ? 22.248 7.807 -16.537 1.00 95.81 797 ASN A CA 1
ATOM 6417 C C . ASN A 1 797 ? 22.054 7.995 -15.029 1.00 95.81 797 ASN A C 1
ATOM 6419 O O . ASN A 1 797 ? 21.918 7.008 -14.313 1.00 95.81 797 ASN A O 1
ATOM 6423 N N . ILE A 1 798 ? 22.066 9.236 -14.531 1.00 98.50 798 ILE A N 1
ATOM 6424 C CA . ILE A 1 798 ? 21.882 9.511 -13.104 1.00 98.50 798 ILE A CA 1
ATOM 6425 C C . ILE A 1 798 ? 20.485 9.034 -12.695 1.00 98.50 798 ILE A C 1
ATOM 6427 O O . ILE A 1 798 ? 19.490 9.480 -13.272 1.00 98.50 798 ILE A O 1
ATOM 6431 N N . ASP A 1 799 ? 20.402 8.159 -11.688 1.00 97.69 799 ASP A N 1
ATOM 6432 C CA . ASP A 1 799 ? 19.120 7.703 -11.149 1.00 97.69 799 ASP A CA 1
ATOM 6433 C C . ASP A 1 799 ? 18.289 8.914 -10.687 1.00 97.69 799 ASP A C 1
ATOM 6435 O O . ASP A 1 799 ? 18.774 9.797 -9.971 1.00 97.69 799 ASP A O 1
ATOM 6439 N N . VAL A 1 800 ? 17.012 8.970 -11.076 1.00 97.00 800 VAL A N 1
ATOM 6440 C CA . VAL A 1 800 ? 16.159 10.153 -10.851 1.00 97.00 800 VAL A CA 1
ATOM 6441 C C . VAL A 1 800 ? 16.060 10.558 -9.375 1.00 97.00 800 VAL A C 1
ATOM 6443 O O . VAL A 1 800 ? 15.982 11.752 -9.078 1.00 97.00 800 VAL A O 1
ATOM 6446 N N . TRP A 1 801 ? 16.118 9.599 -8.439 1.00 97.62 801 TRP A N 1
ATOM 6447 C CA . TRP A 1 801 ? 16.085 9.913 -7.010 1.00 97.62 801 TRP A CA 1
ATOM 6448 C C . TRP A 1 801 ? 17.300 10.736 -6.576 1.00 97.62 801 TRP A C 1
ATOM 6450 O O . TRP A 1 801 ? 17.127 11.811 -6.006 1.00 97.62 801 TRP A O 1
ATOM 6460 N N . ILE A 1 802 ? 18.521 10.269 -6.865 1.00 97.75 802 ILE A N 1
ATOM 6461 C CA . ILE A 1 802 ? 19.726 10.994 -6.450 1.00 97.75 802 ILE A CA 1
ATOM 6462 C C . ILE A 1 802 ? 19.859 12.303 -7.230 1.00 97.75 802 ILE A C 1
ATOM 6464 O O . ILE A 1 802 ? 20.162 13.327 -6.626 1.00 97.75 802 ILE A O 1
ATOM 6468 N N . GLY A 1 803 ? 19.537 12.303 -8.530 1.00 97.75 803 GLY A N 1
ATOM 6469 C CA . GLY A 1 803 ? 19.562 13.503 -9.367 1.00 97.75 803 GLY A CA 1
ATOM 6470 C C . GLY A 1 803 ? 18.644 14.609 -8.842 1.00 97.75 803 GLY A C 1
ATOM 6471 O O . GLY A 1 803 ? 19.084 15.742 -8.677 1.00 97.75 803 GLY A O 1
ATOM 6472 N N . GLY A 1 804 ? 17.393 14.283 -8.501 1.00 97.44 804 GLY A N 1
ATOM 6473 C CA . GLY A 1 804 ? 16.464 15.246 -7.901 1.00 97.44 804 GLY A CA 1
ATOM 6474 C C . GLY A 1 804 ? 16.805 15.617 -6.452 1.00 97.44 804 GLY A C 1
ATOM 6475 O O . GLY A 1 804 ? 16.570 16.753 -6.041 1.00 97.44 804 GLY A O 1
ATOM 6476 N N . ALA A 1 805 ? 17.397 14.697 -5.683 1.00 97.06 805 ALA A N 1
ATOM 6477 C CA . ALA A 1 805 ? 17.817 14.925 -4.300 1.00 97.06 805 ALA A CA 1
ATOM 6478 C C . ALA A 1 805 ? 18.964 15.933 -4.172 1.00 97.06 805 ALA A C 1
ATOM 6480 O O . ALA A 1 805 ? 19.041 16.641 -3.166 1.00 97.06 805 ALA A O 1
ATOM 6481 N N . VAL A 1 806 ? 19.859 15.986 -5.162 1.00 97.69 806 VAL A N 1
ATOM 6482 C CA . VAL A 1 806 ? 21.008 16.898 -5.148 1.00 97.69 806 VAL A CA 1
ATOM 6483 C C . VAL A 1 806 ? 20.720 18.256 -5.781 1.00 97.69 806 VAL A C 1
ATOM 6485 O O . VAL A 1 806 ? 21.570 19.140 -5.703 1.00 97.69 806 VAL A O 1
ATOM 6488 N N . GLU A 1 807 ? 19.554 18.466 -6.390 1.00 98.19 807 GLU A N 1
ATOM 6489 C CA . GLU A 1 807 ? 19.189 19.793 -6.881 1.00 98.19 807 GLU A CA 1
ATOM 6490 C C . GLU A 1 807 ? 19.030 20.790 -5.716 1.00 98.19 807 GLU A C 1
ATOM 6492 O O . GLU A 1 807 ? 18.437 20.453 -4.684 1.00 98.19 807 GLU A O 1
ATOM 6497 N N . PRO A 1 808 ? 19.509 22.040 -5.864 1.00 97.06 808 PRO A N 1
ATOM 6498 C CA . PRO A 1 808 ? 19.266 23.088 -4.882 1.00 97.06 808 PRO A CA 1
ATOM 6499 C C . PRO A 1 808 ? 17.770 23.276 -4.627 1.00 97.06 808 PRO A C 1
ATOM 6501 O O . PRO A 1 808 ? 16.975 23.337 -5.566 1.00 97.06 808 PRO A O 1
ATOM 6504 N N . CYS A 1 809 ? 17.386 23.394 -3.354 1.00 96.88 809 CYS A N 1
ATOM 6505 C CA . CYS A 1 809 ? 15.989 23.602 -2.983 1.00 96.88 809 CYS A CA 1
ATOM 6506 C C . CYS A 1 809 ? 15.439 24.890 -3.608 1.00 96.88 809 CYS A C 1
ATOM 6508 O O . CYS A 1 809 ? 16.101 25.930 -3.597 1.00 96.88 809 CYS A O 1
ATOM 6510 N N . VAL A 1 810 ? 14.200 24.840 -4.098 1.00 97.06 810 VAL A N 1
ATOM 6511 C CA . VAL A 1 810 ? 13.505 26.042 -4.574 1.00 97.06 810 VAL A CA 1
ATOM 6512 C C . VAL A 1 810 ? 13.264 27.029 -3.418 1.00 97.06 810 VAL A C 1
ATOM 6514 O O . VAL A 1 810 ? 13.152 26.602 -2.262 1.00 97.06 810 VAL A O 1
ATOM 6517 N N . PRO A 1 811 ? 13.138 28.344 -3.686 1.00 96.44 811 PRO A N 1
ATOM 6518 C CA . PRO A 1 811 ? 12.862 29.332 -2.646 1.00 96.44 811 PRO A CA 1
ATOM 6519 C C . PRO A 1 811 ? 11.633 28.961 -1.809 1.00 96.44 811 PRO A C 1
ATOM 6521 O O . PRO A 1 811 ? 10.570 28.662 -2.352 1.00 96.44 811 PRO A O 1
ATOM 6524 N N . ASN A 1 812 ? 11.782 28.983 -0.482 1.00 94.38 812 ASN A N 1
ATOM 6525 C CA . ASN A 1 812 ? 10.755 28.580 0.489 1.00 94.38 812 ASN A CA 1
ATOM 6526 C C . ASN A 1 812 ? 10.227 27.133 0.344 1.00 94.38 812 ASN A C 1
ATOM 6528 O O . ASN A 1 812 ? 9.223 26.800 0.969 1.00 94.38 812 ASN A O 1
ATOM 6532 N N . GLY A 1 813 ? 10.906 26.274 -0.423 1.00 96.19 813 GLY A N 1
ATOM 6533 C CA . GLY A 1 813 ? 10.644 24.837 -0.523 1.00 96.19 813 GLY A CA 1
ATOM 6534 C C . GLY A 1 813 ? 11.705 23.986 0.185 1.00 96.19 813 GLY A C 1
ATOM 6535 O O . GLY A 1 813 ? 12.627 24.495 0.831 1.00 96.19 813 GLY A O 1
ATOM 6536 N N . ARG A 1 814 ? 11.571 22.663 0.074 1.00 96.56 814 ARG A N 1
ATOM 6537 C CA . ARG A 1 814 ? 12.496 21.645 0.614 1.00 96.56 814 ARG A CA 1
ATOM 6538 C C . ARG A 1 814 ? 12.963 20.630 -0.428 1.00 96.56 814 ARG A C 1
ATOM 6540 O O . ARG A 1 814 ? 13.661 19.680 -0.085 1.00 96.56 814 ARG A O 1
ATOM 6547 N N . VAL A 1 815 ? 12.592 20.839 -1.687 1.00 98.06 815 VAL A N 1
ATOM 6548 C CA . VAL A 1 815 ? 13.014 20.018 -2.823 1.00 98.06 815 VAL A CA 1
ATOM 6549 C C . VAL A 1 815 ? 13.485 20.898 -3.976 1.00 98.06 815 VAL A C 1
ATOM 6551 O O . VAL A 1 815 ? 13.133 22.080 -4.043 1.00 98.06 815 VAL A O 1
ATOM 6554 N N . GLY A 1 816 ? 14.290 20.333 -4.875 1.00 97.88 816 GLY A N 1
ATOM 6555 C CA . GLY A 1 816 ? 14.708 21.017 -6.095 1.00 97.88 816 GLY A CA 1
ATOM 6556 C C . GLY A 1 816 ? 13.600 21.132 -7.150 1.00 97.88 816 GLY A C 1
ATOM 6557 O O . GLY A 1 816 ? 12.530 20.530 -6.995 1.00 97.88 816 GLY A O 1
ATOM 6558 N N . PRO A 1 817 ? 13.830 21.908 -8.226 1.00 98.31 817 PRO A N 1
ATOM 6559 C CA . PRO A 1 817 ? 12.863 22.124 -9.303 1.00 98.31 817 PRO A CA 1
ATOM 6560 C C . PRO A 1 817 ? 12.247 20.844 -9.885 1.00 98.31 817 PRO A C 1
ATOM 6562 O O . PRO A 1 817 ? 11.040 20.816 -10.142 1.00 98.31 817 PRO A O 1
ATOM 6565 N N . LEU A 1 818 ? 13.041 19.784 -10.066 1.00 98.50 818 LEU A N 1
ATOM 6566 C CA . LEU A 1 818 ? 12.572 18.514 -10.616 1.00 98.50 818 LEU A CA 1
ATOM 6567 C C . LEU A 1 818 ? 11.530 17.858 -9.705 1.00 98.50 818 LEU A C 1
ATOM 6569 O O . LEU A 1 818 ? 10.416 17.556 -10.130 1.00 98.50 818 LEU A O 1
ATOM 6573 N N . PHE A 1 819 ? 11.853 17.684 -8.426 1.00 98.56 819 PHE A N 1
ATOM 6574 C CA . PHE A 1 819 ? 10.920 17.100 -7.464 1.00 98.56 819 PHE A CA 1
ATOM 6575 C C . PHE A 1 819 ? 9.722 18.009 -7.182 1.00 98.56 819 PHE A C 1
ATOM 6577 O O . PHE A 1 819 ? 8.616 17.498 -7.027 1.00 98.56 819 PHE A O 1
ATOM 6584 N N . ALA A 1 820 ? 9.883 19.336 -7.198 1.00 98.56 820 ALA A N 1
ATOM 6585 C CA . ALA A 1 820 ? 8.755 20.262 -7.084 1.00 98.56 820 ALA A CA 1
ATOM 6586 C C . ALA A 1 820 ? 7.741 20.069 -8.228 1.00 98.56 820 ALA A C 1
ATOM 6588 O O . ALA A 1 820 ? 6.532 20.090 -7.995 1.00 98.56 820 ALA A O 1
ATOM 6589 N N . CYS A 1 821 ? 8.228 19.829 -9.449 1.00 98.50 821 CYS A N 1
ATOM 6590 C CA . CYS A 1 821 ? 7.403 19.490 -10.605 1.00 98.50 821 CYS A CA 1
ATOM 6591 C C . CYS A 1 821 ? 6.700 18.132 -10.454 1.00 98.50 821 CYS A C 1
ATOM 6593 O O . CYS A 1 821 ? 5.476 18.069 -10.580 1.00 98.50 821 CYS A O 1
ATOM 6595 N N . LEU A 1 822 ? 7.442 17.060 -10.159 1.00 98.00 822 LEU A N 1
ATOM 6596 C CA . LEU A 1 822 ? 6.886 15.703 -10.078 1.00 98.00 822 LEU A CA 1
ATOM 6597 C C . LEU A 1 822 ? 5.868 15.567 -8.936 1.00 98.00 822 LEU A C 1
ATOM 6599 O O . LEU A 1 822 ? 4.772 15.044 -9.137 1.00 98.00 822 LEU A O 1
ATOM 6603 N N . ILE A 1 823 ? 6.193 16.100 -7.753 1.00 98.38 823 ILE A N 1
ATOM 6604 C CA . ILE A 1 823 ? 5.291 16.106 -6.595 1.00 98.38 823 ILE A CA 1
ATOM 6605 C C . ILE A 1 823 ? 4.072 16.986 -6.892 1.00 98.38 823 ILE A C 1
ATOM 6607 O O . ILE A 1 823 ? 2.941 16.529 -6.739 1.00 98.38 823 ILE A O 1
ATOM 6611 N N . GLY A 1 824 ? 4.271 18.222 -7.366 1.00 97.94 824 GLY A N 1
ATOM 6612 C CA . GLY A 1 824 ? 3.168 19.137 -7.678 1.00 97.94 824 GLY A CA 1
ATOM 6613 C C . GLY A 1 824 ? 2.188 18.561 -8.703 1.00 97.94 824 GLY A C 1
ATOM 6614 O O . GLY A 1 824 ? 0.976 18.636 -8.505 1.00 97.94 824 GLY A O 1
ATOM 6615 N N . THR A 1 825 ? 2.706 17.916 -9.751 1.00 95.00 825 THR A N 1
ATOM 6616 C CA . THR A 1 825 ? 1.901 17.257 -10.791 1.00 95.00 825 THR A CA 1
ATOM 6617 C C . THR A 1 825 ? 1.098 16.085 -10.227 1.00 95.00 825 THR A C 1
ATOM 6619 O O . THR A 1 825 ? -0.097 15.976 -10.502 1.00 95.00 825 THR A O 1
ATOM 6622 N N . GLN A 1 826 ? 1.709 15.231 -9.397 1.00 93.12 826 GLN A N 1
ATOM 6623 C CA . GLN A 1 826 ? 1.005 14.096 -8.795 1.00 93.12 826 GLN A CA 1
ATOM 6624 C C . GLN A 1 826 ? -0.140 14.551 -7.882 1.00 93.12 826 GLN A C 1
ATOM 6626 O O . GLN A 1 826 ? -1.256 14.046 -7.994 1.00 93.12 826 GLN A O 1
ATOM 6631 N N . PHE A 1 827 ? 0.106 15.520 -6.997 1.00 97.62 827 PHE A N 1
ATOM 6632 C CA . PHE A 1 827 ? -0.939 16.039 -6.112 1.00 97.62 827 PHE A CA 1
ATOM 6633 C C . PHE A 1 827 ? -2.033 16.775 -6.900 1.00 97.62 827 PHE A C 1
ATOM 6635 O O . PHE A 1 827 ? -3.210 16.656 -6.576 1.00 97.62 827 PHE A O 1
ATOM 6642 N N . GLN A 1 828 ? -1.701 17.471 -7.991 1.00 96.69 828 GLN A N 1
ATOM 6643 C CA . GLN A 1 828 ? -2.722 18.068 -8.856 1.00 96.69 828 GLN A CA 1
ATOM 6644 C C . GLN A 1 828 ? -3.664 17.002 -9.433 1.00 96.69 828 GLN A C 1
ATOM 6646 O O . GLN A 1 828 ? -4.883 17.184 -9.415 1.00 96.69 828 GLN A O 1
ATOM 6651 N N . ARG A 1 829 ? -3.101 15.888 -9.916 1.00 88.31 829 ARG A N 1
ATOM 6652 C CA . ARG A 1 829 ? -3.855 14.757 -10.468 1.00 88.31 829 ARG A CA 1
ATOM 6653 C C . ARG A 1 829 ? -4.757 14.100 -9.430 1.00 88.31 829 ARG A C 1
ATOM 6655 O O . ARG A 1 829 ? -5.946 13.938 -9.687 1.00 88.31 829 ARG A O 1
ATOM 6662 N N . ILE A 1 830 ? -4.224 13.813 -8.240 1.00 90.31 830 ILE A N 1
ATOM 6663 C CA . ILE A 1 830 ? -5.004 13.233 -7.138 1.00 90.31 830 ILE A CA 1
ATOM 6664 C C . ILE A 1 830 ? -6.175 14.151 -6.773 1.00 90.31 830 ILE A C 1
ATOM 6666 O O . ILE A 1 830 ? -7.301 13.679 -6.685 1.00 90.31 830 ILE A O 1
ATOM 6670 N N . ARG A 1 831 ? -5.945 15.463 -6.616 1.00 96.56 831 ARG A N 1
ATOM 6671 C CA . ARG A 1 831 ? -7.006 16.427 -6.281 1.00 96.56 831 ARG A CA 1
ATOM 6672 C C . ARG A 1 831 ? -8.095 16.492 -7.345 1.00 96.56 831 ARG A C 1
ATOM 6674 O O . ARG A 1 831 ? -9.277 16.440 -7.031 1.00 96.56 831 ARG A O 1
ATOM 6681 N N . ASN A 1 832 ? -7.698 16.666 -8.603 1.00 92.69 832 ASN A N 1
ATOM 6682 C CA . ASN A 1 832 ? -8.643 16.944 -9.680 1.00 92.69 832 ASN A CA 1
ATOM 6683 C C . ASN A 1 832 ? -9.370 15.673 -10.160 1.00 92.69 832 ASN A C 1
ATOM 6685 O O . ASN A 1 832 ? -10.492 15.779 -10.651 1.00 92.69 832 ASN A O 1
ATOM 6689 N N . GLY A 1 833 ? -8.755 14.494 -10.013 1.00 87.50 833 GLY A N 1
ATOM 6690 C CA . GLY A 1 833 ? -9.333 13.189 -10.352 1.00 87.50 833 GLY A CA 1
ATOM 6691 C C . GLY A 1 833 ? -10.079 12.503 -9.199 1.00 87.50 833 GLY A C 1
ATOM 6692 O O . GLY A 1 833 ? -10.644 11.425 -9.392 1.00 87.50 833 GLY A O 1
ATOM 6693 N N . ASP A 1 834 ? -10.121 13.102 -8.004 1.00 90.44 834 ASP A N 1
ATOM 6694 C CA . ASP A 1 834 ? -10.877 12.575 -6.867 1.00 90.44 834 ASP A CA 1
ATOM 6695 C C . ASP A 1 834 ? -12.323 13.090 -6.866 1.00 90.44 834 ASP A C 1
ATOM 6697 O O . ASP A 1 834 ? -12.617 14.244 -6.546 1.00 90.44 834 ASP A O 1
ATOM 6701 N N . ARG A 1 835 ? -13.266 12.194 -7.172 1.00 85.06 835 ARG A N 1
ATOM 6702 C CA . ARG A 1 835 ? -14.703 12.496 -7.111 1.00 85.06 835 ARG A CA 1
ATOM 6703 C C . ARG A 1 835 ? -15.161 12.877 -5.698 1.00 85.06 835 ARG A C 1
ATOM 6705 O O . ARG A 1 835 ? -16.151 13.596 -5.568 1.00 85.06 835 ARG A O 1
ATOM 6712 N N . PHE A 1 836 ? -14.474 12.400 -4.663 1.00 91.75 836 PHE A N 1
ATOM 6713 C CA . PHE A 1 836 ? -14.766 12.655 -3.254 1.00 91.75 836 PHE A CA 1
ATOM 6714 C C . PHE A 1 836 ? -13.889 13.755 -2.639 1.00 91.75 836 PHE A C 1
ATOM 6716 O O . PHE A 1 836 ? -13.907 13.915 -1.417 1.00 91.75 836 PHE A O 1
ATOM 6723 N N . TRP A 1 837 ? -13.187 14.551 -3.458 1.00 97.38 837 TRP A N 1
ATOM 6724 C CA . TRP A 1 837 ? -12.463 15.730 -2.983 1.00 97.38 837 TRP A CA 1
ATOM 6725 C C . TRP A 1 837 ? -13.373 16.628 -2.135 1.00 97.38 837 TRP A C 1
ATOM 6727 O O . TRP A 1 837 ? -14.502 16.928 -2.533 1.00 97.38 837 TRP A O 1
ATOM 6737 N N . TRP A 1 838 ? -12.891 17.083 -0.978 1.00 97.81 838 TRP A N 1
ATOM 6738 C CA . TRP A 1 838 ? -13.727 17.748 0.028 1.00 97.81 838 TRP A CA 1
ATOM 6739 C C . TRP A 1 838 ? -14.409 19.044 -0.458 1.00 97.81 838 TRP A C 1
ATOM 6741 O O . TRP A 1 838 ? -15.484 19.394 0.030 1.00 97.81 838 TRP A O 1
ATOM 6751 N N . GLU A 1 839 ? -13.838 19.753 -1.439 1.00 96.81 839 GLU A N 1
ATOM 6752 C CA . GLU A 1 839 ? -14.465 20.955 -2.024 1.00 96.81 839 GLU A CA 1
ATOM 6753 C C . GLU A 1 839 ? -15.474 20.631 -3.130 1.00 96.81 839 GLU A C 1
ATOM 6755 O O . GLU A 1 839 ? -16.251 21.507 -3.527 1.00 96.81 839 GLU A O 1
ATOM 6760 N N . ASN A 1 840 ? -15.477 19.396 -3.644 1.00 96.19 840 ASN A N 1
ATOM 6761 C CA . ASN A 1 840 ? -16.333 19.005 -4.754 1.00 96.19 840 ASN A CA 1
ATOM 6762 C C . ASN A 1 840 ? -17.823 19.127 -4.389 1.00 96.19 840 ASN A C 1
ATOM 6764 O O . ASN A 1 840 ? -18.241 18.914 -3.246 1.00 96.19 840 ASN A O 1
ATOM 6768 N N . SER A 1 841 ? -18.637 19.496 -5.378 1.00 91.50 841 SER A N 1
ATOM 6769 C CA . SER A 1 841 ? -20.075 19.685 -5.180 1.00 91.50 841 SER A CA 1
ATOM 6770 C C . SER A 1 841 ? -20.752 18.372 -4.777 1.00 91.50 841 SER A C 1
ATOM 6772 O O . SER A 1 841 ? -20.422 17.307 -5.295 1.00 91.50 841 SER A O 1
ATOM 6774 N N . GLY A 1 842 ? -21.685 18.444 -3.827 1.00 89.56 842 GLY A N 1
ATOM 6775 C CA . GLY A 1 842 ? -22.420 17.282 -3.316 1.00 89.56 842 GLY A CA 1
ATOM 6776 C C . GLY A 1 842 ? -21.657 16.401 -2.319 1.00 89.56 842 GLY A C 1
ATOM 6777 O O . GLY A 1 842 ? -22.258 15.489 -1.755 1.00 89.56 842 GLY A O 1
ATOM 6778 N N . ILE A 1 843 ? -20.369 16.661 -2.056 1.00 95.12 843 ILE A N 1
ATOM 6779 C CA . ILE A 1 843 ? -19.610 15.914 -1.040 1.00 95.12 843 ILE A CA 1
ATOM 6780 C C . ILE A 1 843 ? -19.894 16.463 0.356 1.00 95.12 843 ILE A C 1
ATOM 6782 O O . ILE A 1 843 ? -20.314 15.708 1.227 1.00 95.12 843 ILE A O 1
ATOM 6786 N N . PHE A 1 844 ? -19.727 17.765 0.562 1.00 96.81 844 PHE A N 1
ATOM 6787 C CA . PHE A 1 844 ? -20.108 18.459 1.792 1.00 96.81 844 PHE A CA 1
ATOM 6788 C C . PHE A 1 844 ? -21.042 19.624 1.461 1.00 96.81 844 PHE A C 1
ATOM 6790 O O . PHE A 1 844 ? -20.963 20.198 0.371 1.00 96.81 844 PHE A O 1
ATOM 6797 N N . THR A 1 845 ? -21.919 19.989 2.395 1.00 96.75 845 THR A N 1
ATOM 6798 C CA . THR A 1 845 ? -22.727 21.213 2.288 1.00 96.75 845 THR A CA 1
ATOM 6799 C C . THR A 1 845 ? -21.839 22.453 2.427 1.00 96.75 845 THR A C 1
ATOM 6801 O O . THR A 1 845 ? -20.733 22.379 2.961 1.00 96.75 845 THR A O 1
ATOM 6804 N N . GLU A 1 846 ? -22.305 23.628 1.999 1.00 96.12 846 GLU A N 1
ATOM 6805 C CA . GLU A 1 846 ? -21.509 24.859 2.137 1.00 96.12 846 GLU A CA 1
ATOM 6806 C C . GLU A 1 846 ? -21.225 25.228 3.604 1.00 96.12 846 GLU A C 1
ATOM 6808 O O . GLU A 1 846 ? -20.130 25.697 3.923 1.00 96.12 846 GLU A O 1
ATOM 6813 N N . SER A 1 847 ? -22.149 24.929 4.527 1.00 96.38 847 SER A N 1
ATOM 6814 C CA . SER A 1 847 ? -21.913 25.100 5.967 1.00 96.38 847 SER A CA 1
ATOM 6815 C C . SER A 1 847 ? -20.829 24.150 6.487 1.00 96.38 847 SER A C 1
ATOM 6817 O O . SER A 1 847 ? -19.946 24.576 7.233 1.00 96.38 847 SER A O 1
ATOM 6819 N N . GLN A 1 848 ? -20.835 22.888 6.044 1.00 97.50 848 GLN A N 1
ATOM 6820 C CA . GLN A 1 848 ? -19.787 21.917 6.364 1.00 97.50 848 GLN A CA 1
ATOM 6821 C C . GLN A 1 848 ? -18.439 22.335 5.771 1.00 97.50 848 GLN A C 1
ATOM 6823 O O . GLN A 1 848 ? -17.446 22.337 6.491 1.00 97.50 848 GLN A O 1
ATOM 6828 N N . LYS A 1 849 ? -18.384 22.767 4.503 1.00 97.62 849 LYS A N 1
ATOM 6829 C CA . LYS A 1 849 ? -17.152 23.278 3.874 1.00 97.62 849 LYS A CA 1
ATOM 6830 C C . LYS A 1 849 ? -16.597 24.485 4.623 1.00 97.62 849 LYS A C 1
ATOM 6832 O O . LYS A 1 849 ? -15.393 24.554 4.860 1.00 97.62 849 LYS A O 1
ATOM 6837 N N . SER A 1 850 ? -17.458 25.417 5.034 1.00 96.88 850 SER A N 1
ATOM 6838 C CA . SER A 1 850 ? -17.044 26.574 5.831 1.00 96.88 850 SER A CA 1
ATOM 6839 C C . SER A 1 850 ? -16.448 26.164 7.179 1.00 96.88 850 SER A C 1
ATOM 6841 O O . SER A 1 850 ? -15.462 26.759 7.602 1.00 96.88 850 SER A O 1
ATOM 6843 N N . ALA A 1 851 ? -17.001 25.139 7.835 1.00 97.19 851 ALA A N 1
ATOM 6844 C CA . ALA A 1 851 ? -16.427 24.589 9.060 1.00 97.19 851 ALA A CA 1
ATOM 6845 C C . ALA A 1 851 ? -15.088 23.875 8.794 1.00 97.19 851 ALA A C 1
ATOM 6847 O O . ALA A 1 851 ? -14.108 24.138 9.489 1.00 97.19 851 ALA A O 1
ATOM 6848 N N . LEU A 1 852 ? -15.020 23.029 7.755 1.00 97.81 852 LEU A N 1
ATOM 6849 C CA . LEU A 1 852 ? -13.827 22.265 7.367 1.00 97.81 852 LEU A CA 1
ATOM 6850 C C . LEU A 1 852 ? -12.608 23.161 7.121 1.00 97.81 852 LEU A C 1
ATOM 6852 O O . LEU A 1 852 ? -11.513 22.803 7.544 1.00 97.81 852 LEU A O 1
ATOM 6856 N N . ARG A 1 853 ? -12.785 24.350 6.526 1.00 95.94 853 ARG A N 1
ATOM 6857 C CA . ARG A 1 853 ? -11.693 25.322 6.299 1.00 95.94 853 ARG A CA 1
ATOM 6858 C C . ARG A 1 853 ? -10.928 25.701 7.575 1.00 95.94 853 ARG A C 1
ATOM 6860 O O . ARG A 1 853 ? -9.748 26.037 7.482 1.00 95.94 853 ARG A O 1
ATOM 6867 N N . ASN A 1 854 ? -11.565 25.596 8.743 1.00 95.69 854 ASN A N 1
ATOM 6868 C CA . ASN A 1 854 ? -10.987 25.949 10.040 1.00 95.69 854 ASN A CA 1
ATOM 6869 C C . ASN A 1 854 ? -10.281 24.779 10.748 1.00 95.69 854 ASN A C 1
ATOM 6871 O O . ASN A 1 854 ? -9.784 24.957 11.860 1.00 95.69 854 ASN A O 1
ATOM 6875 N N . VAL A 1 855 ? -10.216 23.583 10.146 1.00 96.56 855 VAL A N 1
ATOM 6876 C CA . VAL A 1 855 ? -9.437 22.475 10.722 1.00 96.56 855 VAL A CA 1
ATOM 6877 C C . VAL A 1 855 ? -7.967 22.875 10.849 1.00 96.56 855 VAL A C 1
ATOM 6879 O O . VAL A 1 855 ? -7.410 23.520 9.959 1.00 96.56 855 VAL A O 1
ATOM 6882 N N . SER A 1 856 ? -7.311 22.479 11.936 1.00 95.81 856 SER A N 1
ATOM 6883 C CA . SER A 1 856 ? -5.868 22.640 12.095 1.00 95.81 856 SER A CA 1
ATOM 6884 C C . SER A 1 856 ? -5.254 21.408 12.746 1.00 95.81 856 SER A C 1
ATOM 6886 O O . SER A 1 856 ? -5.849 20.803 13.640 1.00 95.81 856 SER A O 1
ATOM 6888 N N . LEU A 1 857 ? -4.036 21.060 12.323 1.00 97.19 857 LEU A N 1
ATOM 6889 C CA . LEU A 1 857 ? -3.280 19.979 12.952 1.00 97.19 857 LEU A CA 1
ATOM 6890 C C . LEU A 1 857 ? -2.983 20.288 14.429 1.00 97.19 857 LEU A C 1
ATOM 6892 O O . LEU A 1 857 ? -3.005 19.375 15.247 1.00 97.19 857 LEU A O 1
ATOM 6896 N N . HIS A 1 858 ? -2.808 21.567 14.791 1.00 96.38 858 HIS A N 1
ATOM 6897 C CA . HIS A 1 858 ? -2.643 21.977 16.188 1.00 96.38 858 HIS A CA 1
ATOM 6898 C C . HIS A 1 858 ? -3.819 21.520 17.059 1.00 96.38 858 HIS A C 1
ATOM 6900 O O . HIS A 1 858 ? -3.616 20.923 18.113 1.00 96.38 858 HIS A O 1
ATOM 6906 N N . ARG A 1 859 ? -5.056 21.749 16.595 1.00 96.75 859 ARG A N 1
ATOM 6907 C CA . ARG A 1 859 ? -6.255 21.358 17.342 1.00 96.75 859 ARG A CA 1
ATOM 6908 C C . ARG A 1 859 ? -6.387 19.843 17.461 1.00 96.75 859 ARG A C 1
ATOM 6910 O O . ARG A 1 859 ? -6.731 19.366 18.536 1.00 96.75 859 ARG A O 1
ATOM 6917 N N . ILE A 1 860 ? -6.066 19.100 16.398 1.00 98.06 860 ILE A N 1
ATOM 6918 C CA . ILE A 1 860 ? -6.062 17.628 16.423 1.00 98.06 860 ILE A CA 1
ATOM 6919 C C . ILE A 1 860 ? -5.046 17.116 17.452 1.00 98.06 860 ILE A C 1
ATOM 6921 O O . ILE A 1 860 ? -5.382 16.227 18.228 1.00 98.06 860 ILE A O 1
ATOM 6925 N N . ILE A 1 861 ? -3.844 17.698 17.520 1.00 98.19 861 ILE A N 1
ATOM 6926 C CA . ILE A 1 861 ? -2.846 17.324 18.533 1.00 98.19 861 ILE A CA 1
ATOM 6927 C C . ILE A 1 861 ? -3.385 17.601 19.943 1.00 98.19 861 ILE A C 1
ATOM 6929 O O . ILE A 1 861 ? -3.419 16.689 20.765 1.00 98.19 861 ILE A O 1
ATOM 6933 N N . CYS A 1 862 ? -3.877 18.813 20.209 1.00 97.62 862 CYS A N 1
ATOM 6934 C CA . CYS A 1 862 ? -4.428 19.182 21.516 1.00 97.62 862 CYS A CA 1
ATOM 6935 C C . CYS A 1 862 ? -5.643 18.337 21.947 1.00 97.62 862 CYS A C 1
ATOM 6937 O O . CYS A 1 862 ? -5.886 18.172 23.137 1.00 97.62 862 CYS A O 1
ATOM 6939 N N . ASP A 1 863 ? -6.468 17.871 21.003 1.00 97.44 863 ASP A N 1
ATOM 6940 C CA . ASP A 1 863 ? -7.674 17.086 21.304 1.00 97.44 863 ASP A CA 1
ATOM 6941 C C . ASP A 1 863 ? -7.383 15.600 21.570 1.00 97.44 863 ASP A C 1
ATOM 6943 O O . ASP A 1 863 ? -8.232 14.916 22.141 1.00 97.44 863 ASP A O 1
ATOM 6947 N N . ASN A 1 864 ? -6.218 15.095 21.149 1.00 97.88 864 ASN A N 1
ATOM 6948 C CA . ASN A 1 864 ? -5.916 13.657 21.123 1.00 97.88 864 ASN A CA 1
ATOM 6949 C C . ASN A 1 864 ? -4.612 13.271 21.840 1.00 97.88 864 ASN A C 1
ATOM 6951 O O . ASN A 1 864 ? -4.209 12.104 21.808 1.00 97.88 864 ASN A O 1
ATOM 6955 N N . THR A 1 865 ? -3.942 14.234 22.469 1.00 96.81 865 THR A N 1
ATOM 6956 C CA . THR A 1 865 ? -2.689 14.045 23.215 1.00 96.81 865 THR A CA 1
ATOM 6957 C C . THR A 1 865 ? -2.709 14.895 24.486 1.00 96.81 865 THR A C 1
ATOM 6959 O O . THR A 1 865 ? -3.547 15.785 24.630 1.00 96.81 865 THR A O 1
ATOM 6962 N N . GLY A 1 866 ? -1.777 14.660 25.407 1.00 94.31 866 GLY A N 1
ATOM 6963 C CA . GLY A 1 866 ? -1.576 15.490 26.597 1.00 94.31 866 GLY A CA 1
ATOM 6964 C C . GLY A 1 866 ? -0.724 16.743 26.349 1.00 94.31 866 GLY A C 1
ATOM 6965 O O . GLY A 1 866 ? -0.367 17.438 27.305 1.00 94.31 866 GLY A O 1
ATOM 6966 N N . VAL A 1 867 ? -0.384 17.065 25.096 1.00 95.56 867 VAL A N 1
ATOM 6967 C CA . VAL A 1 867 ? 0.330 18.299 24.730 1.00 95.56 867 VAL A CA 1
ATOM 6968 C C . VAL A 1 867 ? -0.559 19.516 24.999 1.00 95.56 867 VAL A C 1
ATOM 6970 O O . VAL A 1 867 ? -1.691 19.566 24.532 1.00 95.56 867 VAL A O 1
ATOM 6973 N N . GLN A 1 868 ? -0.042 20.493 25.754 1.00 95.50 868 GLN A N 1
ATOM 6974 C CA . GLN A 1 868 ? -0.795 21.690 26.168 1.00 95.50 868 GLN A CA 1
ATOM 6975 C C . GLN A 1 868 ? -0.398 22.964 25.425 1.00 95.50 868 GLN A C 1
ATOM 6977 O O . GLN A 1 868 ? -1.163 23.918 25.417 1.00 95.50 868 GLN A O 1
ATOM 6982 N N . GLU A 1 869 ? 0.772 22.993 24.799 1.00 96.25 869 GLU A N 1
ATOM 6983 C CA . GLU A 1 869 ? 1.296 24.166 24.098 1.00 96.25 869 GLU A CA 1
ATOM 6984 C C . GLU A 1 869 ? 1.933 23.704 22.798 1.00 96.25 869 GLU A C 1
ATOM 6986 O O . GLU A 1 869 ? 2.529 22.632 22.779 1.00 96.25 869 GLU A O 1
ATOM 6991 N N . LEU A 1 870 ? 1.826 24.470 21.716 1.00 95.75 870 LEU A N 1
ATOM 6992 C CA . LEU A 1 870 ? 2.390 24.115 20.411 1.00 95.75 870 LEU A CA 1
ATOM 6993 C C . LEU A 1 870 ? 3.081 25.313 19.760 1.00 95.75 870 LEU A C 1
ATOM 6995 O O . LEU A 1 870 ? 2.692 26.452 20.018 1.00 95.75 870 LEU A O 1
ATOM 6999 N N . PRO A 1 871 ? 4.053 25.094 18.857 1.00 94.56 871 PRO A N 1
ATOM 7000 C CA . PRO A 1 871 ? 4.569 26.187 18.045 1.00 94.56 871 PRO A CA 1
ATOM 7001 C C . PRO A 1 871 ? 3.449 26.779 17.166 1.00 94.56 871 PRO A C 1
ATOM 7003 O O . PRO A 1 871 ? 2.522 26.057 16.797 1.00 94.56 871 PRO A O 1
ATOM 7006 N N . PRO A 1 872 ? 3.558 28.047 16.727 1.00 92.44 872 PRO A N 1
ATOM 7007 C CA . PRO A 1 872 ? 2.581 28.679 15.830 1.00 92.44 872 PRO A CA 1
ATOM 7008 C C . PRO A 1 872 ? 2.373 27.973 14.481 1.00 92.44 872 PRO A C 1
ATOM 7010 O O . PRO A 1 872 ? 1.418 28.259 13.759 1.00 92.44 872 PRO A O 1
ATOM 7013 N N . SER A 1 873 ? 3.298 27.095 14.091 1.00 91.81 873 SER A N 1
ATOM 7014 C CA . SER A 1 873 ? 3.201 26.301 12.874 1.00 91.81 873 SER A CA 1
ATOM 7015 C C . SER A 1 873 ? 3.817 24.924 13.099 1.00 91.81 873 SER A C 1
ATOM 7017 O O . SER A 1 873 ? 5.030 24.807 13.229 1.00 91.81 873 SER A O 1
ATOM 7019 N N . VAL A 1 874 ? 2.990 23.874 13.072 1.00 93.94 874 VAL A N 1
ATOM 7020 C CA . VAL A 1 874 ? 3.430 22.481 13.303 1.00 93.94 874 VAL A CA 1
ATOM 7021 C C . VAL A 1 874 ? 4.563 22.034 12.370 1.00 93.94 874 VAL A C 1
ATOM 7023 O O . VAL A 1 874 ? 5.409 21.239 12.761 1.00 93.94 874 VAL A O 1
ATOM 7026 N N . PHE A 1 875 ? 4.605 22.542 11.136 1.00 94.44 875 PHE A N 1
ATOM 7027 C CA . PHE A 1 875 ? 5.606 22.133 10.148 1.00 94.44 875 PHE A CA 1
ATOM 7028 C C . PHE A 1 875 ? 6.813 23.077 10.035 1.00 94.44 875 PHE A C 1
ATOM 7030 O O . PHE A 1 875 ? 7.701 22.846 9.209 1.00 94.44 875 PHE A O 1
ATOM 7037 N N . ARG A 1 876 ? 6.865 24.160 10.822 1.00 91.62 876 ARG A N 1
ATOM 7038 C CA . ARG A 1 876 ? 8.011 25.078 10.852 1.00 91.62 876 ARG A CA 1
ATOM 7039 C C . ARG A 1 876 ? 8.639 25.060 12.231 1.00 91.62 876 ARG A C 1
ATOM 7041 O O . ARG A 1 876 ? 7.996 25.376 13.222 1.00 91.62 876 ARG A O 1
ATOM 7048 N N . HIS A 1 877 ? 9.927 24.742 12.266 1.00 91.62 877 HIS A N 1
ATOM 7049 C CA . HIS A 1 877 ? 10.669 24.719 13.514 1.00 91.62 877 HIS A CA 1
ATOM 7050 C C . HIS A 1 877 ? 10.713 26.111 14.159 1.00 91.62 877 HIS A C 1
ATOM 7052 O O . HIS A 1 877 ? 11.148 27.083 13.537 1.00 91.62 877 HIS A O 1
ATOM 7058 N N . LEU A 1 878 ? 10.301 26.162 15.424 1.00 90.62 878 LEU A N 1
ATOM 7059 C CA . LEU A 1 878 ? 10.503 27.275 16.336 1.00 90.62 878 LEU A CA 1
ATOM 7060 C C . LEU A 1 878 ? 10.991 26.686 17.671 1.00 90.62 878 LEU A C 1
ATOM 7062 O O . LEU A 1 878 ? 10.276 25.853 18.242 1.00 90.62 878 LEU A O 1
ATOM 7066 N N . PRO A 1 879 ? 12.176 27.083 18.173 1.00 88.75 879 PRO A N 1
ATOM 7067 C CA . PRO A 1 879 ? 12.623 26.689 19.505 1.00 88.75 879 PRO A CA 1
ATOM 7068 C C . PRO A 1 879 ? 11.572 27.028 20.562 1.00 88.75 879 PRO A C 1
ATOM 7070 O O . PRO A 1 879 ? 10.867 28.028 20.423 1.00 88.75 879 PRO A O 1
ATOM 7073 N N . TYR A 1 880 ? 11.465 26.200 21.602 1.00 90.94 880 TYR A N 1
ATOM 7074 C CA . TYR A 1 880 ? 10.509 26.440 22.679 1.00 90.94 880 TYR A CA 1
ATOM 7075 C C . TYR A 1 880 ? 10.734 27.818 23.312 1.00 90.94 880 TYR A C 1
ATOM 7077 O O . TYR A 1 880 ? 11.850 28.156 23.710 1.00 90.94 880 TYR A O 1
ATOM 7085 N N . SER A 1 881 ? 9.675 28.624 23.337 1.00 90.81 881 SER A N 1
ATOM 7086 C CA . SER A 1 881 ? 9.681 29.992 23.845 1.00 90.81 881 SER A CA 1
ATOM 7087 C C . SER A 1 881 ? 8.264 30.404 24.247 1.00 90.81 881 SER A C 1
ATOM 7089 O O . SER A 1 881 ? 7.292 29.711 23.956 1.00 90.81 881 SER A O 1
ATOM 7091 N N . ASP A 1 882 ? 8.155 31.591 24.831 1.00 90.44 882 ASP A N 1
ATOM 7092 C CA . ASP A 1 882 ? 6.923 32.353 25.075 1.00 90.44 882 ASP A CA 1
ATOM 7093 C C . ASP A 1 882 ? 5.978 32.531 23.864 1.00 90.44 882 ASP A C 1
ATOM 7095 O O . ASP A 1 882 ? 4.838 32.950 24.029 1.00 90.44 882 ASP A O 1
ATOM 7099 N N . LYS A 1 883 ? 6.425 32.218 22.641 1.00 92.31 883 LYS A N 1
ATOM 7100 C CA . LYS A 1 883 ? 5.626 32.284 21.405 1.00 92.31 883 LYS A CA 1
ATOM 7101 C C . LYS A 1 883 ? 4.805 31.023 21.142 1.00 92.31 883 LYS A C 1
ATOM 7103 O O . LYS A 1 883 ? 4.091 30.972 20.138 1.00 92.31 883 LYS A O 1
ATOM 7108 N N . TYR A 1 884 ? 4.956 29.986 21.962 1.00 94.94 884 TYR A N 1
ATOM 7109 C CA . TYR A 1 884 ? 4.115 28.800 21.870 1.00 94.94 884 TYR A CA 1
ATOM 7110 C C . TYR A 1 884 ? 2.679 29.158 22.262 1.00 94.94 884 TYR A C 1
ATOM 7112 O O . TYR A 1 884 ? 2.433 29.993 23.126 1.00 94.94 884 TYR A O 1
ATOM 7120 N N . ILE A 1 885 ? 1.721 28.550 21.573 1.00 96.06 885 ILE A N 1
ATOM 7121 C CA . ILE A 1 885 ? 0.297 28.826 21.727 1.00 96.06 885 ILE A CA 1
ATOM 7122 C C . ILE A 1 885 ? -0.295 27.751 22.629 1.00 96.06 885 ILE A C 1
ATOM 7124 O O . ILE A 1 885 ? -0.146 26.559 22.344 1.00 96.06 885 ILE A O 1
ATOM 7128 N N . SER A 1 886 ? -0.997 28.169 23.681 1.00 96.94 886 SER A N 1
ATOM 7129 C CA . SER A 1 886 ? -1.733 27.257 24.552 1.00 96.94 886 SER A CA 1
ATOM 7130 C C . SER A 1 886 ? -2.895 26.604 23.805 1.00 96.94 886 SER A C 1
ATOM 7132 O O . SER A 1 886 ? -3.649 27.253 23.080 1.00 96.94 886 SER A O 1
ATOM 7134 N N . CYS A 1 887 ? -3.114 25.314 24.043 1.00 97.06 887 CYS A N 1
ATOM 7135 C CA . CYS A 1 887 ? -4.254 24.559 23.540 1.00 97.06 887 CYS A CA 1
ATOM 7136 C C . CYS A 1 887 ? -5.608 25.140 23.978 1.00 97.06 887 CYS A C 1
ATOM 7138 O O . CYS A 1 887 ? -6.613 24.836 23.332 1.00 97.06 887 CYS A O 1
ATOM 7140 N N . SER A 1 888 ? -5.663 25.949 25.045 1.00 96.69 888 SER A N 1
ATOM 7141 C CA . SER A 1 888 ? -6.870 26.694 25.439 1.00 96.69 888 SER A CA 1
ATOM 7142 C C . SER A 1 888 ? -7.271 27.751 24.414 1.00 96.69 888 SER A C 1
ATOM 7144 O O . SER A 1 888 ? -8.461 27.997 24.225 1.00 96.69 888 SER A O 1
ATOM 7146 N N . ASP A 1 889 ? -6.286 28.328 23.729 1.00 96.44 889 ASP A N 1
ATOM 7147 C CA . ASP A 1 889 ? -6.461 29.479 22.843 1.00 96.44 889 ASP A CA 1
ATOM 7148 C C . ASP A 1 889 ? -6.704 29.038 21.393 1.00 96.44 889 ASP A C 1
ATOM 7150 O O . ASP A 1 889 ? -7.085 29.837 20.539 1.00 96.44 889 ASP A O 1
ATOM 7154 N N . ILE A 1 890 ? -6.518 27.744 21.110 1.00 95.62 890 ILE A N 1
ATOM 7155 C CA . ILE A 1 890 ? -6.757 27.138 19.799 1.00 95.62 890 ILE A CA 1
ATOM 7156 C C . ILE A 1 890 ? -8.227 26.703 19.700 1.00 95.62 890 ILE A C 1
ATOM 7158 O O . ILE A 1 890 ? -8.623 25.741 20.378 1.00 95.62 890 ILE A O 1
ATOM 7162 N N . PRO A 1 891 ? -9.035 27.331 18.821 1.00 94.38 891 PRO A N 1
ATOM 7163 C CA . PRO A 1 891 ? -10.464 27.055 18.721 1.00 94.38 891 PRO A CA 1
ATOM 7164 C C . PRO A 1 891 ? -10.769 25.584 18.427 1.00 94.38 891 PRO A C 1
ATOM 7166 O O . PRO A 1 891 ? -10.133 24.949 17.582 1.00 94.38 891 PRO A O 1
ATOM 7169 N N . LYS A 1 892 ? -11.787 25.044 19.103 1.00 95.25 892 LYS A N 1
ATOM 7170 C CA . LYS A 1 892 ? -12.311 23.698 18.830 1.00 95.25 892 LYS A CA 1
ATOM 7171 C C . LYS A 1 892 ? -13.022 23.658 17.482 1.00 95.25 892 LYS A C 1
ATOM 7173 O O . LYS A 1 892 ? -13.725 24.596 17.110 1.00 95.25 892 LYS A O 1
ATOM 7178 N N . PHE A 1 893 ? -12.888 22.536 16.777 1.00 96.19 893 PHE A N 1
ATOM 7179 C CA . PHE A 1 893 ? -13.631 22.317 15.541 1.00 96.19 893 PHE A CA 1
ATOM 7180 C C . PHE A 1 893 ? -15.134 22.202 15.836 1.00 96.19 893 PHE A C 1
ATOM 7182 O O . PHE A 1 893 ? -15.550 21.403 16.679 1.00 96.19 893 PHE A O 1
ATOM 7189 N N . ASN A 1 894 ? -15.951 22.999 15.147 1.00 94.25 894 ASN A N 1
ATOM 7190 C CA . ASN A 1 894 ? -17.396 23.023 15.345 1.00 94.25 894 ASN A CA 1
ATOM 7191 C C . ASN A 1 894 ? -18.102 22.037 14.401 1.00 94.25 894 ASN A C 1
ATOM 7193 O O . ASN A 1 894 ? -18.161 22.250 13.192 1.00 94.25 894 ASN A O 1
ATOM 7197 N N . PHE A 1 895 ? -18.691 20.987 14.974 1.00 96.25 895 PHE A N 1
ATOM 7198 C CA . PHE A 1 895 ? -19.407 19.943 14.236 1.00 96.25 895 PHE A CA 1
ATOM 7199 C C . PHE A 1 895 ? -20.905 20.224 14.024 1.00 96.25 895 PHE A C 1
ATOM 7201 O O . PHE A 1 895 ? -21.592 19.389 13.441 1.00 96.25 895 PHE A O 1
ATOM 7208 N N . ASN A 1 896 ? -21.438 21.381 14.435 1.00 95.31 896 ASN A N 1
ATOM 7209 C CA . ASN A 1 896 ? -22.878 21.677 14.345 1.00 95.31 896 ASN A CA 1
ATOM 7210 C C . ASN A 1 896 ? -23.441 21.592 12.916 1.00 95.31 896 ASN A C 1
ATOM 7212 O O . ASN A 1 896 ? -24.615 21.276 12.752 1.00 95.31 896 ASN A O 1
ATOM 7216 N N . ALA A 1 897 ? -22.618 21.810 11.886 1.00 95.50 897 ALA A N 1
ATOM 7217 C CA . ALA A 1 897 ? -23.026 21.672 10.486 1.00 95.50 897 ALA A CA 1
ATOM 7218 C C . ALA A 1 897 ? -23.370 20.222 10.064 1.00 95.50 897 ALA A C 1
ATOM 7220 O O . ALA A 1 897 ? -23.906 20.021 8.979 1.00 95.50 897 ALA A O 1
ATOM 7221 N N . TRP A 1 898 ? -23.076 19.218 10.900 1.00 95.69 898 TRP A N 1
ATOM 7222 C CA . TRP A 1 898 ? -23.460 17.810 10.708 1.00 95.69 898 TRP A CA 1
ATOM 7223 C C . TRP A 1 898 ? -24.699 17.407 11.515 1.00 95.69 898 TRP A C 1
ATOM 7225 O O . TRP A 1 898 ? -25.062 16.232 11.524 1.00 95.69 898 TRP A O 1
ATOM 7235 N N . LYS A 1 899 ? -25.348 18.340 12.220 1.00 93.56 899 LYS A N 1
ATOM 7236 C CA . LYS A 1 899 ? -26.598 18.055 12.926 1.00 93.56 899 LYS A CA 1
ATOM 7237 C C . LYS A 1 899 ? -27.727 17.905 11.906 1.00 93.56 899 LYS A C 1
ATOM 7239 O O . LYS A 1 899 ? -28.009 18.851 11.174 1.00 93.56 899 LYS A O 1
ATOM 7244 N N . ASN A 1 900 ? -28.394 16.754 11.881 1.00 81.94 900 ASN A N 1
ATOM 7245 C CA . ASN A 1 900 ? -29.605 16.603 11.078 1.00 81.94 900 ASN A CA 1
ATOM 7246 C C . ASN A 1 900 ? -30.733 17.441 11.693 1.00 81.94 900 ASN A C 1
ATOM 7248 O O . ASN A 1 900 ? -31.004 17.352 12.893 1.00 81.94 900 ASN A O 1
ATOM 7252 N N . SER A 1 901 ? -31.394 18.241 10.862 1.00 60.38 901 SER A N 1
ATOM 7253 C CA . SER A 1 901 ? -32.704 18.804 11.180 1.00 60.38 901 SER A CA 1
ATOM 7254 C C . SER A 1 901 ? -33.689 17.640 11.305 1.00 60.38 901 SER A C 1
ATOM 7256 O O . SER A 1 901 ? -33.732 16.793 10.412 1.00 60.38 901 SER A O 1
ATOM 7258 N N . ILE A 1 902 ? -34.396 17.561 12.432 1.00 44.62 902 ILE A N 1
ATOM 7259 C CA . ILE A 1 902 ? -35.542 16.654 12.592 1.00 44.62 902 ILE A CA 1
ATOM 7260 C C . ILE A 1 902 ? -36.684 17.168 11.723 1.00 44.62 902 ILE A C 1
ATOM 7262 O O . ILE A 1 902 ? -36.866 18.409 11.714 1.00 44.62 902 ILE A O 1
#

Sequence (902 aa):
MPKGKLFLTFPFPNRSVLDFDFEKLCSVSLSHINVYACLICGKYFQGRGLKSHAYTHSVQFTHHVFLNLHTLKFYCLPDNYEIIDSSLEDITPTFTKQHIASLDKQGRLYRAYDGTTYLPGIVGLNNIKANDYANVVLQALSNVPPLRNYFLEEENYQSIKRPPGDIMFLLVQRFGELMRKLWNPRNFKAHVSPHEMLQAVVLCSKKNFQITKQGDAVDFLSWFLNALHGALGGTRKKPWPIGTIGGGGCLGGSGLARGLPLTWPRGLQLPVGSGLRLLQGLELGVHSLQHGVQPAEEKEALLANEEYQEKMSESSFLYLTLDLPTAPLYKDEKEQLIIPQVPLFNILAKFNGLTEKEYKTYKENFLKRFQLTKLPPYLIFYIKRFTKNNFFVEKNPTIVNFPITSVDLREYLAEEVQATEKNATYDLIANVVHDGKPTEGSYRIHVLHHGTGKWYELQDLQVTDILPQMITLSEAYIQQINQLTSFIDASMIYGSTNSVAKELRDLTNNFGLLAVNKDYSDDGYDLLPFQNATRNFCATRSIVTKDPSVQEVPCFMAGDSRANENIALTAIHTMFLREHNRIAKIFRKLNPQWNGETIYQETRKVVGAFHQIIMYRDYLPIIIGPNAMTKYLSTYRGYNNMVDPSISSVFSTAAFRFAHLTVQPFIFRLNRGYQQNTVYPNVLLHNTFFTPWRIVFEGGVDPIIRGLISMPAKLNRQDKLMHDELRERLFQLTSQDGLDLASLIMQRGRDHGLQGYNAWRGFCGLSQPRTERELGLILNNVTLARALIRLYGTPNNIDVWIGGAVEPCVPNGRVGPLFACLIGTQFQRIRNGDRFWWENSGIFTESQKSALRNVSLHRIICDNTGVQELPPSVFRHLPYSDKYISCSDIPKFNFNAWKNSI

Radius of gyration: 31.8 Å; Cα contacts (8 Å, |Δi|>4): 1672; chains: 1; bounding box: 76×92×87 Å

Secondary structure (DSSP, 8-state):
--GGG--TTSPPP-GGG---SS----TTT---TTEEEETTT--EEE-SSTTSHHHHHHHHS---EEEETTT--EEETTTTEEE--GGGGGGS----HHHHHHHTT--PPEE-TTS-EEBTTB-EEP-SSS-HHHHHHHHHHHT-HHHHHHHH-THHHHT----TT--THHHHHHHHHHHHHHT-TT-SSSEE--HHHHHHHHHHTTTSS-SSS---HHHHHHHHHHHHHHHHTTT---PPPP---SS-----------PPPP-PPTT---TT-S---EEEEEEEEEE---S----HHHHHHHHTSGGGSPPEEEE--SSEEEEPPPPPSS--TT------EEEHHHHHGGGEEEEEEEEE-SSEEEEEEEEE----SSEEEEEE-EEE-SSSEEE--PEEE--SS-EE-GGGB-HHHHTT-S--EEEEEEEEEEES-TTT-EEEEEEEETTTTEEEEEETTEEEEE-HHHHTTS-EEEEEEE----S-S-HHHH-SSHHHHHHTB--SSSS-PBP--SS--BTTB--PPBP--SS--S--HHHHHT-TTSPP-PPBP-SSTTTTSBHHHHHHHHHHHHHHHHHHHHHHHH-TT--HHHHHHHHHHHHHHHHHHIIIIIIHHHHHHHHHHHHHS-S-----TTS--PPPHHHHHTGGGGGGGG--SEE--B-TTSSBPSSS--EEGGGGBT-THHHHHTT-SHHHHHHHHHSPPPPPBTTB-S-HHHHT-BTTTTSSS-B-HHHHHHHHHHHTTPPPHHHHHHHTT-----SHHHHHHHHT-HHHHHHHHHHHSSGGGS-HHHHHHTSPPPTT-SS-HHHHHHHHHHHHHHHHH-TT-TTSTTTS-HHHHHHHTT--HHHHHHHHSS--EE-S-TTS---SSTTPEETTTSPPP--GGGPPP-

Organism: Polypterus senegalus (NCBI:txid55291)

Nearest PDB structures (foldseek):
  7qzr-assembly1_B  TM=9.800E-01  e=1.461E-50  Homo sapiens
  4c1m-assembly1_D  TM=9.789E-01  e=1.980E-49  Homo sapiens
  7qzr-assembly2_D  TM=9.808E-01  e=7.104E-49  Homo sapiens
  8ogi-assembly1_B  TM=9.792E-01  e=6.379E-47  Homo sapiens
  7oih-assembly3_F  TM=9.243E-01  e=1.016E-48  Homo sapiens

Mean predicted aligned error: 17.17 Å

pLDDT: mean 81.74, std 17.97, range [20.78, 98.75]